Protein AF-R7YTW3-F1 (afdb_monomer_lite)

Sequence (894 aa):
MSLKQAYELDAKQLLIQEIETWVAALGHYDNNEFDEALRNFEPICDTSKILFNCGVIHATLGEHEKAIDSFQRAVRLDQYLAVAYFQQGVSNFLLGDFEEALANFNDTLLYLRGNRYIDYEQLGLKFKLHSCEVLFNRGLCYVYLQQKDAGLQDLSYAAKEKAKPEHDVIDEALKEQAEGYTVFSIPIGIVYRPNEAKVKNLKTKDYLGKARLVAATDPNNAFTGFAGSERKMLNAASFSTAKDDRPEEKLSYAAANLVKPGLSSRTRQQSEPPIRRNVFPPTPPPEVDSPGKRASGGSGGSGSWGGMPRPQSLRLAAPKPPALELGRAAFEQGEKPRLGTVRSASERPRPAREYSSGPTRSRDAGRGVRETPLRRVISDGEEEERSPPQVYEDHLRPSYGRSNTQRSRRPVSIEEEDEDEYAHSSIDEGEFEMMPKRSHARLPYERASSQRRASARRPHHLKTIRVKVYAEDTRYVFIEPSKPFREFVDQIREKFGIRQNFKIKYRDEEDMITMADQDDLNMAIEACRLQAQKEKADMGKMELASLVALIKRAAFEPILTGPLLLALTRGPPEIRLRLLRAFPSLTNARRLPVLLRTLKWLFALGLAGKVNDRLNAWAQNHWQWRKQGAKWDFANQKEIAVVTGGCSGFGHLMVKGLAGKMKVVVLDVQDMPADLDGRAGVSFYKCDITSKDAVSETAAAIRRDVGIPTILINNAGIAHAHTILDTSEEYLEKIFRVNLMSHFTLIKEFLPGMMDLQKGHIVSIASMASYFSGASIVDYCCTKAGVLALHEGLNQELKHRYGPNGCCIQTTIVHPMWAQTPLIKSWEDSLMASKTITLLPSAIADPVVKQVLSGRAGQIYVPESAGKFAGIRGWPHWLQEHARDGIAVATAPR

InterPro domains:
  IPR000270 PB1 domain [PF00564] (465-530)
  IPR000270 PB1 domain [SM00666] (464-547)
  IPR002347 Short-chain dehydrogenase/reductase SDR [PF00106] (640-827)
  IPR002347 Short-chain dehydrogenase/reductase SDR [PR00080] (707-718)
  IPR002347 Short-chain dehydrogenase/reductase SDR [PR00080] (760-768)
  IPR002347 Short-chain dehydrogenase/reductase SDR [PR00080] (780-799)
  IPR002347 Short-chain dehydrogenase/reductase SDR [PR00081] (640-657)
  IPR002347 Short-chain dehydrogenase/reductase SDR [PR00081] (707-718)
  IPR002347 Short-chain dehydrogenase/reductase SDR [PR00081] (754-770)
  IPR002347 Short-chain dehydrogenase/reductase SDR [PR00081] (780-799)
  IPR011990 Tetratricopeptide-like helical domain superfamily [G3DSA:1.25.40.10] (15-202)
  IPR011990 Tetratricopeptide-like helical domain superfamily [SSF48452] (25-160)
  IPR019734 Tetratricopeptide repeat [PF13181] (49-79)
  IPR019734 Tetratricopeptide repeat [PS50005] (48-81)
  IPR019734 Tetratricopeptide repeat [SM00028] (48-81)
  IPR019734 Tetratricopeptide repeat [SM00028] (82-115)
  IPR019734 Tetratricopeptide repeat [SM00028] (132-165)
  IPR036291 NAD(P)-binding domain superfamily [SSF51735] (638-856)
  IPR051864 NADPH Oxidase Activator [PTHR15175] (15-543)
  IPR053793 PB1-like domain [PS51745] (464-535)

Structure (mmCIF, N/CA/C/O backbone):
data_AF-R7YTW3-F1
#
_entry.id   AF-R7YTW3-F1
#
loop_
_atom_site.group_PDB
_atom_site.id
_atom_site.type_symbol
_atom_site.label_atom_id
_atom_site.label_alt_id
_atom_site.label_comp_id
_atom_site.label_asym_id
_atom_site.label_entity_id
_atom_site.label_seq_id
_atom_site.pdbx_PDB_ins_code
_atom_site.Cartn_x
_atom_site.Cartn_y
_atom_site.Cartn_z
_atom_site.occupancy
_atom_site.B_iso_or_equiv
_atom_site.auth_seq_id
_atom_site.auth_comp_id
_atom_site.auth_asym_id
_atom_site.auth_atom_id
_atom_site.pdbx_PDB_model_num
ATOM 1 N N . MET A 1 1 ? -15.733 29.463 8.344 1.00 48.84 1 MET A N 1
ATOM 2 C CA . MET A 1 1 ? -15.319 28.050 8.495 1.00 48.84 1 MET A CA 1
ATOM 3 C C . MET A 1 1 ? -16.269 27.181 7.696 1.00 48.84 1 MET A C 1
ATOM 5 O O . MET A 1 1 ? -17.410 27.587 7.508 1.00 48.84 1 MET A O 1
ATOM 9 N N . SER A 1 2 ? -15.823 26.020 7.218 1.00 59.47 2 SER A N 1
ATOM 10 C CA . SER A 1 2 ? -16.746 24.961 6.790 1.00 59.47 2 SER A CA 1
ATOM 11 C C . SER A 1 2 ? -17.310 24.225 8.013 1.00 59.47 2 SER A C 1
ATOM 13 O O . SER A 1 2 ? -16.695 24.244 9.078 1.00 59.47 2 SER A O 1
ATOM 15 N N . LEU A 1 3 ? -18.443 23.530 7.863 1.00 53.31 3 LEU A N 1
ATOM 16 C CA . LEU A 1 3 ? -19.001 22.685 8.933 1.00 53.31 3 LEU A CA 1
ATOM 17 C C . LEU A 1 3 ? -17.998 21.625 9.423 1.00 53.31 3 LEU A C 1
ATOM 19 O O . LEU A 1 3 ? -17.949 21.335 10.611 1.00 53.31 3 LEU A O 1
ATOM 23 N N . LYS A 1 4 ? -17.140 21.109 8.529 1.00 51.09 4 LYS A N 1
ATOM 24 C CA . LYS A 1 4 ? -16.069 20.170 8.893 1.00 51.09 4 LYS A CA 1
ATOM 25 C C . LYS A 1 4 ? -14.983 20.822 9.755 1.00 51.09 4 LYS A C 1
ATOM 27 O O . LYS A 1 4 ? -14.543 20.205 10.710 1.00 51.09 4 LYS A O 1
ATOM 32 N N . GLN A 1 5 ? -14.600 22.070 9.464 1.00 46.72 5 GLN A N 1
ATOM 33 C CA . GLN A 1 5 ? -13.646 22.819 10.295 1.00 46.72 5 GLN A CA 1
ATOM 34 C C . GLN A 1 5 ? -14.208 23.155 11.678 1.00 46.72 5 GLN A C 1
ATOM 36 O O . GLN A 1 5 ? -13.445 23.154 12.635 1.00 46.72 5 GLN A O 1
ATOM 41 N N . ALA A 1 6 ? -15.511 23.443 11.781 1.00 50.75 6 ALA A N 1
ATOM 42 C CA . ALA A 1 6 ? -16.172 23.602 13.075 1.00 50.75 6 ALA A CA 1
ATOM 43 C C . ALA A 1 6 ? -16.100 22.285 13.863 1.00 50.75 6 ALA A C 1
ATOM 45 O O . ALA A 1 6 ? -15.483 22.250 14.915 1.00 50.75 6 ALA A O 1
ATOM 46 N N . TYR A 1 7 ? -16.555 21.175 13.273 1.00 64.25 7 TYR A N 1
ATOM 47 C CA . TYR A 1 7 ? -16.532 19.858 13.921 1.00 64.25 7 TYR A CA 1
ATOM 48 C C . TYR A 1 7 ? -15.115 19.376 14.303 1.00 64.25 7 TYR A C 1
ATOM 50 O O . TYR A 1 7 ? -14.929 18.754 15.344 1.00 64.25 7 TYR A O 1
ATOM 58 N N . GLU A 1 8 ? -14.094 19.670 13.489 1.00 59.28 8 GLU A N 1
ATOM 59 C CA . GLU A 1 8 ? -12.683 19.374 13.797 1.00 59.28 8 GLU A CA 1
ATOM 60 C C . GLU A 1 8 ? -12.115 20.262 14.922 1.00 59.28 8 GLU A C 1
ATOM 62 O O . GLU A 1 8 ? -11.231 19.820 15.657 1.00 59.28 8 GLU A O 1
ATOM 67 N N . LEU A 1 9 ? -12.619 21.491 15.086 1.00 64.06 9 LEU A N 1
ATOM 68 C CA . LEU A 1 9 ? -12.305 22.357 16.227 1.00 64.06 9 LEU A CA 1
ATOM 69 C C . LEU A 1 9 ? -13.035 21.896 17.490 1.00 64.06 9 LEU A C 1
ATOM 71 O O . LEU A 1 9 ? -12.379 21.710 18.509 1.00 64.06 9 LEU A O 1
ATOM 75 N N . ASP A 1 10 ? -14.340 21.639 17.401 1.00 69.31 10 ASP A N 1
ATOM 76 C CA . ASP A 1 10 ? -15.182 21.173 18.505 1.00 69.31 10 ASP A CA 1
ATOM 77 C C . ASP A 1 10 ? -14.639 19.852 19.077 1.00 69.31 10 ASP A C 1
ATOM 79 O O . ASP A 1 10 ? -14.379 19.751 20.274 1.00 69.31 10 ASP A O 1
ATOM 83 N N . ALA A 1 11 ? -14.346 18.863 18.222 1.00 67.75 11 ALA A N 1
ATOM 84 C CA . ALA A 1 11 ? -13.764 17.584 18.638 1.00 67.75 11 ALA A CA 1
ATOM 85 C C . ALA A 1 11 ? -12.360 17.730 19.256 1.00 67.75 11 ALA A C 1
ATOM 87 O O . ALA A 1 11 ? -12.014 17.015 20.196 1.00 67.75 11 ALA A O 1
ATOM 88 N N . LYS A 1 12 ? -11.542 18.673 18.766 1.00 73.25 12 LYS A N 1
ATOM 89 C CA . LYS A 1 12 ? -10.243 18.980 19.383 1.00 73.25 12 LYS A CA 1
ATOM 90 C C . LYS A 1 12 ? -10.415 19.666 20.741 1.00 73.25 12 LYS A C 1
ATOM 92 O O . LYS A 1 12 ? -9.622 19.414 21.643 1.00 73.25 12 LYS A O 1
ATOM 97 N N . GLN A 1 13 ? -11.413 20.532 20.883 1.00 74.19 13 GLN A N 1
ATOM 98 C CA . GLN A 1 13 ? -11.690 21.280 22.106 1.00 74.19 13 GLN A CA 1
ATOM 99 C C . GLN A 1 13 ? -12.266 20.373 23.204 1.00 74.19 13 GLN A C 1
ATOM 101 O O . GLN A 1 13 ? -11.836 20.484 24.350 1.00 74.19 13 GLN A O 1
ATOM 106 N N . LEU A 1 14 ? -13.117 19.408 22.839 1.00 76.69 14 LEU A N 1
ATOM 107 C CA . LEU A 1 14 ? -13.558 18.313 23.712 1.00 76.69 14 LEU A CA 1
ATOM 108 C C . LEU A 1 14 ? -12.368 17.476 24.211 1.00 76.69 14 LEU A C 1
ATOM 110 O O . LEU A 1 14 ? -12.175 17.365 25.417 1.00 76.69 14 LEU A O 1
ATOM 114 N N . LEU A 1 15 ? -11.485 17.013 23.318 1.00 78.06 15 LEU A N 1
ATOM 115 C CA . LEU A 1 15 ? -10.295 16.236 23.704 1.00 78.06 15 LEU A CA 1
ATOM 116 C C . LEU A 1 15 ? -9.315 17.015 24.609 1.00 78.06 15 LEU A C 1
ATOM 118 O O . LEU A 1 15 ? -8.621 16.425 25.438 1.00 78.06 15 LEU A O 1
ATOM 122 N N . ILE A 1 16 ? -9.226 18.341 24.455 1.00 80.69 16 ILE A N 1
ATOM 123 C CA . ILE A 1 16 ? -8.468 19.203 25.377 1.00 80.69 16 ILE A CA 1
ATOM 124 C C . ILE A 1 16 ? -9.138 19.186 26.758 1.00 80.69 16 ILE A C 1
ATOM 126 O O . ILE A 1 16 ? -8.471 18.886 27.749 1.00 80.69 16 ILE A O 1
ATOM 130 N N . GLN A 1 17 ? -10.449 19.436 26.806 1.00 83.56 17 GLN A N 1
ATOM 131 C CA . GLN A 1 17 ? -11.244 19.472 28.033 1.00 83.56 17 GLN A CA 1
ATOM 132 C C . GLN A 1 17 ? -11.213 18.132 28.789 1.00 83.56 17 GLN A C 1
ATOM 134 O O . GLN A 1 17 ? -10.983 18.126 29.993 1.00 83.56 17 GLN A O 1
ATOM 139 N N . GLU A 1 18 ? -11.349 16.997 28.098 1.00 86.00 18 GLU A N 1
ATOM 140 C CA . GLU A 1 18 ? -11.248 15.643 28.669 1.00 86.00 18 GLU A CA 1
ATOM 141 C C . GLU A 1 18 ? -9.925 15.422 29.418 1.00 86.00 18 GLU A C 1
ATOM 143 O O . GLU A 1 18 ? -9.908 14.922 30.545 1.00 86.00 18 GLU A O 1
ATOM 148 N N . ILE A 1 19 ? -8.795 15.812 28.813 1.00 86.19 19 ILE A N 1
ATOM 149 C CA . ILE A 1 19 ? -7.474 15.629 29.428 1.00 86.19 19 ILE A CA 1
ATOM 150 C C . ILE A 1 19 ? -7.263 16.631 30.573 1.00 86.19 19 ILE A C 1
ATOM 152 O O . ILE A 1 19 ? -6.631 16.280 31.570 1.00 86.19 19 ILE A O 1
ATOM 156 N N . GLU A 1 20 ? -7.796 17.851 30.479 1.00 88.19 20 GLU A N 1
ATOM 157 C CA . GLU A 1 20 ? -7.764 18.818 31.583 1.00 88.19 20 GLU A CA 1
ATOM 158 C C . GLU A 1 20 ? -8.593 18.337 32.785 1.00 88.19 20 GLU A C 1
ATOM 160 O O . GLU A 1 20 ? -8.085 18.353 33.909 1.00 88.19 20 GLU A O 1
ATOM 165 N N . THR A 1 21 ? -9.797 17.799 32.562 1.00 90.06 21 THR A N 1
ATOM 166 C CA . THR A 1 21 ? -10.625 17.172 33.605 1.00 90.06 21 THR A CA 1
ATOM 167 C C . THR A 1 21 ? -9.957 15.922 34.192 1.00 90.06 21 THR A C 1
ATOM 169 O O . THR A 1 21 ? -9.940 15.771 35.412 1.00 90.06 21 THR A O 1
ATOM 172 N N . TRP A 1 22 ? -9.310 15.068 33.385 1.00 92.12 22 TRP A N 1
ATOM 173 C CA . TRP A 1 22 ? -8.521 13.931 33.894 1.00 92.12 22 TRP A CA 1
ATOM 174 C C . TRP A 1 22 ? -7.361 14.409 34.786 1.00 92.12 22 TRP A C 1
ATOM 176 O O . TRP A 1 22 ? -7.136 13.865 35.868 1.00 92.12 22 TRP A O 1
ATOM 186 N N . VAL A 1 23 ? -6.632 15.454 34.384 1.00 91.12 23 VAL A N 1
ATOM 187 C CA . VAL A 1 23 ? -5.545 16.026 35.198 1.00 91.12 23 VAL A CA 1
ATOM 188 C C . VAL A 1 23 ? -6.075 16.651 36.496 1.00 91.12 23 VAL A C 1
ATOM 190 O O . VAL A 1 23 ? -5.426 16.501 37.530 1.00 91.12 23 VAL A O 1
ATOM 193 N N . ALA A 1 24 ? -7.253 17.283 36.483 1.00 91.25 24 ALA A N 1
ATOM 194 C CA . ALA A 1 24 ? -7.906 17.794 37.691 1.00 91.25 24 ALA A CA 1
ATOM 195 C C . ALA A 1 24 ? -8.349 16.661 38.640 1.00 91.25 24 ALA A C 1
ATOM 197 O O . ALA A 1 24 ? -8.022 16.691 39.826 1.00 91.25 24 ALA A O 1
ATOM 198 N N . ALA A 1 25 ? -9.000 15.617 38.115 1.00 92.88 25 ALA A N 1
ATOM 199 C CA . ALA A 1 25 ? -9.410 14.435 38.877 1.00 92.88 25 ALA A CA 1
ATOM 200 C C . ALA A 1 25 ? -8.216 13.715 39.534 1.00 92.88 25 ALA A C 1
ATOM 202 O O . ALA A 1 25 ? -8.297 13.279 40.681 1.00 92.88 25 ALA A O 1
ATOM 203 N N . LEU A 1 26 ? -7.076 13.640 38.835 1.00 92.06 26 LEU A N 1
ATOM 204 C CA . LEU A 1 26 ? -5.825 13.122 39.397 1.00 92.06 26 LEU A CA 1
ATOM 205 C C . LEU A 1 26 ? -5.225 14.034 40.474 1.00 92.06 26 LEU A C 1
ATOM 207 O O . LEU A 1 26 ? -4.622 13.520 41.409 1.00 92.06 26 LEU A O 1
ATOM 211 N N . GLY A 1 27 ? -5.405 15.355 40.378 1.00 91.06 27 GLY A N 1
ATOM 212 C CA . GLY A 1 27 ? -5.016 16.291 41.436 1.00 91.06 27 GLY A CA 1
ATOM 213 C C . GLY A 1 27 ? -5.786 16.039 42.735 1.00 91.06 27 GLY A C 1
ATOM 214 O O . GLY A 1 27 ? -5.175 15.916 43.792 1.00 91.06 27 GLY A O 1
ATOM 215 N N . HIS A 1 28 ? -7.106 15.857 42.643 1.00 92.25 28 HIS A N 1
ATOM 216 C CA . HIS A 1 28 ? -7.932 15.450 43.783 1.00 92.25 28 HIS A CA 1
ATOM 217 C C . HIS A 1 28 ? -7.523 14.071 44.327 1.00 92.25 28 HIS A C 1
ATOM 219 O O . HIS A 1 28 ? -7.376 13.903 45.536 1.00 92.25 28 HIS A O 1
ATOM 225 N N . TYR A 1 29 ? -7.242 13.093 43.456 1.00 91.75 29 TYR A N 1
ATOM 226 C CA . TYR A 1 29 ? -6.737 11.781 43.879 1.00 91.75 29 TYR A CA 1
ATOM 227 C C . TYR A 1 29 ? -5.410 11.877 44.651 1.00 91.75 29 TYR A C 1
ATOM 229 O O . TYR A 1 29 ? -5.273 11.264 45.708 1.00 91.75 29 TYR A O 1
ATOM 237 N N . ASP A 1 30 ? -4.457 12.680 44.168 1.00 90.88 30 ASP A N 1
ATOM 238 C CA . ASP A 1 30 ? -3.156 12.891 44.817 1.00 90.88 30 ASP A CA 1
ATOM 239 C C . ASP A 1 30 ? -3.274 13.645 46.159 1.00 90.88 30 ASP A C 1
ATOM 241 O O . ASP A 1 30 ? -2.440 13.457 47.046 1.00 90.88 30 ASP A O 1
ATOM 245 N N . ASN A 1 31 ? -4.333 14.443 46.342 1.00 91.56 31 ASN A N 1
ATOM 246 C CA . ASN A 1 31 ? -4.695 15.061 47.622 1.00 91.56 31 ASN A CA 1
ATOM 247 C C . ASN A 1 31 ? -5.407 14.093 48.595 1.00 91.56 31 ASN A C 1
ATOM 249 O O . ASN A 1 31 ? -5.576 14.435 49.765 1.00 91.56 31 ASN A O 1
ATOM 253 N N . ASN A 1 32 ? -5.783 12.881 48.158 1.00 90.06 32 ASN A N 1
ATOM 254 C CA . ASN A 1 32 ? -6.692 11.934 48.836 1.00 90.06 32 ASN A CA 1
ATOM 255 C C . ASN A 1 32 ? -8.170 12.390 48.891 1.00 90.06 32 ASN A C 1
ATOM 257 O O . ASN A 1 32 ? -8.965 11.873 49.675 1.00 90.06 32 ASN A O 1
ATOM 261 N N . GLU A 1 33 ? -8.569 13.330 48.033 1.00 92.62 33 GLU A N 1
ATOM 262 C CA . GLU A 1 33 ? -9.941 13.841 47.884 1.00 92.62 33 GLU A CA 1
ATOM 263 C C . GLU A 1 33 ? -10.761 12.898 46.976 1.00 92.62 33 GLU A C 1
ATOM 265 O O . GLU A 1 33 ? -11.223 13.270 45.896 1.00 92.62 33 GLU A O 1
ATOM 270 N N . PHE A 1 34 ? -10.885 11.631 47.386 1.00 91.38 34 PHE A N 1
ATOM 271 C CA . PHE A 1 34 ? -11.364 10.531 46.536 1.00 91.38 34 PHE A CA 1
ATOM 272 C C . PHE A 1 34 ? -12.775 10.733 45.958 1.00 91.38 34 PHE A C 1
ATOM 274 O O . PHE A 1 34 ? -12.997 10.409 44.791 1.00 91.38 34 PHE A O 1
ATOM 281 N N . ASP A 1 35 ? -13.707 11.308 46.723 1.00 91.06 35 ASP A N 1
ATOM 282 C CA . ASP A 1 35 ? -15.066 11.600 46.246 1.00 91.06 35 ASP A CA 1
ATOM 283 C C . ASP A 1 35 ? -15.083 12.678 45.150 1.00 91.06 35 ASP A C 1
ATOM 285 O O . ASP A 1 35 ? -15.781 12.536 44.146 1.00 91.06 35 ASP A O 1
ATOM 289 N N . GLU A 1 36 ? -14.283 13.739 45.296 1.00 91.19 36 GLU A N 1
ATOM 290 C CA . GLU A 1 36 ? -14.176 14.793 44.278 1.00 91.19 36 GLU A CA 1
ATOM 291 C C . GLU A 1 36 ? -13.408 14.294 43.044 1.00 91.19 36 GLU A C 1
ATOM 293 O O . GLU A 1 36 ? -13.751 14.649 41.914 1.00 91.19 36 GLU A O 1
ATOM 298 N N . ALA A 1 37 ? -12.425 13.404 43.222 1.00 92.38 37 ALA A N 1
ATOM 299 C CA . ALA A 1 37 ? -11.778 12.709 42.111 1.00 92.38 37 ALA A CA 1
ATOM 300 C C . ALA A 1 37 ? -12.793 11.878 41.303 1.00 92.38 37 ALA A C 1
ATOM 302 O O . ALA A 1 37 ? -12.833 11.991 40.077 1.00 92.38 37 ALA A O 1
ATOM 303 N N . LEU A 1 38 ? -13.656 11.101 41.971 1.00 92.88 38 LEU A N 1
ATOM 304 C CA . LEU A 1 38 ? -14.715 10.317 41.322 1.00 92.88 38 LEU A CA 1
ATOM 305 C C . LEU A 1 38 ? -15.727 11.200 40.580 1.00 92.88 38 LEU A C 1
ATOM 307 O O . LEU A 1 38 ? -16.017 10.922 39.417 1.00 92.88 38 LEU A O 1
ATOM 311 N N . ARG A 1 39 ? -16.203 12.298 41.186 1.00 92.81 39 ARG A N 1
ATOM 312 C CA . ARG A 1 39 ? -17.117 13.252 40.520 1.00 92.81 39 ARG A CA 1
ATOM 313 C C . ARG A 1 39 ? -16.511 13.891 39.271 1.00 92.81 39 ARG A C 1
ATOM 315 O O . ARG A 1 39 ? -17.225 14.119 38.301 1.00 92.81 39 ARG A O 1
ATOM 322 N N . ASN A 1 40 ? -15.206 14.173 39.274 1.00 91.25 40 ASN A N 1
ATOM 323 C CA . ASN A 1 40 ? -14.516 14.682 38.086 1.00 91.25 40 ASN A CA 1
ATOM 324 C C . ASN A 1 40 ? -14.268 13.584 37.033 1.00 91.25 40 ASN A C 1
ATOM 326 O O . ASN A 1 40 ? -14.211 13.895 35.846 1.00 91.25 40 ASN A O 1
ATOM 330 N N . PHE A 1 41 ? -14.151 12.310 37.424 1.00 92.44 41 PHE A N 1
ATOM 331 C CA . PHE A 1 41 ? -14.026 11.192 36.482 1.00 92.44 41 PHE A CA 1
ATOM 332 C C . PHE A 1 41 ? -15.356 10.746 35.855 1.00 92.44 41 PHE A C 1
ATOM 334 O O . PHE A 1 41 ? -15.353 10.297 34.710 1.00 92.44 41 PHE A O 1
ATOM 341 N N . GLU A 1 42 ? -16.484 10.874 36.556 1.00 88.62 42 GLU A N 1
ATOM 342 C CA . GLU A 1 42 ? -17.813 10.478 36.068 1.00 88.62 42 GLU A CA 1
ATOM 343 C C . GLU A 1 42 ? -18.199 11.059 34.685 1.00 88.62 42 GLU A C 1
ATOM 345 O O . GLU A 1 42 ? -18.581 10.269 33.817 1.00 88.62 42 GLU A O 1
ATOM 350 N N . PRO A 1 43 ? -18.050 12.370 34.386 1.00 87.69 43 PRO A N 1
ATOM 351 C CA . PRO A 1 43 ? -18.384 12.917 33.064 1.00 87.69 43 PRO A CA 1
ATOM 352 C C . PRO A 1 43 ? -17.446 12.462 31.931 1.00 87.69 43 PRO A C 1
ATOM 354 O O . PRO A 1 43 ? -17.784 12.655 30.767 1.00 87.69 43 PRO A O 1
ATOM 357 N N . ILE A 1 44 ? -16.294 11.862 32.253 1.00 88.12 44 ILE A N 1
ATOM 358 C CA . ILE A 1 44 ? -15.278 11.376 31.298 1.00 88.12 44 ILE A CA 1
ATOM 359 C C . ILE A 1 44 ? -15.041 9.857 31.428 1.00 88.12 44 ILE A C 1
ATOM 361 O O . ILE A 1 44 ? -13.973 9.340 31.105 1.00 88.12 44 ILE A O 1
ATOM 365 N N . CYS A 1 45 ? -16.031 9.109 31.931 1.00 81.19 45 CYS A N 1
ATOM 366 C CA . CYS A 1 45 ? -15.922 7.664 32.168 1.00 81.19 45 CYS A CA 1
ATOM 367 C C . CYS A 1 45 ? -16.169 6.788 30.918 1.00 81.19 45 CYS A C 1
ATOM 369 O O . CYS A 1 45 ? -16.596 5.638 31.028 1.00 81.19 45 CYS A O 1
ATOM 371 N N . ASP A 1 46 ? -15.890 7.316 29.724 1.00 82.19 46 ASP A N 1
ATOM 372 C CA . ASP A 1 46 ? -16.077 6.658 28.425 1.00 82.19 46 ASP A CA 1
ATOM 373 C C . ASP A 1 46 ? -14.877 5.793 27.988 1.00 82.19 46 ASP A C 1
ATOM 375 O O . ASP A 1 46 ? -14.994 5.011 27.044 1.00 82.19 46 ASP A O 1
ATOM 379 N N . THR A 1 47 ? -13.734 5.883 28.682 1.00 88.81 47 THR A N 1
ATOM 380 C CA . THR A 1 47 ? -12.541 5.062 28.412 1.00 88.81 47 THR A CA 1
ATOM 381 C C . THR A 1 47 ? -12.285 3.995 29.479 1.00 88.81 47 THR A C 1
ATOM 383 O O . THR A 1 47 ? -12.453 4.213 30.683 1.00 88.81 47 THR A O 1
ATOM 386 N N . SER A 1 48 ? -11.767 2.836 29.051 1.00 92.31 48 SER A N 1
ATOM 387 C CA . SER A 1 48 ? -11.418 1.718 29.944 1.00 92.31 48 SER A CA 1
ATOM 388 C C . SER A 1 48 ? -10.410 2.101 31.037 1.00 92.31 48 SER A C 1
ATOM 390 O O . SER A 1 48 ? -10.490 1.598 32.155 1.00 92.31 48 SER A O 1
ATOM 392 N N . LYS A 1 49 ? -9.492 3.034 30.752 1.00 93.75 49 LYS A N 1
ATOM 393 C CA . LYS A 1 49 ? -8.480 3.522 31.705 1.00 93.75 49 LYS A CA 1
ATOM 394 C C . LYS A 1 49 ? -9.068 4.400 32.807 1.00 93.75 49 LYS A C 1
ATOM 396 O O . LYS A 1 49 ? -8.637 4.291 33.952 1.00 93.75 49 LYS A O 1
ATOM 401 N N . ILE A 1 50 ? -10.044 5.248 32.482 1.00 93.12 50 ILE A N 1
ATOM 402 C CA . ILE A 1 50 ? -10.711 6.098 33.475 1.00 93.12 50 ILE A CA 1
ATOM 403 C C . ILE A 1 50 ? -11.645 5.255 34.350 1.00 93.12 50 ILE A C 1
ATOM 405 O O . ILE A 1 50 ? -11.609 5.377 35.573 1.00 93.12 50 ILE A O 1
ATOM 409 N N . LEU A 1 51 ? -12.388 4.314 33.762 1.00 94.19 51 LEU A N 1
ATOM 410 C CA . LEU A 1 51 ? -13.190 3.348 34.522 1.00 94.19 51 LEU A CA 1
ATOM 411 C C . LEU A 1 51 ? -12.329 2.457 35.430 1.00 94.19 51 LEU A C 1
ATOM 413 O O . LEU A 1 51 ? -12.696 2.211 36.577 1.00 94.19 51 LEU A O 1
ATOM 417 N N . PHE A 1 52 ? -11.146 2.038 34.970 1.00 95.38 52 PHE A N 1
ATOM 418 C CA . PHE A 1 52 ? -10.173 1.345 35.815 1.00 95.38 52 PHE A CA 1
ATOM 419 C C . PHE A 1 52 ? -9.706 2.215 36.994 1.00 95.38 52 PHE A C 1
ATOM 421 O O . PHE A 1 52 ? -9.642 1.720 38.118 1.00 95.38 52 PHE A O 1
ATOM 428 N N . ASN A 1 53 ? -9.432 3.508 36.777 1.00 95.38 53 ASN A N 1
ATOM 429 C CA . ASN A 1 53 ? -9.096 4.432 37.866 1.00 95.38 53 ASN A CA 1
ATOM 430 C C . ASN A 1 53 ? -10.241 4.549 38.884 1.00 95.38 53 ASN A C 1
ATOM 432 O O . ASN A 1 53 ? -9.984 4.445 40.079 1.00 95.38 53 ASN A O 1
ATOM 436 N N . CYS A 1 54 ? -11.492 4.690 38.431 1.00 93.88 54 CYS A N 1
ATOM 437 C CA . CYS A 1 54 ? -12.665 4.707 39.314 1.00 93.88 54 CYS A CA 1
ATOM 438 C C . CYS A 1 54 ? -12.758 3.415 40.140 1.00 93.88 54 CYS A C 1
ATOM 440 O O . CYS A 1 54 ? -12.961 3.468 41.351 1.00 93.88 54 CYS A O 1
ATOM 442 N N . GLY A 1 55 ? -12.515 2.258 39.513 1.00 93.88 55 GLY A N 1
ATOM 443 C CA . GLY A 1 55 ? -12.470 0.966 40.198 1.00 93.88 55 GLY A CA 1
ATOM 444 C C . GLY A 1 55 ? -11.380 0.884 41.270 1.00 93.88 55 GLY A C 1
ATOM 445 O O . GLY A 1 55 ? -11.644 0.420 42.377 1.00 93.88 55 GLY A O 1
ATOM 446 N N . VAL A 1 56 ? -10.177 1.396 40.989 1.00 93.75 56 VAL A N 1
ATOM 447 C CA . VAL A 1 56 ? -9.084 1.487 41.976 1.00 93.75 56 VAL A CA 1
ATOM 448 C C . VAL A 1 56 ? -9.427 2.453 43.117 1.00 93.75 56 VAL A C 1
ATOM 450 O O . VAL A 1 56 ? -9.099 2.156 44.266 1.00 93.75 56 VAL A O 1
ATOM 453 N N . ILE A 1 57 ? -10.118 3.566 42.851 1.00 93.25 57 ILE A N 1
ATOM 454 C CA . ILE A 1 57 ? -10.555 4.503 43.898 1.00 93.25 57 ILE A CA 1
ATOM 455 C C . ILE A 1 57 ? -11.614 3.854 44.799 1.00 93.25 57 ILE A C 1
ATOM 457 O O . ILE A 1 57 ? -11.423 3.817 46.012 1.00 93.25 57 ILE A O 1
ATOM 461 N N . HIS A 1 58 ? -12.667 3.251 44.236 1.00 93.81 58 HIS A N 1
ATOM 462 C CA . HIS A 1 58 ? -13.669 2.522 45.022 1.00 93.81 58 HIS A CA 1
ATOM 463 C C . HIS A 1 58 ? -13.044 1.373 45.828 1.00 93.81 58 HIS A C 1
ATOM 465 O O . HIS A 1 58 ? -13.373 1.205 46.998 1.00 93.81 58 HIS A O 1
ATOM 471 N N . ALA A 1 59 ? -12.085 0.630 45.264 1.00 91.69 59 ALA A N 1
ATOM 472 C CA . ALA A 1 59 ? -11.349 -0.398 46.004 1.00 91.69 59 ALA A CA 1
ATOM 473 C C . ALA A 1 59 ? -10.471 0.182 47.134 1.00 91.69 59 ALA A C 1
ATOM 475 O O . ALA A 1 59 ? -10.326 -0.458 48.171 1.00 91.69 59 ALA A O 1
ATOM 476 N N . THR A 1 60 ? -9.928 1.395 46.972 1.00 89.56 60 THR A N 1
ATOM 477 C CA . THR A 1 60 ? -9.184 2.116 48.027 1.00 89.56 60 THR A CA 1
ATOM 478 C C . THR A 1 60 ? -10.114 2.585 49.154 1.00 89.56 60 THR A C 1
ATOM 480 O O . THR A 1 60 ? -9.714 2.594 50.314 1.00 89.56 60 THR A O 1
ATOM 483 N N . LEU A 1 61 ? -11.373 2.909 48.834 1.00 90.06 61 LEU A N 1
ATOM 484 C CA . LEU A 1 61 ? -12.437 3.222 49.798 1.00 90.06 61 LEU A CA 1
ATOM 485 C C . LEU A 1 61 ? -13.073 1.971 50.450 1.00 90.06 61 LEU A C 1
ATOM 487 O O . LEU A 1 61 ? -13.948 2.106 51.302 1.00 90.06 61 LEU A O 1
ATOM 491 N N . GLY A 1 62 ? -12.667 0.757 50.055 1.00 88.25 62 GLY A N 1
ATOM 492 C CA . GLY A 1 62 ? -13.274 -0.511 50.492 1.00 88.25 62 GLY A CA 1
ATOM 493 C C . GLY A 1 62 ? -14.618 -0.846 49.824 1.00 88.25 62 GLY A C 1
ATOM 494 O O . GLY A 1 62 ? -15.234 -1.864 50.134 1.00 88.25 62 GLY A O 1
ATOM 495 N N . GLU A 1 63 ? -15.075 -0.033 48.869 1.00 93.25 63 GLU A N 1
ATOM 496 C CA . GLU A 1 63 ? -16.338 -0.193 48.139 1.00 93.25 63 GLU A CA 1
ATOM 497 C C . GLU A 1 63 ? -16.222 -1.227 47.002 1.00 93.25 63 GLU A C 1
ATOM 499 O O . GLU A 1 63 ? -16.497 -0.942 45.832 1.00 93.25 63 GLU A O 1
ATOM 504 N N . HIS A 1 64 ? -15.790 -2.447 47.333 1.00 92.75 64 HIS A N 1
ATOM 505 C CA . HIS A 1 64 ? -15.435 -3.477 46.350 1.00 92.75 64 HIS A CA 1
ATOM 506 C C . HIS A 1 64 ? -16.571 -3.839 45.374 1.00 92.75 64 HIS A C 1
ATOM 508 O O . HIS A 1 64 ? -16.291 -4.169 44.224 1.00 92.75 64 HIS A O 1
ATOM 514 N N . GLU A 1 65 ? -17.842 -3.707 45.766 1.00 92.62 65 GLU A N 1
ATOM 515 C CA . GLU A 1 65 ? -18.986 -3.906 44.860 1.00 92.62 65 GLU A CA 1
ATOM 516 C C . GLU A 1 65 ? -19.022 -2.866 43.720 1.00 92.62 65 GLU A C 1
ATOM 518 O O . GLU A 1 65 ? -19.159 -3.232 42.550 1.00 92.62 65 GLU A O 1
ATOM 523 N N . LYS A 1 66 ? -18.811 -1.575 44.027 1.00 93.25 66 LYS A N 1
ATOM 524 C CA . LYS A 1 66 ? -18.718 -0.500 43.015 1.00 93.25 66 LYS A CA 1
ATOM 525 C C . LYS A 1 66 ? -17.424 -0.589 42.205 1.00 93.25 66 LYS A C 1
ATOM 527 O O . LYS A 1 66 ? -17.407 -0.272 41.011 1.00 93.25 66 LYS A O 1
ATOM 532 N N . ALA A 1 67 ? -16.343 -1.049 42.839 1.00 94.06 67 ALA A N 1
ATOM 533 C CA . ALA A 1 67 ? -15.087 -1.325 42.153 1.00 94.06 67 ALA A CA 1
ATOM 534 C C . ALA A 1 67 ? -15.277 -2.391 41.063 1.00 94.06 67 ALA A C 1
ATOM 536 O O . ALA A 1 67 ? -14.808 -2.212 39.940 1.00 94.06 67 ALA A O 1
ATOM 537 N N . ILE A 1 68 ? -16.030 -3.457 41.360 1.00 94.19 68 ILE A N 1
ATOM 538 C CA . ILE A 1 68 ? -16.347 -4.513 40.395 1.00 94.19 68 ILE A CA 1
ATOM 539 C C . ILE A 1 68 ? -17.176 -3.974 39.223 1.00 94.19 68 ILE A C 1
ATOM 541 O O . ILE A 1 68 ? -16.789 -4.251 38.094 1.00 94.19 68 ILE A O 1
ATOM 545 N N . ASP A 1 69 ? -18.234 -3.172 39.420 1.00 93.12 69 ASP A N 1
ATOM 546 C CA . ASP A 1 69 ? -18.955 -2.555 38.280 1.00 93.12 69 ASP A CA 1
ATOM 547 C C . ASP A 1 69 ? -18.014 -1.718 37.396 1.00 93.12 69 ASP A C 1
ATOM 549 O O . ASP A 1 69 ? -17.993 -1.867 36.172 1.00 93.12 69 ASP A O 1
ATOM 553 N N . SER A 1 70 ? -17.159 -0.906 38.022 1.00 94.00 70 SER A N 1
ATOM 554 C CA . SER A 1 70 ? -16.180 -0.068 37.323 1.00 94.00 70 SER A CA 1
ATOM 555 C C . SER A 1 70 ? -15.197 -0.902 36.486 1.00 94.00 70 SER A C 1
ATOM 557 O O . SER A 1 70 ? -14.979 -0.605 35.308 1.00 94.00 70 SER A O 1
ATOM 559 N N . PHE A 1 71 ? -14.653 -1.993 37.040 1.00 95.25 71 PHE A N 1
ATOM 560 C CA . PHE A 1 71 ? -13.785 -2.915 36.297 1.00 95.25 71 PHE A CA 1
ATOM 561 C C . PHE A 1 71 ? -14.544 -3.686 35.208 1.00 95.25 71 PHE A C 1
ATOM 563 O O . PHE A 1 71 ? -14.027 -3.826 34.100 1.00 95.25 71 PHE A O 1
ATOM 570 N N . GLN A 1 72 ? -15.787 -4.108 35.453 1.00 92.94 72 GLN A N 1
ATOM 571 C CA . GLN A 1 72 ? -16.617 -4.760 34.437 1.00 92.94 72 GLN A CA 1
ATOM 572 C C . GLN A 1 72 ? -16.922 -3.834 33.259 1.00 92.94 72 GLN A C 1
ATOM 574 O O . GLN A 1 72 ? -16.907 -4.277 32.111 1.00 92.94 72 GLN A O 1
ATOM 579 N N . ARG A 1 73 ? -17.189 -2.551 33.516 1.00 92.25 73 ARG A N 1
ATOM 580 C CA . ARG A 1 73 ? -17.370 -1.533 32.473 1.00 92.25 73 ARG A CA 1
ATOM 581 C C . ARG A 1 73 ? -16.067 -1.288 31.714 1.00 92.25 73 ARG A C 1
ATOM 583 O O . ARG A 1 73 ? -16.095 -1.258 30.487 1.00 92.25 73 ARG A O 1
ATOM 590 N N . ALA A 1 74 ? -14.927 -1.214 32.407 1.00 93.12 74 ALA A N 1
ATOM 591 C CA . ALA A 1 74 ? -13.614 -1.106 31.766 1.00 93.12 74 ALA A CA 1
ATOM 592 C C . ALA A 1 74 ? -13.322 -2.292 30.825 1.00 93.12 74 ALA A C 1
ATOM 594 O O . ALA A 1 74 ? -12.902 -2.082 29.688 1.00 93.12 74 ALA A O 1
ATOM 595 N N . VAL A 1 75 ? -13.610 -3.521 31.266 1.00 91.56 75 VAL A N 1
ATOM 596 C CA . VAL A 1 75 ? -13.437 -4.765 30.492 1.00 91.56 75 VAL A CA 1
ATOM 597 C C . VAL A 1 75 ? -14.389 -4.856 29.292 1.00 91.56 75 VAL A C 1
ATOM 599 O O . VAL A 1 75 ? -14.005 -5.383 28.250 1.00 91.56 75 VAL A O 1
ATOM 602 N N . ARG A 1 76 ? -15.614 -4.318 29.385 1.00 89.25 76 ARG A N 1
ATOM 603 C CA . ARG A 1 76 ? -16.544 -4.242 28.238 1.00 89.25 76 ARG A CA 1
ATOM 604 C C . ARG A 1 76 ? -16.054 -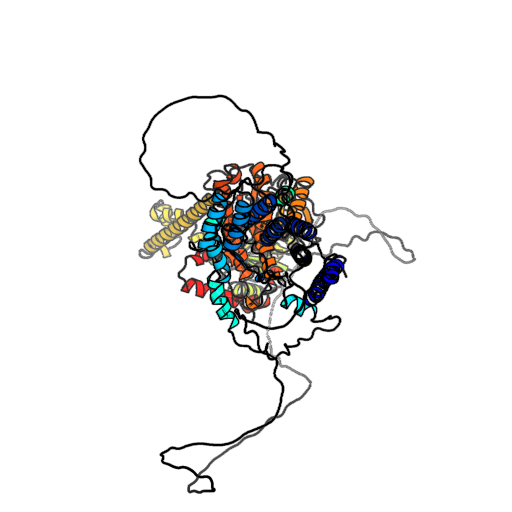3.300 27.130 1.00 89.25 76 ARG A C 1
ATOM 606 O O . ARG A 1 76 ? -16.453 -3.483 25.984 1.00 89.25 76 ARG A O 1
ATOM 613 N N . LEU A 1 77 ? -15.209 -2.318 27.456 1.00 88.69 77 LEU A N 1
ATOM 614 C CA . LEU A 1 77 ? -14.577 -1.423 26.479 1.00 88.69 77 LEU A CA 1
ATOM 615 C C . LEU A 1 77 ? -13.226 -1.950 25.972 1.00 88.69 77 LEU A C 1
ATOM 617 O O . LEU A 1 77 ? -12.906 -1.778 24.799 1.00 88.69 77 LEU A O 1
ATOM 621 N N . ASP A 1 78 ? -12.439 -2.595 26.837 1.00 89.94 78 ASP A N 1
ATOM 622 C CA . ASP A 1 78 ? -11.169 -3.236 26.483 1.00 89.94 78 ASP A CA 1
ATOM 623 C C . ASP A 1 78 ? -11.099 -4.661 27.050 1.00 89.94 78 ASP A C 1
ATOM 625 O O . ASP A 1 78 ? -10.644 -4.904 28.171 1.00 89.94 78 ASP A O 1
ATOM 629 N N . GLN A 1 79 ? -11.522 -5.625 26.226 1.00 87.38 79 GLN A N 1
ATOM 630 C CA . GLN A 1 79 ? -11.510 -7.051 26.557 1.00 87.38 79 GLN A CA 1
ATOM 631 C C . GLN A 1 79 ? -10.098 -7.582 26.873 1.00 87.38 79 GLN A C 1
ATOM 633 O O . GLN A 1 79 ? -9.973 -8.616 27.526 1.00 87.38 79 GLN A O 1
ATOM 638 N N . TYR A 1 80 ? -9.032 -6.909 26.427 1.00 88.25 80 TYR A N 1
ATOM 639 C CA . TYR A 1 80 ? -7.651 -7.367 26.598 1.00 88.25 80 TYR A CA 1
ATOM 640 C C . TYR A 1 80 ? -6.928 -6.717 27.786 1.00 88.25 80 TYR A C 1
ATOM 642 O O . TYR A 1 80 ? -5.752 -7.010 28.018 1.00 88.25 80 TYR A O 1
ATOM 650 N N . LEU A 1 81 ? -7.621 -5.886 28.571 1.00 91.62 81 LEU A N 1
ATOM 651 C CA . LEU A 1 81 ? -7.086 -5.208 29.750 1.00 91.62 81 LEU A CA 1
ATOM 652 C C . LEU A 1 81 ? -6.905 -6.181 30.933 1.00 91.62 81 LEU A C 1
ATOM 654 O O . LEU A 1 81 ? -7.646 -6.145 31.915 1.00 91.62 81 LEU A O 1
ATOM 658 N N . ALA A 1 82 ? -5.901 -7.062 30.859 1.00 92.69 82 ALA A N 1
ATOM 659 C CA . ALA A 1 82 ? -5.660 -8.121 31.850 1.00 92.69 82 ALA A CA 1
ATOM 660 C C . ALA A 1 82 ? -5.535 -7.596 33.297 1.00 92.69 82 ALA A C 1
ATOM 662 O O . ALA A 1 82 ? -5.951 -8.263 34.240 1.00 92.69 82 ALA A O 1
ATOM 663 N N . VAL A 1 83 ? -5.021 -6.375 33.484 1.00 94.56 83 VAL A N 1
ATOM 664 C CA . VAL A 1 83 ? -4.930 -5.718 34.799 1.00 94.56 83 VAL A CA 1
ATOM 665 C C . VAL A 1 83 ? -6.298 -5.380 35.418 1.00 94.56 83 VAL A C 1
ATOM 667 O O . VAL A 1 83 ? -6.423 -5.384 36.642 1.00 94.56 83 VAL A O 1
ATOM 670 N N . ALA A 1 84 ? -7.341 -5.157 34.607 1.00 94.75 84 ALA A N 1
ATOM 671 C CA . ALA A 1 84 ? -8.706 -4.961 35.099 1.00 94.75 84 ALA A CA 1
ATOM 672 C C . ALA A 1 84 ? -9.313 -6.277 35.605 1.00 94.75 84 ALA A C 1
ATOM 674 O O . ALA A 1 84 ? -9.842 -6.300 36.712 1.00 94.75 84 ALA A O 1
ATOM 675 N N . TYR A 1 85 ? -9.147 -7.386 34.871 1.00 95.12 85 TYR A N 1
ATOM 676 C CA . TYR A 1 85 ? -9.515 -8.721 35.368 1.00 95.12 85 TYR A CA 1
ATOM 677 C C . TYR A 1 85 ? -8.756 -9.076 36.655 1.00 95.12 85 TYR A C 1
ATOM 679 O O . TYR A 1 85 ? -9.355 -9.605 37.588 1.00 95.12 85 TYR A O 1
ATOM 687 N N . PHE A 1 86 ? -7.469 -8.725 36.756 1.00 96.44 86 PHE A N 1
ATOM 688 C CA . PHE A 1 86 ? -6.676 -8.953 37.966 1.00 96.44 86 PHE A CA 1
ATOM 689 C C . PHE A 1 86 ? -7.269 -8.235 39.190 1.00 96.44 86 PHE A C 1
ATOM 691 O O . PHE A 1 86 ? -7.544 -8.882 40.200 1.00 96.44 86 PHE A O 1
ATOM 698 N N . GLN A 1 87 ? -7.538 -6.925 39.099 1.00 95.31 87 GLN A N 1
ATOM 699 C CA . GLN A 1 87 ? -8.126 -6.169 40.217 1.00 95.31 87 GLN A CA 1
ATOM 700 C C . GLN A 1 87 ? -9.607 -6.490 40.471 1.00 95.31 87 GLN A C 1
ATOM 702 O O . GLN A 1 87 ? -10.063 -6.430 41.618 1.00 95.31 87 GLN A O 1
ATOM 707 N N . GLN A 1 88 ? -10.357 -6.907 39.447 1.00 94.94 88 GLN A N 1
ATOM 708 C CA . GLN A 1 88 ? -11.691 -7.469 39.638 1.00 94.94 88 GLN A CA 1
ATOM 709 C C . GLN A 1 88 ? -11.615 -8.792 40.420 1.00 94.94 88 GLN A C 1
ATOM 711 O O . GLN A 1 88 ? -12.412 -9.003 41.334 1.00 94.94 88 GLN A O 1
ATOM 716 N N . GLY A 1 89 ? -10.636 -9.653 40.125 1.00 95.38 89 GLY A N 1
ATOM 717 C CA . GLY A 1 89 ? -10.368 -10.884 40.873 1.00 95.38 89 GLY A CA 1
ATOM 718 C C . GLY A 1 89 ? -10.016 -10.618 42.337 1.00 95.38 89 GLY A C 1
ATOM 719 O O . GLY A 1 89 ? -10.619 -11.216 43.224 1.00 95.38 89 GLY A O 1
ATOM 720 N N . VAL A 1 90 ? -9.123 -9.655 42.600 1.00 95.75 90 VAL A N 1
ATOM 721 C CA . VAL A 1 90 ? -8.784 -9.195 43.963 1.00 95.75 90 VAL A CA 1
ATOM 722 C C . VAL A 1 90 ? -10.026 -8.692 44.704 1.00 95.75 90 VAL A C 1
ATOM 724 O O . VAL A 1 90 ? -10.264 -9.088 45.842 1.00 95.75 90 VAL A O 1
ATOM 727 N N . SER A 1 91 ? -10.862 -7.877 44.056 1.00 95.19 91 SER A N 1
ATOM 728 C CA . SER A 1 91 ? -12.078 -7.332 44.679 1.00 95.19 91 SER A CA 1
ATOM 729 C C . SER A 1 91 ? -13.117 -8.419 44.994 1.00 95.19 91 SER A C 1
ATOM 731 O O . SER A 1 91 ? -13.737 -8.378 46.052 1.00 95.19 91 SER A O 1
ATOM 733 N N . ASN A 1 92 ? -13.275 -9.433 44.131 1.00 94.94 92 ASN A N 1
ATOM 734 C CA . ASN A 1 92 ? -14.148 -10.584 44.415 1.00 94.94 92 ASN A CA 1
ATOM 735 C C . ASN A 1 92 ? -13.588 -11.473 45.539 1.00 94.94 92 ASN A C 1
ATOM 737 O O . ASN A 1 92 ? -14.357 -11.947 46.372 1.00 94.94 92 ASN A O 1
ATOM 741 N N . PHE A 1 93 ? -12.263 -11.651 45.608 1.00 94.94 93 PHE A N 1
ATOM 742 C CA . PHE A 1 93 ? -11.604 -12.395 46.687 1.00 94.94 93 PHE A CA 1
ATOM 743 C C . PHE A 1 93 ? -11.842 -11.735 48.053 1.00 94.94 93 PHE A C 1
ATOM 745 O O . PHE A 1 93 ? -12.182 -12.420 49.013 1.00 94.94 93 PHE A O 1
ATOM 752 N N . LEU A 1 94 ? -11.732 -10.403 48.132 1.00 92.44 94 LEU A N 1
ATOM 753 C CA . LEU A 1 94 ? -11.988 -9.638 49.361 1.00 92.44 94 LEU A CA 1
ATOM 754 C C . LEU A 1 94 ? -13.472 -9.655 49.783 1.00 92.44 94 LEU A C 1
ATOM 756 O O . LEU A 1 94 ? -13.762 -9.606 50.975 1.00 92.44 94 LEU A O 1
ATOM 760 N N . LEU A 1 95 ? -14.406 -9.806 48.836 1.00 91.81 95 LEU A N 1
ATOM 761 C CA . LEU A 1 95 ? -15.831 -10.060 49.110 1.00 91.81 95 LEU A CA 1
ATOM 762 C C . LEU A 1 95 ? -16.161 -11.542 49.404 1.00 91.81 95 LEU A C 1
ATOM 764 O O . LEU A 1 95 ? -17.308 -11.867 49.719 1.00 91.81 95 LEU A O 1
ATOM 768 N N . GLY A 1 96 ? -15.187 -12.450 49.286 1.00 90.19 96 GLY A N 1
ATOM 769 C CA . GLY A 1 96 ? -15.363 -13.889 49.492 1.00 90.19 96 GLY A CA 1
ATOM 770 C C . GLY A 1 96 ? -16.066 -14.650 48.355 1.00 90.19 96 GLY A C 1
ATOM 771 O O . GLY A 1 96 ? -16.392 -15.822 48.544 1.00 90.19 96 GLY A O 1
ATOM 772 N N . ASP A 1 97 ? -16.294 -14.051 47.174 1.00 92.81 97 ASP A N 1
ATOM 773 C CA . ASP A 1 97 ? -16.706 -14.801 45.966 1.00 92.81 97 ASP A CA 1
ATOM 774 C C . ASP A 1 97 ? -15.452 -15.412 45.314 1.00 92.81 97 ASP A C 1
ATOM 776 O O . ASP A 1 97 ? -14.937 -14.949 44.293 1.00 92.81 97 ASP A O 1
ATOM 780 N N . PHE A 1 98 ? -14.914 -16.447 45.968 1.00 93.44 98 PHE A N 1
ATOM 781 C CA . PHE A 1 98 ? -13.702 -17.142 45.530 1.00 93.44 98 PHE A CA 1
ATOM 782 C C . PHE A 1 98 ? -13.872 -17.839 44.170 1.00 93.44 98 PHE A C 1
ATOM 784 O O . PHE A 1 98 ? -12.883 -18.017 43.462 1.00 93.44 98 PHE A O 1
ATOM 791 N N . GLU A 1 99 ? -15.098 -18.208 43.777 1.00 91.25 99 GLU A N 1
ATOM 792 C CA . GLU A 1 99 ? -15.378 -18.790 42.457 1.00 91.25 99 GLU A CA 1
ATOM 793 C C . GLU A 1 99 ? -15.197 -17.748 41.345 1.00 91.25 99 GLU A C 1
ATOM 795 O O . GLU A 1 99 ? -14.458 -17.983 40.384 1.00 91.25 99 GL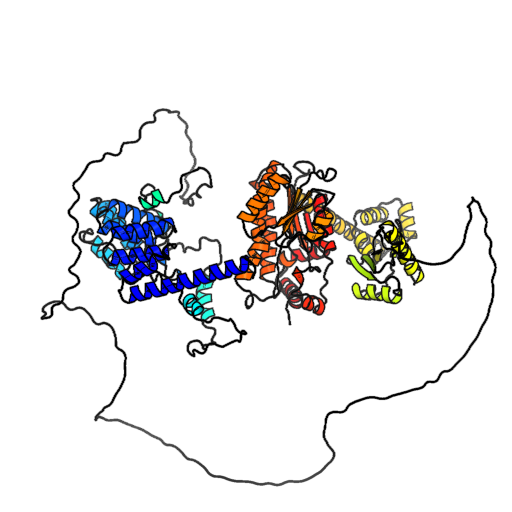U A O 1
ATOM 800 N N . GLU A 1 100 ? -15.818 -16.573 41.491 1.00 90.38 100 GLU A N 1
ATOM 801 C CA . GLU A 1 100 ? -15.682 -15.482 40.525 1.00 90.38 100 GLU A CA 1
ATOM 802 C C . GLU A 1 100 ? -14.257 -14.902 40.543 1.00 90.38 100 GLU A C 1
ATOM 804 O O . GLU A 1 100 ? -13.708 -14.588 39.485 1.00 90.38 100 GLU A O 1
ATOM 809 N N . ALA A 1 101 ? -13.600 -14.830 41.707 1.00 93.69 101 ALA A N 1
ATOM 810 C CA . ALA A 1 101 ? -12.192 -14.444 41.808 1.00 93.69 101 ALA A CA 1
ATOM 811 C C . ALA A 1 101 ? -11.278 -15.382 40.997 1.00 93.69 101 ALA A C 1
ATOM 813 O O . ALA A 1 101 ? -10.493 -14.922 40.164 1.00 93.69 101 ALA A O 1
ATOM 814 N N . LEU A 1 102 ? -11.429 -16.701 41.168 1.00 93.19 102 LEU A N 1
ATOM 815 C CA . LEU A 1 102 ? -10.665 -17.719 40.439 1.00 93.19 102 LEU A CA 1
ATOM 816 C C . LEU A 1 102 ? -10.897 -17.622 38.925 1.00 93.19 102 LEU A C 1
ATOM 818 O O . LEU A 1 102 ? -9.944 -17.712 38.146 1.00 93.19 102 LEU A O 1
ATOM 822 N N . ALA A 1 103 ? -12.141 -17.376 38.505 1.00 92.44 103 ALA A N 1
ATOM 823 C CA . ALA A 1 103 ? -12.492 -17.154 37.106 1.00 92.44 103 ALA A CA 1
ATOM 824 C C . ALA A 1 103 ? -11.807 -15.907 36.516 1.00 92.44 103 ALA A C 1
ATOM 826 O O . ALA A 1 103 ? -11.220 -15.981 35.435 1.00 92.44 103 ALA A O 1
ATOM 827 N N . ASN A 1 104 ? -11.783 -14.796 37.257 1.00 94.06 104 ASN A N 1
ATOM 828 C CA . ASN A 1 104 ? -11.094 -13.571 36.849 1.00 94.06 104 ASN A CA 1
ATOM 829 C C . ASN A 1 104 ? -9.563 -13.740 36.793 1.00 94.06 104 ASN A C 1
ATOM 831 O O . ASN A 1 104 ? -8.931 -13.256 35.852 1.00 94.06 104 ASN A O 1
ATOM 835 N N . PHE A 1 105 ? -8.944 -14.493 37.710 1.00 95.38 105 PHE A N 1
ATOM 836 C CA . PHE A 1 105 ? -7.512 -14.817 37.618 1.00 95.38 105 PHE A CA 1
ATOM 837 C C . PHE A 1 105 ? -7.189 -15.794 36.468 1.00 95.38 105 PHE A C 1
ATOM 839 O O . PHE A 1 105 ? -6.125 -15.692 35.856 1.00 95.38 105 PHE A O 1
ATOM 846 N N . ASN A 1 106 ? -8.105 -16.699 36.101 1.00 92.31 106 ASN A N 1
ATOM 847 C CA . ASN A 1 106 ? -7.948 -17.556 34.920 1.00 92.31 106 ASN A CA 1
ATOM 848 C C . ASN A 1 106 ? -8.042 -16.759 33.604 1.00 92.31 106 ASN A C 1
ATOM 850 O O . ASN A 1 106 ? -7.194 -16.937 32.729 1.00 92.31 106 ASN A O 1
ATOM 854 N N . ASP A 1 107 ? -9.003 -15.835 33.487 1.00 90.50 107 ASP A N 1
ATOM 855 C CA . ASP A 1 107 ? -9.080 -14.899 32.355 1.00 90.50 107 ASP A CA 1
ATOM 856 C C . ASP A 1 107 ? -7.861 -13.946 32.330 1.00 90.50 107 ASP A C 1
ATOM 858 O O . ASP A 1 107 ? -7.316 -13.660 31.266 1.00 90.50 107 ASP A O 1
ATOM 862 N N . THR A 1 108 ? -7.329 -13.534 33.488 1.00 93.06 108 THR A N 1
ATOM 863 C CA . THR A 1 108 ? -6.074 -12.757 33.565 1.00 93.06 108 THR A CA 1
ATOM 864 C C . THR A 1 108 ? -4.890 -13.522 32.951 1.00 93.06 108 THR A C 1
ATOM 866 O O . THR A 1 108 ? -4.126 -12.948 32.174 1.00 93.06 108 THR A O 1
ATOM 869 N N . LEU A 1 109 ? -4.744 -14.824 33.239 1.00 90.50 109 LEU A N 1
ATOM 870 C CA . LEU A 1 109 ? -3.704 -15.673 32.634 1.00 90.50 109 LEU A CA 1
ATOM 871 C C . LEU A 1 109 ? -3.914 -15.874 31.123 1.00 90.50 109 LEU A C 1
ATOM 873 O O . LEU A 1 109 ? -2.942 -15.854 30.367 1.00 90.50 109 LEU A O 1
ATOM 877 N N . LEU A 1 110 ? -5.167 -15.986 30.666 1.00 88.25 110 LEU A N 1
ATOM 878 C CA . LEU A 1 110 ? -5.507 -16.018 29.239 1.00 88.25 110 LEU A CA 1
ATOM 879 C C . LEU A 1 110 ? -5.036 -14.742 28.519 1.00 88.25 110 LEU A C 1
ATOM 881 O O . LEU A 1 110 ? -4.395 -14.821 27.469 1.00 88.25 110 LEU A O 1
ATOM 885 N N . TYR A 1 111 ? -5.301 -13.564 29.091 1.00 88.75 111 TYR A N 1
ATOM 886 C CA . TYR A 1 111 ? -4.918 -12.283 28.487 1.00 88.75 111 TYR A CA 1
ATOM 887 C C . TYR A 1 111 ? -3.444 -11.894 28.710 1.00 88.75 111 TYR A C 1
ATOM 889 O O . TYR A 1 111 ? -2.918 -11.091 27.940 1.00 88.75 111 TYR A O 1
ATOM 897 N N . LEU A 1 112 ? -2.730 -12.542 29.642 1.00 85.62 112 LEU A N 1
ATOM 898 C CA . LEU A 1 112 ? -1.258 -12.566 29.672 1.00 85.62 112 LEU A CA 1
ATOM 899 C C . LEU A 1 112 ? -0.651 -13.292 28.452 1.00 85.62 112 LEU A C 1
ATOM 901 O O . LEU A 1 112 ? 0.509 -13.044 28.117 1.00 85.62 112 LEU A O 1
ATOM 905 N N . ARG A 1 113 ? -1.419 -14.145 27.749 1.00 83.50 113 ARG A N 1
ATOM 906 C CA . ARG A 1 113 ? -1.046 -14.812 26.479 1.00 83.50 113 ARG A CA 1
ATOM 907 C C . ARG A 1 113 ? 0.284 -15.589 26.545 1.00 83.50 113 ARG A C 1
ATOM 909 O O . ARG A 1 113 ? 1.057 -15.601 25.586 1.00 83.50 113 ARG A O 1
ATOM 916 N N . GLY A 1 114 ? 0.566 -16.217 27.688 1.00 79.88 114 GLY A N 1
ATOM 917 C CA . GLY A 1 114 ? 1.808 -16.964 27.932 1.00 79.88 114 GLY A CA 1
ATOM 918 C C . GLY A 1 114 ? 3.038 -16.111 28.280 1.00 79.88 114 GLY A C 1
ATOM 919 O O . GLY A 1 114 ? 4.120 -16.667 28.457 1.00 79.88 114 GLY A O 1
ATOM 920 N N . ASN A 1 115 ? 2.918 -14.785 28.401 1.00 84.50 115 ASN A N 1
ATOM 921 C CA . ASN A 1 115 ? 4.029 -13.926 28.820 1.00 84.50 115 ASN A CA 1
ATOM 922 C C . ASN A 1 115 ? 4.234 -13.982 30.344 1.00 84.50 115 ASN A C 1
ATOM 924 O O . ASN A 1 115 ? 3.268 -13.973 31.106 1.00 84.50 115 ASN A O 1
ATOM 928 N N . ARG A 1 116 ? 5.496 -13.962 30.800 1.00 86.38 116 ARG A N 1
ATOM 929 C CA . ARG A 1 116 ? 5.844 -13.885 32.236 1.00 86.38 116 ARG A CA 1
ATOM 930 C C . ARG A 1 116 ? 5.440 -12.568 32.918 1.00 86.38 116 ARG A C 1
ATOM 932 O O . ARG A 1 116 ? 5.338 -12.538 34.141 1.00 86.38 116 ARG A O 1
ATOM 939 N N . TYR A 1 117 ? 5.236 -11.482 32.170 1.00 91.25 117 TYR A N 1
ATOM 940 C CA . TYR A 1 117 ? 4.648 -10.237 32.679 1.00 91.25 117 TYR A CA 1
ATOM 941 C C . TYR A 1 117 ? 4.091 -9.355 31.550 1.00 91.25 117 TYR A C 1
ATOM 943 O O . TYR A 1 117 ? 4.450 -9.537 30.385 1.00 91.25 117 TYR A O 1
ATOM 951 N N . ILE A 1 118 ? 3.258 -8.371 31.906 1.00 90.06 118 ILE A N 1
ATOM 952 C CA . ILE A 1 118 ? 2.925 -7.205 31.068 1.00 90.06 118 ILE A CA 1
ATOM 953 C C . ILE A 1 118 ? 3.385 -5.933 31.785 1.00 90.06 118 ILE A C 1
ATOM 955 O O . ILE A 1 118 ? 3.136 -5.754 32.977 1.00 90.06 118 ILE A O 1
ATOM 959 N N . ASP A 1 119 ? 4.042 -5.047 31.039 1.00 92.44 119 ASP A N 1
ATOM 960 C CA . ASP A 1 119 ? 4.512 -3.741 31.496 1.00 92.44 119 ASP A CA 1
ATOM 961 C C . ASP A 1 119 ? 3.540 -2.641 31.041 1.00 92.44 119 ASP A C 1
ATOM 963 O O . ASP A 1 119 ? 3.398 -2.385 29.843 1.00 92.44 119 ASP A O 1
ATOM 967 N N . TYR A 1 120 ? 2.845 -2.002 31.985 1.00 92.00 120 TYR A N 1
ATOM 968 C CA . TYR A 1 120 ? 1.838 -0.979 31.683 1.00 92.00 120 TYR A CA 1
ATOM 969 C C . TYR A 1 120 ? 2.393 0.453 31.706 1.00 92.00 120 TYR A C 1
ATOM 971 O O . TYR A 1 120 ? 1.648 1.398 31.426 1.00 92.00 120 TYR A O 1
ATOM 979 N N . GLU A 1 121 ? 3.691 0.637 31.982 1.00 89.12 121 GLU A N 1
ATOM 980 C CA . GLU A 1 121 ? 4.306 1.957 32.165 1.00 89.12 121 GLU A CA 1
ATOM 981 C C . GLU A 1 121 ? 4.146 2.842 30.917 1.00 89.12 121 GLU A C 1
ATOM 983 O O . GLU A 1 121 ? 3.745 4.004 31.013 1.00 89.12 121 GLU A O 1
ATOM 988 N N . GLN A 1 122 ? 4.319 2.258 29.725 1.00 81.38 122 GLN A N 1
ATOM 989 C CA . GLN A 1 122 ? 4.109 2.930 28.433 1.00 81.38 122 GLN A CA 1
ATOM 990 C C . GLN A 1 122 ? 2.646 3.343 28.184 1.00 81.38 122 GLN A C 1
ATOM 992 O O . GLN A 1 122 ? 2.378 4.264 27.412 1.00 81.38 122 GLN A O 1
ATOM 997 N N . LEU A 1 123 ? 1.688 2.676 28.836 1.00 84.75 123 LEU A N 1
ATOM 998 C CA . LEU A 1 123 ? 0.254 2.949 28.724 1.00 84.75 123 LEU A CA 1
ATOM 999 C C . LEU A 1 123 ? -0.242 3.975 29.758 1.00 84.75 123 LEU A C 1
ATOM 1001 O O . LEU A 1 123 ? -1.416 4.351 29.692 1.00 84.75 123 LEU A O 1
ATOM 1005 N N . GLY A 1 124 ? 0.627 4.442 30.662 1.00 88.19 124 GLY A N 1
ATOM 1006 C CA . GLY A 1 124 ? 0.344 5.475 31.664 1.00 88.19 124 GLY A CA 1
ATOM 1007 C C . GLY A 1 124 ? 0.114 4.963 33.091 1.00 88.19 124 GLY A C 1
ATOM 1008 O O . GLY A 1 124 ? -0.137 5.778 33.974 1.00 88.19 124 GLY A O 1
ATOM 1009 N N . LEU A 1 125 ? 0.201 3.652 33.339 1.00 92.56 125 LEU A N 1
ATOM 1010 C CA . LEU A 1 125 ? 0.072 3.040 34.670 1.00 92.56 125 LEU A CA 1
ATOM 1011 C C . LEU A 1 125 ? 1.441 2.497 35.087 1.00 92.56 125 LEU A C 1
ATOM 1013 O O . LEU A 1 125 ? 1.960 1.592 34.441 1.00 92.56 125 LEU A O 1
ATOM 1017 N N . LYS A 1 126 ? 2.039 3.025 36.160 1.00 91.12 126 LYS A N 1
ATOM 1018 C CA . LYS A 1 126 ? 3.382 2.623 36.627 1.00 91.12 126 LYS A CA 1
ATOM 1019 C C . LYS A 1 126 ? 3.354 1.274 37.366 1.00 91.12 126 LYS A C 1
ATOM 1021 O O . LYS A 1 126 ? 3.665 1.199 38.549 1.00 91.12 126 LYS A O 1
ATOM 1026 N N . PHE A 1 127 ? 2.945 0.219 36.664 1.00 93.19 127 PHE A N 1
ATOM 1027 C CA . PHE A 1 127 ? 2.784 -1.137 37.185 1.00 93.19 127 PHE A CA 1
ATOM 1028 C C . PHE A 1 127 ? 3.251 -2.192 36.175 1.00 93.19 127 PHE A C 1
ATOM 1030 O O . PHE A 1 127 ? 3.104 -2.014 34.964 1.00 93.19 127 PHE A O 1
ATOM 1037 N N . LYS A 1 128 ? 3.771 -3.314 36.683 1.00 93.25 128 LYS A N 1
ATOM 1038 C CA . LYS A 1 128 ? 4.156 -4.490 35.890 1.00 93.25 128 LYS A CA 1
ATOM 1039 C C . LYS A 1 128 ? 3.490 -5.700 36.538 1.00 93.25 128 LYS A C 1
ATOM 1041 O O . LYS A 1 128 ? 3.770 -5.984 37.698 1.00 93.25 128 LYS A O 1
ATOM 1046 N N . LEU A 1 129 ? 2.571 -6.330 35.808 1.00 94.00 129 LEU A N 1
ATOM 1047 C CA . LEU A 1 129 ? 1.767 -7.468 36.263 1.00 94.00 129 LEU A CA 1
ATOM 1048 C C . LEU A 1 129 ? 2.501 -8.758 35.906 1.00 94.00 129 LEU A C 1
ATOM 1050 O O . LEU A 1 129 ? 2.684 -9.020 34.717 1.00 94.00 129 LEU A O 1
ATOM 1054 N N . HIS A 1 130 ? 2.903 -9.556 36.892 1.00 93.75 130 HIS A N 1
ATOM 1055 C CA . HIS A 1 130 ? 3.670 -10.787 36.681 1.00 93.75 130 HIS A CA 1
ATOM 1056 C C . HIS A 1 130 ? 2.793 -12.046 36.727 1.00 93.75 130 HIS A C 1
ATOM 1058 O O . HIS A 1 130 ? 1.854 -12.137 37.514 1.00 93.75 130 HIS A O 1
ATOM 1064 N N . SER A 1 131 ? 3.133 -13.065 35.929 1.00 93.00 131 SER A N 1
ATOM 1065 C CA . SER A 1 131 ? 2.409 -14.346 35.904 1.00 93.00 131 SER A CA 1
ATOM 1066 C C . SER A 1 131 ? 2.374 -15.026 37.276 1.00 93.00 131 SER A C 1
ATOM 1068 O O . SER A 1 131 ? 1.340 -15.565 37.661 1.00 93.00 131 SER A O 1
ATOM 1070 N N . CYS A 1 132 ? 3.460 -14.948 38.048 1.00 93.12 132 CYS A N 1
ATOM 1071 C CA . CYS A 1 132 ? 3.549 -15.485 39.407 1.00 93.12 132 CYS A CA 1
ATOM 1072 C C . CYS A 1 132 ? 2.607 -14.799 40.412 1.00 93.12 132 CYS A C 1
ATOM 1074 O O . CYS A 1 132 ? 2.030 -15.497 41.241 1.00 93.12 132 CYS A O 1
ATOM 1076 N N . GLU A 1 133 ? 2.372 -13.486 40.304 1.00 94.69 133 GLU A N 1
ATOM 1077 C CA . GLU A 1 133 ? 1.402 -12.757 41.143 1.00 94.69 133 GLU A CA 1
ATOM 1078 C C . GLU A 1 133 ? -0.027 -13.287 40.887 1.00 94.69 133 GLU A C 1
ATOM 1080 O O . GLU A 1 133 ? -0.788 -13.552 41.818 1.00 94.69 133 GLU A O 1
ATOM 1085 N N . VAL A 1 134 ? -0.371 -13.541 39.618 1.00 95.06 134 VAL A N 1
ATOM 1086 C CA . VAL A 1 134 ? -1.684 -14.080 39.215 1.00 95.06 134 VAL A CA 1
ATOM 1087 C C . VAL A 1 134 ? -1.845 -15.562 39.580 1.00 95.06 134 VAL A C 1
ATOM 1089 O O . VAL A 1 134 ? -2.910 -15.967 40.046 1.00 95.06 134 VAL A O 1
ATOM 1092 N N . LEU A 1 135 ? -0.800 -16.376 39.399 1.00 93.94 135 LEU A N 1
ATOM 1093 C CA . LEU A 1 135 ? -0.797 -17.799 39.766 1.00 93.94 135 LEU A CA 1
ATOM 1094 C C . LEU A 1 135 ? -0.901 -17.996 41.278 1.00 93.94 135 LEU A C 1
ATOM 1096 O O . LEU A 1 135 ? -1.639 -18.870 41.718 1.00 93.94 135 LEU A O 1
ATOM 1100 N N . PHE A 1 136 ? -0.222 -17.163 42.069 1.00 95.12 136 PHE A N 1
ATOM 1101 C CA . PHE A 1 136 ? -0.354 -17.160 43.523 1.00 95.12 136 PHE A CA 1
ATOM 1102 C C . PHE A 1 136 ? -1.795 -16.854 43.945 1.00 95.12 136 PHE A C 1
ATOM 1104 O O . PHE A 1 136 ? -2.395 -17.628 44.689 1.00 95.12 136 PHE A O 1
ATOM 1111 N N . ASN A 1 137 ? -2.397 -15.798 43.390 1.00 96.00 137 ASN A N 1
ATOM 1112 C CA . ASN A 1 137 ? -3.784 -15.436 43.683 1.00 96.00 137 ASN A CA 1
ATOM 1113 C C . ASN A 1 137 ? -4.784 -16.535 43.290 1.00 96.00 137 ASN A C 1
ATOM 1115 O O . ASN A 1 137 ? -5.703 -16.846 44.051 1.00 96.00 137 ASN A O 1
ATOM 1119 N N . ARG A 1 138 ? -4.601 -17.162 42.119 1.00 94.62 138 ARG A N 1
ATOM 1120 C CA . ARG A 1 138 ? -5.434 -18.290 41.676 1.00 94.62 138 ARG A CA 1
ATOM 1121 C C . ARG A 1 138 ? -5.233 -19.522 42.567 1.00 94.62 138 ARG A C 1
ATOM 1123 O O . ARG A 1 138 ? -6.210 -20.187 42.907 1.00 94.62 138 ARG A O 1
ATOM 1130 N N . GLY A 1 139 ? -3.996 -19.769 43.001 1.00 92.94 139 GLY A N 1
ATOM 1131 C CA . GLY A 1 139 ? -3.629 -20.806 43.963 1.00 92.94 139 GLY A CA 1
ATOM 1132 C C . GLY A 1 139 ? -4.334 -20.633 45.309 1.00 92.94 139 GLY A C 1
ATOM 1133 O O . GLY A 1 139 ? -4.968 -21.575 45.784 1.00 92.94 139 GLY A O 1
ATOM 1134 N N . LEU A 1 140 ? -4.327 -19.417 45.870 1.00 93.38 140 LEU A N 1
ATOM 1135 C CA . LEU A 1 140 ? -5.100 -19.083 47.072 1.00 93.38 140 LEU A CA 1
ATOM 1136 C C . LEU A 1 140 ? -6.594 -19.360 46.875 1.00 93.38 140 LEU A C 1
ATOM 1138 O O . LEU A 1 140 ? -7.202 -20.004 47.726 1.00 93.38 140 LEU A O 1
ATOM 1142 N N . CYS A 1 141 ? -7.189 -18.959 45.746 1.00 94.06 141 CYS A N 1
ATOM 1143 C CA . CYS A 1 141 ? -8.606 -19.239 45.485 1.00 94.06 141 CYS A CA 1
ATOM 1144 C C . CYS A 1 141 ? -8.924 -20.746 45.542 1.00 94.06 141 CYS A C 1
ATOM 1146 O O . CYS A 1 141 ? -9.938 -21.124 46.123 1.00 94.06 141 CYS A O 1
ATOM 1148 N N . TYR A 1 142 ? -8.057 -21.620 45.012 1.00 93.00 142 TYR A N 1
ATOM 1149 C CA . TYR A 1 142 ? -8.226 -23.073 45.162 1.00 93.00 142 TYR A CA 1
ATOM 1150 C C . TYR A 1 142 ? -8.109 -23.539 46.622 1.00 93.00 142 TYR A C 1
ATOM 1152 O O . TYR A 1 142 ? -8.905 -24.380 47.035 1.00 93.00 142 TYR A O 1
ATOM 1160 N N . VAL A 1 143 ? -7.170 -23.002 47.413 1.00 90.88 143 VAL A N 1
ATOM 1161 C CA . VAL A 1 143 ? -7.029 -23.341 48.846 1.00 90.88 143 VAL A CA 1
ATOM 1162 C C . VAL A 1 143 ? -8.290 -22.955 49.630 1.00 90.88 143 VAL A C 1
ATOM 1164 O O . VAL A 1 143 ? -8.838 -23.794 50.345 1.00 90.88 143 VAL A O 1
ATOM 1167 N N . TYR A 1 144 ? -8.814 -21.739 49.437 1.00 90.62 144 TYR A N 1
ATOM 1168 C CA . TYR A 1 144 ? -10.060 -21.287 50.075 1.00 90.62 144 TYR A CA 1
ATOM 1169 C C . TYR A 1 144 ? -11.298 -22.076 49.600 1.00 90.62 144 TYR A C 1
ATOM 1171 O O . TYR A 1 144 ? -12.196 -22.344 50.398 1.00 90.62 144 TYR A O 1
ATOM 1179 N N . LEU A 1 145 ? -11.312 -22.552 48.348 1.00 91.56 145 LEU A N 1
ATOM 1180 C CA . LEU A 1 145 ? -12.313 -23.489 47.808 1.00 91.56 145 LEU A CA 1
ATOM 1181 C C . LEU A 1 145 ? -12.058 -24.969 48.186 1.00 91.56 145 LEU A C 1
ATOM 1183 O O . LEU A 1 145 ? -12.626 -25.868 47.564 1.00 91.56 145 LEU A O 1
ATOM 1187 N N . GLN A 1 146 ? -11.212 -25.240 49.190 1.00 90.62 146 GLN A N 1
ATOM 1188 C CA . GLN A 1 146 ? -10.859 -26.578 49.705 1.00 90.62 146 GLN A CA 1
ATOM 1189 C C . GLN A 1 146 ? -10.191 -27.526 48.684 1.00 90.62 146 GLN A C 1
ATOM 1191 O O . GLN A 1 146 ? -10.017 -28.715 48.943 1.00 90.62 146 GLN A O 1
ATOM 1196 N N . GLN A 1 147 ? -9.739 -27.011 47.540 1.00 90.81 147 GLN A N 1
ATOM 1197 C CA . GLN A 1 147 ? -9.011 -27.739 46.494 1.00 90.81 147 GLN A CA 1
ATOM 1198 C C . GLN A 1 147 ? -7.494 -27.585 46.691 1.00 90.81 147 GLN A C 1
ATOM 1200 O O . GLN A 1 147 ? -6.773 -27.152 45.787 1.00 90.81 147 GLN A O 1
ATOM 1205 N N . LYS A 1 148 ? -7.007 -27.916 47.896 1.00 88.69 148 LYS A N 1
ATOM 1206 C CA . LYS A 1 148 ? -5.623 -27.649 48.332 1.00 88.69 148 LYS A CA 1
ATOM 1207 C C . LYS A 1 148 ? -4.562 -28.141 47.344 1.00 88.69 148 LYS A C 1
ATOM 1209 O O . LYS A 1 148 ? -3.659 -27.375 47.027 1.00 88.69 148 LYS A O 1
ATOM 1214 N N . ASP A 1 149 ? -4.701 -29.346 46.792 1.00 88.06 149 ASP A N 1
ATOM 1215 C CA . ASP A 1 149 ? -3.731 -29.909 45.839 1.00 88.06 149 ASP A CA 1
ATOM 1216 C C . ASP A 1 149 ? -3.564 -29.042 44.578 1.00 88.06 149 ASP A C 1
ATOM 1218 O O . ASP A 1 149 ? -2.445 -28.789 44.131 1.00 88.06 149 ASP A O 1
ATOM 1222 N N . ALA A 1 150 ? -4.671 -28.525 44.032 1.00 88.62 150 ALA A N 1
ATOM 1223 C CA . ALA A 1 150 ? -4.652 -27.630 42.874 1.00 88.62 150 ALA A CA 1
ATOM 1224 C C . ALA A 1 150 ? -4.072 -26.250 43.227 1.00 88.62 150 ALA A C 1
ATOM 1226 O O . ALA A 1 150 ? -3.353 -25.655 42.422 1.00 88.62 150 ALA A O 1
ATOM 1227 N N . GLY A 1 151 ? -4.341 -25.762 44.442 1.00 89.50 151 GLY A N 1
ATOM 1228 C CA . GLY A 1 151 ? -3.779 -24.511 44.949 1.00 89.50 151 GLY A CA 1
ATOM 1229 C C . GLY A 1 151 ? -2.266 -24.577 45.138 1.00 89.50 151 GLY A C 1
ATOM 1230 O O . GLY A 1 151 ? -1.538 -23.739 44.610 1.00 89.50 151 GLY A O 1
ATOM 1231 N N . LEU A 1 152 ? -1.781 -25.622 45.813 1.00 90.94 152 LEU A N 1
ATOM 1232 C CA . LEU A 1 152 ? -0.354 -25.891 46.004 1.00 90.94 152 LEU A CA 1
ATOM 1233 C C . LEU A 1 152 ? 0.360 -26.158 44.672 1.00 90.94 152 LEU A C 1
ATOM 1235 O O . LEU A 1 152 ? 1.504 -25.733 44.498 1.00 90.94 152 LEU A O 1
ATOM 1239 N N . GLN A 1 153 ? -0.309 -26.787 43.699 1.00 90.88 153 GLN A N 1
ATOM 1240 C CA . GLN A 1 153 ? 0.224 -26.931 42.347 1.00 90.88 153 GLN A CA 1
ATOM 1241 C C . GLN A 1 153 ? 0.453 -25.563 41.679 1.00 90.88 153 GLN A C 1
ATOM 1243 O O . GLN A 1 153 ? 1.571 -25.312 41.221 1.00 90.88 153 GLN A O 1
ATOM 1248 N N . ASP A 1 154 ? -0.548 -24.675 41.661 1.00 89.88 154 ASP A N 1
ATOM 1249 C CA . ASP A 1 154 ? -0.429 -23.314 41.107 1.00 89.88 154 ASP A CA 1
ATOM 1250 C C . ASP A 1 154 ? 0.649 -22.486 41.832 1.00 89.88 154 ASP A C 1
ATOM 1252 O O . ASP A 1 154 ? 1.494 -21.866 41.180 1.00 89.88 154 ASP A O 1
ATOM 1256 N N . LEU A 1 155 ? 0.704 -22.555 43.167 1.00 91.31 155 LEU A N 1
ATOM 1257 C CA . LEU A 1 155 ? 1.753 -21.929 43.984 1.00 91.31 155 LEU A CA 1
ATOM 1258 C C . LEU A 1 155 ? 3.152 -22.459 43.622 1.00 91.31 155 LEU A C 1
ATOM 1260 O O . LEU A 1 155 ? 4.100 -21.683 43.494 1.00 91.31 155 LEU A O 1
ATOM 1264 N N . SER A 1 156 ? 3.287 -23.764 43.357 1.00 92.12 156 SER A N 1
ATOM 1265 C CA . SER A 1 156 ? 4.556 -24.365 42.921 1.00 92.12 156 SER A CA 1
ATOM 1266 C C . SER A 1 156 ? 5.000 -23.914 41.525 1.00 92.12 156 SER A C 1
ATOM 1268 O O . SER A 1 156 ? 6.179 -24.054 41.188 1.00 92.12 156 SER A O 1
ATOM 1270 N N . TYR A 1 157 ? 4.086 -23.420 40.686 1.00 90.50 157 TYR A N 1
ATOM 1271 C CA . TYR A 1 157 ? 4.427 -22.767 39.423 1.00 90.50 157 TYR A CA 1
ATOM 1272 C C . TYR A 1 157 ? 4.756 -21.289 39.645 1.00 90.50 157 TYR A C 1
ATOM 1274 O O . TYR A 1 157 ? 5.757 -20.818 39.110 1.00 90.50 157 TYR A O 1
ATOM 1282 N N . ALA A 1 158 ? 4.005 -20.588 40.500 1.00 91.38 158 ALA A N 1
ATOM 1283 C CA . ALA A 1 158 ? 4.292 -19.208 40.886 1.00 91.38 158 ALA A CA 1
ATOM 1284 C C . ALA A 1 158 ? 5.720 -19.050 41.453 1.00 91.38 158 ALA A C 1
ATOM 1286 O O . ALA A 1 158 ? 6.462 -18.175 41.006 1.00 91.38 158 ALA A O 1
ATOM 1287 N N . ALA A 1 159 ? 6.153 -19.964 42.331 1.00 91.19 159 ALA A N 1
ATOM 1288 C CA . ALA A 1 159 ? 7.504 -19.993 42.906 1.00 91.19 159 ALA A CA 1
ATOM 1289 C C . ALA A 1 159 ? 8.627 -20.120 41.848 1.00 91.19 159 ALA A C 1
ATOM 1291 O O . ALA A 1 159 ? 9.713 -19.567 42.013 1.00 91.19 159 ALA A O 1
ATOM 1292 N N . LYS A 1 160 ? 8.362 -20.804 40.723 1.00 89.69 160 LYS A N 1
ATOM 1293 C CA . LYS A 1 160 ? 9.303 -20.971 39.590 1.00 89.69 160 LYS A CA 1
ATOM 1294 C C . LYS A 1 160 ? 9.319 -19.767 38.636 1.00 89.69 160 LYS A C 1
ATOM 1296 O O . LYS A 1 160 ? 10.186 -19.666 37.762 1.00 89.69 160 LYS A O 1
ATOM 1301 N N . GLU A 1 161 ? 8.351 -18.862 38.770 1.00 87.81 161 GLU A N 1
ATOM 1302 C CA . GLU A 1 161 ? 8.177 -17.685 37.913 1.00 87.81 161 GLU A CA 1
ATOM 1303 C C . GLU A 1 161 ? 8.362 -16.352 38.663 1.00 87.81 161 GLU A C 1
ATOM 1305 O O . GLU A 1 161 ? 8.122 -15.291 38.084 1.00 87.81 161 GLU A O 1
ATOM 1310 N N . LYS A 1 162 ? 8.853 -16.386 39.913 1.00 90.12 162 LYS A N 1
ATOM 1311 C CA . LYS A 1 162 ? 9.274 -15.199 40.680 1.00 90.12 162 LYS A CA 1
ATOM 1312 C C . LYS A 1 162 ? 10.232 -14.306 39.884 1.00 90.12 162 LYS A C 1
ATOM 1314 O O . LYS A 1 162 ? 11.080 -14.793 39.132 1.00 90.12 162 LYS A O 1
ATOM 1319 N N . ALA A 1 163 ? 10.093 -12.994 40.071 1.00 84.19 163 ALA A N 1
ATOM 1320 C CA . ALA A 1 163 ? 10.841 -11.973 39.333 1.00 84.19 163 ALA A CA 1
ATOM 1321 C C . ALA A 1 163 ? 11.394 -10.827 40.205 1.00 84.19 163 ALA A C 1
ATOM 1323 O O . ALA A 1 163 ? 12.320 -10.141 39.775 1.00 84.19 163 ALA A O 1
ATOM 1324 N N . LYS A 1 164 ? 10.849 -10.616 41.410 1.00 86.25 164 LYS A N 1
ATOM 1325 C CA . LYS A 1 164 ? 11.288 -9.605 42.390 1.00 86.25 164 LYS A CA 1
ATOM 1326 C C . LYS A 1 164 ? 11.528 -10.282 43.752 1.00 86.25 164 LYS A C 1
ATOM 1328 O O . LYS A 1 164 ? 10.837 -11.259 44.027 1.00 86.25 164 LYS A O 1
ATOM 1333 N N . PRO A 1 165 ? 12.375 -9.734 44.646 1.00 84.38 165 PRO A N 1
ATOM 1334 C CA . PRO A 1 165 ? 12.472 -10.203 46.039 1.00 84.38 165 PRO A CA 1
ATOM 1335 C C . PRO A 1 165 ? 11.138 -10.110 46.803 1.00 84.38 165 PRO A C 1
ATOM 1337 O O . PRO A 1 165 ? 10.837 -10.922 47.666 1.00 84.38 165 PRO A O 1
ATOM 1340 N N . GLU A 1 166 ? 10.278 -9.159 46.424 1.00 83.88 166 GLU A N 1
ATOM 1341 C CA . GLU A 1 166 ? 8.895 -9.024 46.915 1.00 83.88 166 GLU A CA 1
ATOM 1342 C C . GLU A 1 166 ? 8.046 -10.294 46.702 1.00 83.88 166 GLU A C 1
ATOM 1344 O O . GLU A 1 166 ? 7.028 -10.480 47.363 1.00 83.88 166 GLU A O 1
ATOM 1349 N N . HIS A 1 167 ? 8.450 -11.171 45.776 1.00 91.62 167 HIS A N 1
ATOM 1350 C CA . HIS A 1 167 ? 7.760 -12.423 45.468 1.00 91.62 167 HIS A CA 1
ATOM 1351 C C . HIS A 1 167 ? 8.220 -13.595 46.350 1.00 91.62 167 HIS A C 1
ATOM 1353 O O . HIS A 1 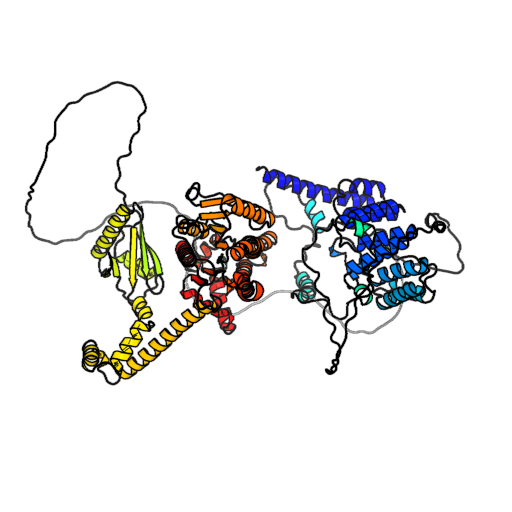167 ? 7.653 -14.677 46.242 1.00 91.62 167 HIS A O 1
ATOM 1359 N N . ASP A 1 168 ? 9.224 -13.430 47.219 1.00 89.06 168 ASP A N 1
ATOM 1360 C CA . ASP A 1 168 ? 9.754 -14.534 48.038 1.00 89.06 168 ASP A CA 1
ATOM 1361 C C . ASP A 1 168 ? 8.761 -15.037 49.105 1.00 89.06 168 ASP A C 1
ATOM 1363 O O . ASP A 1 168 ? 8.833 -16.198 49.505 1.00 89.06 168 ASP A O 1
ATOM 1367 N N . VAL A 1 169 ? 7.740 -14.233 49.431 1.00 89.88 169 VAL A N 1
ATOM 1368 C CA . VAL A 1 169 ? 6.544 -14.616 50.214 1.00 89.88 169 VAL A CA 1
ATOM 1369 C C . VAL A 1 169 ? 5.847 -15.863 49.638 1.00 89.88 169 VAL A C 1
ATOM 1371 O O . VAL A 1 169 ? 5.243 -16.641 50.375 1.00 89.88 169 VAL A O 1
ATOM 1374 N N . ILE A 1 170 ? 5.968 -16.115 48.328 1.00 91.25 170 ILE A N 1
ATOM 1375 C CA . ILE A 1 170 ? 5.422 -17.314 47.669 1.00 91.25 170 ILE A CA 1
ATOM 1376 C C . ILE A 1 170 ? 6.093 -18.599 48.197 1.00 91.25 170 ILE A C 1
ATOM 1378 O O . ILE A 1 170 ? 5.428 -19.627 48.325 1.00 91.25 170 ILE A O 1
ATOM 1382 N N . ASP A 1 171 ? 7.380 -18.553 48.558 1.00 90.56 171 ASP A N 1
ATOM 1383 C CA . ASP A 1 171 ? 8.100 -19.703 49.127 1.00 90.56 171 ASP A CA 1
ATOM 1384 C C . ASP A 1 171 ? 7.747 -19.923 50.602 1.00 90.56 171 ASP A C 1
ATOM 1386 O O . ASP A 1 171 ? 7.926 -21.024 51.118 1.00 90.56 171 ASP A O 1
ATOM 1390 N N . GLU A 1 172 ? 7.315 -18.880 51.309 1.00 89.56 172 GLU A N 1
ATOM 1391 C CA . GLU A 1 172 ? 6.847 -18.953 52.698 1.00 89.56 172 GLU A CA 1
ATOM 1392 C C . GLU A 1 172 ? 5.444 -19.565 52.729 1.00 89.56 172 GLU A C 1
ATOM 1394 O O . GLU A 1 172 ? 5.256 -20.628 53.325 1.00 89.56 172 GLU A O 1
ATOM 1399 N N . ALA A 1 173 ? 4.527 -19.033 51.915 1.00 89.38 173 ALA A N 1
ATOM 1400 C CA . ALA A 1 173 ? 3.207 -19.612 51.686 1.00 89.38 173 ALA A CA 1
ATOM 1401 C C . ALA A 1 173 ? 3.275 -21.091 51.267 1.00 89.38 173 ALA A C 1
ATOM 1403 O O . ALA A 1 173 ? 2.509 -21.909 51.767 1.00 89.38 173 ALA A O 1
ATOM 1404 N N . LEU A 1 174 ? 4.208 -21.476 50.388 1.00 90.25 174 LEU A N 1
ATOM 1405 C CA . LEU A 1 174 ? 4.332 -22.869 49.945 1.00 90.25 174 LEU A CA 1
ATOM 1406 C C . LEU A 1 174 ? 4.825 -23.821 51.057 1.00 90.25 174 LEU A C 1
ATOM 1408 O O . LEU A 1 174 ? 4.455 -24.995 51.043 1.00 90.25 174 LEU A O 1
ATOM 1412 N N . LYS A 1 175 ? 5.598 -23.338 52.042 1.00 89.12 175 LYS A N 1
ATOM 1413 C CA . LYS A 1 175 ? 5.968 -24.117 53.246 1.00 89.12 175 LYS A CA 1
ATOM 1414 C C . LYS A 1 175 ? 4.792 -24.231 54.219 1.00 89.12 175 LYS A C 1
ATOM 1416 O O . LYS A 1 175 ? 4.575 -25.292 54.796 1.00 89.12 175 LYS A O 1
ATOM 1421 N N . GLU A 1 176 ? 4.031 -23.151 54.375 1.00 89.56 176 GLU A N 1
ATOM 1422 C CA . GLU A 1 176 ? 2.919 -23.013 55.331 1.00 89.56 176 GLU A CA 1
ATOM 1423 C C . GLU A 1 176 ? 1.555 -23.427 54.741 1.00 89.56 176 GLU A C 1
ATOM 1425 O O . GLU A 1 176 ? 0.500 -23.136 55.298 1.00 89.56 176 GLU A O 1
ATOM 1430 N N . GLN A 1 177 ? 1.564 -24.121 53.596 1.00 86.69 177 GLN A N 1
ATOM 1431 C CA . GLN A 1 177 ? 0.380 -24.586 52.854 1.00 86.69 177 GLN A CA 1
ATOM 1432 C C . GLN A 1 177 ? -0.623 -23.473 52.471 1.00 86.69 177 GLN A C 1
ATOM 1434 O O . GLN A 1 177 ? -1.780 -23.748 52.151 1.00 86.69 177 GLN A O 1
ATOM 1439 N N . ALA A 1 178 ? -0.143 -22.227 52.452 1.00 83.12 178 ALA A N 1
ATOM 1440 C CA . ALA A 1 178 ? -0.838 -20.986 52.125 1.00 83.12 178 ALA A CA 1
ATOM 1441 C C . ALA A 1 178 ? -2.074 -20.668 52.990 1.00 83.12 178 ALA A C 1
ATOM 1443 O O . ALA A 1 178 ? -2.949 -19.904 52.577 1.00 83.12 178 ALA A O 1
ATOM 1444 N N . GLU A 1 179 ? -2.141 -21.204 54.211 1.00 79.19 179 GLU A N 1
ATOM 1445 C CA . GLU A 1 179 ? -3.193 -20.853 55.166 1.00 79.19 179 GLU A CA 1
ATOM 1446 C C . GLU A 1 179 ? -2.932 -19.466 55.779 1.00 79.19 179 GLU A C 1
ATOM 1448 O O . GLU A 1 179 ? -1.848 -19.189 56.281 1.00 79.19 179 GLU A O 1
ATOM 1453 N N . GLY A 1 180 ? -3.925 -18.570 55.727 1.00 78.88 180 GLY A N 1
ATOM 1454 C CA . GLY A 1 180 ? -3.825 -17.209 56.281 1.00 78.88 180 GLY A CA 1
ATOM 1455 C C . GLY A 1 180 ? -3.184 -16.153 55.366 1.00 78.88 180 GLY A C 1
ATOM 1456 O O . GLY A 1 180 ? -3.093 -14.992 55.762 1.00 78.88 180 GLY A O 1
ATOM 1457 N N . TYR A 1 181 ? -2.781 -16.515 54.144 1.00 88.38 181 TYR A N 1
ATOM 1458 C CA . TYR A 1 181 ? -2.176 -15.592 53.177 1.00 88.38 181 TYR A CA 1
ATOM 1459 C C . TYR A 1 181 ? -3.228 -14.811 52.369 1.00 88.38 181 TYR A C 1
ATOM 1461 O O . TYR A 1 181 ? -4.249 -15.355 51.946 1.00 88.38 181 TYR A O 1
ATOM 1469 N N . THR A 1 182 ? -2.957 -13.529 52.113 1.00 88.25 182 THR A N 1
ATOM 1470 C CA . THR A 1 182 ? -3.796 -12.640 51.290 1.00 88.25 182 THR A CA 1
ATOM 1471 C C . THR A 1 182 ? -3.276 -12.524 49.855 1.00 88.25 182 THR A C 1
ATOM 1473 O O . THR A 1 182 ? -2.102 -12.760 49.583 1.00 88.25 182 THR A O 1
ATOM 1476 N N . VAL A 1 183 ? -4.156 -12.154 48.918 1.00 92.25 183 VAL A N 1
ATOM 1477 C CA . VAL A 1 183 ? -3.819 -11.969 47.495 1.00 92.25 183 VAL A CA 1
ATOM 1478 C C . VAL A 1 183 ? -2.891 -10.774 47.242 1.00 92.25 183 VAL A C 1
ATOM 1480 O O . VAL A 1 183 ? -3.038 -9.717 47.857 1.00 92.25 183 VAL A O 1
ATOM 1483 N N . PHE A 1 184 ? -1.999 -10.902 46.256 1.00 94.44 184 PHE A N 1
ATOM 1484 C CA . PHE A 1 184 ? -1.304 -9.761 45.660 1.00 94.44 184 PHE A CA 1
ATOM 1485 C C . PHE A 1 184 ? -2.314 -8.822 44.991 1.00 94.44 184 PHE A C 1
ATOM 1487 O O . PHE A 1 184 ? -3.187 -9.262 44.241 1.00 94.44 184 PHE A O 1
ATOM 1494 N N . SER A 1 185 ? -2.147 -7.521 45.200 1.00 92.00 185 SER A N 1
ATOM 1495 C CA . SER A 1 185 ? -2.921 -6.457 44.559 1.00 92.00 185 SER A CA 1
ATOM 1496 C C . SER A 1 185 ? -1.983 -5.380 44.009 1.00 92.00 185 SER A C 1
ATOM 1498 O O . SER A 1 185 ? -0.778 -5.392 44.269 1.00 92.00 185 SER A O 1
ATOM 1500 N N . ILE A 1 186 ? -2.515 -4.443 43.221 1.00 89.38 186 ILE A N 1
ATOM 1501 C CA . ILE A 1 186 ? -1.740 -3.263 42.817 1.00 89.38 186 ILE A CA 1
ATOM 1502 C C . ILE A 1 186 ? -1.648 -2.316 44.025 1.00 89.38 186 ILE A C 1
ATOM 1504 O O . ILE A 1 186 ? -2.693 -2.005 44.603 1.00 89.38 186 ILE A O 1
ATOM 1508 N N . PRO A 1 187 ? -0.451 -1.819 44.389 1.00 87.19 187 PRO A N 1
ATOM 1509 C CA . PRO A 1 187 ? -0.298 -0.830 45.451 1.00 87.19 187 PRO A CA 1
ATOM 1510 C C . PRO A 1 187 ? -1.152 0.432 45.255 1.00 87.19 187 PRO A C 1
ATOM 1512 O O . PRO A 1 187 ? -1.320 0.934 44.139 1.00 87.19 187 PRO A O 1
ATOM 1515 N N . ILE A 1 188 ? -1.641 0.975 46.372 1.00 82.00 188 ILE A N 1
ATOM 1516 C CA . ILE A 1 188 ? -2.394 2.237 46.429 1.00 82.00 188 ILE A CA 1
ATOM 1517 C C . ILE A 1 188 ? -1.531 3.381 45.859 1.00 82.00 188 ILE A C 1
ATOM 1519 O O . ILE A 1 188 ? -0.312 3.401 46.031 1.00 82.00 188 ILE A O 1
ATOM 1523 N N . GLY A 1 189 ? -2.156 4.326 45.149 1.00 79.38 189 GLY A N 1
ATOM 1524 C CA . GLY A 1 189 ? -1.490 5.438 44.458 1.00 79.38 189 GLY A CA 1
ATOM 1525 C C . GLY A 1 189 ? -1.168 5.171 42.978 1.00 79.38 189 GLY A C 1
ATOM 1526 O O . GLY A 1 189 ? -0.890 6.111 42.223 1.00 79.38 189 GLY A O 1
ATOM 1527 N N . ILE A 1 190 ? -1.228 3.910 42.531 1.00 89.88 190 ILE A N 1
ATOM 1528 C CA . ILE A 1 190 ? -0.892 3.513 41.157 1.00 89.88 190 ILE A CA 1
ATOM 1529 C C . ILE A 1 190 ? -2.157 3.471 40.281 1.00 89.88 190 ILE A C 1
ATOM 1531 O O . ILE A 1 190 ? -2.872 2.475 40.211 1.00 89.88 190 ILE A O 1
ATOM 1535 N N . VAL A 1 191 ? -2.393 4.579 39.576 1.00 93.12 191 VAL A N 1
ATOM 1536 C CA . VAL A 1 191 ? -3.513 4.814 38.642 1.00 93.12 191 VAL A CA 1
ATOM 1537 C C . VAL A 1 191 ? -3.001 5.193 37.244 1.00 93.12 191 VAL A C 1
ATOM 1539 O O . VAL A 1 191 ? -1.854 5.627 37.102 1.00 93.12 191 VAL A O 1
ATOM 1542 N N . TYR A 1 192 ? -3.827 5.048 36.199 1.00 94.56 192 TYR A N 1
ATOM 1543 C CA . TYR A 1 192 ? -3.497 5.537 34.855 1.00 94.56 192 TYR A CA 1
ATOM 1544 C C . TYR A 1 192 ? -3.439 7.065 34.840 1.00 94.56 192 TYR A C 1
ATOM 1546 O O . TYR A 1 192 ? -4.411 7.742 35.190 1.00 94.56 192 TYR A O 1
ATOM 1554 N N . ARG A 1 193 ? -2.322 7.607 34.351 1.00 92.12 193 ARG A N 1
ATOM 1555 C CA . ARG A 1 193 ? -2.106 9.045 34.162 1.00 92.12 193 ARG A CA 1
ATOM 1556 C C . ARG A 1 193 ? -1.897 9.374 32.678 1.00 92.12 193 ARG A C 1
ATOM 1558 O O . ARG A 1 193 ? -1.282 8.575 31.962 1.00 92.12 193 ARG A O 1
ATOM 1565 N N . PRO A 1 194 ? -2.382 10.529 32.187 1.00 89.25 194 PRO A N 1
ATOM 1566 C CA . PRO A 1 194 ? -2.120 10.963 30.822 1.00 89.25 194 PRO A CA 1
ATOM 1567 C C . PRO A 1 194 ? -0.625 11.263 30.638 1.00 89.25 194 PRO A C 1
ATOM 1569 O O . PRO A 1 194 ? 0.066 11.682 31.566 1.00 89.25 194 PRO A O 1
ATOM 1572 N N . ASN A 1 195 ? -0.111 11.048 29.424 1.00 85.56 195 ASN A N 1
ATOM 1573 C CA . ASN A 1 195 ? 1.306 11.255 29.115 1.00 85.56 195 ASN A CA 1
ATOM 1574 C C . ASN A 1 195 ? 1.705 12.725 29.359 1.00 85.56 195 ASN A C 1
ATOM 1576 O O . ASN A 1 195 ? 1.139 13.628 28.740 1.00 85.56 195 ASN A O 1
ATOM 1580 N N . GLU A 1 196 ? 2.712 12.954 30.208 1.00 79.06 196 GLU A N 1
ATOM 1581 C CA . GLU A 1 196 ? 3.192 14.291 30.574 1.00 79.06 196 GLU A CA 1
ATOM 1582 C C . GLU A 1 196 ? 3.500 15.190 29.372 1.00 79.06 196 GLU A C 1
ATOM 1584 O O . GLU A 1 196 ? 3.246 16.389 29.438 1.00 79.06 196 GLU A O 1
ATOM 1589 N N . ALA A 1 197 ? 4.035 14.643 28.276 1.00 75.75 197 ALA A N 1
ATOM 1590 C CA . ALA A 1 197 ? 4.327 15.418 27.073 1.00 75.75 197 ALA A CA 1
ATOM 1591 C C . ALA A 1 197 ? 3.041 15.951 26.422 1.00 75.75 197 ALA A C 1
ATOM 1593 O O . ALA A 1 197 ? 3.007 17.099 25.988 1.00 75.75 197 ALA A O 1
ATOM 1594 N N . LYS A 1 198 ? 1.952 15.166 26.425 1.00 74.31 198 LYS A N 1
ATOM 1595 C CA . LYS A 1 198 ? 0.636 15.648 25.977 1.00 74.31 198 LYS A CA 1
ATOM 1596 C C . LYS A 1 198 ? 0.120 16.745 26.910 1.00 74.31 198 LYS A C 1
ATOM 1598 O O . LYS A 1 198 ? -0.239 17.809 26.425 1.00 74.31 198 LYS A O 1
ATOM 1603 N N . VAL A 1 199 ? 0.171 16.538 28.229 1.00 79.81 199 VAL A N 1
ATOM 1604 C CA . VAL A 1 199 ? -0.291 17.528 29.228 1.00 79.81 199 VAL A CA 1
ATOM 1605 C C . VAL A 1 199 ? 0.500 18.844 29.153 1.00 79.81 199 VAL A C 1
ATOM 1607 O O . VAL A 1 199 ? -0.080 19.924 29.249 1.00 79.81 199 VAL A O 1
ATOM 1610 N N . LYS A 1 200 ? 1.818 18.777 28.933 1.00 77.00 200 LYS A N 1
ATOM 1611 C CA . LYS A 1 200 ? 2.681 19.952 28.722 1.00 77.00 200 LYS A CA 1
ATOM 1612 C C . LYS A 1 200 ? 2.311 20.689 27.425 1.00 77.00 200 LYS A C 1
ATOM 1614 O O . LYS A 1 200 ? 2.218 21.914 27.445 1.00 77.00 200 LYS A O 1
ATOM 1619 N N . ASN A 1 201 ? 2.002 19.957 26.351 1.00 69.25 201 ASN A N 1
ATOM 1620 C CA . ASN A 1 201 ? 1.593 20.529 25.064 1.00 69.25 201 ASN A CA 1
ATOM 1621 C C . ASN A 1 201 ? 0.191 21.177 25.077 1.00 69.25 201 ASN A C 1
ATOM 1623 O O . ASN A 1 201 ? -0.056 22.079 24.279 1.00 69.25 201 ASN A O 1
ATOM 1627 N N . LEU A 1 202 ? -0.719 20.774 25.976 1.00 65.69 202 LEU A N 1
ATOM 1628 C CA . LEU A 1 202 ? -2.017 21.453 26.152 1.00 65.69 202 LEU A CA 1
ATOM 1629 C C . LEU A 1 202 ? -1.835 22.893 26.649 1.00 65.69 202 LEU A C 1
ATOM 1631 O O . LEU A 1 202 ? -2.455 23.819 26.137 1.00 65.69 202 LEU A O 1
ATOM 1635 N N . LYS A 1 203 ? -0.914 23.102 27.598 1.00 57.62 203 LYS A N 1
ATOM 1636 C CA . LYS A 1 203 ? -0.652 24.424 28.193 1.00 57.62 203 LYS A CA 1
ATOM 1637 C C . LYS A 1 203 ? 0.114 25.374 27.261 1.00 57.62 203 LYS A C 1
ATOM 1639 O O . LYS A 1 203 ? 0.216 26.567 27.550 1.00 57.62 203 LYS A O 1
ATOM 1644 N N . THR A 1 204 ? 0.643 24.895 26.131 1.00 51.81 204 THR A N 1
ATOM 1645 C CA . THR A 1 204 ? 1.374 25.724 25.158 1.00 51.81 204 THR A CA 1
ATOM 1646 C C . THR A 1 204 ? 0.468 26.410 24.131 1.00 51.81 204 THR A C 1
ATOM 1648 O O . THR A 1 204 ? 0.526 26.118 22.940 1.00 51.81 204 THR A O 1
ATOM 1651 N N . LYS A 1 205 ? -0.233 27.440 24.628 1.00 48.59 205 LYS A N 1
ATOM 1652 C CA . LYS A 1 205 ? -0.773 28.613 23.910 1.00 48.59 205 LYS A CA 1
ATOM 1653 C C . LYS A 1 205 ? -1.960 28.444 22.948 1.00 48.59 205 LYS A C 1
ATOM 1655 O O . LYS A 1 205 ? -1.916 27.739 21.946 1.00 48.59 205 LYS A O 1
ATOM 1660 N N . ASP A 1 206 ? -2.940 29.316 23.182 1.00 40.50 206 ASP A N 1
ATOM 1661 C CA . ASP A 1 206 ? -3.781 29.921 22.147 1.00 40.50 206 ASP A CA 1
ATOM 1662 C C . ASP A 1 206 ? -2.917 30.729 21.149 1.00 40.50 206 ASP A C 1
ATOM 1664 O O . ASP A 1 206 ? -1.946 31.392 21.529 1.00 40.50 206 ASP A O 1
ATOM 1668 N N . TYR A 1 207 ? -3.266 30.658 19.864 1.00 39.56 207 TYR A N 1
ATOM 1669 C CA . TYR A 1 207 ? -2.522 31.229 18.737 1.00 39.56 207 TYR A CA 1
ATOM 1670 C C . TYR A 1 207 ? -3.391 32.085 17.800 1.00 39.56 207 TYR A C 1
ATOM 1672 O O . TYR A 1 207 ? -3.101 32.208 16.605 1.00 39.56 207 TYR A O 1
ATOM 1680 N N . LEU A 1 208 ? -4.404 32.770 18.339 1.00 38.56 208 LEU A N 1
ATOM 1681 C CA . LEU A 1 208 ? -5.134 33.851 17.658 1.00 38.56 208 LEU A CA 1
ATOM 1682 C C . LEU A 1 208 ? -4.273 35.132 17.463 1.00 38.56 208 LEU A C 1
ATOM 1684 O O . LEU A 1 208 ? -4.658 36.248 17.800 1.00 38.56 208 LEU A O 1
ATOM 1688 N N . GLY A 1 209 ? -3.073 34.975 16.888 1.00 35.66 209 GLY A N 1
ATOM 1689 C CA . GLY A 1 209 ? -2.134 36.059 16.592 1.00 35.66 209 GLY A CA 1
ATOM 1690 C C . GLY A 1 209 ? -0.744 35.578 16.154 1.00 35.66 209 GLY A C 1
ATOM 1691 O O . GLY A 1 209 ? 0.053 35.164 16.987 1.00 35.66 209 GLY A O 1
ATOM 1692 N N . LYS A 1 210 ? -0.450 35.690 14.846 1.00 35.66 210 LYS A N 1
ATOM 1693 C CA . LYS A 1 210 ? 0.876 35.588 14.180 1.00 35.66 210 LYS A CA 1
ATOM 1694 C C . LYS A 1 210 ? 1.909 34.657 14.848 1.00 35.66 210 LYS A C 1
ATOM 1696 O O . LYS A 1 210 ? 2.675 35.080 15.714 1.00 35.66 210 LYS A O 1
ATOM 1701 N N . ALA A 1 211 ? 2.018 33.430 14.335 1.00 32.09 211 ALA A N 1
ATOM 1702 C CA . ALA A 1 211 ? 3.053 32.477 14.731 1.00 32.09 211 ALA A CA 1
ATOM 1703 C C . ALA A 1 211 ? 4.467 33.095 14.699 1.00 32.09 211 ALA A C 1
ATOM 1705 O O . ALA A 1 211 ? 4.904 33.648 13.689 1.00 32.09 211 ALA A O 1
ATOM 1706 N N . ARG A 1 212 ? 5.193 32.964 15.814 1.00 32.62 212 ARG A N 1
ATOM 1707 C CA . ARG A 1 212 ? 6.607 33.327 15.949 1.00 32.62 212 ARG A CA 1
ATOM 1708 C C . ARG A 1 212 ? 7.311 32.220 16.723 1.00 32.62 212 ARG A C 1
ATOM 1710 O O . ARG A 1 212 ? 6.848 31.839 17.797 1.00 32.62 212 ARG A O 1
ATOM 1717 N N . LEU A 1 213 ? 8.406 31.707 16.166 1.00 32.12 213 LEU A N 1
ATOM 1718 C CA . LEU A 1 213 ? 9.214 30.660 16.787 1.00 32.12 213 LEU A CA 1
ATOM 1719 C C . LEU A 1 213 ? 9.794 31.165 18.119 1.00 32.12 213 LEU A C 1
ATOM 1721 O O . LEU A 1 213 ? 10.345 32.265 18.176 1.00 32.12 213 LEU A O 1
ATOM 1725 N N . VAL A 1 214 ? 9.680 30.356 19.171 1.00 36.09 214 VAL A N 1
ATOM 1726 C CA . VAL A 1 214 ? 10.301 30.596 20.480 1.00 36.09 214 VAL A CA 1
ATOM 1727 C C . VAL A 1 214 ? 11.057 29.327 20.856 1.00 36.09 214 VAL A C 1
ATOM 1729 O O . VAL A 1 214 ? 10.453 28.262 20.959 1.00 36.09 214 VAL A O 1
ATOM 1732 N N . ALA A 1 215 ? 12.376 29.432 21.015 1.00 38.69 215 ALA A N 1
ATOM 1733 C CA . ALA A 1 215 ? 13.203 28.327 21.492 1.00 38.69 215 ALA A CA 1
ATOM 1734 C C . ALA A 1 215 ? 12.891 28.017 22.967 1.00 38.69 215 ALA A C 1
ATOM 1736 O O . ALA A 1 215 ? 12.508 28.912 23.722 1.00 38.69 215 ALA A O 1
ATOM 1737 N N . ALA A 1 216 ? 13.056 26.758 23.380 1.00 34.81 216 ALA A N 1
ATOM 1738 C CA . ALA A 1 216 ? 12.798 26.347 24.757 1.00 34.81 216 ALA A CA 1
ATOM 1739 C C . ALA A 1 216 ? 13.730 27.083 25.737 1.00 34.81 216 ALA A C 1
ATOM 1741 O O . ALA A 1 216 ? 14.947 27.078 25.574 1.00 34.81 216 ALA A O 1
ATOM 1742 N N . THR A 1 217 ? 13.151 27.704 26.765 1.00 43.03 217 THR A N 1
ATOM 1743 C CA . THR A 1 217 ? 13.864 28.543 27.746 1.00 43.03 217 THR A CA 1
ATOM 1744 C C . THR A 1 217 ? 14.343 27.780 28.987 1.00 43.03 217 THR A C 1
ATOM 1746 O O . THR A 1 217 ? 14.750 28.406 29.961 1.00 43.03 217 THR A O 1
ATOM 1749 N N . ASP A 1 218 ? 14.270 26.446 28.986 1.00 40.06 218 ASP A N 1
ATOM 1750 C CA . ASP A 1 218 ? 14.718 25.602 30.099 1.00 40.06 218 ASP A CA 1
ATOM 1751 C C . ASP A 1 218 ? 16.148 25.086 29.838 1.00 40.06 218 ASP A C 1
ATOM 1753 O O . ASP A 1 218 ? 16.340 24.305 28.899 1.00 40.06 218 ASP A O 1
ATOM 1757 N N . PRO A 1 219 ? 17.157 25.473 30.645 1.00 45.94 219 PRO A N 1
ATOM 1758 C CA . PRO A 1 219 ? 18.529 25.005 30.471 1.00 45.94 219 PRO A CA 1
ATOM 1759 C C . PRO A 1 219 ? 18.700 23.495 30.711 1.00 45.94 219 PRO A C 1
ATOM 1761 O O . PRO A 1 219 ? 19.630 22.910 30.162 1.00 45.94 219 PRO A O 1
ATOM 1764 N N . ASN A 1 220 ? 17.796 22.825 31.439 1.00 45.84 220 ASN A N 1
ATOM 1765 C CA . ASN A 1 220 ? 17.815 21.359 31.550 1.00 45.84 220 ASN A CA 1
ATOM 1766 C C . ASN A 1 220 ? 17.386 20.668 30.246 1.00 45.84 220 ASN A C 1
ATOM 1768 O O . ASN A 1 220 ? 17.696 19.498 30.036 1.00 45.84 220 ASN A O 1
ATOM 1772 N N . ASN A 1 221 ? 16.710 21.396 29.352 1.00 48.72 221 ASN A N 1
ATOM 1773 C CA . ASN A 1 221 ? 16.343 20.943 28.012 1.00 48.72 221 ASN A CA 1
ATOM 1774 C C . ASN A 1 221 ? 17.317 21.471 26.932 1.00 48.72 221 ASN A C 1
ATOM 1776 O O . ASN A 1 221 ? 17.076 21.300 25.739 1.00 48.72 221 ASN A O 1
ATOM 1780 N N . ALA A 1 222 ? 18.424 22.112 27.338 1.00 38.16 222 ALA A N 1
ATOM 1781 C CA . ALA A 1 222 ? 19.439 22.694 26.455 1.00 38.16 222 ALA A CA 1
ATOM 1782 C C . ALA A 1 222 ? 20.662 21.778 26.223 1.00 38.16 222 ALA A C 1
ATOM 1784 O O . ALA A 1 222 ? 21.709 22.241 25.768 1.00 38.16 222 ALA A O 1
ATOM 1785 N N . PHE A 1 223 ? 20.552 20.474 26.505 1.00 31.83 223 PHE A N 1
ATOM 1786 C CA . PHE A 1 223 ? 21.597 19.503 26.171 1.00 31.83 223 PHE A CA 1
ATOM 1787 C C . PHE A 1 223 ? 21.449 19.013 24.723 1.00 31.83 223 PHE A C 1
ATOM 1789 O O . PHE A 1 223 ? 20.749 18.045 24.436 1.00 31.83 223 PHE A O 1
ATOM 1796 N N . THR A 1 224 ? 22.149 19.664 23.796 1.00 45.94 224 THR A N 1
ATOM 1797 C CA . THR A 1 224 ? 22.148 19.348 22.354 1.00 45.94 224 THR A CA 1
ATOM 1798 C C . THR A 1 224 ? 23.058 18.164 21.970 1.00 45.94 224 THR A C 1
ATOM 1800 O O . THR A 1 224 ? 23.485 18.048 20.822 1.00 45.94 224 THR A O 1
ATOM 1803 N N . GLY A 1 225 ? 23.364 17.268 22.917 1.00 34.88 225 GLY A N 1
ATOM 1804 C CA . GLY A 1 225 ? 24.219 16.094 22.716 1.00 34.88 225 GLY A CA 1
ATOM 1805 C C . GLY A 1 225 ? 23.439 14.825 22.349 1.00 34.88 225 GLY A C 1
ATOM 1806 O O . GLY A 1 225 ? 22.440 14.476 22.979 1.00 34.88 225 GLY A O 1
ATOM 1807 N N . PHE A 1 226 ? 23.923 14.094 21.344 1.00 40.44 226 PHE A N 1
ATOM 1808 C CA . PHE A 1 226 ? 23.233 12.962 20.709 1.00 40.44 226 PHE A CA 1
ATOM 1809 C C . PHE A 1 226 ? 23.324 11.643 21.520 1.00 40.44 226 PHE A C 1
ATOM 1811 O O . PHE A 1 226 ? 23.850 10.643 21.050 1.00 40.44 226 PHE A O 1
ATOM 1818 N N . ALA A 1 227 ? 22.807 11.637 22.757 1.00 34.00 227 ALA A N 1
ATOM 1819 C CA . ALA A 1 227 ? 22.772 10.457 23.642 1.00 34.00 227 ALA A CA 1
ATOM 1820 C C . ALA A 1 227 ? 21.413 9.716 23.647 1.00 34.00 227 ALA A C 1
ATOM 1822 O O . ALA A 1 227 ? 21.309 8.565 24.078 1.00 34.00 227 ALA A O 1
ATOM 1823 N N . GLY A 1 228 ? 20.347 10.361 23.156 1.00 37.66 228 GLY A N 1
ATOM 1824 C CA . GLY A 1 228 ? 19.032 9.727 22.994 1.00 37.66 228 GLY A CA 1
ATOM 1825 C C . GLY A 1 228 ? 19.018 8.656 21.897 1.00 37.66 228 GLY A C 1
ATOM 1826 O O . GLY A 1 228 ? 18.312 7.657 22.019 1.00 37.66 228 GLY A O 1
ATOM 1827 N N . SER A 1 229 ? 19.835 8.834 20.856 1.00 41.31 229 SER A N 1
ATOM 1828 C CA . SER A 1 229 ? 20.023 7.882 19.756 1.00 41.31 229 SER A CA 1
ATOM 1829 C C . SER A 1 229 ? 20.650 6.573 20.221 1.00 41.31 229 SER A C 1
ATOM 1831 O O . SER A 1 229 ? 20.125 5.528 19.869 1.00 41.31 229 SER A O 1
ATOM 1833 N N . GLU A 1 230 ? 21.704 6.589 21.042 1.00 34.47 230 GLU A N 1
ATOM 1834 C CA . GLU A 1 230 ? 22.369 5.357 21.498 1.00 34.47 230 GLU A CA 1
ATOM 1835 C C . GLU A 1 230 ? 21.449 4.504 22.376 1.00 34.47 230 GLU A C 1
ATOM 1837 O O . GLU A 1 230 ? 21.267 3.314 22.118 1.00 34.47 230 GLU A O 1
ATOM 1842 N N . ARG A 1 231 ? 20.766 5.123 23.352 1.00 35.34 231 ARG A N 1
ATOM 1843 C CA . ARG A 1 231 ? 19.747 4.431 24.163 1.00 35.34 231 ARG A CA 1
ATOM 1844 C C . ARG A 1 231 ? 18.564 3.938 23.326 1.00 35.34 231 ARG A C 1
ATOM 1846 O O . ARG A 1 231 ? 17.988 2.904 23.654 1.00 35.34 231 ARG A O 1
ATOM 1853 N N . LYS A 1 232 ? 18.205 4.635 22.241 1.00 39.03 232 LYS A N 1
ATOM 1854 C CA . LYS A 1 232 ? 17.157 4.172 21.322 1.00 39.03 232 LYS A CA 1
ATOM 1855 C C . LYS A 1 232 ? 17.661 3.081 20.371 1.00 39.03 232 LYS A C 1
ATOM 1857 O O . LYS A 1 232 ? 16.892 2.174 20.106 1.00 39.03 232 LYS A O 1
ATOM 1862 N N . MET A 1 233 ? 18.919 3.085 19.927 1.00 35.88 233 MET A N 1
ATOM 1863 C CA . MET A 1 233 ? 19.512 2.029 19.086 1.00 35.88 233 MET A CA 1
ATOM 1864 C C . MET A 1 233 ? 19.727 0.727 19.864 1.00 35.88 233 MET A C 1
ATOM 1866 O O . MET A 1 233 ? 19.382 -0.333 19.348 1.00 35.88 233 MET A O 1
ATOM 1870 N N . LEU A 1 234 ? 20.175 0.803 21.124 1.00 32.94 234 LEU A N 1
ATOM 1871 C CA . LEU A 1 234 ? 20.250 -0.352 22.033 1.00 32.94 234 LEU A CA 1
ATOM 1872 C C . LEU A 1 234 ? 18.884 -1.032 22.250 1.00 32.94 234 LEU A C 1
ATOM 1874 O O . LEU A 1 234 ? 18.837 -2.239 22.460 1.00 32.94 234 LEU A O 1
ATOM 1878 N N . ASN A 1 235 ? 17.780 -0.282 22.144 1.00 33.88 235 ASN A N 1
ATOM 1879 C CA . ASN A 1 235 ? 16.415 -0.815 22.233 1.00 33.88 235 ASN A CA 1
ATOM 1880 C C . ASN A 1 235 ? 15.770 -1.123 20.861 1.00 33.88 235 ASN A C 1
ATOM 1882 O O . ASN A 1 235 ? 14.858 -1.943 20.791 1.00 33.88 235 ASN A O 1
ATOM 1886 N N . ALA A 1 236 ? 16.206 -0.476 19.774 1.00 32.91 236 ALA A N 1
ATOM 1887 C CA . ALA A 1 236 ? 15.619 -0.598 18.432 1.00 32.91 236 ALA A CA 1
ATOM 1888 C C . ALA A 1 236 ? 16.285 -1.667 17.553 1.00 32.91 236 ALA A C 1
ATOM 1890 O O . ALA A 1 236 ? 15.698 -2.075 16.553 1.00 32.91 236 ALA A O 1
ATOM 1891 N N . ALA A 1 237 ? 17.454 -2.185 17.942 1.00 33.25 237 ALA A N 1
ATOM 1892 C CA . ALA A 1 237 ? 18.035 -3.389 17.340 1.00 33.25 237 ALA A CA 1
ATOM 1893 C C . ALA A 1 237 ? 17.145 -4.648 17.501 1.00 33.25 237 ALA A C 1
ATOM 1895 O O . ALA A 1 237 ? 17.402 -5.664 16.862 1.00 33.25 237 ALA A O 1
ATOM 1896 N N . SER A 1 238 ? 16.098 -4.570 18.332 1.00 30.36 238 SER A N 1
ATOM 1897 C CA . SER A 1 238 ? 15.282 -5.701 18.793 1.00 30.36 238 SER A CA 1
ATOM 1898 C C . SER A 1 238 ? 13.877 -5.800 18.175 1.00 30.36 238 SER A C 1
ATOM 1900 O O . SER A 1 238 ? 13.095 -6.624 18.631 1.00 30.36 238 SER A O 1
ATOM 1902 N N . PHE A 1 239 ? 13.517 -4.963 17.190 1.00 35.75 239 PHE A N 1
ATOM 1903 C CA . PHE A 1 239 ? 12.171 -4.960 16.585 1.00 35.75 239 PHE A CA 1
ATOM 1904 C C . PHE A 1 239 ? 12.198 -4.654 15.076 1.00 35.75 239 PHE A C 1
ATOM 1906 O O . PHE A 1 239 ? 11.992 -3.513 14.663 1.00 35.75 239 PHE A O 1
ATOM 1913 N N . SER A 1 240 ? 12.427 -5.669 14.230 1.00 29.69 240 SER A N 1
ATOM 1914 C CA . SER A 1 240 ? 12.185 -5.549 12.774 1.00 29.69 240 SER A CA 1
ATOM 1915 C C . SER A 1 240 ? 11.974 -6.874 12.016 1.00 29.69 240 SER A C 1
ATOM 1917 O O . SER A 1 240 ? 12.253 -6.955 10.819 1.00 29.69 240 SER A O 1
ATOM 1919 N N . THR A 1 241 ? 11.391 -7.898 12.649 1.00 30.12 241 THR A N 1
ATOM 1920 C CA . THR A 1 241 ? 10.857 -9.065 11.927 1.00 30.12 241 THR A CA 1
ATOM 1921 C C . THR A 1 241 ? 9.443 -9.414 12.370 1.00 30.12 241 THR A C 1
ATOM 1923 O O . THR A 1 241 ? 9.120 -9.370 13.546 1.00 30.12 241 THR A O 1
ATOM 1926 N N . ALA A 1 242 ? 8.605 -9.873 11.435 1.00 35.66 242 ALA A N 1
ATOM 1927 C CA . ALA A 1 242 ? 7.409 -10.656 11.770 1.00 35.66 242 ALA A CA 1
ATOM 1928 C C . ALA A 1 242 ? 7.790 -12.128 12.041 1.00 35.66 242 ALA A C 1
ATOM 1930 O O . ALA A 1 242 ? 7.184 -13.061 11.513 1.00 35.66 242 ALA A O 1
ATOM 1931 N N . LYS A 1 243 ? 8.853 -12.315 12.829 1.00 33.84 243 LYS A N 1
ATOM 1932 C CA . LYS A 1 243 ? 9.128 -13.553 13.549 1.00 33.84 243 LYS A CA 1
ATOM 1933 C C . LYS A 1 243 ? 8.288 -13.531 14.824 1.00 33.84 243 LYS A C 1
ATOM 1935 O O . LYS A 1 243 ? 7.772 -12.491 15.235 1.00 33.84 243 LYS A O 1
ATOM 1940 N N . ASP A 1 244 ? 8.205 -14.677 15.479 1.00 37.00 244 ASP A N 1
ATOM 1941 C CA . ASP A 1 244 ? 7.874 -14.695 16.895 1.00 37.00 244 ASP A CA 1
ATOM 1942 C C . ASP A 1 244 ? 9.101 -14.205 17.685 1.00 37.00 244 ASP A C 1
ATOM 1944 O O . ASP A 1 244 ? 9.920 -15.000 18.132 1.00 37.00 244 ASP A O 1
ATOM 1948 N N . ASP A 1 245 ? 9.270 -12.881 17.792 1.00 38.00 245 ASP A N 1
ATOM 1949 C CA . ASP A 1 245 ? 10.414 -12.244 18.472 1.00 38.00 245 ASP A CA 1
ATOM 1950 C C . ASP A 1 245 ? 10.334 -12.376 20.020 1.00 38.00 245 ASP A C 1
ATOM 1952 O O . ASP A 1 245 ? 11.070 -11.720 20.762 1.00 38.00 245 ASP A O 1
ATOM 1956 N N . ARG A 1 246 ? 9.464 -13.260 20.542 1.00 43.00 246 ARG A N 1
ATOM 1957 C CA . ARG A 1 246 ? 9.529 -13.741 21.929 1.00 43.00 246 ARG A CA 1
ATOM 1958 C C . ARG A 1 246 ? 10.812 -14.572 22.089 1.00 43.00 246 ARG A C 1
ATOM 1960 O O . ARG A 1 246 ? 10.952 -15.582 21.405 1.00 43.00 246 ARG A O 1
ATOM 1967 N N . PRO A 1 247 ? 11.741 -14.224 23.000 1.00 39.81 247 PRO A N 1
ATOM 1968 C CA . PRO A 1 247 ? 12.886 -15.087 23.264 1.00 39.81 247 PRO A CA 1
ATOM 1969 C C . PRO A 1 247 ? 12.392 -16.421 23.835 1.00 39.81 247 PRO A C 1
ATOM 1971 O O . PRO A 1 247 ? 11.593 -16.432 24.778 1.00 39.81 247 PRO A O 1
ATOM 1974 N N . GLU A 1 248 ? 12.894 -17.528 23.284 1.00 44.59 248 GLU A N 1
ATOM 1975 C CA . GLU A 1 248 ? 12.441 -18.903 23.572 1.00 44.59 248 GLU A CA 1
ATOM 1976 C C . GLU A 1 248 ? 12.508 -19.258 25.076 1.00 44.59 248 GLU A C 1
ATOM 1978 O O . GLU A 1 248 ? 11.770 -20.112 25.559 1.00 44.59 248 GLU A O 1
ATOM 1983 N N . GLU A 1 249 ? 13.316 -18.526 25.848 1.00 49.22 249 GLU A N 1
ATOM 1984 C CA . GLU A 1 249 ? 13.519 -18.678 27.293 1.00 49.22 249 GLU A CA 1
ATOM 1985 C C . GLU A 1 249 ? 12.476 -17.975 28.199 1.00 49.22 249 GLU A C 1
ATOM 1987 O O . GLU A 1 249 ? 12.582 -18.074 29.423 1.00 49.22 249 GLU A O 1
ATOM 1992 N N . LYS A 1 250 ? 11.500 -17.212 27.669 1.00 50.38 250 LYS A N 1
ATOM 1993 C CA . LYS A 1 250 ? 10.619 -16.341 28.501 1.00 50.38 250 LYS A CA 1
ATOM 1994 C C . LYS A 1 250 ? 9.115 -16.622 28.446 1.00 50.38 250 LYS A C 1
ATOM 1996 O O . LYS A 1 250 ? 8.337 -15.852 29.018 1.00 50.38 250 LYS A O 1
ATOM 2001 N N . LEU A 1 251 ? 8.697 -17.727 27.834 1.00 59.47 251 LEU A N 1
ATOM 2002 C CA . LEU A 1 251 ? 7.313 -18.192 27.938 1.00 59.47 251 LEU A CA 1
ATOM 2003 C C . LEU A 1 251 ? 7.028 -18.731 29.348 1.00 59.47 251 LEU A C 1
ATOM 2005 O O . LEU A 1 251 ? 7.766 -19.554 29.887 1.00 59.47 251 LEU A O 1
ATOM 2009 N N . SER A 1 252 ? 5.936 -18.264 29.948 1.00 64.44 252 SER A N 1
ATOM 2010 C CA . SER A 1 252 ? 5.372 -18.844 31.165 1.00 64.44 252 SER A CA 1
ATOM 2011 C C . SER A 1 252 ? 4.695 -20.161 30.793 1.00 64.44 252 SER A C 1
ATOM 2013 O O . SER A 1 252 ? 3.643 -20.166 30.147 1.00 64.44 252 SER A O 1
ATOM 2015 N N . TYR A 1 253 ? 5.286 -21.291 31.197 1.00 67.25 253 TYR A N 1
ATOM 2016 C CA . TYR A 1 253 ? 4.673 -22.614 31.014 1.00 67.25 253 TYR A CA 1
ATOM 2017 C C . TYR A 1 253 ? 3.281 -22.649 31.656 1.00 67.25 253 TYR A C 1
ATOM 2019 O O . TYR A 1 253 ? 2.352 -23.259 31.126 1.00 67.25 253 TYR A O 1
ATOM 2027 N N . ALA A 1 254 ? 3.136 -21.957 32.786 1.00 60.38 254 ALA A N 1
ATOM 2028 C CA . ALA A 1 254 ? 1.904 -21.878 33.540 1.00 60.38 254 ALA A CA 1
ATOM 2029 C C . ALA A 1 254 ? 0.815 -21.063 32.816 1.00 60.38 254 ALA A C 1
ATOM 2031 O O . ALA A 1 254 ? -0.288 -21.570 32.615 1.00 60.38 254 ALA A O 1
ATOM 2032 N N . ALA A 1 255 ? 1.118 -19.847 32.347 1.00 59.41 255 ALA A N 1
ATOM 2033 C CA . ALA A 1 255 ? 0.158 -19.020 31.609 1.00 59.41 255 ALA A CA 1
ATOM 2034 C C . ALA A 1 255 ? -0.125 -19.534 30.182 1.00 59.41 255 ALA A C 1
ATOM 2036 O O . ALA A 1 255 ? -1.139 -19.164 29.597 1.00 59.41 255 ALA A O 1
ATOM 2037 N N . ALA A 1 256 ? 0.734 -20.393 29.620 1.00 62.53 256 ALA A N 1
ATOM 2038 C CA . ALA A 1 256 ? 0.472 -21.081 28.356 1.00 62.53 256 ALA A CA 1
ATOM 2039 C C . ALA A 1 256 ? -0.432 -22.320 28.521 1.00 62.53 256 ALA A C 1
ATOM 2041 O O . ALA A 1 256 ? -1.351 -22.506 27.728 1.00 62.53 256 ALA A O 1
ATOM 2042 N N . ASN A 1 257 ? -0.189 -23.160 29.539 1.00 69.81 257 ASN A N 1
ATOM 2043 C CA . ASN A 1 257 ? -0.774 -24.509 29.616 1.00 69.81 257 ASN A CA 1
ATOM 2044 C C . ASN A 1 257 ? -1.798 -24.725 30.746 1.00 69.81 257 ASN A C 1
ATOM 2046 O O . ASN A 1 257 ? -2.540 -25.703 30.701 1.00 69.81 257 ASN A O 1
ATOM 2050 N N . LEU A 1 258 ? -1.862 -23.856 31.764 1.00 71.50 258 LEU A N 1
ATOM 2051 C CA . LEU A 1 258 ? -2.756 -24.031 32.924 1.00 71.50 258 LEU A CA 1
ATOM 2052 C C . LEU A 1 258 ? -4.036 -23.183 32.851 1.00 71.50 258 LEU A C 1
ATOM 2054 O O . LEU A 1 258 ? -4.800 -23.150 33.819 1.00 71.50 258 LEU A O 1
ATOM 2058 N N . VAL A 1 259 ? -4.283 -22.477 31.746 1.00 71.81 259 VAL A N 1
ATOM 2059 C CA . VAL A 1 259 ? -5.531 -21.730 31.521 1.00 71.81 259 VAL A CA 1
ATOM 2060 C C . VAL A 1 259 ? -6.656 -22.727 31.241 1.00 71.81 259 VAL A C 1
ATOM 2062 O O . VAL A 1 259 ? -6.657 -23.399 30.211 1.00 71.81 259 VAL A O 1
ATOM 2065 N N . LYS A 1 260 ? -7.631 -22.841 32.151 1.00 70.81 260 LYS A N 1
ATOM 2066 C CA . LYS A 1 260 ? -8.749 -23.792 32.012 1.00 70.81 260 LYS A CA 1
ATOM 2067 C C . LYS A 1 260 ? -9.762 -23.257 30.981 1.00 70.81 260 LYS A C 1
ATOM 2069 O O . LYS A 1 260 ? -10.387 -22.237 31.270 1.00 70.81 260 LYS A O 1
ATOM 2074 N N . PRO A 1 261 ? -9.989 -23.908 29.816 1.00 51.31 261 PRO A N 1
ATOM 2075 C CA . PRO A 1 261 ? -10.791 -23.310 28.735 1.00 51.31 261 PRO A CA 1
ATOM 2076 C C . PRO A 1 261 ? -12.279 -23.126 29.061 1.00 51.31 261 PRO A C 1
ATOM 2078 O O . PRO A 1 261 ? -12.919 -22.232 28.518 1.00 51.31 261 PRO A O 1
ATOM 2081 N N . GLY A 1 262 ? -12.829 -23.970 29.941 1.00 58.44 262 GLY A N 1
ATOM 2082 C CA . GLY A 1 262 ? -14.233 -23.929 30.367 1.00 58.44 262 GLY A CA 1
ATOM 2083 C C . GLY A 1 262 ? -14.512 -23.069 31.604 1.00 58.44 262 GLY A C 1
ATOM 2084 O O . GLY A 1 262 ? -15.597 -23.183 32.163 1.00 58.44 262 GLY A O 1
ATOM 2085 N N . LEU A 1 263 ? -13.546 -22.266 32.068 1.00 65.75 263 LEU A N 1
ATOM 2086 C CA . LEU A 1 263 ? -13.659 -21.473 33.295 1.00 65.75 263 LEU A CA 1
ATOM 2087 C C . LEU A 1 263 ? -13.447 -19.982 32.984 1.00 65.75 263 LEU A C 1
ATOM 2089 O O . LEU A 1 263 ? -12.323 -19.491 32.936 1.00 65.75 263 LEU A O 1
ATOM 2093 N N . SER A 1 264 ? -14.552 -19.287 32.728 1.00 64.56 264 SER A N 1
ATOM 2094 C CA . SER A 1 264 ? -14.620 -17.871 32.343 1.00 64.56 264 SER A CA 1
ATOM 2095 C C . SER A 1 264 ? -15.385 -17.067 33.392 1.00 64.56 264 SER A C 1
ATOM 2097 O O . SER A 1 264 ? -16.413 -17.548 33.874 1.00 64.56 264 SER A O 1
ATOM 2099 N N . SER A 1 265 ? -14.964 -15.836 33.669 1.00 69.69 265 SER A N 1
ATOM 2100 C CA . SER A 1 265 ? -15.717 -14.886 34.502 1.00 69.69 265 SER A CA 1
ATOM 2101 C C . SER A 1 265 ? -17.135 -14.626 33.967 1.00 69.69 265 SER A C 1
ATOM 2103 O O . SER A 1 265 ? -17.378 -14.667 32.752 1.00 69.69 265 SER A O 1
ATOM 2105 N N . ARG A 1 266 ? -18.079 -14.282 34.858 1.00 69.69 266 ARG A N 1
ATOM 2106 C CA . ARG A 1 266 ? -19.426 -13.802 34.470 1.00 69.69 266 ARG A CA 1
ATOM 2107 C C . ARG A 1 266 ? -19.317 -12.571 33.562 1.00 69.69 266 ARG A C 1
ATOM 2109 O O . ARG A 1 266 ? -20.094 -12.415 32.624 1.00 69.69 266 ARG A O 1
ATOM 2116 N N . THR A 1 267 ? -18.312 -11.730 33.805 1.00 60.78 267 THR A N 1
ATOM 2117 C CA . THR A 1 267 ? -17.977 -10.546 33.000 1.00 60.78 267 THR A CA 1
ATOM 2118 C C . THR A 1 267 ? -17.628 -10.911 31.566 1.00 60.78 267 THR A C 1
ATOM 2120 O O . THR A 1 267 ? -18.222 -10.361 30.638 1.00 60.78 267 THR A O 1
ATOM 2123 N N . ARG A 1 268 ? -16.731 -11.884 31.365 1.00 59.88 268 ARG A N 1
ATOM 2124 C CA . ARG A 1 268 ? -16.358 -12.334 30.025 1.00 59.88 268 ARG A CA 1
ATOM 2125 C C . ARG A 1 268 ? -17.561 -12.901 29.267 1.00 59.88 268 ARG A C 1
ATOM 2127 O O . ARG A 1 268 ? -17.776 -12.511 28.121 1.00 59.88 268 ARG A O 1
ATOM 2134 N N . GLN A 1 269 ? -18.392 -13.719 29.921 1.00 60.03 269 GLN A N 1
ATOM 2135 C CA . GLN A 1 269 ? -19.624 -14.269 29.329 1.00 60.03 269 GLN A CA 1
ATOM 2136 C C . GLN A 1 269 ? -20.639 -13.194 28.898 1.00 60.03 269 GLN A C 1
ATOM 2138 O O . GLN A 1 269 ? -21.428 -13.436 27.989 1.00 60.03 269 GLN A O 1
ATOM 2143 N N . GLN A 1 270 ? -20.621 -12.011 29.521 1.00 54.59 270 GLN A N 1
ATOM 2144 C CA . GLN A 1 270 ? -21.464 -10.866 29.142 1.00 54.59 270 GLN A CA 1
ATOM 2145 C C . GLN A 1 270 ? -20.814 -9.943 28.096 1.00 54.59 270 GLN A C 1
ATOM 2147 O O . GLN A 1 270 ? -21.514 -9.151 27.471 1.00 54.59 270 GLN A O 1
ATOM 2152 N N . SER A 1 271 ? -19.494 -10.034 27.902 1.00 51.84 271 SER A N 1
ATOM 2153 C CA . SER A 1 271 ? -18.753 -9.286 26.874 1.00 51.84 271 SER A CA 1
ATOM 2154 C C . SER A 1 271 ? -18.665 -10.008 25.520 1.00 51.84 271 SER A C 1
ATOM 2156 O O . SER A 1 271 ? -18.380 -9.374 24.507 1.00 51.84 271 SER A O 1
ATOM 2158 N N . GLU A 1 272 ? -18.926 -11.321 25.473 1.00 43.84 272 GLU A N 1
ATOM 2159 C CA . GLU A 1 272 ? -18.966 -12.080 24.217 1.00 43.84 272 GLU A CA 1
ATOM 2160 C C . GLU A 1 272 ? -20.237 -11.718 23.403 1.00 43.84 272 GLU A C 1
ATOM 2162 O O . GLU A 1 272 ? -21.357 -11.880 23.896 1.00 43.84 272 GLU A O 1
ATOM 2167 N N . PRO A 1 273 ? -20.112 -11.219 22.153 1.00 31.91 273 PRO A N 1
ATOM 2168 C CA . PRO A 1 273 ? -21.262 -10.787 21.359 1.00 31.91 273 PRO A CA 1
ATOM 2169 C C . PRO A 1 273 ? -22.132 -11.976 20.906 1.00 31.91 273 PRO A C 1
ATOM 2171 O O . PRO A 1 273 ? -21.612 -13.072 20.671 1.00 31.91 273 PRO A O 1
ATOM 2174 N N . PRO A 1 274 ? -23.455 -11.785 20.711 1.00 33.88 274 PRO A N 1
ATOM 2175 C CA . PRO A 1 274 ? -24.380 -12.869 20.382 1.00 33.88 274 PRO A CA 1
ATOM 2176 C C . PRO A 1 274 ? -23.992 -13.571 19.073 1.00 33.88 274 PRO A C 1
ATOM 2178 O O . PRO A 1 274 ? -24.057 -12.998 17.983 1.00 33.88 274 PRO A O 1
ATOM 2181 N N . ILE A 1 275 ? -23.591 -14.838 19.196 1.00 33.09 275 ILE A N 1
ATOM 2182 C CA . ILE A 1 275 ? -22.875 -15.588 18.159 1.00 33.09 275 ILE A CA 1
ATOM 2183 C C . ILE A 1 275 ? -23.745 -15.806 16.910 1.00 33.09 275 ILE A C 1
ATOM 2185 O O . ILE A 1 275 ? -24.522 -16.761 16.823 1.00 33.09 275 ILE A O 1
ATOM 2189 N N . ARG A 1 276 ? -23.530 -14.986 15.873 1.00 28.38 276 ARG A N 1
ATOM 2190 C CA . ARG A 1 276 ? -23.774 -15.391 14.482 1.00 28.38 276 ARG A CA 1
ATOM 2191 C C . ARG A 1 276 ? -22.485 -15.973 13.903 1.00 28.38 276 ARG A C 1
ATOM 2193 O O . ARG A 1 276 ? -21.431 -15.350 13.897 1.00 28.38 276 ARG A O 1
ATOM 2200 N N . ARG A 1 277 ? -22.590 -17.239 13.508 1.00 37.50 277 ARG A N 1
ATOM 2201 C CA . ARG A 1 277 ? -21.489 -18.180 13.265 1.00 37.50 277 ARG A CA 1
ATOM 2202 C C . ARG A 1 277 ? -20.771 -17.897 11.931 1.00 37.50 277 ARG A C 1
ATOM 2204 O O . ARG A 1 277 ? -21.423 -17.498 10.973 1.00 37.50 277 ARG A O 1
ATOM 2211 N N . ASN A 1 278 ? -19.475 -18.231 11.865 1.00 36.66 278 ASN A N 1
ATOM 2212 C CA . ASN A 1 278 ? -18.576 -18.199 10.690 1.00 36.66 278 ASN A CA 1
ATOM 2213 C C . ASN A 1 278 ? -17.936 -16.842 10.305 1.00 36.66 278 ASN A C 1
ATOM 2215 O O . ASN A 1 278 ? -18.149 -16.346 9.202 1.00 36.66 278 ASN A O 1
ATOM 2219 N N . VAL A 1 279 ? -17.021 -16.329 11.140 1.00 30.84 279 VAL A N 1
ATOM 2220 C CA . VAL A 1 279 ? -15.917 -15.454 10.688 1.00 30.84 279 VAL A CA 1
ATOM 2221 C C . VAL A 1 279 ? -14.602 -15.970 11.286 1.00 30.84 279 VAL A C 1
ATOM 2223 O O . VAL A 1 279 ? -14.329 -15.730 12.453 1.00 30.84 279 VAL A O 1
ATOM 2226 N N . PHE A 1 280 ? -13.818 -16.673 10.456 1.00 25.45 280 PHE A N 1
ATOM 2227 C CA . PHE A 1 280 ? -12.522 -17.325 10.737 1.00 25.45 280 PHE A CA 1
ATOM 2228 C C . PHE A 1 280 ? -12.474 -18.404 11.852 1.00 25.45 280 PHE A C 1
ATOM 2230 O O . PHE A 1 280 ? -13.066 -18.250 12.916 1.00 25.45 280 PHE A O 1
ATOM 2237 N N . PRO A 1 281 ? -11.739 -19.517 11.639 1.00 29.20 281 PRO A N 1
ATOM 2238 C CA . PRO A 1 281 ? -11.305 -20.389 12.727 1.00 29.20 281 PRO A CA 1
ATOM 2239 C C . PRO A 1 281 ? -10.084 -19.780 13.447 1.00 29.20 281 PRO A C 1
ATOM 2241 O O . PRO A 1 281 ? -9.301 -19.068 12.809 1.00 29.20 281 PRO A O 1
ATOM 2244 N N . PRO A 1 282 ? -9.851 -20.093 14.735 1.00 34.69 282 PRO A N 1
ATOM 2245 C CA . PRO A 1 282 ? -8.549 -19.857 15.346 1.00 34.69 282 PRO A CA 1
ATOM 2246 C C . PRO A 1 282 ? -7.484 -20.710 14.640 1.00 34.69 282 PRO A C 1
ATOM 2248 O O . PRO A 1 282 ? -7.742 -21.850 14.247 1.00 34.69 282 PRO A O 1
ATOM 2251 N N . THR A 1 283 ? -6.276 -20.169 14.488 1.00 31.25 283 THR A N 1
ATOM 2252 C CA . THR A 1 283 ? -5.111 -20.944 14.041 1.00 31.25 283 THR A CA 1
ATOM 2253 C C . THR A 1 283 ? -4.814 -22.066 15.040 1.00 31.25 283 THR A C 1
ATOM 2255 O O . THR A 1 283 ? -4.844 -21.799 16.245 1.00 31.25 283 THR A O 1
ATOM 2258 N N . PRO A 1 284 ? -4.505 -23.297 14.588 1.00 30.80 284 PRO A N 1
ATOM 2259 C CA . PRO A 1 284 ? -4.078 -24.355 15.496 1.00 30.80 284 PRO A CA 1
ATOM 2260 C C . PRO A 1 284 ? -2.760 -23.969 16.196 1.00 30.80 284 PRO A C 1
ATOM 2262 O O . PRO A 1 284 ? -1.970 -23.208 15.625 1.00 30.80 284 PRO A O 1
ATOM 2265 N N . PRO A 1 285 ? -2.506 -24.473 17.418 1.00 32.72 285 PRO A N 1
ATOM 2266 C CA . PRO A 1 285 ? -1.201 -24.333 18.059 1.00 32.72 285 PRO A CA 1
ATOM 2267 C C . PRO A 1 285 ? -0.115 -25.051 17.234 1.00 32.72 285 PRO A C 1
ATOM 2269 O O . PRO A 1 285 ? -0.442 -25.967 16.474 1.00 32.72 285 PRO A O 1
ATOM 2272 N N . PRO A 1 286 ? 1.168 -24.661 17.367 1.00 31.64 286 PRO A N 1
ATOM 2273 C CA . PRO A 1 286 ? 2.260 -25.332 16.671 1.00 31.64 286 PRO A CA 1
ATOM 2274 C C . PRO A 1 286 ? 2.337 -26.810 17.072 1.00 31.64 286 PRO A C 1
ATOM 2276 O O . PRO A 1 286 ? 2.217 -27.154 18.250 1.00 31.64 286 PRO A O 1
ATOM 2279 N N . GLU A 1 287 ? 2.539 -27.679 16.084 1.00 29.12 287 GLU A N 1
ATOM 2280 C CA . GLU A 1 287 ? 2.712 -29.114 16.307 1.00 29.12 287 GLU A CA 1
ATOM 2281 C C . GLU A 1 287 ? 4.027 -29.361 17.058 1.00 29.12 287 GLU A C 1
ATOM 2283 O O . GLU A 1 287 ? 5.085 -28.866 16.669 1.00 29.12 287 GLU A O 1
ATOM 2288 N N . VAL A 1 288 ? 3.958 -30.103 18.165 1.00 34.47 288 VAL A N 1
ATOM 2289 C CA . VAL A 1 288 ? 5.137 -30.445 18.968 1.00 34.47 288 VAL A CA 1
ATOM 2290 C C . VAL A 1 288 ? 5.782 -31.689 18.370 1.00 34.47 288 VAL A C 1
ATOM 2292 O O . VAL A 1 288 ? 5.219 -32.782 18.465 1.00 34.47 288 VAL A O 1
ATOM 2295 N N . ASP A 1 289 ? 6.968 -31.530 17.783 1.00 30.17 289 ASP A N 1
ATOM 2296 C CA . ASP A 1 289 ? 7.775 -32.653 17.306 1.00 30.17 289 ASP A CA 1
ATOM 2297 C C . ASP A 1 289 ? 7.971 -33.697 18.417 1.00 30.17 289 ASP A C 1
ATOM 2299 O O . ASP A 1 289 ? 8.325 -33.388 19.558 1.00 30.17 289 ASP A O 1
ATOM 2303 N N . SER A 1 290 ? 7.745 -34.967 18.088 1.00 29.89 290 SER A N 1
ATOM 2304 C CA . SER A 1 290 ? 8.005 -36.099 18.979 1.00 29.89 290 SER A CA 1
ATOM 2305 C C . SER A 1 290 ? 8.547 -37.282 18.173 1.00 29.89 290 SER A C 1
ATOM 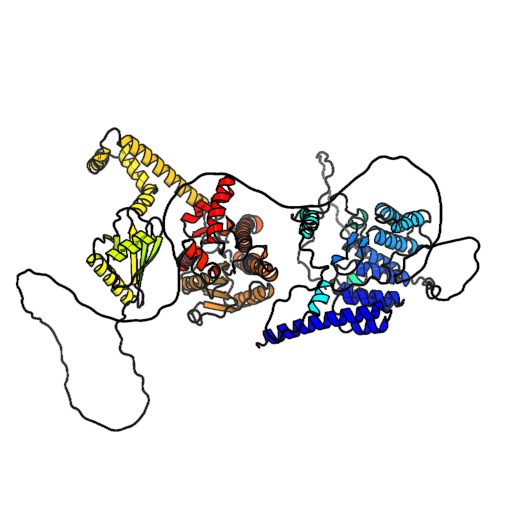2307 O O . SER A 1 290 ? 8.064 -37.552 17.072 1.00 29.89 290 SER A O 1
ATOM 2309 N N . PRO A 1 291 ? 9.587 -37.978 18.671 1.00 32.25 291 PRO A N 1
ATOM 2310 C CA . PRO A 1 291 ? 10.452 -38.800 17.831 1.00 32.25 291 PRO A CA 1
ATOM 2311 C C . PRO A 1 291 ? 9.739 -40.038 17.273 1.00 32.25 291 PRO A C 1
ATOM 2313 O O . PRO A 1 291 ? 9.146 -40.833 18.005 1.00 32.25 291 PRO A O 1
ATOM 2316 N N . GLY A 1 292 ? 9.828 -40.207 15.952 1.00 32.34 292 GLY A N 1
ATOM 2317 C CA . GLY A 1 292 ? 9.022 -41.170 15.205 1.00 32.34 292 GLY A CA 1
ATOM 2318 C C . GLY A 1 292 ? 9.317 -42.650 15.481 1.00 32.34 292 GLY A C 1
ATOM 2319 O O . GLY A 1 292 ? 10.435 -43.054 15.810 1.00 32.34 292 GLY A O 1
ATOM 2320 N N . LYS A 1 293 ? 8.300 -43.489 15.246 1.00 29.92 293 LYS A N 1
ATOM 2321 C CA . LYS A 1 293 ? 8.402 -44.956 15.145 1.00 29.92 293 LYS A CA 1
ATOM 2322 C C . LYS A 1 293 ? 7.657 -45.474 13.907 1.00 29.92 293 LYS A C 1
ATOM 2324 O O . LYS A 1 293 ? 6.923 -44.743 13.251 1.00 29.92 293 LYS A O 1
ATOM 2329 N N . ARG A 1 294 ? 7.965 -46.719 13.530 1.00 27.81 294 ARG A N 1
ATOM 2330 C CA . ARG A 1 294 ? 7.694 -47.305 12.202 1.00 27.81 294 ARG A CA 1
ATOM 2331 C C . ARG A 1 294 ? 6.237 -47.740 12.002 1.00 27.81 294 ARG A C 1
ATOM 2333 O O . ARG A 1 294 ? 5.522 -48.001 12.962 1.00 27.81 294 ARG A O 1
ATOM 2340 N N . ALA A 1 295 ? 5.846 -47.882 10.735 1.00 29.98 295 ALA A N 1
ATOM 2341 C CA . ALA A 1 295 ? 4.511 -48.308 10.328 1.00 29.98 295 ALA A CA 1
ATOM 2342 C C . ALA A 1 295 ? 4.310 -49.839 10.344 1.00 29.98 295 ALA A C 1
ATOM 2344 O O . ALA A 1 295 ? 5.060 -50.584 9.717 1.00 29.98 295 ALA A O 1
ATOM 2345 N N . SER A 1 296 ? 3.229 -50.259 11.001 1.00 29.72 296 SER A N 1
ATOM 2346 C CA . SER A 1 296 ? 2.476 -51.517 10.850 1.00 29.72 296 SER A CA 1
ATOM 2347 C C . SER A 1 296 ? 1.197 -51.338 11.684 1.00 29.72 296 SER A C 1
ATOM 2349 O O . SER A 1 296 ? 1.302 -50.855 12.806 1.00 29.72 296 SER A O 1
ATOM 2351 N N . GLY A 1 297 ? -0.028 -51.646 11.262 1.00 26.89 297 GLY A N 1
ATOM 2352 C CA . GLY A 1 297 ? -0.483 -52.484 10.153 1.00 26.89 297 GLY A CA 1
ATOM 2353 C C . GLY A 1 297 ? -1.512 -53.473 10.715 1.00 26.89 297 GLY A C 1
ATOM 2354 O O . GLY A 1 297 ? -1.118 -54.465 11.316 1.00 26.89 297 GLY A O 1
ATOM 2355 N N . GLY A 1 298 ? -2.812 -53.183 10.590 1.00 27.28 298 GLY A N 1
ATOM 2356 C CA . GLY A 1 298 ? -3.890 -53.968 11.213 1.00 27.28 298 GLY A CA 1
ATOM 2357 C C . GLY A 1 298 ? -5.282 -53.372 10.957 1.00 27.28 298 GLY A C 1
ATOM 2358 O O . GLY A 1 298 ? -5.391 -52.203 10.594 1.00 27.28 298 GLY A O 1
ATOM 2359 N N . SER A 1 299 ? -6.337 -54.181 11.096 1.00 25.72 299 SER A N 1
ATOM 2360 C CA . SER A 1 299 ? -7.683 -53.911 10.556 1.00 25.72 299 SER A CA 1
ATOM 2361 C C . SER A 1 299 ? -8.828 -54.109 11.560 1.00 25.72 299 SER A C 1
ATOM 2363 O O . SER A 1 299 ? -8.752 -55.003 12.398 1.00 25.72 299 SER A O 1
ATOM 2365 N N . GLY A 1 300 ? -9.946 -53.400 11.352 1.00 26.53 300 GLY A N 1
ATOM 2366 C CA . GLY A 1 300 ? -11.227 -53.602 12.055 1.00 26.53 300 GLY A CA 1
ATOM 2367 C C . GLY A 1 300 ? -11.459 -52.619 13.216 1.00 26.53 300 GLY A C 1
ATOM 2368 O O . GLY A 1 300 ? -10.506 -52.113 13.791 1.00 26.53 300 GLY A O 1
ATOM 2369 N N . GLY A 1 301 ? -12.697 -52.275 13.590 1.00 26.31 301 GLY A N 1
ATOM 2370 C CA . GLY A 1 301 ? -14.003 -52.690 13.054 1.00 26.31 301 GLY A CA 1
ATOM 2371 C C . GLY A 1 301 ? -15.124 -51.722 13.481 1.00 26.31 301 GLY A C 1
ATOM 2372 O O . GLY A 1 301 ? -14.876 -50.748 14.185 1.00 26.31 301 GLY A O 1
ATOM 2373 N N . SER A 1 302 ? -16.356 -51.953 13.022 1.00 27.50 302 SER A N 1
ATOM 2374 C CA . SER A 1 302 ? -17.495 -51.035 13.208 1.00 27.50 302 SER A CA 1
ATOM 2375 C C . SER A 1 302 ? -18.127 -51.074 14.607 1.00 27.50 302 SER A C 1
ATOM 2377 O O . SER A 1 302 ? -18.390 -52.157 15.123 1.00 27.50 302 SER A O 1
ATOM 2379 N N . GLY A 1 303 ? -18.528 -49.912 15.136 1.00 25.66 303 GLY A N 1
ATOM 2380 C CA . GLY A 1 303 ? -19.394 -49.796 16.315 1.00 25.66 303 GLY A CA 1
ATOM 2381 C C . GLY A 1 303 ? -20.129 -48.451 16.354 1.00 25.66 303 GLY A C 1
ATOM 2382 O O . GLY A 1 303 ? -19.494 -47.403 16.339 1.00 25.66 303 GLY A O 1
ATOM 2383 N N . SER A 1 304 ? -21.463 -48.486 16.370 1.00 25.83 304 SER A N 1
ATOM 2384 C CA . SER A 1 304 ? -22.337 -47.312 16.553 1.00 25.83 304 SER A CA 1
ATOM 2385 C C . SER A 1 304 ? -22.887 -47.267 17.989 1.00 25.83 304 SER A C 1
ATOM 2387 O O . SER A 1 304 ? -22.649 -48.204 18.748 1.00 25.83 304 SER A O 1
ATOM 2389 N N . TRP A 1 305 ? -23.694 -46.234 18.271 1.00 24.72 305 TRP A N 1
ATOM 2390 C CA . TRP A 1 305 ? -24.754 -46.097 19.293 1.00 24.72 305 TRP A CA 1
ATOM 2391 C C . TRP A 1 305 ? -24.556 -45.043 20.391 1.00 24.72 305 TRP A C 1
ATOM 2393 O O . TRP A 1 305 ? -23.506 -44.936 21.009 1.00 24.72 305 TRP A O 1
ATOM 2403 N N . GLY A 1 306 ? -25.671 -44.367 20.700 1.00 24.69 306 GLY A N 1
ATOM 2404 C CA . GLY A 1 306 ? -25.942 -43.755 22.004 1.00 24.69 306 GLY A CA 1
ATOM 2405 C C . GLY A 1 306 ? -25.481 -42.307 22.179 1.00 24.69 306 GLY A C 1
ATOM 2406 O O . GLY A 1 306 ? -24.294 -42.025 22.274 1.00 24.69 306 GLY A O 1
ATOM 2407 N N . GLY A 1 307 ? -26.435 -41.384 22.328 1.00 24.38 307 GLY A N 1
ATOM 2408 C CA . GLY A 1 307 ? -26.159 -40.027 22.800 1.00 24.38 307 GLY A CA 1
ATOM 2409 C C . GLY A 1 307 ? -27.245 -39.534 23.751 1.00 24.38 307 GLY A C 1
ATOM 2410 O O . GLY A 1 307 ? -28.392 -39.425 23.336 1.00 24.38 307 GLY A O 1
ATOM 2411 N N . MET A 1 308 ? -26.874 -39.252 25.006 1.00 27.52 308 MET A N 1
ATOM 2412 C CA . MET A 1 308 ? -27.574 -38.442 26.026 1.00 27.52 308 MET A CA 1
ATOM 2413 C C . MET A 1 308 ? -26.808 -38.552 27.366 1.00 27.52 308 MET A C 1
ATOM 2415 O O . MET A 1 308 ? -26.081 -39.528 27.542 1.00 27.52 308 MET A O 1
ATOM 2419 N N . PRO A 1 309 ? -27.023 -37.662 28.358 1.00 34.66 309 PRO A N 1
ATOM 2420 C CA . PRO A 1 309 ? -27.519 -36.284 28.293 1.00 34.66 309 PRO A CA 1
ATOM 2421 C C . PRO A 1 309 ? -26.532 -35.280 28.952 1.00 34.66 309 PRO A C 1
ATOM 2423 O O . PRO A 1 309 ? -25.471 -35.650 29.449 1.00 34.66 309 PRO A O 1
ATOM 2426 N N . ARG A 1 310 ? -26.889 -33.987 29.003 1.00 29.45 310 ARG A N 1
ATOM 2427 C CA . ARG A 1 310 ? -26.213 -33.013 29.889 1.00 29.45 310 ARG A CA 1
ATOM 2428 C C . ARG A 1 310 ? -26.647 -33.232 31.351 1.00 29.45 310 ARG A C 1
ATOM 2430 O O . ARG A 1 310 ? -27.850 -33.388 31.566 1.00 29.45 310 ARG A O 1
ATOM 2437 N N . PRO A 1 311 ? -25.750 -33.148 32.352 1.00 28.84 311 PRO A N 1
ATOM 2438 C CA . PRO A 1 311 ? -26.158 -33.032 33.751 1.00 28.84 311 PRO A CA 1
ATOM 2439 C C . PRO A 1 311 ? -26.773 -31.649 34.033 1.00 28.84 311 PRO A C 1
ATOM 2441 O O . PRO A 1 311 ? -26.356 -30.640 33.459 1.00 28.84 311 PRO A O 1
ATOM 2444 N N . GLN A 1 312 ? -27.770 -31.600 34.919 1.00 27.56 312 GLN A N 1
ATOM 2445 C CA . GLN A 1 312 ? -28.387 -30.355 35.390 1.00 27.56 312 GLN A CA 1
ATOM 2446 C C . GLN A 1 312 ? -27.561 -29.708 36.511 1.00 27.56 312 GLN A C 1
ATOM 2448 O O . GLN A 1 312 ? -26.879 -30.387 37.275 1.00 27.56 312 GLN A O 1
ATOM 2453 N N . SER A 1 313 ? -27.678 -28.387 36.653 1.00 27.61 313 SER A N 1
ATOM 2454 C CA . SER A 1 313 ? -27.098 -27.633 37.766 1.00 27.61 313 SER A CA 1
ATOM 2455 C C . SER A 1 313 ? -27.835 -27.923 39.080 1.00 27.61 313 SER A C 1
ATOM 2457 O O . SER A 1 313 ? -28.940 -27.417 39.298 1.00 27.61 313 SER A O 1
ATOM 2459 N N . LEU A 1 314 ? -27.219 -28.692 39.978 1.00 28.59 314 LEU A N 1
ATOM 2460 C CA . LEU A 1 314 ? -27.698 -28.848 41.352 1.00 28.59 314 LEU A CA 1
ATOM 2461 C C . LEU A 1 314 ? -27.367 -27.593 42.171 1.00 28.59 314 LEU A C 1
ATOM 2463 O O . LEU A 1 314 ? -26.228 -27.389 42.580 1.00 28.59 314 LEU A O 1
ATOM 2467 N N . ARG A 1 315 ? -28.380 -26.764 42.448 1.00 32.16 315 ARG A N 1
ATOM 2468 C CA . ARG A 1 315 ? -28.296 -25.751 43.510 1.00 32.16 315 ARG A CA 1
ATOM 2469 C C . ARG A 1 315 ? -28.407 -26.446 44.868 1.00 32.16 315 ARG A C 1
ATOM 2471 O O . ARG A 1 315 ? -29.513 -26.757 45.301 1.00 32.16 315 ARG A O 1
ATOM 2478 N N . LEU A 1 316 ? -27.281 -26.641 45.547 1.00 29.64 316 LEU A N 1
ATOM 2479 C CA . LEU A 1 316 ? -27.248 -26.918 46.983 1.00 29.64 316 LEU A CA 1
ATOM 2480 C C . LEU A 1 316 ? -26.861 -25.633 47.716 1.00 29.64 316 LEU A C 1
ATOM 2482 O O . LEU A 1 316 ? -25.783 -25.086 47.501 1.00 29.64 316 LEU A O 1
ATOM 2486 N N . ALA A 1 317 ? -27.761 -25.135 48.562 1.00 32.22 317 ALA A N 1
ATOM 2487 C CA . ALA A 1 317 ? -27.522 -23.947 49.370 1.00 32.22 317 ALA A CA 1
ATOM 2488 C C . ALA A 1 317 ? -26.681 -24.312 50.604 1.00 32.22 317 ALA A C 1
ATOM 2490 O O . ALA A 1 317 ? -27.221 -24.611 51.668 1.00 32.22 317 ALA A O 1
ATOM 2491 N N . ALA A 1 318 ? -25.357 -24.299 50.454 1.00 29.44 318 ALA A N 1
ATOM 2492 C CA . ALA A 1 318 ? -24.457 -24.252 51.601 1.00 29.44 318 ALA A CA 1
ATOM 2493 C C . ALA A 1 318 ? -24.557 -22.868 52.282 1.00 29.44 318 ALA A C 1
ATOM 2495 O O . ALA A 1 318 ? -24.713 -21.861 51.581 1.00 29.44 318 ALA A O 1
ATOM 2496 N N . PRO A 1 319 ? -24.476 -22.777 53.622 1.00 26.97 319 PRO A N 1
ATOM 2497 C CA . PRO A 1 319 ? -24.404 -21.486 54.297 1.00 26.97 319 PRO A CA 1
ATOM 2498 C C . PRO A 1 319 ? -23.102 -20.772 53.909 1.00 26.97 319 PRO A C 1
ATOM 2500 O O . PRO A 1 319 ? -22.037 -21.391 53.886 1.00 26.97 319 PRO A O 1
ATOM 2503 N N . LYS A 1 320 ? -23.173 -19.463 53.627 1.00 28.75 320 LYS A N 1
ATOM 2504 C CA . LYS A 1 320 ? -21.961 -18.646 53.470 1.00 28.75 320 LYS A CA 1
ATOM 2505 C C . LYS A 1 320 ? -21.126 -18.722 54.763 1.00 28.75 320 LYS A C 1
ATOM 2507 O O . LYS A 1 320 ? -21.716 -18.622 55.842 1.00 28.75 320 LYS A O 1
ATOM 2512 N N . PRO A 1 321 ? -19.785 -18.824 54.686 1.00 28.92 321 PRO A N 1
ATOM 2513 C CA . PRO A 1 321 ? -18.945 -18.472 55.826 1.00 28.92 321 PRO A CA 1
ATOM 2514 C C . PRO A 1 321 ? -19.180 -16.994 56.202 1.00 28.92 321 PRO A C 1
ATOM 2516 O O . PRO A 1 321 ? -19.602 -16.208 55.345 1.00 28.92 321 PRO A O 1
ATOM 2519 N N . PRO A 1 322 ? -18.937 -16.592 57.463 1.00 30.53 322 PRO A N 1
ATOM 2520 C CA . PRO A 1 322 ? -19.052 -15.193 57.861 1.00 30.53 322 PRO A CA 1
ATOM 2521 C C . PRO A 1 322 ? -18.096 -14.317 57.041 1.00 30.53 322 PRO A C 1
ATOM 2523 O O . PRO A 1 322 ? -17.012 -14.758 56.654 1.00 30.53 322 PRO A O 1
ATOM 2526 N N . ALA A 1 323 ? -18.498 -13.071 56.785 1.00 33.16 323 ALA A N 1
ATOM 2527 C CA . ALA A 1 323 ? -17.631 -12.101 56.130 1.00 33.16 323 ALA A CA 1
ATOM 2528 C C . ALA A 1 323 ? -16.377 -11.850 56.985 1.00 33.16 323 ALA A C 1
ATOM 2530 O O . ALA A 1 323 ? -16.466 -11.707 58.205 1.00 33.16 323 ALA A O 1
ATOM 2531 N N . LEU A 1 324 ? -15.211 -11.789 56.341 1.00 35.84 324 LEU A N 1
ATOM 2532 C CA . LEU A 1 324 ? -13.963 -11.415 57.000 1.00 35.84 324 LEU A CA 1
ATOM 2533 C C . LEU A 1 324 ? -13.972 -9.903 57.257 1.00 35.84 324 LEU A C 1
ATOM 2535 O O . LEU A 1 324 ? -13.743 -9.120 56.336 1.00 35.84 324 LEU A O 1
ATOM 2539 N N . GLU A 1 325 ? -14.219 -9.486 58.502 1.00 31.59 325 GLU A N 1
ATOM 2540 C CA . GLU A 1 325 ? -14.118 -8.080 58.922 1.00 31.59 325 GLU A CA 1
ATOM 2541 C C . GLU A 1 325 ? -12.653 -7.602 58.954 1.00 31.59 325 GLU A C 1
ATOM 2543 O O . GLU A 1 325 ? -12.039 -7.417 60.002 1.00 31.59 325 GLU A O 1
ATOM 2548 N N . LEU A 1 326 ? -12.082 -7.370 57.772 1.00 40.12 326 LEU A N 1
ATOM 2549 C CA . LEU A 1 326 ? -10.759 -6.774 57.575 1.00 40.12 326 LEU A CA 1
ATOM 2550 C C . LEU A 1 326 ? -10.869 -5.267 57.288 1.00 40.12 326 LEU A C 1
ATOM 2552 O O . LEU A 1 326 ? -10.277 -4.748 56.345 1.00 40.12 326 LEU A O 1
ATOM 2556 N N . GLY A 1 327 ? -11.637 -4.551 58.117 1.00 32.38 327 GLY A N 1
ATOM 2557 C CA . GLY A 1 327 ? -11.916 -3.125 57.936 1.00 32.38 327 GLY A CA 1
ATOM 2558 C C . GLY A 1 327 ? -11.973 -2.335 59.242 1.00 32.38 327 GLY A C 1
ATOM 2559 O O . GLY A 1 327 ? -13.038 -2.255 59.844 1.00 32.38 327 GLY A O 1
ATOM 2560 N N . ARG A 1 328 ? -10.831 -1.732 59.632 1.00 29.88 328 ARG A N 1
ATOM 2561 C CA . ARG A 1 328 ? -10.640 -0.473 60.420 1.00 29.88 328 ARG A CA 1
ATOM 2562 C C . ARG A 1 328 ? -9.322 -0.416 61.203 1.00 29.88 328 ARG A C 1
ATOM 2564 O O . ARG A 1 328 ? -8.845 0.680 61.476 1.00 29.88 328 ARG A O 1
ATOM 2571 N N . ALA A 1 329 ? -8.693 -1.553 61.508 1.00 25.97 329 ALA A N 1
ATOM 2572 C CA . ALA A 1 329 ? -7.517 -1.657 62.391 1.00 25.97 329 ALA A CA 1
ATOM 2573 C C . ALA A 1 329 ? -6.179 -1.092 61.832 1.00 25.97 329 ALA A C 1
ATOM 2575 O O . ALA A 1 329 ? -5.105 -1.554 62.211 1.00 25.97 329 ALA A O 1
ATOM 2576 N N . ALA A 1 330 ? -6.228 -0.107 60.930 1.00 30.44 330 ALA A N 1
ATOM 2577 C CA . ALA A 1 330 ? -5.065 0.543 60.317 1.00 30.44 330 ALA A CA 1
ATOM 2578 C C . ALA A 1 330 ? -4.893 2.028 60.712 1.00 30.44 330 ALA A C 1
ATOM 2580 O O . ALA A 1 330 ? -3.857 2.613 60.402 1.00 30.44 330 ALA A O 1
ATOM 2581 N N . PHE A 1 331 ? -5.881 2.641 61.381 1.00 36.31 331 PHE A N 1
ATOM 2582 C CA . PHE A 1 331 ? -5.937 4.093 61.602 1.00 36.31 331 PHE A CA 1
ATOM 2583 C C . PHE A 1 331 ? -6.374 4.490 63.024 1.00 36.31 331 PHE A C 1
ATOM 2585 O O . PHE A 1 331 ? -7.433 5.079 63.203 1.00 36.31 331 PHE A O 1
ATOM 2592 N N . GLU A 1 332 ? -5.540 4.236 64.037 1.00 26.52 332 GLU A N 1
ATOM 2593 C CA . GLU A 1 332 ? -5.619 4.945 65.328 1.00 26.52 332 GLU A CA 1
ATOM 2594 C C . GLU A 1 332 ? -4.236 4.994 66.014 1.00 26.52 332 GLU A C 1
ATOM 2596 O O . GLU A 1 332 ? -3.358 4.183 65.718 1.00 26.52 332 GLU A O 1
ATOM 2601 N N . GLN A 1 333 ? -3.990 6.012 66.848 1.00 30.86 333 GLN A N 1
ATOM 2602 C CA . GLN A 1 333 ? -2.641 6.418 67.287 1.00 30.86 333 GLN A CA 1
ATOM 2603 C C . GLN A 1 333 ? -2.326 6.035 68.746 1.00 30.86 333 GLN A C 1
ATOM 2605 O O . GLN A 1 333 ? -3.198 6.091 69.608 1.00 30.86 333 GLN A O 1
ATOM 2610 N N . GLY A 1 334 ? -1.051 5.761 69.058 1.00 26.47 334 GLY A N 1
ATOM 2611 C CA . GLY A 1 334 ? -0.565 5.624 70.440 1.00 26.47 334 GLY A CA 1
ATOM 2612 C C . GLY A 1 334 ? 0.942 5.345 70.540 1.00 26.47 334 GLY A C 1
ATOM 2613 O O . GLY A 1 334 ? 1.467 4.493 69.827 1.00 26.47 334 GLY A O 1
ATOM 2614 N N . GLU A 1 335 ? 1.658 6.059 71.415 1.00 27.73 335 GLU A N 1
ATOM 2615 C CA . GLU A 1 335 ? 3.114 5.923 71.598 1.00 27.73 335 GLU A CA 1
ATOM 2616 C C . GLU A 1 335 ? 3.527 5.185 72.889 1.00 27.73 335 GLU A C 1
ATOM 2618 O O . GLU A 1 335 ? 2.897 5.351 73.929 1.00 27.73 335 GLU A O 1
ATOM 2623 N N . LYS A 1 336 ? 4.731 4.578 72.833 1.00 25.53 336 LYS A N 1
ATOM 2624 C CA . LYS A 1 336 ? 5.625 4.146 73.941 1.00 25.53 336 LYS A CA 1
ATOM 2625 C C . LYS A 1 336 ? 5.220 2.893 74.754 1.00 25.53 336 LYS A C 1
ATOM 2627 O O . LYS A 1 336 ? 4.039 2.625 74.927 1.00 25.53 336 LYS A O 1
ATOM 2632 N N . PRO A 1 337 ? 6.196 2.203 75.391 1.00 28.97 337 PRO A N 1
ATOM 2633 C CA . PRO A 1 337 ? 7.621 2.047 75.054 1.00 28.97 337 PRO A CA 1
ATOM 2634 C C . PRO A 1 337 ? 7.994 0.575 74.745 1.00 28.97 337 PRO A C 1
ATOM 2636 O O . PRO A 1 337 ? 7.263 -0.355 75.066 1.00 28.97 337 PRO A O 1
ATOM 2639 N N . ARG A 1 338 ? 9.138 0.346 74.082 1.00 27.31 338 ARG A N 1
ATOM 2640 C CA . ARG A 1 338 ? 9.484 -0.961 73.483 1.00 27.31 338 ARG A CA 1
ATOM 2641 C C . ARG A 1 338 ? 10.245 -1.912 74.410 1.00 27.31 338 ARG A C 1
ATOM 2643 O O . ARG A 1 338 ? 11.220 -1.509 75.036 1.00 27.31 338 ARG A O 1
ATOM 2650 N N . LEU A 1 339 ? 9.958 -3.205 74.253 1.00 25.03 339 LEU A N 1
ATOM 2651 C CA . LEU A 1 339 ? 10.960 -4.276 74.257 1.00 25.03 339 LEU A CA 1
ATOM 2652 C C . LEU A 1 339 ? 10.670 -5.210 73.060 1.00 25.03 339 LEU A C 1
ATOM 2654 O O . LEU A 1 339 ? 9.522 -5.590 72.862 1.00 25.03 339 LEU A O 1
ATOM 2658 N N . GLY A 1 340 ? 11.678 -5.596 72.266 1.00 26.19 340 GLY A N 1
ATOM 2659 C CA . GLY A 1 340 ? 11.614 -6.851 71.489 1.00 26.19 340 GLY A CA 1
ATOM 2660 C C . GLY A 1 340 ? 11.526 -6.842 69.949 1.00 26.19 340 GLY A C 1
ATOM 2661 O O . GLY A 1 340 ? 11.898 -7.857 69.375 1.00 26.19 340 GLY A O 1
ATOM 2662 N N . THR A 1 341 ? 11.131 -5.773 69.241 1.00 28.72 341 THR A N 1
ATOM 2663 C CA . THR A 1 341 ? 11.282 -5.690 67.759 1.00 28.72 341 THR A CA 1
ATOM 2664 C C . THR A 1 341 ? 11.553 -4.260 67.274 1.00 28.72 341 THR A C 1
ATOM 2666 O O . THR A 1 341 ? 11.093 -3.289 67.880 1.00 28.72 341 THR A O 1
ATOM 2669 N N . VAL A 1 342 ? 12.322 -4.103 66.183 1.00 27.75 342 VAL A N 1
ATOM 2670 C CA . VAL A 1 342 ? 12.653 -2.790 65.588 1.00 27.75 342 VAL A CA 1
ATOM 2671 C C . VAL A 1 342 ? 12.673 -2.856 64.055 1.00 27.75 342 VAL A C 1
ATOM 2673 O O . VAL A 1 342 ? 13.403 -3.647 63.466 1.00 27.75 342 VAL A O 1
ATOM 2676 N N . ARG A 1 343 ? 11.891 -1.975 63.417 1.00 31.25 343 ARG A N 1
ATOM 2677 C CA . ARG A 1 343 ? 11.917 -1.659 61.975 1.00 31.25 343 ARG A CA 1
ATOM 2678 C C . ARG A 1 343 ? 12.637 -0.321 61.716 1.00 31.25 343 ARG A C 1
ATOM 2680 O O . ARG A 1 343 ? 12.797 0.482 62.633 1.00 31.25 343 ARG A O 1
ATOM 2687 N N . SER A 1 344 ? 12.852 -0.044 60.425 1.00 31.47 344 SER A N 1
ATOM 2688 C CA . SER A 1 344 ? 12.944 1.278 59.765 1.00 31.47 344 SER A CA 1
ATOM 2689 C C . SER A 1 344 ? 14.262 2.067 59.799 1.00 31.47 344 SER A C 1
ATOM 2691 O O . SER A 1 344 ? 14.863 2.284 60.846 1.00 31.47 344 SER A O 1
ATOM 2693 N N . ALA A 1 345 ? 14.616 2.582 58.616 1.00 27.97 345 ALA A N 1
ATOM 2694 C CA . ALA A 1 345 ? 15.278 3.866 58.382 1.00 27.97 345 ALA A CA 1
ATOM 2695 C C . ALA A 1 345 ? 14.925 4.311 56.946 1.00 27.97 345 ALA A C 1
ATOM 2697 O O . ALA A 1 345 ? 15.241 3.600 55.993 1.00 27.97 345 ALA A O 1
ATOM 2698 N N . SER A 1 346 ? 14.233 5.440 56.784 1.00 35.81 346 SER A N 1
ATOM 2699 C CA . SER A 1 346 ? 13.708 5.921 55.496 1.00 35.81 346 SER A CA 1
ATOM 2700 C C . SER A 1 346 ? 13.981 7.414 55.289 1.00 35.81 346 SER A C 1
ATOM 2702 O O . SER A 1 346 ? 14.028 8.169 56.254 1.00 35.81 346 SER A O 1
ATOM 2704 N N . GLU A 1 347 ? 14.090 7.814 54.017 1.00 26.28 347 GLU A N 1
ATOM 2705 C CA . GLU A 1 347 ? 14.149 9.203 53.520 1.00 26.28 347 GLU A CA 1
ATOM 2706 C C . GLU A 1 347 ? 15.352 10.088 53.932 1.00 26.28 347 GLU A C 1
ATOM 2708 O O . GLU A 1 347 ? 16.155 9.780 54.812 1.00 26.28 347 GLU A O 1
ATOM 2713 N N . ARG A 1 348 ? 15.487 11.229 53.235 1.00 27.20 348 ARG A N 1
ATOM 2714 C CA . ARG A 1 348 ? 16.323 12.379 53.620 1.00 27.20 348 ARG A CA 1
ATOM 2715 C C . ARG A 1 348 ? 15.632 13.703 53.233 1.00 27.20 348 ARG A C 1
ATOM 2717 O O . ARG A 1 348 ? 14.967 13.728 52.200 1.00 27.20 348 ARG A O 1
ATOM 2724 N N . PRO A 1 349 ? 15.800 14.804 53.998 1.00 29.53 349 PRO A N 1
ATOM 2725 C CA . PRO A 1 349 ? 14.991 16.018 53.834 1.00 29.53 349 PRO A CA 1
ATOM 2726 C C . PRO A 1 349 ? 15.623 17.091 52.925 1.00 29.53 349 PRO A C 1
ATOM 2728 O O . PRO A 1 349 ? 16.775 16.990 52.499 1.00 29.53 349 PRO A O 1
ATOM 2731 N N . ARG A 1 350 ? 14.863 18.171 52.681 1.00 30.09 350 ARG A N 1
ATOM 2732 C CA . ARG A 1 350 ? 15.311 19.398 51.990 1.00 30.09 350 ARG A CA 1
ATOM 2733 C C . ARG A 1 350 ? 16.378 20.165 52.807 1.00 30.09 350 ARG A C 1
ATOM 2735 O O . ARG A 1 350 ? 16.234 20.236 54.025 1.00 30.09 350 ARG A O 1
ATOM 2742 N N . PRO A 1 351 ? 17.372 20.820 52.172 1.00 36.62 351 PRO A N 1
ATOM 2743 C CA . PRO A 1 351 ? 18.349 21.666 52.864 1.00 36.62 351 PRO A CA 1
ATOM 2744 C C . PRO A 1 351 ? 18.116 23.180 52.677 1.00 36.62 351 PRO A C 1
ATOM 2746 O O . PRO A 1 351 ? 17.903 23.643 51.558 1.00 36.62 351 PRO A O 1
ATOM 2749 N N . ALA A 1 352 ? 18.290 23.964 53.747 1.00 25.14 352 ALA A N 1
ATOM 2750 C CA . ALA A 1 352 ? 18.623 25.393 53.683 1.00 25.14 352 ALA A CA 1
ATOM 2751 C C . ALA A 1 352 ? 19.221 25.885 55.020 1.00 25.14 352 ALA A C 1
ATOM 2753 O O . ALA A 1 352 ? 18.495 25.850 56.001 1.00 25.14 352 ALA A O 1
ATOM 2754 N N . ARG A 1 353 ? 20.487 26.367 54.994 1.00 26.81 353 ARG A N 1
ATOM 2755 C CA . ARG A 1 353 ? 21.166 27.374 55.874 1.00 26.81 353 ARG A CA 1
ATOM 2756 C C . ARG A 1 353 ? 21.070 27.213 57.427 1.00 26.81 353 ARG A C 1
ATOM 2758 O O . ARG A 1 353 ? 20.091 26.725 57.954 1.00 26.81 353 ARG A O 1
ATOM 2765 N N . GLU A 1 354 ? 22.049 27.590 58.261 1.00 26.41 354 GLU A N 1
ATOM 2766 C CA . GLU A 1 354 ? 23.258 28.428 58.100 1.00 26.41 354 GLU A CA 1
ATOM 2767 C C . GLU A 1 354 ? 24.359 28.097 59.169 1.00 26.41 354 GLU A C 1
ATOM 2769 O O . GLU A 1 354 ? 24.339 27.007 59.728 1.00 26.41 354 GLU A O 1
ATOM 2774 N N . TYR A 1 355 ? 25.338 29.002 59.381 1.00 26.34 355 TYR A N 1
ATOM 2775 C CA . TYR A 1 355 ? 26.381 29.150 60.448 1.00 26.34 355 TYR A CA 1
ATOM 2776 C C . TYR A 1 355 ? 26.257 28.349 61.790 1.00 26.34 355 TYR A C 1
ATOM 2778 O O . TYR A 1 355 ? 25.148 28.087 62.232 1.00 26.34 355 TYR A O 1
ATOM 2786 N N . SER A 1 356 ? 27.288 28.034 62.616 1.00 29.00 356 SER A N 1
ATOM 2787 C CA . SER A 1 356 ? 28.783 28.172 62.648 1.00 29.00 356 SER A CA 1
ATOM 2788 C C . SER A 1 356 ? 29.343 27.647 64.012 1.00 29.00 356 SER A C 1
ATOM 2790 O O . SER A 1 356 ? 28.566 27.625 64.959 1.00 29.00 356 SER A O 1
ATOM 2792 N N . SER A 1 357 ? 30.630 27.346 64.302 1.00 29.52 357 SER A N 1
ATOM 2793 C CA . SER A 1 357 ? 31.800 26.848 63.529 1.00 29.52 357 SER A CA 1
ATOM 2794 C C . SER A 1 357 ? 33.049 26.592 64.436 1.00 29.52 357 SER A C 1
ATOM 2796 O O . SER A 1 357 ? 33.478 27.510 65.130 1.00 29.52 357 SER A O 1
ATOM 2798 N N . GLY A 1 358 ? 33.721 25.429 64.337 1.00 22.33 358 GLY A N 1
ATOM 2799 C CA . GLY A 1 358 ? 35.072 25.138 64.904 1.00 22.33 358 GLY A CA 1
ATOM 2800 C C . GLY A 1 358 ? 35.146 24.651 66.377 1.00 22.33 358 GLY A C 1
ATOM 2801 O O . GLY A 1 358 ? 34.096 24.567 67.010 1.00 22.33 358 GLY A O 1
ATOM 2802 N N . PRO A 1 359 ? 36.351 24.365 66.952 1.00 42.53 359 PRO A N 1
ATOM 2803 C CA . PRO A 1 359 ? 37.696 24.385 66.333 1.00 42.53 359 PRO A CA 1
ATOM 2804 C C . PRO A 1 359 ? 38.724 23.268 66.761 1.00 42.53 359 PRO A C 1
ATOM 2806 O O . PRO A 1 359 ? 38.509 22.497 67.687 1.00 42.53 359 PRO A O 1
ATOM 2809 N N . THR A 1 360 ? 39.924 23.305 66.141 1.00 27.56 360 THR A N 1
ATOM 2810 C CA . THR A 1 360 ? 41.282 22.841 66.597 1.00 27.56 360 THR A CA 1
ATOM 2811 C C . THR A 1 360 ? 41.756 21.360 66.679 1.00 27.56 360 THR A C 1
ATOM 2813 O O . THR A 1 360 ? 41.322 20.618 67.544 1.00 27.56 360 THR A O 1
ATOM 2816 N N . ARG A 1 361 ? 42.885 21.101 65.961 1.00 27.83 361 ARG A N 1
ATOM 2817 C CA . ARG A 1 361 ? 44.138 20.343 66.325 1.00 27.83 361 ARG A CA 1
ATOM 2818 C C . ARG A 1 361 ? 44.067 18.814 66.583 1.00 27.83 361 ARG A C 1
ATOM 2820 O O . ARG A 1 361 ? 43.090 18.330 67.119 1.00 27.83 361 ARG A O 1
ATOM 2827 N N . SER A 1 362 ? 45.088 17.979 66.305 1.00 29.05 362 SER A N 1
ATOM 2828 C CA . SER A 1 362 ? 46.432 18.069 65.647 1.00 29.05 362 SER A CA 1
ATOM 2829 C C . SER A 1 362 ? 46.801 16.659 65.074 1.00 29.05 362 SER A C 1
ATOM 2831 O O . SER A 1 362 ? 46.023 15.742 65.311 1.00 29.05 362 SER A O 1
ATOM 2833 N N . ARG A 1 363 ? 47.874 16.365 64.305 1.00 29.73 363 ARG A N 1
ATOM 2834 C CA . ARG A 1 363 ? 49.331 16.550 64.554 1.00 29.73 363 ARG A CA 1
ATOM 2835 C C . ARG A 1 363 ? 50.198 16.123 63.322 1.00 29.73 363 ARG A C 1
ATOM 2837 O O . ARG A 1 363 ? 49.641 15.577 62.381 1.00 29.73 363 ARG A O 1
ATOM 2844 N N . ASP A 1 364 ? 51.513 16.401 63.377 1.00 30.80 364 ASP A N 1
ATOM 2845 C CA . ASP A 1 364 ? 52.715 15.935 62.605 1.00 30.80 364 ASP A CA 1
ATOM 2846 C C . ASP A 1 364 ? 52.609 14.758 61.587 1.00 30.80 364 ASP A C 1
ATOM 2848 O O . ASP A 1 364 ? 51.823 13.845 61.802 1.00 30.80 364 ASP A O 1
ATOM 2852 N N . ALA A 1 365 ? 53.451 14.572 60.544 1.00 31.70 365 ALA A N 1
ATOM 2853 C CA . ALA A 1 365 ? 54.518 15.321 59.813 1.00 31.70 365 ALA A CA 1
ATOM 2854 C C . ALA A 1 365 ? 54.950 14.442 58.576 1.00 31.70 365 ALA A C 1
ATOM 2856 O O . ALA A 1 365 ? 54.390 13.363 58.414 1.00 31.70 365 ALA A O 1
ATOM 2857 N N . GLY A 1 366 ? 55.897 14.724 57.653 1.00 29.44 366 GLY A N 1
ATOM 2858 C CA . GLY A 1 366 ? 56.848 15.825 57.375 1.00 29.44 366 GLY A CA 1
ATOM 2859 C C . GLY A 1 366 ? 57.850 15.454 56.232 1.00 29.44 366 GLY A C 1
ATOM 2860 O O . GLY A 1 366 ? 57.887 14.298 55.825 1.00 29.44 366 GLY A O 1
ATOM 2861 N N . ARG A 1 367 ? 58.697 16.406 55.767 1.00 29.00 367 ARG A N 1
ATOM 2862 C CA . ARG A 1 367 ? 59.592 16.391 54.554 1.00 29.00 367 ARG A CA 1
ATOM 2863 C C . ARG A 1 367 ? 58.867 16.344 53.179 1.00 29.00 367 ARG A C 1
ATOM 2865 O O . ARG A 1 367 ? 57.953 15.558 53.006 1.00 29.00 367 ARG A O 1
ATOM 2872 N N . GLY A 1 368 ? 59.267 17.096 52.138 1.00 28.86 368 GLY A N 1
ATOM 2873 C CA . GLY A 1 368 ? 60.151 18.282 52.074 1.00 28.86 368 GLY A CA 1
ATOM 2874 C C . GLY A 1 368 ? 60.858 18.514 50.714 1.00 28.86 368 GLY A C 1
ATOM 2875 O O . GLY A 1 368 ? 61.247 17.538 50.087 1.00 28.86 368 GLY A O 1
ATOM 2876 N N . VAL A 1 369 ? 61.131 19.798 50.376 1.00 30.95 369 VAL A N 1
ATOM 2877 C CA . VAL A 1 369 ? 62.080 20.323 49.336 1.00 30.95 369 VAL A CA 1
ATOM 2878 C C . VAL A 1 369 ? 61.604 20.242 47.861 1.00 30.95 369 VAL A C 1
ATOM 2880 O O . VAL A 1 369 ? 61.213 19.170 47.425 1.00 30.95 369 VAL A O 1
ATOM 2883 N N . ARG A 1 370 ? 61.645 21.287 46.997 1.00 26.38 370 ARG A N 1
ATOM 2884 C CA . ARG A 1 370 ? 61.895 22.764 47.084 1.00 26.38 370 ARG A CA 1
ATOM 2885 C C . ARG A 1 370 ? 61.225 23.466 45.863 1.00 26.38 370 ARG A C 1
ATOM 2887 O O . ARG A 1 370 ? 61.111 22.836 44.822 1.00 26.38 370 ARG A O 1
ATOM 2894 N N . GLU A 1 371 ? 60.547 24.616 45.994 1.00 29.02 371 GLU A N 1
ATOM 2895 C CA . GLU A 1 371 ? 60.992 26.039 45.841 1.00 29.02 371 GLU A CA 1
ATOM 2896 C C . GLU A 1 371 ? 61.509 26.508 44.445 1.00 29.02 371 GLU A C 1
ATOM 2898 O O . GLU A 1 371 ? 62.371 25.842 43.890 1.00 29.02 371 GLU A O 1
ATOM 2903 N N . THR A 1 372 ? 61.206 27.721 43.909 1.00 28.72 372 THR A N 1
ATOM 2904 C CA . THR A 1 372 ? 59.867 28.260 43.501 1.00 28.72 372 THR A CA 1
ATOM 2905 C C . THR A 1 372 ? 59.864 29.327 42.335 1.00 28.72 372 THR A C 1
ATOM 2907 O O . THR A 1 372 ? 59.688 28.866 41.212 1.00 28.72 372 THR A O 1
ATOM 2910 N N . PRO A 1 373 ? 59.949 30.690 42.479 1.00 55.47 373 PRO A N 1
ATOM 2911 C CA . PRO A 1 373 ? 59.313 31.634 41.506 1.00 55.47 373 PRO A CA 1
ATOM 2912 C C . PRO A 1 373 ? 60.119 32.891 41.018 1.00 55.47 373 PRO A C 1
ATOM 2914 O O . PRO A 1 373 ? 61.152 33.202 41.597 1.00 55.47 373 PRO A O 1
ATOM 2917 N N . LEU A 1 374 ? 59.574 33.674 40.042 1.00 29.58 374 LEU A N 1
ATOM 2918 C CA . LEU A 1 374 ? 59.403 35.176 40.021 1.00 29.58 374 LEU A CA 1
ATOM 2919 C C . LEU A 1 374 ? 59.562 35.948 38.663 1.00 29.58 374 LEU A C 1
ATOM 2921 O O . LEU A 1 374 ? 60.657 36.251 38.218 1.00 29.58 374 LEU A O 1
ATOM 2925 N N . ARG A 1 375 ? 58.428 36.411 38.103 1.00 24.84 375 ARG A N 1
ATOM 2926 C CA . ARG A 1 375 ? 57.995 37.827 37.867 1.00 24.84 375 ARG A CA 1
ATOM 2927 C C . ARG A 1 375 ? 58.943 38.950 37.296 1.00 24.84 375 ARG A C 1
ATOM 2929 O O . ARG A 1 375 ? 59.667 39.564 38.069 1.00 24.84 375 ARG A O 1
ATOM 2936 N N . ARG A 1 376 ? 58.573 39.459 36.089 1.00 27.45 376 ARG A N 1
ATOM 2937 C CA . ARG A 1 376 ? 58.596 40.876 35.548 1.00 27.45 376 ARG A CA 1
ATOM 2938 C C . ARG A 1 376 ? 59.877 41.530 34.946 1.00 27.45 376 ARG A C 1
ATOM 2940 O O . ARG A 1 376 ? 60.983 41.164 35.300 1.00 27.45 376 ARG A O 1
ATOM 2947 N N . VAL A 1 377 ? 59.616 42.629 34.186 1.00 26.70 377 VAL A N 1
ATOM 2948 C CA . VAL A 1 377 ? 60.522 43.686 33.618 1.00 26.70 377 VAL A CA 1
ATOM 2949 C C . VAL A 1 377 ? 61.220 43.280 32.293 1.00 26.70 377 VAL A C 1
ATOM 2951 O O . VAL A 1 377 ? 61.550 42.110 32.172 1.00 26.70 377 VAL A O 1
ATOM 2954 N N . ILE A 1 378 ? 61.562 44.142 31.309 1.00 25.70 378 ILE A N 1
ATOM 2955 C CA . ILE A 1 378 ? 60.899 45.214 30.488 1.00 25.70 378 ILE A CA 1
ATOM 2956 C C . ILE A 1 378 ? 61.922 45.624 29.371 1.00 25.70 378 ILE A C 1
ATOM 2958 O O . ILE A 1 378 ? 63.110 45.435 29.602 1.00 25.70 378 ILE A O 1
ATOM 2962 N N . SER A 1 379 ? 61.463 46.182 28.230 1.00 25.98 379 SER A N 1
ATOM 2963 C CA . SER A 1 379 ? 62.198 46.949 27.170 1.00 25.98 379 SER A CA 1
ATOM 2964 C C . SER A 1 379 ? 63.381 46.330 26.380 1.00 25.98 379 SER A C 1
ATOM 2966 O O . SER A 1 379 ? 64.364 45.918 26.980 1.00 25.98 379 SER A O 1
ATOM 2968 N N . ASP A 1 380 ? 63.261 46.380 25.039 1.00 27.25 380 ASP A N 1
ATOM 2969 C CA . ASP A 1 380 ? 64.133 47.030 24.013 1.00 27.25 380 ASP A CA 1
ATOM 2970 C C . ASP A 1 380 ? 65.672 46.778 23.991 1.00 27.25 380 ASP A C 1
ATOM 2972 O O . ASP A 1 380 ? 66.303 46.660 25.034 1.00 27.25 380 ASP A O 1
ATOM 2976 N N . GLY A 1 381 ? 66.380 46.732 22.843 1.00 27.42 381 GLY A N 1
ATOM 2977 C CA . GLY A 1 381 ? 66.004 46.870 21.417 1.00 27.42 381 GLY A CA 1
ATOM 2978 C C . GLY A 1 381 ? 67.242 46.913 20.472 1.00 27.42 381 GLY A C 1
ATOM 2979 O O . GLY A 1 381 ? 68.359 46.793 20.965 1.00 27.42 381 GLY A O 1
ATOM 2980 N N . GLU A 1 382 ? 67.018 47.128 19.159 1.00 32.44 382 GLU A N 1
ATOM 2981 C CA . GLU A 1 382 ? 67.973 47.636 18.118 1.00 32.44 382 GLU A CA 1
ATOM 2982 C C . GLU A 1 382 ? 69.232 46.795 17.715 1.00 32.44 382 GLU A C 1
ATOM 2984 O O . GLU A 1 382 ? 69.641 45.894 18.441 1.00 32.44 382 GLU A O 1
ATOM 2989 N N . GLU A 1 383 ? 69.945 47.047 16.590 1.00 35.50 383 GLU A N 1
ATOM 2990 C CA . GLU A 1 383 ? 69.536 47.180 15.158 1.00 35.50 383 GLU A CA 1
ATOM 2991 C C . GLU A 1 383 ? 70.765 47.007 14.188 1.00 35.50 383 GLU A C 1
ATOM 2993 O O . GLU A 1 383 ? 71.727 46.364 14.598 1.00 35.50 383 GLU A O 1
ATOM 2998 N N . GLU A 1 384 ? 70.737 47.561 12.948 1.00 29.39 384 GLU A N 1
ATOM 2999 C CA . GLU A 1 384 ? 71.705 47.473 11.798 1.00 29.39 384 GLU A CA 1
ATOM 3000 C C . GLU A 1 384 ? 71.568 46.237 10.849 1.00 29.39 384 GLU A C 1
ATOM 3002 O O . GLU A 1 384 ? 71.466 45.108 11.317 1.00 29.39 384 GLU A O 1
ATOM 3007 N N . GLU A 1 385 ? 71.613 46.288 9.494 1.00 34.16 385 GLU A N 1
ATOM 3008 C CA . GLU A 1 385 ? 71.468 47.325 8.421 1.00 34.16 385 GLU A CA 1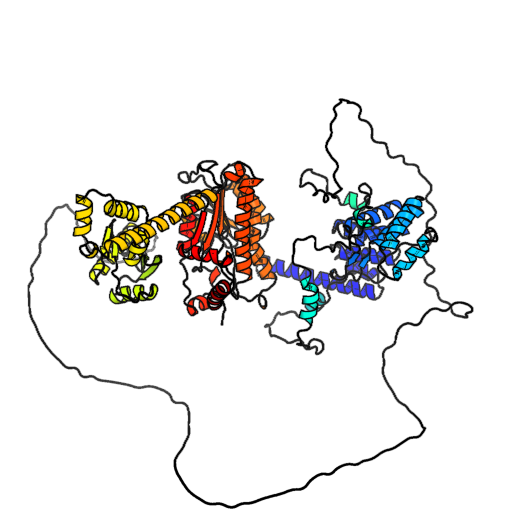
ATOM 3009 C C . GLU A 1 385 ? 71.453 46.595 7.011 1.00 34.16 385 GLU A C 1
ATOM 3011 O O . GLU A 1 385 ? 71.375 45.368 7.013 1.00 34.16 385 GLU A O 1
ATOM 3016 N N . ARG A 1 386 ? 71.513 47.103 5.745 1.00 30.22 386 ARG A N 1
ATOM 3017 C CA . ARG A 1 386 ? 71.589 48.424 5.045 1.00 30.22 386 ARG A CA 1
ATOM 3018 C C . ARG A 1 386 ? 71.067 48.357 3.567 1.00 30.22 386 ARG A C 1
ATOM 3020 O O . ARG A 1 386 ? 71.778 47.883 2.686 1.00 30.22 386 ARG A O 1
ATOM 3027 N N . SER A 1 387 ? 69.913 48.980 3.279 1.00 27.36 387 SER A N 1
ATOM 3028 C CA . SER A 1 387 ? 69.580 49.741 2.028 1.00 27.36 387 SER A CA 1
ATOM 3029 C C . SER A 1 387 ? 69.464 49.002 0.633 1.00 27.36 387 SER A C 1
ATOM 3031 O O . SER A 1 387 ? 69.432 47.777 0.618 1.00 27.36 387 SER A O 1
ATOM 3033 N N . PRO A 1 388 ? 69.211 49.680 -0.533 1.00 56.34 388 PRO A N 1
ATOM 3034 C CA . PRO A 1 388 ? 67.837 49.918 -1.074 1.00 56.34 388 PRO A CA 1
ATOM 3035 C C . PRO A 1 388 ? 67.700 49.799 -2.640 1.00 56.34 388 PRO A C 1
ATOM 3037 O O . PRO A 1 388 ? 68.653 49.335 -3.272 1.00 56.34 388 PRO A O 1
ATOM 3040 N N . PRO A 1 389 ? 66.646 50.330 -3.339 1.00 57.91 389 PRO A N 1
ATOM 3041 C CA . PRO A 1 389 ? 65.257 50.728 -2.976 1.00 57.91 389 PRO A CA 1
ATOM 3042 C C . PRO A 1 389 ? 64.212 49.709 -3.544 1.00 57.91 389 PRO A C 1
ATOM 3044 O O . PRO A 1 389 ? 64.413 48.544 -3.230 1.00 57.91 389 PRO A O 1
ATOM 3047 N N . GLN A 1 390 ? 63.096 49.891 -4.298 1.00 37.25 390 GLN A N 1
ATOM 3048 C CA . GLN A 1 390 ? 62.264 50.908 -5.035 1.00 37.25 390 GLN A CA 1
ATOM 3049 C C . GLN A 1 390 ? 60.837 50.247 -5.256 1.00 37.25 390 GLN A C 1
ATOM 3051 O O . GLN A 1 390 ? 60.685 49.116 -4.804 1.00 37.25 390 GLN A O 1
ATOM 3056 N N . VAL A 1 391 ? 59.767 50.660 -5.986 1.00 33.38 391 VAL A N 1
ATOM 3057 C CA . VAL A 1 391 ? 58.984 51.859 -6.473 1.00 33.38 391 VAL A CA 1
ATOM 3058 C C . VAL A 1 391 ? 57.966 51.274 -7.514 1.00 33.38 391 VAL A C 1
ATOM 3060 O O . VAL A 1 391 ? 58.394 50.381 -8.238 1.00 33.38 391 VAL A O 1
ATOM 3063 N N . TYR A 1 392 ? 56.679 51.609 -7.768 1.00 32.06 392 TYR A N 1
ATOM 3064 C CA . TYR A 1 392 ? 55.520 52.419 -7.267 1.00 32.06 392 TYR A CA 1
ATOM 3065 C C . TYR A 1 392 ? 54.245 51.901 -8.039 1.00 32.06 392 TYR A C 1
ATOM 3067 O O . TYR A 1 392 ? 54.423 51.094 -8.951 1.00 32.06 392 TYR A O 1
ATOM 3075 N N . GLU A 1 393 ? 52.950 52.228 -7.832 1.00 34.00 393 GLU A N 1
ATOM 3076 C CA . GLU A 1 393 ? 52.158 53.128 -6.947 1.00 34.00 393 GLU A CA 1
ATOM 3077 C C . GLU A 1 393 ? 50.726 52.518 -6.701 1.00 34.00 393 GLU A C 1
ATOM 3079 O O . GLU A 1 393 ? 50.509 51.366 -7.074 1.00 34.00 393 GLU A O 1
ATOM 3084 N N . ASP A 1 394 ? 49.755 53.217 -6.073 1.00 32.22 394 ASP A N 1
ATOM 3085 C CA . ASP A 1 394 ? 48.474 52.642 -5.544 1.00 32.22 394 ASP A CA 1
ATOM 3086 C C . ASP A 1 394 ? 47.156 53.455 -5.848 1.00 32.22 394 ASP A C 1
ATOM 3088 O O . ASP A 1 394 ? 47.204 54.440 -6.579 1.00 32.22 394 ASP A O 1
ATOM 3092 N N . HIS A 1 395 ? 45.996 53.048 -5.270 1.00 33.56 395 HIS A N 1
ATOM 3093 C CA . HIS A 1 395 ? 44.791 53.828 -4.842 1.00 33.56 395 HIS A CA 1
ATOM 3094 C C . HIS A 1 395 ? 43.351 53.518 -5.382 1.00 33.56 395 HIS A C 1
ATOM 3096 O O . HIS A 1 395 ? 42.942 53.938 -6.459 1.00 33.56 395 HIS A O 1
ATOM 3102 N N . LEU A 1 396 ? 42.516 52.996 -4.452 1.00 29.36 396 LEU A N 1
ATOM 3103 C CA . LEU A 1 396 ? 41.128 53.407 -4.076 1.00 29.36 396 LEU A CA 1
ATOM 3104 C C . LEU A 1 396 ? 39.853 53.088 -4.925 1.00 29.36 396 LEU A C 1
ATOM 3106 O O . LEU A 1 396 ? 39.874 52.769 -6.108 1.00 29.36 396 LEU A O 1
ATOM 3110 N N . ARG A 1 397 ? 38.687 53.161 -4.237 1.00 33.91 397 ARG A N 1
ATOM 3111 C CA . ARG A 1 397 ? 37.279 53.010 -4.715 1.00 33.91 397 ARG A CA 1
ATOM 3112 C C . ARG A 1 397 ? 36.482 54.322 -4.532 1.00 33.91 397 ARG A C 1
ATOM 3114 O O . ARG A 1 397 ? 36.840 55.099 -3.649 1.00 33.91 397 ARG A O 1
ATOM 3121 N N . PRO A 1 398 ? 35.335 54.521 -5.226 1.00 38.06 398 PRO A N 1
ATOM 3122 C CA . PRO A 1 398 ? 34.046 54.605 -4.496 1.00 38.06 398 PRO A CA 1
ATOM 3123 C C . PRO A 1 398 ? 32.832 53.974 -5.250 1.00 38.06 398 PRO A C 1
ATOM 3125 O O . PRO A 1 398 ? 32.993 52.958 -5.919 1.00 38.06 398 PRO A O 1
ATOM 3128 N N . SER A 1 399 ? 31.600 54.491 -5.065 1.00 29.45 399 SER A N 1
ATOM 3129 C CA . SER A 1 399 ? 30.308 53.862 -5.437 1.00 29.45 399 SER A CA 1
ATOM 3130 C C . SER A 1 399 ? 29.256 54.862 -5.978 1.00 29.45 399 SER A C 1
ATOM 3132 O O . SER A 1 399 ? 29.393 56.062 -5.766 1.00 29.45 399 SER A O 1
ATOM 3134 N N . TYR A 1 400 ? 28.166 54.328 -6.558 1.00 26.55 400 TYR A N 1
ATOM 3135 C CA . TYR A 1 400 ? 26.919 54.974 -7.029 1.00 26.55 400 TYR A CA 1
ATOM 3136 C C . TYR A 1 400 ? 26.985 55.912 -8.259 1.00 26.55 400 TYR A C 1
ATOM 3138 O O . TYR A 1 400 ? 27.849 56.768 -8.390 1.00 26.55 400 TYR A O 1
ATOM 3146 N N . GLY A 1 401 ? 25.982 55.791 -9.144 1.00 24.78 401 GLY A N 1
ATOM 3147 C CA . GLY A 1 401 ? 25.757 56.652 -10.318 1.00 24.78 401 GLY A CA 1
ATOM 3148 C C . GLY A 1 401 ? 24.486 56.250 -11.087 1.00 24.78 401 GLY A C 1
ATOM 3149 O O . GLY A 1 401 ? 24.059 55.098 -11.001 1.00 24.78 401 GLY A O 1
ATOM 3150 N N . ARG A 1 402 ? 23.834 57.183 -11.802 1.00 24.14 402 ARG A N 1
ATOM 3151 C CA . ARG A 1 402 ? 22.495 56.987 -12.407 1.00 24.14 402 ARG A CA 1
ATOM 3152 C C . ARG A 1 402 ? 22.414 57.544 -13.841 1.00 24.14 402 ARG A C 1
ATOM 3154 O O . ARG A 1 402 ? 23.022 58.561 -14.141 1.00 24.14 402 ARG A O 1
ATOM 3161 N N . SER A 1 403 ? 21.533 56.936 -14.643 1.00 26.16 403 SER A N 1
ATOM 3162 C CA . SER A 1 403 ? 20.743 57.528 -15.751 1.00 26.16 403 SER A CA 1
ATOM 3163 C C . SER A 1 403 ? 21.396 58.071 -17.048 1.00 26.16 403 SER A C 1
ATOM 3165 O O . SER A 1 403 ? 21.881 59.192 -17.074 1.00 26.16 403 SER A O 1
ATOM 3167 N N . ASN A 1 404 ? 21.031 57.395 -18.156 1.00 24.84 404 ASN A N 1
ATOM 3168 C CA . ASN A 1 404 ? 20.322 57.952 -19.337 1.00 24.84 404 ASN A CA 1
ATOM 3169 C C . ASN A 1 404 ? 21.115 58.641 -20.485 1.00 24.84 404 ASN A C 1
ATOM 3171 O O . ASN A 1 404 ? 22.191 59.186 -20.294 1.00 24.84 404 ASN A O 1
ATOM 3175 N N . THR A 1 405 ? 20.469 58.683 -21.668 1.00 26.72 405 THR A N 1
ATOM 3176 C CA . THR A 1 405 ? 20.803 59.399 -22.930 1.00 26.72 405 THR A CA 1
ATOM 3177 C C . THR A 1 405 ? 22.008 58.903 -23.753 1.00 26.72 405 THR A C 1
ATOM 3179 O O . THR A 1 405 ? 22.946 58.360 -23.191 1.00 26.72 405 THR A O 1
ATOM 3182 N N . GLN A 1 406 ? 22.088 59.091 -25.085 1.00 28.53 406 GLN A N 1
ATOM 3183 C CA . GLN A 1 406 ? 21.090 58.988 -26.182 1.00 28.53 406 GLN A CA 1
ATOM 3184 C C . GLN A 1 406 ? 21.833 59.031 -27.550 1.00 28.53 406 GLN A C 1
ATOM 3186 O O . GLN A 1 406 ? 22.803 59.771 -27.649 1.00 28.53 406 GLN A O 1
ATOM 3191 N N . ARG A 1 407 ? 21.295 58.403 -28.623 1.00 25.81 407 ARG A N 1
ATOM 3192 C CA . ARG A 1 407 ? 21.668 58.613 -30.063 1.00 25.81 407 ARG A CA 1
ATOM 3193 C C . ARG A 1 407 ? 23.119 58.211 -30.473 1.00 25.81 407 ARG A C 1
ATOM 3195 O O . ARG A 1 407 ? 23.956 58.011 -29.613 1.00 25.81 407 ARG A O 1
ATOM 3202 N N . SER A 1 408 ? 23.508 58.094 -31.759 1.00 25.91 408 SER A N 1
ATOM 3203 C CA . SER A 1 408 ? 22.817 57.691 -33.018 1.00 25.91 408 SER A CA 1
ATOM 3204 C C . SER A 1 408 ? 23.832 57.559 -34.191 1.00 25.91 408 SER A C 1
ATOM 3206 O O . SER A 1 408 ? 24.912 58.132 -34.112 1.00 25.91 408 SER A O 1
ATOM 3208 N N . ARG A 1 409 ? 23.389 56.950 -35.313 1.00 25.58 409 ARG A N 1
ATOM 3209 C CA . ARG A 1 409 ? 23.915 56.960 -36.711 1.00 25.58 409 ARG A CA 1
ATOM 3210 C C . ARG A 1 409 ? 24.785 55.786 -37.218 1.00 25.58 409 ARG A C 1
ATOM 3212 O O . ARG A 1 409 ? 25.405 55.056 -36.459 1.00 25.58 409 ARG A O 1
ATOM 3219 N N . ARG A 1 410 ? 24.687 55.611 -38.551 1.00 27.95 410 ARG A N 1
ATOM 3220 C CA . ARG A 1 410 ? 25.296 54.611 -39.469 1.00 27.95 410 ARG A CA 1
ATOM 3221 C C . ARG A 1 410 ? 26.526 55.228 -40.200 1.00 27.95 410 ARG A C 1
ATOM 3223 O O . ARG A 1 410 ? 26.792 56.400 -39.923 1.00 27.95 410 ARG A O 1
ATOM 3230 N N . PRO A 1 411 ? 27.263 54.529 -41.101 1.00 35.06 411 PRO A N 1
ATOM 3231 C CA . PRO A 1 411 ? 26.824 54.120 -42.471 1.00 35.06 411 PRO A CA 1
ATOM 3232 C C . PRO A 1 411 ? 26.739 52.579 -42.648 1.00 35.06 411 PRO A C 1
ATOM 3234 O O . PRO A 1 411 ? 27.079 51.874 -41.706 1.00 35.06 411 PRO A O 1
ATOM 3237 N N . VAL A 1 412 ? 26.212 51.935 -43.708 1.00 28.66 412 VAL A N 1
ATOM 3238 C CA . VAL A 1 412 ? 25.760 52.273 -45.094 1.00 28.66 412 VAL A CA 1
ATOM 3239 C C . VAL A 1 412 ? 26.830 52.302 -46.202 1.00 28.66 412 VAL A C 1
ATOM 3241 O O . VAL A 1 412 ? 27.449 53.341 -46.408 1.00 28.66 412 VAL A O 1
ATOM 3244 N N . SER A 1 413 ? 26.913 51.195 -46.959 1.00 25.83 413 SER A N 1
ATOM 3245 C CA . SER A 1 413 ? 27.360 51.061 -48.368 1.00 25.83 413 SER A CA 1
ATOM 3246 C C . SER A 1 413 ? 27.263 49.575 -48.824 1.00 25.83 413 SER A C 1
ATOM 3248 O O . SER A 1 413 ? 27.407 48.710 -47.961 1.00 25.83 413 SER A O 1
ATOM 3250 N N . ILE A 1 414 ? 27.057 49.185 -50.099 1.00 28.58 414 ILE A N 1
ATOM 3251 C CA . ILE A 1 414 ? 26.359 49.810 -51.257 1.00 28.58 414 ILE A CA 1
ATOM 3252 C C . ILE A 1 414 ? 26.187 48.763 -52.412 1.00 28.58 414 ILE A C 1
ATOM 3254 O O . ILE A 1 414 ? 26.956 47.806 -52.393 1.00 28.58 414 ILE A O 1
ATOM 3258 N N . GLU A 1 415 ? 25.235 48.964 -53.353 1.00 27.25 415 GLU A N 1
ATOM 3259 C CA . GLU A 1 415 ? 25.019 48.264 -54.669 1.00 27.25 415 GLU A CA 1
ATOM 3260 C C . GLU A 1 415 ? 24.984 46.688 -54.723 1.00 27.25 415 GLU A C 1
ATOM 3262 O O . GLU A 1 415 ? 25.259 46.026 -53.724 1.00 27.25 415 GLU A O 1
ATOM 3267 N N . GLU A 1 416 ? 24.552 45.963 -55.782 1.00 28.98 416 GLU A N 1
ATOM 3268 C CA . GLU A 1 416 ? 24.135 46.262 -57.184 1.00 28.98 416 GLU A CA 1
ATOM 3269 C C . GLU A 1 416 ? 23.124 45.179 -57.712 1.00 28.98 416 GLU A C 1
ATOM 3271 O O . GLU A 1 416 ? 23.255 44.015 -57.334 1.00 28.98 416 GLU A O 1
ATOM 3276 N N . GLU A 1 417 ? 22.095 45.593 -58.482 1.00 28.55 417 GLU A N 1
ATOM 3277 C CA . GLU A 1 417 ? 21.636 45.152 -59.846 1.00 28.55 417 GLU A CA 1
ATOM 3278 C C . GLU A 1 417 ? 21.620 43.635 -60.272 1.00 28.55 417 GLU A C 1
ATOM 3280 O O . GLU A 1 417 ? 22.458 42.850 -59.839 1.00 28.55 417 GLU A O 1
ATOM 3285 N N . ASP A 1 418 ? 20.739 43.104 -61.157 1.00 27.73 418 ASP A N 1
ATOM 3286 C CA . ASP A 1 418 ? 19.502 43.597 -61.829 1.00 27.73 418 ASP A CA 1
ATOM 3287 C C . ASP A 1 418 ? 18.672 42.456 -62.515 1.00 27.73 418 ASP A C 1
ATOM 3289 O O . ASP A 1 418 ? 19.145 41.321 -62.560 1.00 27.73 418 ASP A O 1
ATOM 3293 N N . GLU A 1 419 ? 17.482 42.790 -63.074 1.00 28.94 419 GLU A N 1
ATOM 3294 C CA . GLU A 1 419 ? 16.768 42.161 -64.240 1.00 28.94 419 GLU A CA 1
ATOM 3295 C C . GLU A 1 419 ? 16.328 40.643 -64.198 1.00 28.94 419 GLU A C 1
ATOM 3297 O O . GLU A 1 419 ? 16.963 39.796 -63.579 1.00 28.94 419 GLU A O 1
ATOM 3302 N N . ASP A 1 420 ? 15.231 40.154 -64.826 1.00 28.56 420 ASP A N 1
ATOM 3303 C CA . ASP A 1 420 ? 14.081 40.831 -65.463 1.00 28.56 420 ASP A CA 1
ATOM 3304 C C . ASP A 1 420 ? 12.756 40.000 -65.558 1.00 28.56 420 ASP A C 1
ATOM 3306 O O . ASP A 1 420 ? 12.729 38.777 -65.411 1.00 28.56 420 ASP A O 1
ATOM 3310 N N . GLU A 1 421 ? 11.673 40.743 -65.824 1.00 30.50 421 GLU A N 1
ATOM 3311 C CA . GLU A 1 421 ? 10.324 40.489 -66.393 1.00 30.50 421 GLU A CA 1
ATOM 3312 C C . GLU A 1 421 ? 9.807 39.079 -66.834 1.00 30.50 421 GLU A C 1
ATOM 3314 O O . GLU A 1 421 ? 10.462 38.344 -67.562 1.00 30.50 421 GLU A O 1
ATOM 3319 N N . TYR A 1 422 ? 8.527 38.771 -66.511 1.00 29.50 422 TYR A N 1
ATOM 3320 C CA . TYR A 1 422 ? 7.452 38.320 -67.448 1.00 29.50 422 TYR A CA 1
ATOM 3321 C C . TYR A 1 422 ? 6.076 38.203 -66.742 1.00 29.50 422 TYR A C 1
ATOM 3323 O O . TYR A 1 422 ? 5.997 37.777 -65.589 1.00 29.50 422 TYR A O 1
ATOM 3331 N N . ALA A 1 423 ? 4.966 38.530 -67.425 1.00 33.09 423 ALA A N 1
ATOM 3332 C CA . ALA A 1 423 ? 3.603 38.474 -66.862 1.00 33.09 423 ALA A CA 1
ATOM 3333 C C . ALA A 1 423 ? 2.530 38.041 -67.883 1.00 33.09 423 ALA A C 1
ATOM 3335 O O . ALA A 1 423 ? 2.634 38.390 -69.055 1.00 33.09 423 ALA A O 1
ATOM 3336 N N . HIS A 1 424 ? 1.460 37.353 -67.441 1.00 28.14 424 HIS A N 1
ATOM 3337 C CA . HIS A 1 424 ? 0.214 37.224 -68.221 1.00 28.14 424 HIS A CA 1
ATOM 3338 C C . HIS A 1 424 ? -1.058 36.889 -67.399 1.00 28.14 424 HIS A C 1
ATOM 3340 O O . HIS A 1 424 ? -1.057 36.079 -66.477 1.00 28.14 424 HIS A O 1
ATOM 3346 N N . SER A 1 425 ? -2.152 37.531 -67.820 1.00 26.53 425 SER A N 1
ATOM 3347 C CA . SER A 1 425 ? -3.594 37.191 -67.733 1.00 26.53 425 SER A CA 1
ATOM 3348 C C . SER A 1 425 ? -3.961 35.699 -67.919 1.00 26.53 425 SER A C 1
ATOM 3350 O O . SER A 1 425 ? -3.200 35.010 -68.587 1.00 26.53 425 SER A O 1
ATOM 3352 N N . SER A 1 426 ? -5.146 35.131 -67.618 1.00 27.36 426 SER A N 1
ATOM 3353 C CA . SER A 1 426 ? -6.415 35.400 -66.872 1.00 27.36 426 SER A CA 1
ATOM 3354 C C . SER A 1 426 ? -7.565 34.644 -67.607 1.00 27.36 426 SER A C 1
ATOM 3356 O O . SER A 1 426 ? -7.340 34.281 -68.756 1.00 27.36 426 SER A O 1
ATOM 3358 N N . ILE A 1 427 ? -8.792 34.546 -67.044 1.00 27.06 427 ILE A N 1
ATOM 3359 C CA . ILE A 1 427 ? -10.023 33.880 -67.602 1.00 27.06 427 ILE A CA 1
ATOM 3360 C C . ILE A 1 427 ? -10.022 32.342 -67.369 1.00 27.06 427 ILE A C 1
ATOM 3362 O O . ILE A 1 427 ? -8.982 31.732 -67.594 1.00 27.06 427 ILE A O 1
ATOM 3366 N N . ASP A 1 428 ? -11.031 31.612 -66.845 1.00 30.23 428 ASP A N 1
ATOM 3367 C CA . ASP A 1 428 ? -12.488 31.757 -66.515 1.00 30.23 428 ASP A CA 1
ATOM 3368 C C . ASP A 1 428 ? -13.457 30.971 -67.457 1.00 30.23 428 ASP A C 1
ATOM 3370 O O . ASP A 1 428 ? -13.039 30.553 -68.531 1.00 30.23 428 ASP A O 1
ATOM 3374 N N . GLU A 1 429 ? -14.715 30.758 -67.015 1.00 31.80 429 GLU A N 1
ATOM 3375 C CA . GLU A 1 429 ? -15.791 29.815 -67.452 1.00 31.80 429 GLU A CA 1
ATOM 3376 C C . GLU A 1 429 ? -15.859 28.467 -66.674 1.00 31.80 429 GLU A C 1
ATOM 3378 O O . GLU A 1 429 ? -14.835 27.844 -66.404 1.00 31.80 429 GLU A O 1
ATOM 3383 N N . GLY A 1 430 ? -17.037 27.940 -66.275 1.00 31.08 430 GLY A N 1
ATOM 3384 C CA . GLY A 1 430 ? -18.417 28.457 -66.410 1.00 31.08 430 GLY A CA 1
ATOM 3385 C C . GLY A 1 430 ? -19.521 27.576 -65.755 1.00 31.08 430 GLY A C 1
ATOM 3386 O O . GLY A 1 430 ? -19.214 26.565 -65.133 1.00 31.08 430 GLY A O 1
ATOM 3387 N N . GLU A 1 431 ? -20.796 27.974 -65.944 1.00 29.59 431 GLU A N 1
ATOM 3388 C CA . GLU A 1 431 ? -22.088 27.394 -65.453 1.00 29.59 431 GLU A CA 1
ATOM 3389 C C . GLU A 1 431 ? -22.502 27.700 -63.983 1.00 29.59 431 GLU A C 1
ATOM 3391 O O . GLU A 1 431 ? -21.888 27.232 -63.031 1.00 29.59 431 GLU A O 1
ATOM 3396 N N . PHE A 1 432 ? -23.413 28.661 -63.720 1.00 28.12 432 PHE A N 1
ATOM 3397 C CA . PHE A 1 432 ? -24.909 28.650 -63.773 1.00 28.12 432 PHE A CA 1
ATOM 3398 C C . PHE A 1 432 ? -25.585 28.070 -62.489 1.00 28.12 432 PHE A C 1
ATOM 3400 O O . PHE A 1 432 ? -25.085 27.124 -61.901 1.00 28.12 432 PHE A O 1
ATOM 3407 N N . GLU A 1 433 ? -26.696 28.601 -61.935 1.00 29.39 433 GLU A N 1
ATOM 3408 C CA . GLU A 1 433 ? -27.704 29.542 -62.469 1.00 29.39 433 GLU A CA 1
ATOM 3409 C C . GLU A 1 433 ? -28.334 30.528 -61.429 1.00 29.39 433 GLU A C 1
ATOM 3411 O O . GLU A 1 433 ? -28.384 30.254 -60.235 1.00 29.39 433 GLU A O 1
ATOM 3416 N N . MET A 1 434 ? -28.855 31.657 -61.946 1.00 30.06 434 MET A N 1
ATOM 3417 C CA . MET A 1 434 ? -29.889 32.615 -61.459 1.00 30.06 434 MET A CA 1
ATOM 3418 C C . MET A 1 434 ? -29.986 33.191 -60.009 1.00 30.06 434 MET A C 1
ATOM 3420 O O . MET A 1 434 ? -29.910 32.527 -58.984 1.00 30.06 434 MET A O 1
ATOM 3424 N N . MET A 1 435 ? -30.321 34.497 -59.963 1.00 33.12 435 MET A N 1
ATOM 3425 C CA . MET A 1 435 ? -30.757 35.294 -58.789 1.00 33.12 435 MET A CA 1
ATOM 3426 C C . MET A 1 435 ? -32.279 35.575 -58.815 1.00 33.12 435 MET A C 1
ATOM 3428 O O . MET A 1 435 ? -32.927 35.348 -59.836 1.00 33.12 435 MET A O 1
ATOM 3432 N N . PRO A 1 436 ? -32.830 36.271 -57.795 1.00 36.66 436 PRO A N 1
ATOM 3433 C CA . PRO A 1 436 ? -33.312 37.628 -58.117 1.00 36.66 436 PRO A CA 1
ATOM 3434 C C . PRO A 1 436 ? -32.816 38.791 -57.219 1.00 36.66 436 PRO A C 1
ATOM 3436 O O . PRO A 1 436 ? -32.378 38.634 -56.084 1.00 36.66 436 PRO A O 1
ATOM 3439 N N . LYS A 1 437 ? -32.910 39.993 -57.806 1.00 27.97 437 LYS A N 1
ATOM 3440 C CA . LYS A 1 437 ? -32.652 41.366 -57.289 1.00 27.97 437 LYS A CA 1
ATOM 3441 C C . LYS A 1 437 ? -33.802 41.806 -56.332 1.00 27.97 437 LYS A C 1
ATOM 3443 O O . LYS A 1 437 ? -34.810 41.115 -56.316 1.00 27.97 437 LYS A O 1
ATOM 3448 N N . ARG A 1 438 ? -33.856 42.911 -55.553 1.00 28.08 438 ARG A N 1
ATOM 3449 C CA . ARG A 1 438 ? -33.134 44.203 -55.271 1.00 28.08 438 ARG A CA 1
ATOM 3450 C C . ARG A 1 438 ? -33.721 44.721 -53.893 1.00 28.08 438 ARG A C 1
ATOM 3452 O O . ARG A 1 438 ? -34.502 43.978 -53.317 1.00 28.08 438 ARG A O 1
ATOM 3459 N N . SER A 1 439 ? -33.532 45.897 -53.252 1.00 26.95 439 SER A N 1
ATOM 3460 C CA . SER A 1 439 ? -32.707 47.133 -53.351 1.00 26.95 439 SER A CA 1
ATOM 3461 C C . SER A 1 439 ? -32.903 48.061 -52.108 1.00 26.95 439 SER A C 1
ATOM 3463 O O . SER A 1 439 ? -33.917 47.949 -51.437 1.00 26.95 439 SER A O 1
ATOM 3465 N N . HIS A 1 440 ? -32.026 49.069 -51.925 1.00 30.72 440 HIS A N 1
ATOM 3466 C CA . HIS A 1 440 ? -32.247 50.396 -51.275 1.00 30.72 440 HIS A CA 1
ATOM 3467 C C . HIS A 1 440 ? -32.620 50.559 -49.766 1.00 30.72 440 HIS A C 1
ATOM 3469 O O . HIS A 1 440 ? -33.781 50.600 -49.394 1.00 30.72 440 HIS A O 1
ATOM 3475 N N . ALA A 1 441 ? -31.595 50.889 -48.960 1.00 29.28 441 ALA A N 1
ATOM 3476 C CA . ALA A 1 441 ? -31.334 52.207 -48.322 1.00 29.28 441 ALA A CA 1
ATOM 3477 C C . ALA A 1 441 ? -32.258 52.892 -47.256 1.00 29.28 441 ALA A C 1
ATOM 3479 O O . ALA A 1 441 ? -33.442 53.116 -47.470 1.00 29.28 441 ALA A O 1
ATOM 3480 N N . ARG A 1 442 ? -31.567 53.487 -46.251 1.00 28.66 442 ARG A N 1
ATOM 3481 C CA . ARG A 1 442 ? -31.925 54.581 -45.291 1.00 28.66 442 ARG A CA 1
ATOM 3482 C C . ARG A 1 442 ? -32.558 54.217 -43.918 1.00 28.66 442 ARG A C 1
ATOM 3484 O O . ARG A 1 442 ? -32.827 53.063 -43.619 1.00 28.66 442 ARG A O 1
ATOM 3491 N N . LEU A 1 443 ? -32.560 55.228 -43.035 1.00 27.52 443 LEU A N 1
ATOM 3492 C CA . LEU A 1 443 ? -32.572 55.247 -41.548 1.00 27.52 443 LEU A CA 1
ATOM 3493 C C . LEU A 1 443 ? -33.893 55.880 -41.002 1.00 27.52 443 LEU A C 1
ATOM 3495 O O . LEU A 1 443 ? -34.664 56.364 -41.828 1.00 27.52 443 LEU A O 1
ATOM 3499 N N . PRO A 1 444 ? -34.081 56.143 -39.681 1.00 54.16 444 PRO A N 1
ATOM 3500 C CA . PRO A 1 444 ? -33.943 55.284 -38.479 1.00 54.16 444 PRO A CA 1
ATOM 3501 C C . PRO A 1 444 ? -35.136 55.403 -37.473 1.00 54.16 444 PRO A C 1
ATOM 3503 O O . PRO A 1 444 ? -35.752 56.461 -37.395 1.00 54.16 444 PRO A O 1
ATOM 3506 N N . TYR A 1 445 ? -35.371 54.415 -36.586 1.00 26.27 445 TYR A N 1
ATOM 3507 C CA . TYR A 1 445 ? -35.909 54.659 -35.219 1.00 26.27 445 TYR A CA 1
ATOM 3508 C C . TYR A 1 445 ? -35.720 53.457 -34.258 1.00 26.27 445 TYR A C 1
ATOM 3510 O O . TYR A 1 445 ? -35.190 52.415 -34.643 1.00 26.27 445 TYR A O 1
ATOM 3518 N N . GLU A 1 446 ? -36.129 53.620 -32.996 1.00 29.06 446 GLU A N 1
ATOM 3519 C CA . GLU A 1 446 ? -36.023 52.662 -31.886 1.00 29.06 446 GLU A CA 1
ATOM 3520 C C . GLU A 1 446 ? -37.025 51.489 -31.939 1.00 29.06 446 GLU A C 1
ATOM 3522 O O . GLU A 1 446 ? -38.211 51.695 -32.198 1.00 29.06 446 GLU A O 1
ATOM 3527 N N . ARG A 1 447 ? -36.604 50.293 -31.494 1.00 26.86 447 ARG A N 1
ATOM 3528 C CA . ARG A 1 447 ? -36.985 49.715 -30.177 1.00 26.86 447 ARG A CA 1
ATOM 3529 C C . ARG A 1 447 ? -36.367 48.328 -29.950 1.00 26.86 447 ARG A C 1
ATOM 3531 O O . ARG A 1 447 ? -35.931 47.661 -30.883 1.00 26.86 447 ARG A O 1
ATOM 3538 N N . ALA A 1 448 ? -36.313 47.901 -28.689 1.00 33.50 448 ALA A N 1
ATOM 3539 C CA . ALA A 1 448 ? -35.731 46.621 -28.292 1.00 33.50 448 ALA A CA 1
ATOM 3540 C C . ALA A 1 448 ? -36.732 45.455 -28.371 1.00 33.50 448 ALA A C 1
ATOM 3542 O O . ALA A 1 448 ? -37.841 45.542 -27.850 1.00 33.50 448 ALA A O 1
ATOM 3543 N N . SER A 1 449 ? -36.293 44.323 -28.923 1.00 27.20 449 SER A N 1
ATOM 3544 C CA . SER A 1 449 ? -36.750 42.982 -28.530 1.00 27.20 449 SER A CA 1
ATOM 3545 C C . SER A 1 449 ? -35.676 41.941 -28.879 1.00 27.20 449 SER A C 1
ATOM 3547 O O . SER A 1 449 ? -34.699 42.241 -29.569 1.00 27.20 449 SER A O 1
ATOM 3549 N N . SER A 1 450 ? -35.786 40.739 -28.317 1.00 35.12 450 SER A N 1
ATOM 3550 C CA . SER A 1 450 ? -34.734 39.722 -28.332 1.00 35.12 450 SER A CA 1
ATOM 3551 C C . SER A 1 450 ? -34.814 38.789 -29.543 1.00 35.12 450 SER A C 1
ATOM 3553 O O . SER A 1 450 ? -35.848 38.172 -29.785 1.00 35.12 450 SER A O 1
ATOM 3555 N N . GLN A 1 451 ? -33.687 38.561 -30.231 1.00 30.80 451 GLN A N 1
ATOM 3556 C CA . GLN A 1 451 ? -33.479 37.314 -30.977 1.00 30.80 451 GLN A CA 1
ATOM 3557 C C . GLN A 1 451 ? -32.001 36.966 -31.216 1.00 30.80 451 GLN A C 1
ATOM 3559 O O . GLN A 1 451 ? -31.094 37.788 -31.099 1.00 30.80 451 GLN A O 1
ATOM 3564 N N . ARG A 1 452 ? -31.772 35.673 -31.467 1.00 38.97 452 ARG A N 1
ATOM 3565 C CA . ARG A 1 452 ? -30.472 34.987 -31.422 1.00 38.97 452 ARG A CA 1
ATOM 3566 C C . ARG A 1 452 ? -29.514 35.485 -32.513 1.00 38.97 452 ARG A C 1
ATOM 3568 O O . ARG A 1 452 ? -29.749 35.233 -33.691 1.00 38.97 452 ARG A O 1
ATOM 3575 N N . ARG A 1 453 ? -28.363 36.057 -32.137 1.00 29.72 453 ARG A N 1
ATOM 3576 C CA . ARG A 1 453 ? -27.205 36.138 -33.046 1.00 29.72 453 ARG A CA 1
ATOM 3577 C C . ARG A 1 453 ? -26.488 34.790 -33.089 1.00 29.72 453 ARG A C 1
ATOM 3579 O O . ARG A 1 453 ? -25.794 34.432 -32.141 1.00 29.72 453 ARG A O 1
ATOM 3586 N N . ALA A 1 454 ? -26.608 34.079 -34.206 1.00 36.34 454 ALA A N 1
ATOM 3587 C CA . ALA A 1 454 ? -25.612 33.079 -34.574 1.00 36.34 454 ALA A CA 1
ATOM 3588 C C . ALA A 1 454 ? -24.280 33.798 -34.850 1.00 36.34 454 ALA A C 1
ATOM 3590 O O . ALA A 1 454 ? -24.243 34.779 -35.596 1.00 36.34 454 ALA A O 1
ATOM 3591 N N . SER A 1 455 ? -23.188 33.346 -34.237 1.00 32.38 455 SER A N 1
ATOM 3592 C CA . SER A 1 455 ? -21.855 33.879 -34.512 1.00 32.38 455 SER A CA 1
ATOM 3593 C C . SER A 1 455 ? -21.344 33.349 -35.853 1.00 32.38 455 SER A C 1
ATOM 3595 O O . SER A 1 455 ? -21.261 32.140 -36.072 1.00 32.38 455 SER A O 1
ATOM 3597 N N . ALA A 1 456 ? -20.981 34.258 -36.761 1.00 33.12 456 ALA A N 1
ATOM 3598 C CA . ALA A 1 456 ? -20.313 33.889 -38.005 1.00 33.12 456 ALA A CA 1
ATOM 3599 C C . ALA A 1 456 ? -18.988 33.168 -37.700 1.00 33.12 456 ALA A C 1
ATOM 3601 O O . ALA A 1 456 ? -18.241 33.574 -36.802 1.00 33.12 456 ALA A O 1
ATOM 3602 N N . ARG A 1 457 ? -18.691 32.097 -38.448 1.00 40.50 457 ARG A N 1
ATOM 3603 C CA . ARG A 1 457 ? -17.453 31.323 -38.284 1.00 40.50 457 ARG A CA 1
ATOM 3604 C C . ARG A 1 457 ? -16.241 32.218 -38.556 1.00 40.50 457 ARG A C 1
ATOM 3606 O O . ARG A 1 457 ? -16.042 32.655 -39.685 1.00 40.50 457 ARG A O 1
ATOM 3613 N N . ARG A 1 458 ? -15.398 32.429 -37.544 1.00 37.66 458 ARG A N 1
ATOM 3614 C CA . ARG A 1 458 ? -13.998 32.816 -37.770 1.00 37.66 458 ARG A CA 1
ATOM 3615 C C . ARG A 1 458 ? -13.234 31.584 -38.284 1.00 37.66 458 ARG A C 1
ATOM 3617 O O . ARG A 1 458 ? -13.545 30.481 -37.828 1.00 37.66 458 ARG A O 1
ATOM 3624 N N . PRO A 1 459 ? -12.250 31.729 -39.186 1.00 44.25 459 PRO A N 1
ATOM 3625 C CA . PRO A 1 459 ? -11.373 30.617 -39.545 1.00 44.25 459 PRO A CA 1
ATOM 3626 C C . PRO A 1 459 ? -10.587 30.145 -38.310 1.00 44.25 459 PRO A C 1
ATOM 3628 O O . PRO A 1 459 ? -10.106 30.967 -37.525 1.00 44.25 459 PRO A O 1
ATOM 3631 N N . HIS A 1 460 ? -10.453 28.826 -38.124 1.00 51.19 460 HIS A N 1
ATOM 3632 C CA . HIS A 1 460 ? -9.641 28.262 -37.040 1.00 51.19 460 HIS A CA 1
ATOM 3633 C C . HIS A 1 460 ? -8.156 28.488 -37.346 1.00 51.19 460 HIS A C 1
ATOM 3635 O O . HIS A 1 460 ? -7.535 27.721 -38.083 1.00 51.19 460 HIS A O 1
ATOM 3641 N N . HIS A 1 461 ? -7.577 29.540 -36.767 1.00 60.50 461 HIS A N 1
ATOM 3642 C CA . HIS A 1 461 ? -6.134 29.740 -36.801 1.00 60.50 461 HIS A CA 1
ATOM 3643 C C . HIS A 1 461 ? -5.467 28.753 -35.837 1.00 60.50 461 HIS A C 1
ATOM 3645 O O . HIS A 1 461 ? -5.445 28.963 -34.622 1.00 60.50 461 HIS A O 1
ATOM 3651 N N . LEU A 1 462 ? -4.946 27.660 -36.394 1.00 66.56 462 LEU A N 1
ATOM 3652 C CA . LEU A 1 462 ? -4.257 26.600 -35.664 1.00 66.56 462 LEU A CA 1
ATOM 3653 C C . LEU A 1 462 ? -3.098 27.207 -34.855 1.00 66.56 462 LEU A C 1
ATOM 3655 O O . LEU A 1 462 ? -2.256 27.903 -35.416 1.00 66.56 462 LEU A O 1
ATOM 3659 N N . LYS A 1 463 ? -3.084 27.005 -33.531 1.00 70.25 463 LYS A N 1
ATOM 3660 C CA . LYS A 1 463 ? -2.131 27.697 -32.637 1.00 70.25 463 LYS A CA 1
ATOM 3661 C C . LYS A 1 463 ? -0.840 26.924 -32.400 1.00 70.25 463 LYS A C 1
ATOM 3663 O O . LYS A 1 463 ? 0.215 27.528 -32.280 1.00 70.25 463 LYS A O 1
ATOM 3668 N N . THR A 1 464 ? -0.920 25.597 -32.307 1.00 76.88 464 THR A N 1
ATOM 3669 C CA . THR A 1 464 ? 0.234 24.729 -32.028 1.00 76.88 464 THR A CA 1
ATOM 3670 C C . THR A 1 464 ? 0.119 23.409 -32.780 1.00 76.88 464 THR A C 1
ATOM 3672 O O . THR A 1 464 ? -0.979 22.886 -32.983 1.00 76.88 464 THR A O 1
ATOM 3675 N N . ILE A 1 465 ? 1.261 22.850 -33.176 1.00 83.06 465 ILE A N 1
ATOM 3676 C CA . ILE A 1 465 ? 1.361 21.536 -33.815 1.00 83.06 465 ILE A CA 1
ATOM 3677 C C . ILE A 1 465 ? 2.137 20.609 -32.881 1.00 83.06 465 ILE A C 1
ATOM 3679 O O . ILE A 1 465 ? 3.243 20.927 -32.438 1.00 83.06 465 ILE A O 1
ATOM 3683 N N . ARG A 1 466 ? 1.548 19.451 -32.575 1.00 77.81 466 ARG A N 1
ATOM 3684 C CA . ARG A 1 466 ? 2.153 18.380 -31.781 1.00 77.81 466 ARG A CA 1
ATOM 3685 C C . ARG A 1 466 ? 2.893 17.424 -32.711 1.00 77.81 466 ARG A C 1
ATOM 3687 O O . ARG A 1 466 ? 2.282 16.587 -33.371 1.00 77.81 466 ARG A O 1
ATOM 3694 N N . VAL A 1 467 ? 4.215 17.524 -32.720 1.00 83.38 467 VAL A N 1
ATOM 3695 C CA . VAL A 1 467 ? 5.108 16.690 -33.527 1.00 83.38 467 VAL A CA 1
ATOM 3696 C C . VAL A 1 467 ? 5.611 15.512 -32.691 1.00 83.38 467 VAL A C 1
ATOM 3698 O O . VAL A 1 467 ? 6.312 15.689 -31.698 1.00 83.38 467 VAL A O 1
ATOM 3701 N N . LYS A 1 468 ? 5.260 14.288 -33.069 1.00 72.06 468 LYS A N 1
ATOM 3702 C CA . LYS A 1 468 ? 5.696 13.040 -32.434 1.00 72.06 468 LYS A CA 1
ATOM 3703 C C . LYS A 1 468 ? 6.945 12.526 -33.141 1.00 72.06 468 LYS A C 1
ATOM 3705 O O . LYS A 1 468 ? 6.859 12.008 -34.247 1.00 72.06 468 LYS A O 1
ATOM 3710 N N . VAL A 1 469 ? 8.105 12.670 -32.513 1.00 78.88 469 VAL A N 1
ATOM 3711 C CA . VAL A 1 469 ? 9.394 12.323 -33.117 1.00 78.88 469 VAL A CA 1
ATOM 3712 C C . VAL A 1 469 ? 9.875 10.969 -32.589 1.00 78.88 469 VAL A C 1
ATOM 3714 O O . VAL A 1 469 ? 10.118 10.807 -31.392 1.00 78.88 469 VAL A O 1
ATOM 3717 N N . TYR A 1 470 ? 10.016 10.001 -33.492 1.00 67.62 470 TYR A N 1
ATOM 3718 C CA . TYR A 1 470 ? 10.610 8.685 -33.278 1.00 67.62 470 TYR A CA 1
ATOM 3719 C C . TYR A 1 470 ? 12.126 8.742 -33.548 1.00 67.62 470 TYR A C 1
ATOM 3721 O O . TYR A 1 470 ? 12.580 8.541 -34.678 1.00 67.62 470 TYR A O 1
ATOM 3729 N N . ALA A 1 471 ? 12.923 9.012 -32.516 1.00 68.19 471 ALA A N 1
ATOM 3730 C CA . ALA A 1 471 ? 14.368 8.792 -32.546 1.00 68.19 471 ALA A CA 1
ATOM 3731 C C . ALA A 1 471 ? 14.703 7.547 -31.706 1.00 68.19 471 ALA A C 1
ATOM 3733 O O . ALA A 1 471 ? 13.973 6.559 -31.768 1.00 68.19 471 ALA A O 1
ATOM 3734 N N . GLU A 1 472 ? 15.798 7.559 -30.938 1.00 53.38 472 GLU A N 1
ATOM 3735 C CA . GLU A 1 472 ? 16.147 6.428 -30.058 1.00 53.38 472 GLU A CA 1
ATOM 3736 C C . GLU A 1 472 ? 15.065 6.172 -28.991 1.00 53.38 472 GLU A C 1
ATOM 3738 O O . GLU A 1 472 ? 14.776 5.018 -28.680 1.00 53.38 472 GLU A O 1
ATOM 3743 N N . ASP A 1 473 ? 14.397 7.241 -28.540 1.00 50.78 473 ASP A N 1
ATOM 3744 C CA . ASP A 1 473 ? 13.091 7.210 -27.872 1.00 50.78 473 ASP A CA 1
ATOM 3745 C C . ASP A 1 473 ? 12.019 7.880 -28.754 1.00 50.78 473 ASP A C 1
ATOM 3747 O O . ASP A 1 473 ? 12.325 8.629 -29.685 1.00 50.78 473 ASP A O 1
ATOM 3751 N N . THR A 1 474 ? 10.743 7.706 -28.397 1.00 66.81 474 THR A N 1
ATOM 3752 C CA . THR A 1 474 ? 9.640 8.519 -28.943 1.00 66.81 474 THR A CA 1
ATOM 3753 C C . THR A 1 474 ? 9.367 9.711 -28.025 1.00 66.81 474 THR A C 1
ATOM 3755 O O . THR A 1 474 ? 9.037 9.510 -26.857 1.00 66.81 474 THR A O 1
ATOM 3758 N N . ARG A 1 475 ? 9.477 10.951 -28.521 1.00 70.25 475 ARG A N 1
ATOM 3759 C CA . ARG A 1 475 ? 9.212 12.177 -27.733 1.00 70.25 475 ARG A CA 1
ATOM 3760 C C . ARG A 1 475 ? 8.334 13.147 -28.523 1.00 70.25 475 ARG A C 1
ATOM 3762 O O . ARG A 1 475 ? 8.386 13.177 -29.748 1.00 70.25 475 ARG A O 1
ATOM 3769 N N . TYR A 1 476 ? 7.542 13.961 -27.827 1.00 76.81 476 TYR A N 1
ATOM 3770 C CA . TYR A 1 476 ? 6.716 14.996 -28.457 1.00 76.81 476 TYR A CA 1
ATOM 3771 C C . TYR A 1 476 ? 7.426 16.361 -28.424 1.00 76.81 476 TYR A C 1
ATOM 3773 O O . TYR A 1 476 ? 7.939 16.786 -27.384 1.00 76.81 476 TYR A O 1
ATOM 3781 N N . VAL A 1 477 ? 7.452 17.052 -29.560 1.00 81.94 477 VAL A N 1
ATOM 3782 C CA . VAL A 1 477 ? 7.852 18.454 -29.738 1.00 81.94 477 VAL A CA 1
ATOM 3783 C C . VAL A 1 477 ? 6.579 19.257 -30.012 1.00 81.94 477 VAL A C 1
ATOM 3785 O O . VAL A 1 477 ? 5.680 18.767 -30.692 1.00 81.94 477 VAL A O 1
ATOM 3788 N N . PHE A 1 478 ? 6.490 20.474 -29.485 1.00 82.12 478 PHE A N 1
ATOM 3789 C CA . PHE A 1 478 ? 5.458 21.431 -29.880 1.00 82.12 478 PHE A CA 1
ATOM 3790 C C . PHE A 1 478 ? 6.124 22.537 -30.694 1.00 82.12 478 PHE A C 1
ATOM 3792 O O . PHE A 1 478 ? 7.194 23.018 -30.304 1.00 82.12 478 PHE A O 1
ATOM 3799 N N . ILE A 1 479 ? 5.508 22.894 -31.819 1.00 86.81 479 ILE A N 1
ATOM 3800 C CA . ILE A 1 479 ? 5.947 23.983 -32.697 1.00 86.81 479 ILE A CA 1
ATOM 3801 C C . ILE A 1 479 ? 4.783 24.922 -33.002 1.00 86.81 479 ILE A C 1
ATOM 3803 O O . ILE A 1 479 ? 3.617 24.512 -33.003 1.00 86.81 479 ILE A O 1
ATOM 3807 N N . GLU A 1 480 ? 5.115 26.174 -33.289 1.00 83.56 480 GLU A N 1
ATOM 3808 C CA . GLU A 1 480 ? 4.189 27.147 -33.861 1.00 83.56 480 GLU A CA 1
ATOM 3809 C C . GLU A 1 480 ? 4.189 27.013 -35.396 1.00 83.56 480 GLU A C 1
ATOM 3811 O O . GLU A 1 480 ? 5.238 26.698 -35.967 1.00 83.56 480 GLU A O 1
ATOM 3816 N N . PRO A 1 481 ? 3.064 27.251 -36.101 1.00 81.00 481 PRO A N 1
ATOM 3817 C CA . PRO A 1 481 ? 2.985 27.059 -37.558 1.00 81.00 481 PRO A CA 1
ATOM 3818 C C . PRO A 1 481 ? 3.822 28.029 -38.406 1.00 81.00 481 PRO A C 1
ATOM 3820 O O . PRO A 1 481 ? 3.791 27.930 -39.627 1.00 81.00 481 PRO A O 1
ATOM 3823 N N . SER A 1 482 ? 4.499 28.991 -37.779 1.00 80.56 482 SER A N 1
ATOM 3824 C CA . SER A 1 482 ? 5.379 29.992 -38.393 1.00 80.56 482 SER A CA 1
ATOM 3825 C C . SER A 1 482 ? 6.860 29.769 -38.059 1.00 80.56 482 SER A C 1
ATOM 3827 O O . SER A 1 482 ? 7.685 30.639 -38.327 1.00 80.56 482 SER A O 1
ATOM 3829 N N . LYS A 1 483 ? 7.214 28.640 -37.427 1.00 85.25 483 LYS A N 1
ATOM 3830 C CA . LYS A 1 483 ? 8.589 28.375 -36.992 1.00 85.25 483 LYS A CA 1
ATOM 3831 C C . LYS A 1 483 ? 9.492 27.973 -38.176 1.00 85.25 483 LYS A C 1
ATOM 3833 O O . LYS A 1 483 ? 9.148 27.019 -38.875 1.00 85.25 483 LYS A O 1
ATOM 3838 N N . PRO A 1 484 ? 10.659 28.618 -38.381 1.00 89.06 484 PRO A N 1
ATOM 3839 C CA . PRO A 1 484 ? 11.543 28.288 -39.495 1.00 89.06 484 PRO A CA 1
ATOM 3840 C C . PRO A 1 484 ? 12.229 26.923 -39.329 1.00 89.06 484 PRO A C 1
ATOM 3842 O O . PRO A 1 484 ? 12.593 26.501 -38.225 1.00 89.06 484 PRO A O 1
ATOM 3845 N N . PHE A 1 485 ? 12.474 26.252 -40.455 1.00 86.25 485 PHE A N 1
ATOM 3846 C CA . PHE A 1 485 ? 12.995 24.887 -40.533 1.00 86.25 485 PHE A CA 1
ATOM 3847 C C . PHE A 1 485 ? 14.332 24.703 -39.810 1.00 86.25 485 PHE A C 1
ATOM 3849 O O . PHE A 1 485 ? 14.524 23.706 -39.116 1.00 86.25 485 PHE A O 1
ATOM 3856 N N . ARG A 1 486 ? 15.235 25.689 -39.879 1.00 84.88 486 ARG A N 1
ATOM 3857 C CA . ARG A 1 486 ? 16.522 25.641 -39.167 1.00 84.88 486 ARG A CA 1
ATOM 3858 C C . ARG A 1 486 ? 16.335 25.506 -37.653 1.00 84.88 486 ARG A C 1
ATOM 3860 O O . ARG A 1 486 ? 16.885 24.590 -37.050 1.00 84.88 486 ARG A O 1
ATOM 3867 N N . GLU A 1 487 ? 15.495 26.346 -37.051 1.00 86.12 487 GLU A N 1
ATOM 3868 C CA . GLU A 1 487 ? 15.190 26.262 -35.619 1.00 86.12 487 GLU A CA 1
ATOM 3869 C C . GLU A 1 487 ? 14.373 25.017 -35.251 1.00 86.12 487 GLU A C 1
ATOM 3871 O O . GLU A 1 487 ? 14.409 24.570 -34.104 1.00 86.12 487 GLU A O 1
ATOM 3876 N N . PHE A 1 488 ? 13.592 24.470 -36.185 1.00 86.56 488 PHE A N 1
ATOM 3877 C CA . PHE A 1 488 ? 12.870 23.215 -35.987 1.00 86.56 488 PHE A CA 1
ATOM 3878 C C . PHE A 1 488 ? 13.833 22.020 -35.931 1.00 86.56 488 PHE A C 1
ATOM 3880 O O . PHE A 1 488 ? 13.771 21.217 -34.995 1.00 86.56 488 PHE A O 1
ATOM 3887 N N . VAL A 1 489 ? 14.778 21.949 -36.874 1.00 84.38 489 VAL A N 1
ATOM 3888 C CA . VAL A 1 489 ? 15.875 20.971 -36.876 1.00 84.38 489 VAL A CA 1
ATOM 3889 C C . VAL A 1 489 ? 16.722 21.117 -35.614 1.00 84.38 489 VAL A C 1
ATOM 3891 O O . VAL A 1 489 ? 17.005 20.108 -34.971 1.00 84.38 489 VAL A O 1
ATOM 3894 N N . ASP A 1 490 ? 17.078 22.340 -35.210 1.00 83.19 490 ASP A N 1
ATOM 3895 C CA . ASP A 1 490 ? 17.872 22.576 -34.000 1.00 83.19 490 ASP A CA 1
ATOM 3896 C C . ASP A 1 490 ? 17.103 22.239 -32.706 1.00 83.19 490 ASP A C 1
ATOM 3898 O O . ASP A 1 490 ? 17.665 21.602 -31.815 1.00 83.19 490 ASP A O 1
ATOM 3902 N N . GLN A 1 491 ? 15.795 22.510 -32.626 1.00 83.69 491 GLN A N 1
ATOM 3903 C CA . GLN A 1 491 ? 14.951 22.073 -31.502 1.00 83.69 491 GLN A CA 1
ATOM 3904 C C . GLN A 1 491 ? 14.858 20.537 -31.405 1.00 83.69 491 GLN A C 1
ATOM 3906 O O . GLN A 1 491 ? 14.813 19.986 -30.304 1.00 83.69 491 GLN A O 1
ATOM 3911 N N . ILE A 1 492 ? 14.851 19.819 -32.535 1.00 82.81 492 ILE A N 1
ATOM 3912 C CA . ILE A 1 492 ? 14.934 18.348 -32.554 1.00 82.81 492 ILE A CA 1
ATOM 3913 C C . ILE A 1 492 ? 16.345 17.886 -32.157 1.00 82.81 492 ILE A C 1
ATOM 3915 O O . ILE A 1 492 ? 16.484 16.988 -31.325 1.00 82.81 492 ILE A O 1
ATOM 3919 N N . ARG A 1 493 ? 17.390 18.515 -32.706 1.00 81.38 493 ARG A N 1
ATOM 3920 C CA . ARG A 1 493 ? 18.805 18.226 -32.425 1.00 81.38 493 ARG A CA 1
ATOM 3921 C C . ARG A 1 493 ? 19.103 18.322 -30.931 1.00 81.38 493 ARG A C 1
ATOM 3923 O O . ARG A 1 493 ? 19.669 17.384 -30.373 1.00 81.38 493 ARG A O 1
ATOM 3930 N N . GLU A 1 494 ? 18.674 19.406 -30.287 1.00 78.81 494 GLU A N 1
ATOM 3931 C CA . GLU A 1 494 ? 18.805 19.626 -28.847 1.00 78.81 494 GLU A CA 1
ATOM 3932 C C . GLU A 1 494 ? 17.977 18.607 -28.050 1.00 78.81 494 GLU A C 1
ATOM 3934 O O . GLU A 1 494 ? 18.531 17.864 -27.236 1.00 78.81 494 GLU A O 1
ATOM 3939 N N . LYS A 1 495 ? 16.668 18.484 -28.330 1.00 73.75 495 LYS A N 1
ATOM 3940 C CA . LYS A 1 495 ? 15.752 17.624 -27.552 1.00 73.75 495 LYS A CA 1
ATOM 3941 C C . LYS A 1 495 ? 16.087 16.127 -27.613 1.00 73.75 495 LYS A C 1
ATOM 3943 O O . LYS A 1 495 ? 15.619 15.359 -26.766 1.00 73.75 495 LYS A O 1
ATOM 3948 N N . PHE A 1 496 ? 16.891 15.705 -28.587 1.00 74.56 496 PHE A N 1
ATOM 3949 C CA . PHE A 1 496 ? 17.380 14.333 -28.736 1.00 74.56 496 PHE A CA 1
ATOM 3950 C C . PHE A 1 496 ? 18.908 14.183 -28.609 1.00 74.56 496 PHE A C 1
ATOM 3952 O O . PHE A 1 496 ? 19.407 13.067 -28.735 1.00 74.56 496 PHE A O 1
ATOM 3959 N N . GLY A 1 497 ? 19.655 15.259 -28.338 1.00 72.25 497 GLY A N 1
ATOM 3960 C CA . GLY A 1 497 ? 21.114 15.226 -28.155 1.00 72.25 497 GLY A CA 1
ATOM 3961 C C . GLY A 1 497 ? 21.919 14.787 -29.389 1.00 72.25 497 GLY A C 1
ATOM 3962 O O . GLY A 1 497 ? 23.021 14.253 -29.248 1.00 72.25 497 GLY A O 1
ATOM 3963 N N . ILE A 1 498 ? 21.381 14.962 -30.601 1.00 73.38 498 ILE A N 1
ATOM 3964 C CA . ILE A 1 498 ? 21.928 14.359 -31.826 1.00 73.38 498 ILE A CA 1
ATOM 3965 C C . ILE A 1 498 ? 23.139 15.161 -32.330 1.00 73.38 498 ILE A C 1
ATOM 3967 O O . ILE A 1 498 ? 23.000 16.159 -33.030 1.00 73.38 498 ILE A O 1
ATOM 3971 N N . ARG A 1 499 ? 24.355 14.696 -32.021 1.00 61.25 499 ARG A N 1
ATOM 3972 C CA . ARG A 1 499 ? 25.622 15.359 -32.409 1.00 61.25 499 ARG A CA 1
ATOM 3973 C C . ARG A 1 499 ? 26.054 15.166 -33.875 1.00 61.25 499 ARG A C 1
ATOM 3975 O O . ARG A 1 499 ? 27.124 15.630 -34.250 1.00 61.25 499 ARG A O 1
ATOM 3982 N N . GLN A 1 500 ? 25.275 14.458 -34.690 1.00 63.12 500 GLN A N 1
ATOM 3983 C CA . GLN A 1 500 ? 25.583 14.164 -36.098 1.00 63.12 500 GLN A CA 1
ATOM 3984 C C . GLN A 1 500 ? 24.478 14.692 -37.020 1.00 63.12 500 GLN A C 1
ATOM 3986 O O . GLN A 1 500 ? 23.363 14.958 -36.572 1.00 63.12 500 GLN A O 1
ATOM 3991 N N . ASN A 1 501 ? 24.763 14.819 -38.317 1.00 64.88 501 ASN A N 1
ATOM 3992 C CA . ASN A 1 501 ? 23.740 15.166 -39.303 1.00 64.88 501 ASN A CA 1
ATOM 3993 C C . ASN A 1 501 ? 22.722 14.023 -39.434 1.00 64.88 501 ASN A C 1
ATOM 3995 O O . ASN A 1 501 ? 23.091 12.877 -39.691 1.00 64.88 501 ASN A O 1
ATOM 3999 N N . PHE A 1 502 ? 21.440 14.345 -39.273 1.00 69.62 502 PHE A N 1
ATOM 4000 C CA . PHE A 1 502 ? 20.322 13.412 -39.394 1.00 69.62 502 PHE A CA 1
ATOM 4001 C C . PHE A 1 502 ? 19.346 13.907 -40.463 1.00 69.62 502 PHE A C 1
ATOM 4003 O O . PHE A 1 502 ? 19.181 15.109 -40.646 1.00 69.62 502 PHE A O 1
ATOM 4010 N N . LYS A 1 503 ? 18.695 12.977 -41.171 1.00 74.38 503 LYS A N 1
ATOM 4011 C CA . LYS A 1 503 ? 17.586 13.300 -42.077 1.00 74.38 503 LYS A CA 1
ATOM 4012 C C . LYS A 1 503 ? 16.266 13.167 -41.328 1.00 74.38 503 LYS A C 1
ATOM 4014 O O . LYS A 1 503 ? 16.079 12.188 -40.603 1.00 74.38 503 LYS A O 1
ATOM 4019 N N . ILE A 1 504 ? 15.370 14.126 -41.527 1.00 80.31 504 ILE A N 1
ATOM 4020 C CA . ILE A 1 504 ? 13.996 14.075 -41.032 1.00 80.31 504 ILE A CA 1
ATOM 4021 C C . ILE A 1 504 ? 13.124 13.407 -42.100 1.00 80.31 504 ILE A C 1
ATOM 4023 O O . ILE A 1 504 ? 13.264 13.678 -43.292 1.00 80.31 504 ILE A O 1
ATOM 4027 N N . LYS A 1 505 ? 12.215 12.529 -41.677 1.00 76.81 505 LYS A N 1
ATOM 4028 C CA . LYS A 1 505 ? 11.092 12.060 -42.496 1.00 76.81 505 LYS A CA 1
ATOM 4029 C C . LYS A 1 505 ? 9.792 12.291 -41.749 1.00 76.81 505 LYS A C 1
ATOM 4031 O O . LYS A 1 505 ? 9.758 11.940 -40.571 1.00 76.81 505 LYS A O 1
ATOM 4036 N N . TYR A 1 506 ? 8.768 12.822 -42.413 1.00 81.56 506 TYR A N 1
ATOM 4037 C CA . TYR A 1 506 ? 7.405 12.922 -41.884 1.00 81.56 506 TYR A CA 1
ATOM 4038 C C . TYR A 1 506 ? 6.495 11.855 -42.497 1.00 81.56 506 TYR A C 1
ATOM 4040 O O . TYR A 1 506 ? 6.858 11.245 -43.502 1.00 81.56 506 TYR A O 1
ATOM 4048 N N . ARG A 1 507 ? 5.354 11.583 -41.857 1.00 73.62 507 ARG A N 1
ATOM 4049 C CA . ARG A 1 507 ? 4.342 10.655 -42.375 1.00 73.62 507 ARG A CA 1
ATOM 4050 C C . ARG A 1 507 ? 3.191 11.416 -43.026 1.00 73.62 507 ARG A C 1
ATOM 4052 O O . ARG A 1 507 ? 2.661 12.316 -42.379 1.00 73.62 507 ARG A O 1
ATOM 4059 N N . ASP A 1 508 ? 2.787 11.005 -44.226 1.00 76.50 508 ASP A N 1
ATOM 4060 C CA . ASP A 1 508 ? 1.631 11.560 -44.939 1.00 76.50 508 ASP A CA 1
ATOM 4061 C C . ASP A 1 508 ? 0.823 10.475 -45.666 1.00 76.50 508 ASP A C 1
ATOM 4063 O O . ASP A 1 508 ? 1.410 9.560 -46.238 1.00 76.50 508 ASP A O 1
ATOM 4067 N N . GLU A 1 509 ? -0.507 10.582 -45.568 1.00 57.19 509 GLU A N 1
ATOM 4068 C CA . GLU A 1 509 ? -1.605 9.628 -45.859 1.00 57.19 509 GLU A CA 1
ATOM 4069 C C . GLU A 1 509 ? -1.364 8.134 -45.535 1.00 57.19 509 GLU A C 1
ATOM 4071 O O . GLU A 1 509 ? -2.125 7.559 -44.756 1.00 57.19 509 GLU A O 1
ATOM 4076 N N . GLU A 1 510 ? -0.278 7.515 -45.998 1.00 51.34 510 GLU A N 1
ATOM 4077 C CA . GLU A 1 510 ? 0.257 6.283 -45.398 1.00 51.34 510 GLU A CA 1
ATOM 4078 C C . GLU A 1 510 ? 1.800 6.159 -45.413 1.00 51.34 510 GLU A C 1
ATOM 4080 O O . GLU A 1 510 ? 2.351 5.421 -44.581 1.00 51.34 510 GLU A O 1
ATOM 4085 N N . ASP A 1 511 ? 2.480 6.943 -46.259 1.00 55.69 511 ASP A N 1
ATOM 4086 C CA . ASP A 1 511 ? 3.898 6.893 -46.641 1.00 55.69 511 ASP A CA 1
ATOM 4087 C C . ASP A 1 511 ? 4.829 7.799 -45.799 1.00 55.69 511 ASP A C 1
ATOM 4089 O O . ASP A 1 511 ? 4.386 8.562 -44.942 1.00 55.69 511 ASP A O 1
ATOM 4093 N N . MET A 1 512 ? 6.151 7.706 -46.020 1.00 70.44 512 MET A N 1
ATOM 4094 C CA . MET A 1 512 ? 7.181 8.435 -45.246 1.00 70.44 512 MET A CA 1
ATOM 4095 C C . MET A 1 512 ? 8.040 9.386 -46.106 1.00 70.44 512 MET A C 1
ATOM 4097 O O . MET A 1 512 ? 9.167 9.046 -46.502 1.00 70.44 512 MET A O 1
ATOM 4101 N N . ILE A 1 513 ? 7.536 10.599 -46.341 1.00 76.50 513 ILE A N 1
ATOM 4102 C CA . ILE A 1 513 ? 8.187 11.689 -47.094 1.00 76.50 513 ILE A CA 1
ATOM 4103 C C . ILE A 1 513 ? 9.438 12.195 -46.347 1.00 76.50 513 ILE A C 1
ATOM 4105 O O . ILE A 1 513 ? 9.527 12.112 -45.122 1.00 76.50 513 ILE A O 1
ATOM 4109 N N . THR A 1 514 ? 10.463 12.661 -47.068 1.00 78.88 514 THR A N 1
ATOM 4110 C CA . THR A 1 514 ? 11.701 13.213 -46.472 1.00 78.88 514 THR A CA 1
ATOM 4111 C C . THR A 1 514 ? 11.618 14.729 -46.435 1.00 78.88 514 THR A C 1
ATOM 4113 O O . THR A 1 514 ? 11.273 15.304 -47.450 1.00 78.88 514 THR A O 1
ATOM 4116 N N . MET A 1 515 ? 11.964 15.345 -45.304 1.00 82.81 515 MET A N 1
ATOM 4117 C CA . MET A 1 515 ? 11.966 16.799 -45.127 1.00 82.81 515 MET A CA 1
ATOM 4118 C C . MET A 1 515 ? 13.411 17.312 -45.161 1.00 82.81 515 MET A C 1
ATOM 4120 O O . MET A 1 515 ? 14.239 16.886 -44.344 1.00 82.81 515 MET A O 1
ATOM 4124 N N . ALA A 1 516 ? 13.712 18.174 -46.127 1.00 78.12 516 ALA A N 1
ATOM 4125 C CA . ALA A 1 516 ? 15.033 18.709 -46.434 1.00 78.12 516 ALA A CA 1
ATOM 4126 C C . ALA A 1 516 ? 15.132 20.234 -46.253 1.00 78.12 516 ALA A C 1
ATOM 4128 O O . ALA A 1 516 ? 16.220 20.709 -45.920 1.00 78.12 516 ALA A O 1
ATOM 4129 N N . ASP A 1 517 ? 14.033 20.972 -46.433 1.00 84.69 517 ASP A N 1
ATOM 4130 C CA . ASP A 1 517 ? 14.009 22.439 -46.428 1.00 84.69 517 ASP A CA 1
ATOM 4131 C C . ASP A 1 517 ? 12.750 23.049 -45.759 1.00 84.69 517 ASP A C 1
ATOM 4133 O O . ASP A 1 517 ? 12.046 22.406 -44.974 1.00 84.69 517 ASP A O 1
ATOM 4137 N N . GLN A 1 518 ? 12.525 24.346 -46.002 1.00 87.44 518 GLN A N 1
ATOM 4138 C CA . GLN A 1 518 ? 11.407 25.114 -45.456 1.00 87.44 518 GLN A CA 1
ATOM 4139 C C . GLN A 1 518 ? 10.067 24.780 -46.122 1.00 87.44 518 GLN A C 1
ATOM 4141 O O . GLN A 1 518 ? 9.041 24.851 -45.446 1.00 87.44 518 GLN A O 1
ATOM 4146 N N . ASP A 1 519 ? 10.055 24.402 -47.396 1.00 82.56 519 ASP A N 1
ATOM 4147 C CA . ASP A 1 519 ? 8.822 24.190 -48.150 1.00 82.56 519 ASP A CA 1
ATOM 4148 C C . ASP A 1 519 ? 8.262 22.786 -47.918 1.00 82.56 519 ASP A C 1
ATOM 4150 O O . ASP A 1 519 ? 7.053 22.644 -47.725 1.00 82.56 519 ASP A O 1
ATOM 4154 N N . ASP A 1 520 ? 9.128 21.784 -47.723 1.00 85.25 520 ASP A N 1
ATOM 4155 C CA . ASP A 1 520 ? 8.733 20.498 -47.129 1.00 85.25 520 ASP A CA 1
ATOM 4156 C C . ASP A 1 520 ? 8.059 20.680 -45.751 1.00 85.25 520 ASP A C 1
ATOM 4158 O O . ASP A 1 520 ? 7.096 19.984 -45.410 1.00 85.25 520 ASP A O 1
ATOM 4162 N N . LEU A 1 521 ? 8.565 21.611 -44.927 1.00 84.00 521 LEU A N 1
ATOM 4163 C CA . LEU A 1 521 ? 7.983 21.922 -43.617 1.00 84.00 521 LEU A CA 1
ATOM 4164 C C . LEU A 1 521 ? 6.650 22.672 -43.753 1.00 84.00 521 LEU A C 1
ATOM 4166 O O . LEU A 1 521 ? 5.701 22.342 -43.040 1.00 84.00 521 LEU A O 1
ATOM 4170 N N . ASN A 1 522 ? 6.556 23.637 -44.671 1.00 86.00 522 ASN A N 1
ATOM 4171 C CA . ASN A 1 522 ? 5.322 24.367 -44.967 1.00 86.00 522 ASN A CA 1
ATOM 4172 C C . ASN A 1 522 ? 4.209 23.399 -45.416 1.00 86.00 522 ASN A C 1
ATOM 4174 O O . ASN A 1 522 ? 3.105 23.435 -44.869 1.00 86.00 522 ASN A O 1
ATOM 4178 N N . MET A 1 523 ? 4.531 22.473 -46.324 1.00 82.94 523 MET A N 1
ATOM 4179 C CA . MET A 1 523 ? 3.633 21.431 -46.836 1.00 82.94 523 MET A CA 1
ATOM 4180 C C . MET A 1 523 ? 3.125 20.507 -45.717 1.00 82.94 523 MET A C 1
ATOM 4182 O O . MET A 1 523 ? 1.916 20.319 -45.558 1.00 82.94 523 MET A O 1
ATOM 4186 N N . ALA A 1 524 ? 4.022 20.004 -44.860 1.00 80.81 524 ALA A N 1
ATOM 4187 C CA . ALA A 1 524 ? 3.641 19.174 -43.716 1.00 80.81 524 ALA A CA 1
ATOM 4188 C C . ALA A 1 524 ? 2.773 19.936 -42.686 1.00 80.81 524 ALA A C 1
ATOM 4190 O O . ALA A 1 524 ? 1.866 19.363 -42.071 1.00 80.81 524 ALA A O 1
ATOM 4191 N N . ILE A 1 525 ? 3.014 21.240 -42.504 1.00 84.56 525 ILE A N 1
ATOM 4192 C CA . ILE A 1 525 ? 2.197 22.132 -41.664 1.00 84.56 525 ILE A CA 1
ATOM 4193 C C . ILE A 1 525 ? 0.799 22.348 -42.271 1.00 84.56 525 ILE A C 1
ATOM 4195 O O . ILE A 1 525 ? -0.184 22.414 -41.527 1.00 84.56 525 ILE A O 1
ATOM 4199 N N . GLU A 1 526 ? 0.679 22.429 -43.595 1.00 81.19 526 GLU A N 1
ATOM 4200 C CA . GLU A 1 526 ? -0.599 22.578 -44.295 1.00 81.19 526 GLU A CA 1
ATOM 4201 C C . GLU A 1 526 ? -1.451 21.303 -44.233 1.00 81.19 526 GLU A C 1
ATOM 4203 O O . GLU A 1 526 ? -2.616 21.374 -43.831 1.00 81.19 526 GLU A O 1
ATOM 4208 N N . ALA A 1 527 ? -0.860 20.126 -44.464 1.00 79.62 527 ALA A N 1
ATOM 4209 C CA . ALA A 1 527 ? -1.521 18.839 -44.227 1.00 79.62 527 ALA A CA 1
ATOM 4210 C C . ALA A 1 527 ? -2.049 18.731 -42.777 1.00 79.62 527 ALA A C 1
ATOM 4212 O O . ALA A 1 527 ? -3.215 18.393 -42.541 1.00 79.62 527 ALA A O 1
ATOM 4213 N N . CYS A 1 528 ? -1.241 19.150 -41.790 1.00 79.38 528 CYS A N 1
ATOM 4214 C CA . CYS A 1 528 ? -1.661 19.232 -40.386 1.00 79.38 528 CYS A CA 1
ATOM 4215 C C . CYS A 1 528 ? -2.850 20.185 -40.153 1.00 79.38 528 CYS A C 1
ATOM 4217 O O . CYS A 1 528 ? -3.683 19.907 -39.285 1.00 79.38 528 CYS A O 1
ATOM 4219 N N . ARG A 1 529 ? -2.944 21.305 -40.888 1.00 78.75 529 ARG A N 1
ATOM 4220 C CA . ARG A 1 529 ? -4.083 22.243 -40.815 1.00 78.75 529 ARG A CA 1
ATOM 4221 C C . ARG A 1 529 ? -5.348 21.625 -41.404 1.00 78.75 529 ARG A C 1
ATOM 4223 O O . ARG A 1 529 ? -6.397 21.707 -40.765 1.00 78.75 529 ARG A O 1
ATOM 4230 N N . LEU A 1 530 ? -5.255 20.981 -42.567 1.00 75.88 530 LEU A N 1
ATOM 4231 C CA . LEU A 1 530 ? -6.389 20.325 -43.226 1.00 75.88 530 LEU A CA 1
ATOM 4232 C C . LEU A 1 530 ? -6.958 19.189 -42.362 1.00 75.88 530 LEU A C 1
ATOM 4234 O O . LEU A 1 530 ? -8.169 19.140 -42.129 1.00 75.88 530 LEU A O 1
ATOM 4238 N N . GLN A 1 531 ? -6.100 18.336 -41.787 1.00 75.38 531 GLN A N 1
ATOM 4239 C CA . GLN A 1 531 ? -6.543 17.297 -40.852 1.00 75.38 531 GLN A CA 1
ATOM 4240 C C . GLN A 1 531 ? -7.183 17.894 -39.588 1.00 75.38 531 GLN A C 1
ATOM 4242 O O . GLN A 1 531 ? -8.248 17.441 -39.168 1.00 75.38 531 GLN A O 1
ATOM 4247 N N . ALA A 1 532 ? -6.583 18.927 -38.991 1.00 75.44 532 ALA A N 1
ATOM 4248 C CA . ALA A 1 532 ? -7.127 19.575 -37.797 1.00 75.44 532 ALA A CA 1
ATOM 4249 C C . ALA A 1 532 ? -8.508 20.214 -38.045 1.00 75.44 532 ALA A C 1
ATOM 4251 O O . ALA A 1 532 ? -9.402 20.083 -37.208 1.00 75.44 532 ALA A O 1
ATOM 4252 N N . GLN A 1 533 ? -8.729 20.829 -39.214 1.00 74.81 533 GLN A N 1
ATOM 4253 C CA . GLN A 1 533 ? -10.045 21.342 -39.614 1.00 74.81 533 GLN A CA 1
ATOM 4254 C C . GLN A 1 533 ? -11.069 20.212 -39.817 1.00 74.81 533 GLN A C 1
ATOM 4256 O O . GLN A 1 533 ? -12.196 20.316 -39.326 1.00 74.81 533 GLN A O 1
ATOM 4261 N N . LYS A 1 534 ? -10.673 19.108 -40.469 1.00 72.75 534 LYS A N 1
ATOM 4262 C CA . LYS A 1 534 ? -11.504 17.905 -40.676 1.00 72.75 534 LYS A CA 1
ATOM 4263 C C . LYS A 1 534 ? -11.918 17.250 -39.349 1.00 72.75 534 LYS A C 1
ATOM 4265 O O . LYS A 1 534 ? -13.058 16.816 -39.206 1.00 72.75 534 LYS A O 1
ATOM 4270 N N . GLU A 1 535 ? -11.023 17.239 -38.361 1.00 71.94 535 GLU A N 1
ATOM 4271 C CA . GLU A 1 535 ? -11.272 16.725 -37.006 1.00 71.94 535 GLU A CA 1
ATOM 4272 C C . GLU A 1 535 ? -11.919 17.741 -36.038 1.00 71.94 535 GLU A C 1
ATOM 4274 O O . GLU A 1 535 ? -12.306 17.359 -34.934 1.00 71.94 535 GLU A O 1
ATOM 4279 N N . LYS A 1 536 ? -12.054 19.022 -36.422 1.00 70.31 536 LYS A N 1
ATOM 4280 C CA . LYS A 1 536 ? -12.453 20.149 -35.546 1.00 70.31 536 LYS A CA 1
ATOM 4281 C C . LYS A 1 536 ? -11.572 20.299 -34.291 1.00 70.31 536 LYS A C 1
ATOM 4283 O O . LYS A 1 536 ? -12.073 20.580 -33.202 1.00 70.31 536 LYS A O 1
ATOM 4288 N N . ALA A 1 537 ? -10.262 20.112 -34.439 1.00 68.50 537 ALA A N 1
ATOM 4289 C CA . ALA A 1 537 ? -9.281 20.221 -33.361 1.00 68.50 537 ALA A CA 1
ATOM 4290 C C . ALA A 1 537 ? -8.433 21.500 -33.491 1.00 68.50 537 ALA A C 1
ATOM 4292 O O . ALA A 1 537 ? -7.937 21.814 -34.567 1.00 68.50 537 ALA A O 1
ATOM 4293 N N . ASP A 1 538 ? -8.175 22.201 -32.382 1.00 64.56 538 ASP A N 1
ATOM 4294 C CA . ASP A 1 538 ? -7.344 23.425 -32.374 1.00 64.56 538 ASP A CA 1
ATOM 4295 C C . ASP A 1 538 ? -5.816 23.156 -32.402 1.00 64.56 538 ASP A C 1
ATOM 4297 O O . ASP A 1 538 ? -5.006 24.084 -32.302 1.00 64.56 538 ASP A O 1
ATOM 4301 N N . MET A 1 539 ? -5.410 21.885 -32.529 1.00 64.25 539 MET A N 1
ATOM 4302 C CA . MET A 1 539 ? -4.018 21.421 -32.498 1.00 64.25 539 MET A CA 1
ATOM 4303 C C . MET A 1 539 ? -3.753 20.410 -33.622 1.00 64.25 539 MET A C 1
ATOM 4305 O O . MET A 1 539 ? -4.408 19.370 -33.697 1.00 64.25 539 MET A O 1
ATOM 4309 N N . GLY A 1 540 ? -2.750 20.693 -34.457 1.00 69.88 540 GLY A N 1
ATOM 4310 C CA . GLY A 1 540 ? -2.287 19.783 -35.513 1.00 69.88 540 GLY A CA 1
ATOM 4311 C C . GLY A 1 540 ? -1.445 18.628 -34.963 1.00 69.88 540 GLY A C 1
ATOM 4312 O O . GLY A 1 540 ? -0.867 18.737 -33.879 1.00 69.88 540 GLY A O 1
ATOM 4313 N N . LYS A 1 541 ? -1.340 17.526 -35.715 1.00 71.88 541 LYS A N 1
ATOM 4314 C CA . LYS A 1 541 ? -0.557 16.334 -35.348 1.00 71.88 541 LYS A CA 1
ATOM 4315 C C . LYS A 1 541 ? 0.383 15.972 -36.497 1.00 71.88 541 LYS A C 1
ATOM 4317 O O . LYS A 1 541 ? -0.093 15.720 -37.592 1.00 71.88 541 LYS A O 1
ATOM 4322 N N . MET A 1 542 ? 1.681 15.875 -36.227 1.00 75.00 542 MET A N 1
ATOM 4323 C CA . MET A 1 542 ? 2.686 15.394 -37.186 1.00 75.00 542 MET A CA 1
ATOM 4324 C C . MET A 1 542 ? 3.459 14.227 -36.565 1.00 75.00 542 MET A C 1
ATOM 4326 O O . MET A 1 542 ? 3.709 14.239 -35.360 1.00 75.00 542 MET A O 1
ATOM 4330 N N . GLU A 1 543 ? 3.879 13.235 -37.351 1.00 70.19 543 GLU A N 1
ATOM 4331 C CA . GLU A 1 543 ? 4.812 12.191 -36.901 1.00 70.19 543 GLU A CA 1
ATOM 4332 C C . GLU A 1 543 ? 6.116 12.257 -37.711 1.00 70.19 543 GLU A C 1
ATOM 4334 O O . GLU A 1 543 ? 6.062 12.348 -38.934 1.00 70.19 543 GLU A O 1
ATOM 4339 N N . LEU A 1 544 ? 7.276 12.207 -37.040 1.00 70.00 544 LEU A N 1
ATOM 4340 C CA . LEU A 1 544 ? 8.611 12.213 -37.656 1.00 70.00 544 LEU A CA 1
ATOM 4341 C C . LEU A 1 544 ? 9.434 10.984 -37.255 1.00 70.00 544 LEU A C 1
ATOM 4343 O O . LEU A 1 544 ? 9.333 10.552 -36.110 1.00 70.00 544 LEU A O 1
ATOM 4347 N N . ALA A 1 545 ? 10.330 10.480 -38.110 1.00 55.22 545 ALA A N 1
ATOM 4348 C CA . ALA A 1 545 ? 11.213 9.350 -37.779 1.00 55.22 545 ALA A CA 1
ATOM 4349 C C . ALA A 1 545 ? 12.695 9.552 -38.152 1.00 55.22 545 ALA A C 1
ATOM 4351 O O . ALA A 1 545 ? 13.019 10.115 -39.197 1.00 55.22 545 ALA A O 1
ATOM 4352 N N . SER A 1 546 ? 13.598 9.023 -37.313 1.00 57.31 546 SER A N 1
ATOM 4353 C CA . SER A 1 546 ? 15.050 8.972 -37.546 1.00 57.31 546 SER A CA 1
ATOM 4354 C C . SER A 1 546 ? 15.506 7.612 -38.084 1.00 57.31 546 SER A C 1
ATOM 4356 O O . SER A 1 546 ? 15.187 6.555 -37.532 1.00 57.31 546 SER A O 1
ATOM 4358 N N . LEU A 1 547 ? 16.339 7.645 -39.129 1.00 49.38 547 LEU A N 1
ATOM 4359 C CA . LEU A 1 547 ? 16.857 6.458 -39.817 1.00 49.38 547 LEU A CA 1
ATOM 4360 C C . LEU A 1 547 ? 17.624 5.500 -38.882 1.00 49.38 547 LEU A C 1
ATOM 4362 O O . LEU A 1 547 ? 17.507 4.284 -39.013 1.00 49.38 547 LEU A O 1
ATOM 4366 N N . VAL A 1 548 ? 18.378 6.029 -37.911 1.00 52.00 548 VAL A N 1
ATOM 4367 C CA . VAL A 1 548 ? 19.210 5.221 -36.994 1.00 52.00 548 VAL A CA 1
ATOM 4368 C C . VAL A 1 548 ? 18.350 4.348 -36.077 1.00 52.00 548 VAL A C 1
ATOM 4370 O O . VAL A 1 548 ? 18.676 3.184 -35.847 1.00 52.00 548 VAL A O 1
ATOM 4373 N N . ALA A 1 549 ? 17.223 4.875 -35.594 1.00 54.38 549 ALA A N 1
ATOM 4374 C CA . ALA A 1 549 ? 16.287 4.129 -34.757 1.00 54.38 549 ALA A CA 1
ATOM 4375 C C . ALA A 1 549 ? 15.557 3.034 -35.551 1.00 54.38 549 ALA A C 1
ATOM 4377 O O . ALA A 1 549 ? 15.381 1.918 -35.055 1.00 54.38 549 ALA A O 1
ATOM 4378 N N . LEU A 1 550 ? 15.202 3.331 -36.807 1.00 56.53 550 LEU A N 1
ATOM 4379 C CA . LEU A 1 550 ? 14.615 2.364 -37.733 1.00 56.53 550 LEU A CA 1
ATOM 4380 C C . LEU A 1 550 ? 15.584 1.200 -38.005 1.00 56.53 550 LEU A C 1
ATOM 4382 O O . LEU A 1 550 ? 15.198 0.040 -37.875 1.00 56.53 550 LEU A O 1
ATOM 4386 N N . ILE A 1 551 ? 16.859 1.503 -38.283 1.00 59.69 551 ILE A N 1
ATOM 4387 C CA . ILE A 1 551 ? 17.921 0.504 -38.477 1.00 59.69 551 ILE A CA 1
ATOM 4388 C C . ILE A 1 551 ? 18.143 -0.318 -37.199 1.00 59.69 551 ILE A C 1
ATOM 4390 O O . ILE A 1 551 ? 18.193 -1.544 -37.278 1.00 59.69 551 ILE A O 1
ATOM 4394 N N . LYS A 1 552 ? 18.223 0.313 -36.017 1.00 61.03 552 LYS A N 1
ATOM 4395 C CA . LYS A 1 552 ? 18.382 -0.397 -34.732 1.00 61.03 552 LYS A CA 1
ATOM 4396 C C . LYS A 1 552 ? 17.227 -1.366 -34.452 1.00 61.03 552 LYS A C 1
ATOM 4398 O O . LYS A 1 552 ? 17.487 -2.472 -33.991 1.00 61.03 552 LYS A O 1
ATOM 4403 N N . ARG A 1 553 ? 15.974 -0.993 -34.750 1.00 65.88 553 ARG A N 1
ATOM 4404 C CA . ARG A 1 553 ? 14.817 -1.902 -34.629 1.00 65.88 553 ARG A CA 1
ATOM 4405 C C . ARG A 1 553 ? 14.870 -3.030 -35.665 1.00 65.88 553 ARG A C 1
ATOM 4407 O O . ARG A 1 553 ? 14.798 -4.195 -35.288 1.00 65.88 553 ARG A O 1
ATOM 4414 N N . ALA A 1 554 ? 15.075 -2.704 -36.942 1.00 70.19 554 ALA A N 1
ATOM 4415 C CA . ALA A 1 554 ? 15.142 -3.688 -38.024 1.00 70.19 554 ALA A CA 1
ATOM 4416 C C . ALA A 1 554 ? 16.270 -4.723 -37.836 1.00 70.19 554 ALA A C 1
ATOM 4418 O O . ALA A 1 554 ? 16.087 -5.901 -38.139 1.00 70.19 554 ALA A O 1
ATOM 4419 N N . ALA A 1 555 ? 17.416 -4.303 -37.289 1.00 75.06 555 ALA A N 1
ATOM 4420 C CA . ALA A 1 555 ? 18.574 -5.160 -37.051 1.00 75.06 555 ALA A CA 1
ATOM 4421 C C . ALA A 1 555 ? 18.328 -6.285 -36.032 1.00 75.06 555 ALA A C 1
ATOM 4423 O O . ALA A 1 555 ? 19.040 -7.280 -36.084 1.00 75.06 555 ALA A O 1
ATOM 4424 N N . PHE A 1 556 ? 17.339 -6.168 -35.140 1.00 79.88 556 PHE A N 1
ATOM 4425 C CA . PHE A 1 556 ? 16.986 -7.219 -34.174 1.00 79.88 556 PHE A CA 1
ATOM 4426 C C . PHE A 1 556 ? 15.651 -7.915 -34.482 1.00 79.88 556 PHE A C 1
ATOM 4428 O O . PHE A 1 556 ? 15.207 -8.745 -33.693 1.00 79.88 556 PHE A O 1
ATOM 4435 N N . GLU A 1 557 ? 15.011 -7.640 -35.625 1.00 86.69 557 GLU A N 1
ATOM 4436 C CA . GLU A 1 557 ? 13.821 -8.389 -36.043 1.00 86.69 557 GLU A CA 1
ATOM 4437 C C . GLU A 1 557 ? 14.209 -9.715 -36.727 1.00 86.69 557 GLU A C 1
ATOM 4439 O O . GLU A 1 557 ? 14.849 -9.697 -37.789 1.00 86.69 557 GLU A O 1
ATOM 4444 N N . PRO A 1 558 ? 13.788 -10.887 -36.199 1.00 87.00 558 PRO A N 1
ATOM 4445 C CA . PRO A 1 558 ? 14.062 -12.186 -36.827 1.00 87.00 558 PRO A CA 1
ATOM 4446 C C . PRO A 1 558 ? 13.438 -12.319 -38.220 1.00 87.00 558 PRO A C 1
ATOM 4448 O O . PRO A 1 558 ? 13.962 -13.034 -39.071 1.00 87.00 558 PRO A O 1
ATOM 4451 N N . ILE A 1 559 ? 12.338 -11.596 -38.459 1.00 87.81 559 ILE A N 1
ATOM 4452 C CA . ILE A 1 559 ? 11.585 -11.572 -39.721 1.00 87.81 559 ILE A CA 1
ATOM 4453 C C . ILE A 1 559 ? 12.388 -10.897 -40.848 1.00 87.81 559 ILE A C 1
ATOM 4455 O O . ILE A 1 559 ? 12.182 -11.217 -42.013 1.00 87.81 559 ILE A O 1
ATOM 4459 N N . LEU A 1 560 ? 13.337 -10.011 -40.523 1.00 85.94 560 LEU A N 1
ATOM 4460 C CA . LEU A 1 560 ? 14.215 -9.365 -41.507 1.00 85.94 560 LEU A CA 1
ATOM 4461 C C . LEU A 1 560 ? 15.583 -10.055 -41.574 1.00 85.94 560 LEU A C 1
ATOM 4463 O O . LEU A 1 560 ? 16.070 -10.398 -42.652 1.00 85.94 560 LEU A O 1
ATOM 4467 N N . THR A 1 561 ? 16.191 -10.312 -40.415 1.00 88.31 561 THR A N 1
ATOM 4468 C CA . THR A 1 561 ? 17.526 -10.927 -40.328 1.00 88.31 561 THR A CA 1
ATOM 4469 C C . THR A 1 561 ? 17.545 -12.391 -40.772 1.00 88.31 561 THR A C 1
ATOM 4471 O O . THR A 1 561 ? 18.506 -12.809 -41.416 1.00 88.31 561 THR A O 1
ATOM 4474 N N . GLY A 1 562 ? 16.488 -13.160 -40.491 1.00 87.69 562 GLY A N 1
ATOM 4475 C CA . GLY A 1 562 ? 16.379 -14.581 -40.834 1.00 87.69 562 GLY A CA 1
ATOM 4476 C C . GLY A 1 562 ? 16.325 -14.837 -42.344 1.00 87.69 562 GLY A C 1
ATOM 4477 O O . GLY A 1 562 ? 17.201 -15.537 -42.856 1.00 87.69 562 GLY A O 1
ATOM 4478 N N . PRO A 1 563 ? 15.366 -14.254 -43.090 1.00 89.56 563 PRO A N 1
ATOM 4479 C CA . PRO A 1 563 ? 15.298 -14.395 -44.544 1.00 89.56 563 PRO A CA 1
ATOM 4480 C C . PRO A 1 563 ? 16.527 -13.835 -45.268 1.00 89.56 563 PRO A C 1
ATOM 4482 O O . PRO A 1 563 ? 16.993 -14.455 -46.222 1.00 89.56 563 PRO A O 1
ATOM 4485 N N . LEU A 1 564 ? 17.114 -12.728 -44.792 1.00 85.38 564 LEU A N 1
ATOM 4486 C CA . LEU A 1 564 ? 18.359 -12.187 -45.352 1.00 85.38 564 LEU A CA 1
ATOM 4487 C C . LEU A 1 564 ? 19.544 -13.146 -45.143 1.00 85.38 564 LEU A C 1
ATOM 4489 O O . LEU A 1 564 ? 20.300 -13.419 -46.078 1.00 85.38 564 LEU A O 1
ATOM 4493 N N . LEU A 1 565 ? 19.686 -13.711 -43.939 1.00 88.06 565 LEU A N 1
ATOM 4494 C CA . LEU A 1 565 ? 20.691 -14.731 -43.636 1.00 88.06 565 LEU A CA 1
ATOM 4495 C C . LEU A 1 565 ? 20.480 -15.999 -44.479 1.00 88.06 565 LEU A C 1
ATOM 4497 O O . LEU A 1 565 ? 21.453 -16.564 -44.985 1.00 88.06 565 LEU A O 1
ATOM 4501 N N . LEU A 1 566 ? 19.231 -16.433 -44.670 1.00 88.62 566 LEU A N 1
ATOM 4502 C CA . LEU A 1 566 ? 18.892 -17.579 -45.512 1.00 88.62 566 LEU A CA 1
ATOM 4503 C C . LEU A 1 566 ? 19.252 -17.307 -46.980 1.00 88.62 566 LEU A C 1
ATOM 4505 O O . LEU A 1 566 ? 19.977 -18.098 -47.577 1.00 88.62 566 LEU A O 1
ATOM 4509 N N . ALA A 1 567 ? 18.841 -16.167 -47.539 1.00 86.56 567 ALA A N 1
ATOM 4510 C CA . ALA A 1 567 ? 19.122 -15.789 -48.924 1.00 86.56 567 ALA A CA 1
ATOM 4511 C C . ALA A 1 567 ? 20.631 -15.694 -49.223 1.00 86.56 567 ALA A C 1
ATOM 4513 O O . ALA A 1 567 ? 21.085 -16.143 -50.274 1.00 86.56 567 ALA A O 1
ATOM 4514 N N . LEU A 1 568 ? 21.429 -15.180 -48.279 1.00 84.25 568 LEU A N 1
ATOM 4515 C CA . LEU A 1 568 ? 22.884 -15.062 -48.430 1.00 84.25 568 LEU A CA 1
ATOM 4516 C C . LEU A 1 568 ? 23.657 -16.381 -48.214 1.00 84.25 568 LEU A C 1
ATOM 4518 O O . LEU A 1 568 ? 24.821 -16.457 -48.620 1.00 84.25 568 LEU A O 1
ATOM 4522 N N . THR A 1 569 ? 23.053 -17.407 -47.595 1.00 86.12 569 THR A N 1
ATOM 4523 C CA . THR A 1 569 ? 23.727 -18.687 -47.266 1.00 86.12 569 THR A CA 1
ATOM 4524 C C . THR A 1 569 ? 23.213 -19.906 -48.031 1.00 86.12 569 THR A C 1
ATOM 4526 O O . THR A 1 569 ? 24.019 -20.763 -48.388 1.00 86.12 569 THR A O 1
ATOM 4529 N N . ARG A 1 570 ? 21.902 -19.999 -48.277 1.00 85.38 570 ARG A N 1
ATOM 4530 C CA . ARG A 1 570 ? 21.218 -21.121 -48.950 1.00 85.38 570 ARG A CA 1
ATOM 4531 C C . ARG A 1 570 ? 20.179 -20.680 -49.992 1.00 85.38 570 ARG A C 1
ATOM 4533 O O . ARG A 1 570 ? 19.482 -21.526 -50.540 1.00 85.38 570 ARG A O 1
ATOM 4540 N N . GLY A 1 571 ? 20.055 -19.380 -50.263 1.00 83.25 571 GLY A N 1
ATOM 4541 C CA . GLY A 1 571 ? 19.186 -18.878 -51.327 1.00 83.25 571 GLY A CA 1
ATOM 4542 C C . GLY A 1 571 ? 19.661 -19.310 -52.724 1.00 83.25 571 GLY A C 1
ATOM 4543 O O . GLY A 1 571 ? 20.862 -19.536 -52.907 1.00 83.25 571 GLY A O 1
ATOM 4544 N N . PRO A 1 572 ? 18.751 -19.380 -53.717 1.00 88.12 572 PRO A N 1
ATOM 4545 C CA . PRO A 1 572 ? 19.101 -19.626 -55.114 1.00 88.12 572 PRO A CA 1
ATOM 4546 C C . PRO A 1 572 ? 20.225 -18.699 -55.605 1.00 88.12 572 PRO A C 1
ATOM 4548 O O . PRO A 1 572 ? 20.260 -17.524 -55.211 1.00 88.12 572 PRO A O 1
ATOM 4551 N N . PRO A 1 573 ? 21.131 -19.179 -56.481 1.00 80.25 573 PRO A N 1
ATOM 4552 C CA . PRO A 1 573 ? 22.308 -18.420 -56.901 1.00 80.25 573 PRO A CA 1
ATOM 4553 C C . PRO A 1 573 ? 21.937 -17.077 -57.539 1.00 80.25 573 PRO A C 1
ATOM 4555 O O . PRO A 1 573 ? 22.601 -16.083 -57.272 1.00 80.25 573 PRO A O 1
ATOM 4558 N N . GLU A 1 574 ? 20.836 -17.009 -58.287 1.00 83.88 574 GLU A N 1
ATOM 4559 C CA . GLU A 1 574 ? 20.301 -15.771 -58.865 1.00 83.88 574 GLU A CA 1
ATOM 4560 C C . GLU A 1 574 ? 19.977 -14.707 -57.808 1.00 83.88 574 GLU A C 1
ATOM 4562 O O . GLU A 1 574 ? 20.407 -13.561 -57.929 1.00 83.88 574 GLU A O 1
ATOM 4567 N N . ILE A 1 575 ? 19.253 -15.081 -56.748 1.00 82.19 575 ILE A N 1
ATOM 4568 C CA . ILE A 1 575 ? 18.855 -14.169 -55.666 1.00 82.19 575 ILE A CA 1
ATOM 4569 C C . ILE A 1 575 ? 20.094 -13.734 -54.879 1.00 82.19 575 ILE A C 1
ATOM 4571 O O . ILE A 1 575 ? 20.278 -12.546 -54.609 1.00 82.19 575 ILE A O 1
ATOM 4575 N N . ARG A 1 576 ? 20.991 -14.678 -54.574 1.00 81.25 576 ARG A N 1
ATOM 4576 C CA . ARG A 1 576 ? 22.254 -14.404 -53.879 1.00 81.25 576 ARG A CA 1
ATOM 4577 C C . ARG A 1 576 ? 23.159 -13.465 -54.686 1.00 81.25 576 ARG A C 1
ATOM 4579 O O . ARG A 1 576 ? 23.727 -12.537 -54.116 1.00 81.25 576 ARG A O 1
ATOM 4586 N N . LEU A 1 577 ? 23.256 -13.651 -56.004 1.00 79.69 577 LEU A N 1
ATOM 4587 C CA . LEU A 1 577 ? 24.012 -12.775 -56.903 1.00 79.69 577 LEU A CA 1
ATOM 4588 C C . LEU A 1 577 ? 23.346 -11.404 -57.075 1.00 79.69 577 LEU A C 1
ATOM 4590 O O . LEU A 1 577 ? 24.059 -10.405 -57.082 1.00 79.69 577 LEU A O 1
ATOM 4594 N N . ARG A 1 578 ? 22.009 -11.317 -57.151 1.00 81.38 578 ARG A N 1
ATOM 4595 C CA . ARG A 1 578 ? 21.285 -10.030 -57.159 1.00 81.38 578 ARG A CA 1
ATOM 4596 C C . ARG A 1 578 ? 21.553 -9.233 -55.877 1.00 81.38 578 ARG A C 1
ATOM 4598 O O . ARG A 1 578 ? 21.916 -8.066 -55.971 1.00 81.38 578 ARG A O 1
ATOM 4605 N N . LEU A 1 579 ? 21.481 -9.867 -54.702 1.00 77.44 579 LEU A N 1
ATOM 4606 C CA . LEU A 1 579 ? 21.797 -9.228 -53.415 1.00 77.44 579 LEU A CA 1
ATOM 4607 C C . LEU A 1 579 ? 23.264 -8.771 -53.323 1.00 77.44 579 LEU A C 1
ATOM 4609 O O . LEU A 1 579 ? 23.534 -7.662 -52.867 1.00 77.44 579 LEU A O 1
ATOM 4613 N N . LEU A 1 580 ? 24.216 -9.589 -53.784 1.00 77.69 580 LEU A N 1
ATOM 4614 C CA . LEU A 1 580 ? 25.641 -9.228 -53.784 1.00 77.69 580 LEU A CA 1
ATOM 4615 C C . LEU A 1 580 ? 25.990 -8.138 -54.815 1.00 77.69 580 LEU A C 1
ATOM 4617 O O . LEU A 1 580 ? 26.890 -7.341 -54.562 1.00 77.69 580 LEU A O 1
ATOM 4621 N N . ARG A 1 581 ? 25.270 -8.058 -55.944 1.00 75.25 581 ARG A N 1
ATOM 4622 C CA . ARG A 1 581 ? 25.394 -6.961 -56.925 1.00 75.25 581 ARG A CA 1
ATOM 4623 C C . ARG A 1 581 ? 24.774 -5.656 -56.421 1.00 75.25 581 ARG A C 1
ATOM 4625 O O . ARG A 1 581 ? 25.364 -4.605 -56.634 1.00 75.25 581 ARG A O 1
ATOM 4632 N N . ALA A 1 582 ? 23.633 -5.721 -55.731 1.00 75.50 582 ALA A N 1
ATOM 4633 C CA . ALA A 1 582 ? 22.974 -4.551 -55.141 1.00 75.50 582 ALA A CA 1
ATOM 4634 C C . ALA A 1 582 ? 23.821 -3.873 -54.046 1.00 75.50 582 ALA A C 1
ATOM 4636 O O . ALA A 1 582 ? 23.694 -2.672 -53.821 1.00 75.50 582 ALA A O 1
ATOM 4637 N N . PHE A 1 583 ? 24.721 -4.621 -53.398 1.00 73.88 583 PHE A N 1
ATOM 4638 C CA . PHE A 1 583 ? 25.647 -4.098 -52.395 1.00 73.88 583 PHE A CA 1
ATOM 4639 C C . PHE A 1 583 ? 27.099 -4.517 -52.702 1.00 73.88 583 PHE A C 1
ATOM 4641 O O . PHE A 1 583 ? 27.624 -5.432 -52.060 1.00 73.88 583 PHE A O 1
ATOM 4648 N N . PRO A 1 584 ? 27.800 -3.832 -53.634 1.00 64.50 584 PRO A N 1
ATOM 4649 C CA . PRO A 1 584 ? 29.158 -4.200 -54.057 1.00 64.50 584 PRO A CA 1
ATOM 4650 C C . PRO A 1 584 ? 30.177 -4.286 -52.912 1.00 64.50 584 PRO A C 1
ATOM 4652 O O . PRO A 1 584 ? 31.116 -5.078 -52.969 1.00 64.50 584 PRO A O 1
ATOM 4655 N N . SER A 1 585 ? 29.958 -3.540 -51.824 1.00 63.19 585 SER A N 1
ATOM 4656 C CA . SER A 1 585 ? 30.749 -3.587 -50.586 1.00 63.19 585 SER A CA 1
ATOM 4657 C C . SER A 1 585 ? 30.733 -4.948 -49.866 1.00 63.19 585 SER A C 1
ATOM 4659 O O . SER A 1 585 ? 31.615 -5.196 -49.036 1.00 63.19 585 SER A O 1
ATOM 4661 N N . LEU A 1 586 ? 29.774 -5.827 -50.189 1.00 61.78 586 LEU A N 1
ATOM 4662 C CA . LEU A 1 586 ? 29.602 -7.172 -49.626 1.00 61.78 586 LEU A CA 1
ATOM 4663 C C . LEU A 1 586 ? 30.242 -8.287 -50.466 1.00 61.78 586 LEU A C 1
ATOM 4665 O O . LEU A 1 586 ? 30.381 -9.402 -49.972 1.00 61.78 586 LEU A O 1
ATOM 4669 N N . THR A 1 587 ? 30.674 -8.005 -51.699 1.00 63.72 587 THR A N 1
ATOM 4670 C CA . THR A 1 587 ? 31.406 -8.976 -52.543 1.00 63.72 587 THR A CA 1
ATOM 4671 C C . THR A 1 587 ? 32.810 -9.287 -52.010 1.00 63.72 587 THR A C 1
ATOM 4673 O O . THR A 1 587 ? 33.392 -10.320 -52.333 1.00 63.72 587 THR A O 1
ATOM 4676 N N . ASN A 1 588 ? 33.358 -8.411 -51.160 1.00 72.06 588 ASN A N 1
ATOM 4677 C CA . ASN A 1 588 ? 34.695 -8.549 -50.598 1.00 72.06 588 ASN A CA 1
ATOM 4678 C C . ASN A 1 588 ? 34.792 -9.793 -49.692 1.00 72.06 588 ASN A C 1
ATOM 4680 O O . ASN A 1 588 ? 34.120 -9.883 -48.659 1.00 72.06 588 ASN A O 1
ATOM 4684 N N . ALA A 1 589 ? 35.695 -10.713 -50.048 1.00 67.44 589 ALA A N 1
ATOM 4685 C CA . ALA A 1 589 ? 35.885 -12.007 -49.391 1.00 67.44 589 ALA A CA 1
ATOM 4686 C C . ALA A 1 589 ? 36.157 -11.929 -47.874 1.00 67.44 589 ALA A C 1
ATOM 4688 O O . ALA A 1 589 ? 35.817 -12.862 -47.150 1.00 67.44 589 ALA A O 1
ATOM 4689 N N . ARG A 1 590 ? 36.720 -10.821 -47.364 1.00 74.19 590 ARG A N 1
ATOM 4690 C CA . ARG A 1 590 ? 36.920 -10.610 -45.916 1.00 74.19 590 ARG A CA 1
ATOM 4691 C C . ARG A 1 590 ? 35.671 -10.070 -45.208 1.00 74.19 590 ARG A C 1
ATOM 4693 O O . ARG A 1 590 ? 35.527 -10.276 -44.007 1.00 74.19 590 ARG A O 1
ATOM 4700 N N . ARG A 1 591 ? 34.763 -9.388 -45.918 1.00 75.94 591 ARG A N 1
ATOM 4701 C CA . ARG A 1 591 ? 33.571 -8.740 -45.333 1.00 75.94 591 ARG A CA 1
ATOM 4702 C C . ARG A 1 591 ? 32.352 -9.659 -45.276 1.00 75.94 591 ARG A C 1
ATOM 4704 O O . ARG A 1 591 ? 31.651 -9.647 -44.267 1.00 75.94 591 ARG A O 1
ATOM 4711 N N . LEU A 1 592 ? 32.120 -10.493 -46.294 1.00 81.31 592 LEU A N 1
ATOM 4712 C CA . LEU A 1 592 ? 30.957 -11.393 -46.317 1.00 81.31 592 LEU A CA 1
ATOM 4713 C C . LEU A 1 592 ? 30.912 -12.380 -45.125 1.00 81.31 592 LEU A C 1
ATOM 4715 O O . LEU A 1 592 ? 29.849 -12.495 -44.514 1.00 81.31 592 LEU A O 1
ATOM 4719 N N . PRO A 1 593 ? 32.014 -13.039 -44.701 1.00 84.75 593 PRO A N 1
ATOM 4720 C CA . PRO A 1 593 ? 31.992 -13.922 -43.530 1.00 84.75 593 PRO A CA 1
ATOM 4721 C C . PRO A 1 593 ? 31.708 -13.178 -42.219 1.00 84.75 593 PRO A C 1
ATOM 4723 O O . PRO A 1 593 ? 31.067 -13.731 -41.325 1.00 84.75 593 PRO A O 1
ATOM 4726 N N . VAL A 1 594 ? 32.148 -11.917 -42.109 1.00 84.75 594 VAL A N 1
ATOM 4727 C CA . VAL A 1 594 ? 31.866 -11.054 -40.953 1.00 84.75 594 VAL A CA 1
ATOM 4728 C C . VAL A 1 594 ? 30.388 -10.669 -40.929 1.00 84.75 594 VAL A C 1
ATOM 4730 O O . VAL A 1 594 ? 29.753 -10.853 -39.895 1.00 84.75 594 VAL A O 1
ATOM 4733 N N . LEU A 1 595 ? 29.809 -10.248 -42.061 1.00 83.50 595 LEU A N 1
ATOM 4734 C CA . LEU A 1 595 ? 28.371 -9.968 -42.166 1.00 83.50 595 LEU A CA 1
ATOM 4735 C C . LEU A 1 595 ? 27.520 -11.206 -41.850 1.00 83.50 595 LEU A C 1
ATOM 4737 O O . LEU A 1 595 ? 26.536 -11.116 -41.125 1.00 83.50 595 LEU A O 1
ATOM 4741 N N . LEU A 1 596 ? 27.899 -12.384 -42.350 1.00 87.06 596 LEU A N 1
ATOM 4742 C CA . LEU A 1 596 ? 27.189 -13.626 -42.036 1.00 87.06 596 LEU A CA 1
ATOM 4743 C C . LEU A 1 596 ? 27.304 -14.002 -40.550 1.00 87.06 596 LEU A C 1
ATOM 4745 O O . LEU A 1 596 ? 26.380 -14.600 -40.000 1.00 87.06 596 LEU A O 1
ATOM 4749 N N . ARG A 1 597 ? 28.406 -13.643 -39.879 1.00 88.56 597 ARG A N 1
ATOM 4750 C CA . ARG A 1 597 ? 28.569 -13.821 -38.429 1.00 88.56 597 ARG A CA 1
ATOM 4751 C C . ARG A 1 597 ? 27.727 -12.814 -37.640 1.00 88.56 597 ARG A C 1
ATOM 4753 O O . ARG A 1 597 ? 27.078 -13.224 -36.681 1.00 88.56 597 ARG A O 1
ATOM 4760 N N . THR A 1 598 ? 27.683 -11.540 -38.035 1.00 87.75 598 THR A N 1
ATOM 4761 C CA . THR A 1 598 ? 26.847 -10.535 -37.356 1.00 87.75 598 THR A CA 1
ATOM 4762 C C . THR A 1 598 ? 25.360 -10.787 -37.583 1.00 87.75 598 THR A C 1
ATOM 4764 O O . THR A 1 598 ? 24.617 -10.765 -36.612 1.00 87.75 598 THR A O 1
ATOM 4767 N N . LEU A 1 599 ? 24.919 -11.143 -38.796 1.00 87.25 599 LEU A N 1
ATOM 4768 C CA . LEU A 1 599 ? 23.527 -11.535 -39.065 1.00 87.25 599 LEU A CA 1
ATOM 4769 C C . LEU A 1 599 ? 23.092 -12.760 -38.249 1.00 87.25 599 LEU A C 1
ATOM 4771 O O . LEU A 1 599 ? 21.970 -12.775 -37.752 1.00 87.25 599 LEU A O 1
ATOM 4775 N N . LYS A 1 600 ? 23.969 -13.756 -38.050 1.00 90.31 600 LYS A N 1
ATOM 4776 C CA . LYS A 1 600 ? 23.693 -14.891 -37.148 1.00 90.31 600 LYS A CA 1
ATOM 4777 C C . LYS A 1 600 ? 23.478 -14.440 -35.703 1.00 90.31 600 LYS A C 1
ATOM 4779 O O . LYS A 1 600 ? 22.503 -14.865 -35.092 1.00 90.31 600 LYS A O 1
ATOM 4784 N N . TRP A 1 601 ? 24.347 -13.578 -35.170 1.00 92.12 601 TRP A N 1
ATOM 4785 C CA . TRP A 1 601 ? 24.195 -13.045 -33.810 1.00 92.12 601 TRP A CA 1
ATOM 4786 C C . TRP A 1 601 ? 22.956 -12.158 -33.661 1.00 92.12 601 TRP A C 1
ATOM 4788 O O . TRP A 1 601 ? 22.215 -12.318 -32.699 1.00 92.12 601 TRP A O 1
ATOM 4798 N N . LEU A 1 602 ? 22.693 -11.273 -34.622 1.00 89.25 602 LEU A N 1
ATOM 4799 C CA . LEU A 1 602 ? 21.516 -10.404 -34.644 1.00 89.25 602 LEU A CA 1
ATOM 4800 C C . LEU A 1 602 ? 20.210 -11.208 -34.708 1.00 89.25 602 LEU A C 1
ATOM 4802 O O . LEU A 1 602 ? 19.307 -10.964 -33.910 1.00 89.25 602 LEU A O 1
ATOM 4806 N N . PHE A 1 603 ? 20.138 -12.218 -35.583 1.00 91.19 603 PHE A N 1
ATOM 4807 C CA . PHE A 1 603 ? 19.007 -13.144 -35.647 1.00 91.19 603 PHE A CA 1
ATOM 4808 C C . PHE A 1 603 ? 18.841 -13.934 -34.343 1.00 91.19 603 PHE A C 1
ATOM 4810 O O . PHE A 1 603 ? 17.730 -14.028 -33.834 1.00 91.19 603 PHE A O 1
ATOM 4817 N N . ALA A 1 604 ? 19.926 -14.471 -33.774 1.00 91.12 604 ALA A N 1
ATOM 4818 C CA . ALA A 1 604 ? 19.873 -15.248 -32.535 1.00 91.12 604 ALA A CA 1
ATOM 4819 C C . ALA A 1 604 ? 19.431 -14.402 -31.328 1.00 91.12 604 ALA A C 1
ATOM 4821 O O . ALA A 1 604 ? 18.567 -14.834 -30.570 1.00 91.12 604 ALA A O 1
ATOM 4822 N N . LEU A 1 605 ? 19.967 -13.186 -31.176 1.00 90.25 605 LEU A N 1
ATOM 4823 C CA . LEU A 1 605 ? 19.587 -12.246 -30.116 1.00 90.25 605 LEU A CA 1
ATOM 4824 C C . LEU A 1 605 ? 18.147 -11.747 -30.294 1.00 90.25 605 LEU A C 1
ATOM 4826 O O . LEU A 1 605 ? 17.388 -11.712 -29.329 1.00 90.25 605 LEU A O 1
ATOM 4830 N N . GLY A 1 606 ? 17.748 -11.423 -31.527 1.00 88.62 606 GLY A N 1
ATOM 4831 C CA . GLY A 1 606 ? 16.372 -11.057 -31.857 1.00 88.62 606 GLY A CA 1
ATOM 4832 C C . GLY A 1 606 ? 15.384 -12.188 -31.565 1.00 88.62 606 GLY A C 1
ATOM 4833 O O . GLY A 1 606 ? 14.343 -11.963 -30.953 1.00 88.62 606 GLY A O 1
ATOM 4834 N N . LEU A 1 607 ? 15.722 -13.422 -31.950 1.00 92.38 607 LEU A N 1
ATOM 4835 C CA . LEU A 1 607 ? 14.891 -14.603 -31.717 1.00 92.38 607 LEU A CA 1
ATOM 4836 C C . LEU A 1 607 ? 14.792 -14.924 -30.224 1.00 92.38 607 LEU A C 1
ATOM 4838 O O . LEU A 1 607 ? 13.688 -15.151 -29.738 1.00 92.38 607 LEU A O 1
ATOM 4842 N N . ALA A 1 608 ? 15.907 -14.877 -29.488 1.00 91.38 608 ALA A N 1
ATOM 4843 C CA . ALA A 1 608 ? 15.918 -15.030 -28.036 1.00 91.38 608 ALA A CA 1
ATOM 4844 C C . ALA A 1 608 ? 15.040 -13.969 -27.351 1.00 91.38 608 ALA A C 1
ATOM 4846 O O . ALA A 1 608 ? 14.249 -14.318 -26.479 1.00 91.38 608 ALA A O 1
ATOM 4847 N N . GLY A 1 609 ? 15.098 -12.711 -27.807 1.00 88.00 609 GLY A N 1
ATOM 4848 C CA . GLY A 1 609 ? 14.199 -11.638 -27.373 1.00 88.00 609 GLY A CA 1
ATOM 4849 C C . GLY A 1 609 ? 12.726 -11.978 -27.612 1.00 88.00 609 GLY A C 1
ATOM 4850 O O . GLY A 1 609 ? 11.959 -12.064 -26.659 1.00 88.00 609 GLY A O 1
ATOM 4851 N N . LYS A 1 610 ? 12.331 -12.283 -28.858 1.00 89.19 610 LYS A N 1
ATOM 4852 C CA . LYS A 1 610 ? 10.936 -12.640 -29.186 1.00 89.19 610 LYS A CA 1
ATOM 4853 C C . LYS A 1 610 ? 10.440 -13.882 -28.434 1.00 89.19 610 LYS A C 1
ATOM 4855 O O . LYS A 1 610 ? 9.265 -13.941 -28.081 1.00 89.19 610 LYS A O 1
ATOM 4860 N N . VAL A 1 611 ? 11.300 -14.876 -28.196 1.00 92.62 611 VAL A N 1
ATOM 4861 C CA . VAL A 1 611 ? 10.968 -16.067 -27.396 1.00 92.62 611 VAL A CA 1
ATOM 4862 C C . VAL A 1 611 ? 10.770 -15.685 -25.930 1.00 92.62 611 VAL A C 1
ATOM 4864 O O . VAL A 1 611 ? 9.743 -16.038 -25.359 1.00 92.62 611 VAL A O 1
ATOM 4867 N N . ASN A 1 612 ? 11.680 -14.904 -25.346 1.00 91.50 612 ASN A N 1
ATOM 4868 C CA . ASN A 1 612 ? 11.553 -14.360 -23.994 1.00 91.50 612 ASN A CA 1
ATOM 4869 C C . ASN A 1 612 ? 10.261 -13.539 -23.823 1.00 91.50 612 ASN A C 1
ATOM 4871 O O . ASN A 1 612 ? 9.520 -13.766 -22.873 1.00 91.50 612 ASN A O 1
ATOM 4875 N N . ASP A 1 613 ? 9.921 -12.662 -24.770 1.00 86.56 613 ASP A N 1
ATOM 4876 C CA . ASP A 1 613 ? 8.681 -11.874 -24.741 1.00 86.56 613 ASP A CA 1
ATOM 4877 C C . ASP A 1 613 ? 7.430 -12.773 -24.736 1.00 86.56 613 ASP A C 1
ATOM 4879 O O . ASP A 1 613 ? 6.462 -12.509 -24.018 1.00 86.56 613 ASP A O 1
ATOM 4883 N N . ARG A 1 614 ? 7.448 -13.874 -25.504 1.00 88.62 614 ARG A N 1
ATOM 4884 C CA . ARG A 1 614 ? 6.361 -14.868 -25.515 1.00 88.62 614 ARG A CA 1
ATOM 4885 C C . ARG A 1 614 ? 6.303 -15.689 -24.229 1.00 88.62 614 ARG A C 1
ATOM 4887 O O . ARG A 1 614 ? 5.199 -15.939 -23.754 1.00 88.62 614 ARG A O 1
ATOM 4894 N N . LEU A 1 615 ? 7.445 -16.074 -23.658 1.00 91.06 615 LEU A N 1
ATOM 4895 C CA . LEU A 1 615 ? 7.513 -16.771 -22.370 1.00 91.06 615 LEU A CA 1
ATOM 4896 C C . LEU A 1 615 ? 7.005 -15.877 -21.232 1.00 91.06 615 LEU A C 1
ATOM 4898 O O . LEU A 1 615 ? 6.178 -16.325 -20.446 1.00 91.06 615 LEU A O 1
ATOM 4902 N N . ASN A 1 616 ? 7.398 -14.601 -21.196 1.00 89.25 616 ASN A N 1
ATOM 4903 C CA . ASN A 1 616 ? 6.913 -13.627 -20.216 1.00 89.25 616 ASN A CA 1
ATOM 4904 C C . ASN A 1 616 ? 5.399 -13.409 -20.334 1.00 89.25 616 ASN A C 1
ATOM 4906 O O . ASN A 1 616 ? 4.688 -13.485 -19.334 1.00 89.25 616 ASN A O 1
ATOM 4910 N N . ALA A 1 617 ? 4.880 -13.225 -21.553 1.00 84.38 617 ALA A N 1
ATOM 4911 C CA . ALA A 1 617 ? 3.440 -13.111 -21.779 1.00 84.38 617 ALA A CA 1
ATOM 4912 C C . ALA A 1 617 ? 2.674 -14.387 -21.370 1.00 84.38 617 ALA A C 1
ATOM 4914 O O . ALA A 1 617 ? 1.568 -14.295 -20.838 1.00 84.38 617 ALA A O 1
ATOM 4915 N N . TRP A 1 618 ? 3.245 -15.575 -21.586 1.00 86.88 618 TRP A N 1
ATOM 4916 C CA . TRP A 1 618 ? 2.634 -16.849 -21.192 1.00 86.88 618 TRP A CA 1
ATOM 4917 C C . TRP A 1 618 ? 2.667 -17.053 -19.668 1.00 86.88 618 TRP A C 1
ATOM 4919 O O . TRP A 1 618 ? 1.644 -17.405 -19.080 1.00 86.88 618 TRP A O 1
ATOM 4929 N N . ALA A 1 619 ? 3.783 -16.727 -19.011 1.00 87.88 619 ALA A N 1
ATOM 4930 C CA . ALA A 1 619 ? 3.938 -16.763 -17.557 1.00 87.88 619 ALA A CA 1
ATOM 4931 C C . ALA A 1 619 ? 2.974 -15.803 -16.840 1.00 87.88 619 ALA A C 1
ATOM 4933 O O . ALA A 1 619 ? 2.310 -16.201 -15.882 1.00 87.88 619 ALA A O 1
ATOM 4934 N N . GLN A 1 620 ? 2.846 -14.568 -17.342 1.00 83.88 620 GLN A N 1
ATOM 4935 C CA . GLN A 1 620 ? 1.915 -13.554 -16.826 1.00 83.88 620 GLN A CA 1
ATOM 4936 C C . GLN A 1 620 ? 0.443 -13.959 -17.007 1.00 83.88 620 GLN A C 1
ATOM 4938 O O . GLN A 1 620 ? -0.397 -13.556 -16.214 1.00 83.88 620 GLN A O 1
ATOM 4943 N N . ASN A 1 621 ? 0.119 -14.800 -17.995 1.00 81.25 621 ASN A N 1
ATOM 4944 C CA . ASN A 1 621 ? -1.211 -15.399 -18.160 1.00 81.25 621 ASN A CA 1
ATOM 4945 C C . ASN A 1 621 ? -1.234 -16.841 -17.595 1.00 81.25 621 ASN A C 1
ATOM 4947 O O . ASN A 1 621 ? -1.702 -17.781 -18.237 1.00 81.25 621 ASN A O 1
ATOM 4951 N N . HIS A 1 622 ? -0.685 -17.004 -16.385 1.00 83.25 622 HIS A N 1
ATOM 4952 C CA . HIS A 1 622 ? -0.714 -18.215 -15.551 1.00 83.25 622 HIS A CA 1
ATOM 4953 C C . HIS A 1 622 ? -0.176 -19.513 -16.198 1.00 83.25 622 HIS A C 1
ATOM 4955 O O . HIS A 1 622 ? -0.511 -20.606 -15.743 1.00 83.25 622 HIS A O 1
ATOM 4961 N N . TRP A 1 623 ? 0.679 -19.415 -17.224 1.00 85.81 623 TRP A N 1
ATOM 4962 C CA . TRP A 1 623 ? 1.133 -20.533 -18.074 1.00 85.81 623 TRP A CA 1
ATOM 4963 C C . TRP A 1 623 ? 0.003 -21.238 -18.846 1.00 85.81 623 TRP A C 1
ATOM 4965 O O . TRP A 1 623 ? 0.125 -22.393 -19.260 1.00 85.81 623 TRP A O 1
ATOM 4975 N N . GLN A 1 624 ? -1.095 -20.534 -19.127 1.00 78.62 624 GLN A N 1
ATOM 4976 C CA . GLN A 1 624 ? -2.244 -21.087 -19.840 1.00 78.62 624 GLN A CA 1
ATOM 4977 C C . GLN A 1 624 ? -2.206 -20.769 -21.344 1.00 78.62 624 GLN A C 1
ATOM 4979 O O . GLN A 1 624 ? -2.034 -19.629 -21.766 1.00 78.62 624 GLN A O 1
ATOM 4984 N N . TRP A 1 625 ? -2.393 -21.802 -22.172 1.00 71.50 625 TRP A N 1
ATOM 4985 C CA . TRP A 1 625 ? -2.355 -21.717 -23.644 1.00 71.50 625 TRP A CA 1
ATOM 4986 C C . TRP A 1 625 ? -3.551 -20.981 -24.264 1.00 71.50 625 TRP A C 1
ATOM 4988 O O . TRP A 1 625 ? -3.507 -20.558 -25.420 1.00 71.50 625 TRP A O 1
ATOM 4998 N N . ARG A 1 626 ? -4.648 -20.865 -23.514 1.00 74.06 626 ARG A N 1
ATOM 4999 C CA . ARG A 1 626 ? -5.860 -20.131 -23.879 1.00 74.06 626 ARG A CA 1
ATOM 5000 C C . ARG A 1 626 ? -6.260 -19.279 -22.686 1.00 74.06 626 ARG A C 1
ATOM 5002 O O . ARG A 1 626 ? -6.166 -19.740 -21.553 1.00 74.06 626 ARG A O 1
ATOM 5009 N N . LYS A 1 627 ? -6.747 -18.070 -22.955 1.00 73.00 627 LYS A N 1
ATOM 5010 C CA . LYS A 1 627 ? -7.365 -17.211 -21.944 1.00 73.00 627 LYS A CA 1
ATOM 5011 C C . LYS A 1 627 ? -8.571 -17.934 -21.332 1.00 73.00 627 LYS A C 1
ATOM 5013 O O . LYS A 1 627 ? -9.496 -18.279 -22.067 1.00 73.00 627 LYS A O 1
ATOM 5018 N N . GLN A 1 628 ? -8.539 -18.160 -20.022 1.00 74.12 628 GLN A N 1
ATOM 5019 C CA . GLN A 1 628 ? -9.689 -18.639 -19.256 1.00 74.12 628 GLN A CA 1
ATOM 5020 C C . GLN A 1 628 ? -10.638 -17.483 -18.909 1.00 74.12 628 GLN A C 1
ATOM 5022 O O . GLN A 1 628 ? -10.282 -16.307 -19.028 1.00 74.12 628 GLN A O 1
ATOM 5027 N N . GLY A 1 629 ? -11.858 -17.837 -18.508 1.00 83.81 629 GLY A N 1
ATOM 5028 C CA . GLY A 1 629 ? -12.899 -16.886 -18.135 1.00 83.81 629 GLY A CA 1
ATOM 5029 C C . GLY A 1 629 ? -13.814 -16.446 -19.275 1.00 83.81 629 GLY A C 1
ATOM 5030 O O . GLY A 1 629 ? -13.674 -16.859 -20.430 1.00 83.81 629 GLY A O 1
ATOM 5031 N N . ALA A 1 630 ? -14.785 -15.601 -18.935 1.00 86.44 630 ALA A N 1
ATOM 5032 C CA . ALA A 1 630 ? -15.776 -15.115 -19.887 1.00 86.44 630 ALA A CA 1
ATOM 5033 C C . ALA A 1 630 ? -15.173 -14.152 -20.932 1.00 86.44 630 ALA A C 1
ATOM 5035 O O . ALA A 1 630 ? -14.178 -13.452 -20.707 1.00 86.44 630 ALA A O 1
ATOM 5036 N N . LYS A 1 631 ? -15.799 -14.098 -22.116 1.00 90.06 631 LYS A N 1
ATOM 5037 C CA . LYS A 1 631 ? -15.391 -13.184 -23.194 1.00 90.06 631 LYS A CA 1
ATOM 5038 C C . LYS A 1 631 ? -15.606 -11.720 -22.789 1.00 90.06 631 LYS A C 1
ATOM 5040 O O . LYS A 1 631 ? -16.498 -11.385 -22.008 1.00 90.06 631 LYS A O 1
ATOM 5045 N N . TRP A 1 632 ? -14.774 -10.853 -23.351 1.00 92.00 632 TRP A N 1
ATOM 5046 C CA . TRP A 1 632 ? -14.825 -9.408 -23.144 1.00 92.00 632 TRP A CA 1
ATOM 5047 C C . TRP A 1 632 ? -15.634 -8.750 -24.262 1.00 92.00 632 TRP A C 1
ATOM 5049 O O . TRP A 1 632 ? -15.496 -9.126 -25.425 1.00 92.00 632 TRP A O 1
ATOM 5059 N N . ASP A 1 633 ? -16.490 -7.802 -23.893 1.00 90.56 633 ASP A N 1
ATOM 5060 C CA . ASP A 1 633 ? -17.492 -7.163 -24.745 1.00 90.56 633 ASP A CA 1
ATOM 5061 C C . ASP A 1 633 ? -17.429 -5.632 -24.597 1.00 90.56 633 ASP A C 1
ATOM 5063 O O . ASP A 1 633 ? -18.350 -4.959 -24.125 1.00 90.56 633 ASP A O 1
ATOM 5067 N N . PHE A 1 634 ? -16.285 -5.089 -25.021 1.00 89.69 634 PHE A N 1
ATOM 5068 C CA . PHE A 1 634 ? -16.055 -3.649 -25.163 1.00 89.69 634 PHE A CA 1
ATOM 5069 C C . PHE A 1 634 ? -16.909 -3.021 -26.280 1.00 89.69 634 PHE A C 1
ATOM 5071 O O . PHE A 1 634 ? -17.139 -1.816 -26.281 1.00 89.69 634 PHE A O 1
ATOM 5078 N N . ALA A 1 635 ? -17.384 -3.823 -27.242 1.00 81.94 635 ALA A N 1
ATOM 5079 C CA . ALA A 1 635 ? -18.191 -3.338 -28.361 1.00 81.94 635 ALA A CA 1
ATOM 5080 C C . ALA A 1 635 ? -19.585 -2.892 -27.896 1.00 81.94 635 ALA A C 1
ATOM 5082 O O . ALA A 1 635 ? -20.033 -1.807 -28.252 1.00 81.94 635 ALA A O 1
ATOM 5083 N N . ASN A 1 636 ? -20.236 -3.688 -27.041 1.00 83.50 636 ASN A N 1
ATOM 5084 C CA . ASN A 1 636 ? -21.542 -3.360 -26.462 1.00 83.50 636 ASN A CA 1
ATOM 5085 C C . ASN A 1 636 ? -21.434 -2.630 -25.105 1.00 83.50 636 ASN A C 1
ATOM 5087 O O . ASN A 1 636 ? -22.402 -2.608 -24.349 1.00 83.50 636 ASN A O 1
ATOM 5091 N N . GLN A 1 637 ? -20.257 -2.080 -24.769 1.00 84.81 637 GLN A N 1
ATOM 5092 C CA . GLN A 1 637 ? -19.974 -1.328 -23.533 1.00 84.81 637 GLN A CA 1
ATOM 5093 C C . GLN A 1 637 ? -20.378 -2.041 -22.220 1.00 84.81 637 GLN A C 1
ATOM 5095 O O . GLN A 1 637 ? -20.656 -1.382 -21.218 1.00 84.81 637 GLN A O 1
ATOM 5100 N N . LYS A 1 638 ? -20.405 -3.384 -22.194 1.00 89.44 638 LYS A N 1
ATOM 5101 C CA . LYS A 1 638 ? -20.905 -4.157 -21.035 1.00 89.44 638 LYS A CA 1
ATOM 5102 C C . LYS A 1 638 ? -19.939 -4.202 -19.854 1.00 89.44 638 LYS A C 1
ATOM 5104 O O . LYS A 1 638 ? -20.350 -4.552 -18.752 1.00 89.44 638 LYS A O 1
ATOM 5109 N N . GLU A 1 639 ? -18.669 -3.885 -20.082 1.00 95.81 639 GLU A N 1
ATOM 5110 C CA . GLU A 1 639 ? -17.665 -3.832 -19.019 1.00 95.81 639 GLU A CA 1
ATOM 5111 C C . GLU A 1 639 ? -17.884 -2.636 -18.090 1.00 95.81 639 GLU A C 1
ATOM 5113 O O . GLU A 1 639 ? -18.389 -1.589 -18.505 1.00 95.81 639 GLU A O 1
ATOM 5118 N N . ILE A 1 640 ? -17.454 -2.789 -16.838 1.00 97.88 640 ILE A N 1
ATOM 5119 C CA . ILE A 1 640 ? -17.522 -1.755 -15.804 1.00 97.88 640 ILE A CA 1
ATOM 5120 C C . ILE A 1 640 ? -16.123 -1.601 -15.209 1.00 97.88 640 ILE A C 1
ATOM 5122 O O . ILE A 1 640 ? -15.607 -2.539 -14.596 1.00 97.88 640 ILE A O 1
ATOM 5126 N N . ALA A 1 641 ? -15.517 -0.427 -15.391 1.00 98.44 641 ALA A N 1
ATOM 5127 C CA . ALA A 1 641 ? -14.185 -0.112 -14.883 1.00 98.44 641 ALA A CA 1
ATOM 5128 C C . ALA A 1 641 ? -14.223 0.908 -13.747 1.00 98.44 641 ALA A C 1
ATOM 5130 O O . ALA A 1 641 ? -14.583 2.062 -13.966 1.00 98.44 641 ALA A O 1
ATOM 5131 N N . VAL A 1 642 ? -13.792 0.500 -12.554 1.00 98.75 642 VAL A N 1
ATOM 5132 C CA . VAL A 1 642 ? -13.541 1.402 -11.422 1.00 98.75 642 VAL A CA 1
ATOM 5133 C C . VAL A 1 642 ? -12.140 1.995 -11.562 1.00 98.75 642 VAL A C 1
ATOM 5135 O O . VAL A 1 642 ? -11.173 1.250 -11.705 1.00 98.75 642 VAL A O 1
ATOM 5138 N N . VAL A 1 643 ? -12.010 3.322 -11.515 1.00 98.69 643 VAL A N 1
ATOM 5139 C CA . VAL A 1 643 ? -10.735 4.050 -11.621 1.00 98.69 643 VAL A CA 1
ATOM 5140 C C . VAL A 1 643 ? -10.569 4.959 -10.407 1.00 98.69 643 VAL A C 1
ATOM 5142 O O . VAL A 1 643 ? -11.340 5.902 -10.229 1.00 98.69 643 VAL A O 1
ATOM 5145 N N . THR A 1 644 ? -9.556 4.696 -9.577 1.00 98.50 644 THR A N 1
ATOM 5146 C CA . THR A 1 644 ? -9.257 5.537 -8.407 1.00 98.50 644 THR A CA 1
ATOM 5147 C C . THR A 1 644 ? -8.337 6.699 -8.769 1.00 98.50 644 THR A C 1
ATOM 5149 O O . THR A 1 644 ? -7.442 6.545 -9.598 1.00 98.50 644 THR A O 1
ATOM 5152 N N . GLY A 1 645 ? -8.538 7.877 -8.175 1.00 96.94 645 GLY A N 1
ATOM 5153 C CA . GLY A 1 645 ? -7.802 9.093 -8.544 1.00 96.94 645 GLY A CA 1
ATOM 5154 C C . GLY A 1 645 ? -8.148 9.572 -9.959 1.00 96.94 645 GLY A C 1
ATOM 5155 O O . GLY A 1 645 ? -7.265 9.997 -10.706 1.00 96.94 645 GLY A O 1
ATOM 5156 N N . GLY A 1 646 ? -9.399 9.365 -10.385 1.00 96.38 646 GLY A N 1
ATOM 5157 C CA . GLY A 1 646 ? -9.838 9.584 -11.764 1.00 96.38 646 GLY A CA 1
ATOM 5158 C C . GLY A 1 646 ? -10.112 11.043 -12.138 1.00 96.38 646 GLY A C 1
ATOM 5159 O O . GLY A 1 646 ? -10.261 11.315 -13.325 1.00 96.38 646 GLY A O 1
ATOM 5160 N N . CYS A 1 647 ? -10.133 11.981 -11.184 1.00 95.62 647 CYS A N 1
ATOM 5161 C CA . CYS A 1 647 ? -10.380 13.402 -11.457 1.00 95.62 647 CYS A CA 1
ATOM 5162 C C . CYS A 1 647 ? -9.121 14.164 -11.920 1.00 95.62 647 CYS A C 1
ATOM 5164 O O . CYS A 1 647 ? -9.217 15.326 -12.313 1.00 95.62 647 CYS A O 1
ATOM 5166 N N . SER A 1 648 ? -7.929 13.552 -11.878 1.00 93.75 648 SER A N 1
ATOM 5167 C CA . SER A 1 648 ? -6.674 14.222 -12.251 1.00 93.75 648 SER A CA 1
ATOM 5168 C C . SER A 1 648 ? -5.612 13.279 -12.848 1.00 93.75 648 SER A C 1
ATOM 5170 O O . SER A 1 648 ? -5.795 12.064 -12.949 1.00 93.75 648 SER A O 1
ATOM 5172 N N . GLY A 1 649 ? -4.490 13.852 -13.306 1.00 92.62 649 GLY A N 1
ATOM 5173 C CA . GLY A 1 649 ? -3.288 13.110 -13.713 1.00 92.62 649 GLY A CA 1
ATOM 5174 C C . GLY A 1 649 ? -3.521 12.045 -14.795 1.00 92.62 649 GLY A C 1
ATOM 5175 O O . GLY A 1 649 ? -4.147 12.307 -15.824 1.00 92.62 649 GLY A O 1
ATOM 5176 N N . PHE A 1 650 ? -2.986 10.837 -14.577 1.00 92.94 650 PHE A N 1
ATOM 5177 C CA . PHE A 1 650 ? -3.200 9.699 -15.482 1.00 92.94 650 PHE A CA 1
ATOM 5178 C C . PHE A 1 650 ? -4.644 9.189 -15.425 1.00 92.94 650 PHE A C 1
ATOM 5180 O O . PHE A 1 650 ? -5.180 8.791 -16.457 1.00 92.94 650 PHE A O 1
ATOM 5187 N N . GLY A 1 651 ? -5.278 9.235 -14.247 1.00 95.62 651 GLY A N 1
ATOM 5188 C CA . GLY A 1 651 ? -6.652 8.784 -14.025 1.00 95.62 651 GLY A CA 1
ATOM 5189 C C . GLY A 1 651 ? -7.635 9.482 -14.957 1.00 95.62 651 GLY A C 1
ATOM 5190 O O . GLY A 1 651 ? -8.340 8.808 -15.703 1.00 95.62 651 GLY A O 1
ATOM 5191 N N . HIS A 1 652 ? -7.572 10.816 -15.025 1.00 96.06 652 HIS A N 1
ATOM 5192 C CA . HIS A 1 652 ? -8.381 11.645 -15.932 1.00 96.06 652 HIS A CA 1
ATOM 5193 C C . HIS A 1 652 ? -8.293 11.189 -17.394 1.00 96.06 652 HIS A C 1
ATOM 5195 O O . HIS A 1 652 ? -9.296 11.053 -18.099 1.00 96.06 652 HIS A O 1
ATOM 5201 N N . LEU A 1 653 ? -7.075 10.905 -17.862 1.00 96.19 653 LEU A N 1
ATOM 5202 C CA . LEU A 1 653 ? -6.838 10.467 -19.238 1.00 96.19 653 LEU A CA 1
ATOM 5203 C C . LEU A 1 653 ? -7.259 9.012 -19.475 1.00 96.19 653 LEU A C 1
ATOM 5205 O O . LEU A 1 653 ? -7.777 8.706 -20.548 1.00 96.19 653 LEU A O 1
ATOM 5209 N N . MET A 1 654 ? -7.107 8.130 -18.484 1.00 97.50 654 MET A N 1
ATOM 5210 C CA . MET A 1 654 ? -7.623 6.761 -18.560 1.00 97.50 654 MET A CA 1
ATOM 5211 C C . MET A 1 654 ? -9.154 6.750 -18.610 1.00 97.50 654 MET A C 1
ATOM 5213 O O . MET A 1 654 ? -9.717 6.086 -19.477 1.00 97.50 654 MET A O 1
ATOM 5217 N N . VAL A 1 655 ? -9.836 7.554 -17.786 1.00 97.81 655 VAL A N 1
ATOM 5218 C CA . VAL A 1 655 ? -11.301 7.712 -17.837 1.00 97.81 655 VAL A CA 1
ATOM 5219 C C . VAL A 1 655 ? -11.739 8.201 -19.220 1.00 97.81 655 VAL A C 1
ATOM 5221 O O . VAL A 1 655 ? -12.593 7.572 -19.844 1.00 97.81 655 VAL A O 1
ATOM 5224 N N . LYS A 1 656 ? -11.099 9.243 -19.771 1.00 95.56 656 LYS A N 1
ATOM 5225 C CA . LYS A 1 656 ? -11.367 9.711 -21.147 1.00 95.56 656 LYS A CA 1
ATOM 5226 C C . LYS A 1 656 ? -11.100 8.655 -22.223 1.00 95.56 656 LYS A C 1
ATOM 5228 O O . LYS A 1 656 ? -11.813 8.635 -23.224 1.00 95.56 656 LYS A O 1
ATOM 5233 N N . GLY A 1 657 ? -10.080 7.816 -22.043 1.00 94.81 657 GLY A N 1
ATOM 5234 C CA . GLY A 1 657 ? -9.690 6.766 -22.987 1.00 94.81 657 GLY A CA 1
ATOM 5235 C C . GLY A 1 657 ? -10.572 5.513 -22.944 1.00 94.81 657 GLY A C 1
ATOM 5236 O O . GLY A 1 657 ? -10.625 4.783 -23.940 1.00 94.81 657 GLY A O 1
ATOM 5237 N N . LEU A 1 658 ? -11.263 5.268 -21.827 1.00 96.12 658 LEU A N 1
ATOM 5238 C CA . LEU A 1 658 ? -12.188 4.146 -21.619 1.00 96.12 658 LEU A CA 1
ATOM 5239 C C . LEU A 1 658 ? -13.659 4.538 -21.862 1.00 96.12 658 LEU A C 1
ATOM 5241 O O . LEU A 1 658 ? -14.432 3.716 -22.357 1.00 96.12 658 LEU A O 1
ATOM 5245 N N . ALA A 1 659 ? -14.041 5.787 -21.580 1.00 93.00 659 ALA A N 1
ATOM 5246 C CA . ALA A 1 659 ? -15.389 6.300 -21.822 1.00 93.00 659 ALA A CA 1
ATOM 5247 C C . ALA A 1 659 ? -15.798 6.136 -23.299 1.00 93.00 659 ALA A C 1
ATOM 5249 O O . ALA A 1 659 ? -15.068 6.530 -24.210 1.00 93.00 659 ALA A O 1
ATOM 5250 N N . GLY A 1 660 ? -16.975 5.548 -23.533 1.00 89.44 660 GLY A N 1
ATOM 5251 C CA . GLY A 1 660 ? -17.456 5.173 -24.870 1.00 89.44 660 GLY A CA 1
ATOM 5252 C C . GLY A 1 660 ? -17.041 3.768 -25.341 1.00 89.44 660 GLY A C 1
ATOM 5253 O O . GLY A 1 660 ? -17.460 3.348 -26.417 1.00 89.44 660 GLY A O 1
ATOM 5254 N N . LYS A 1 661 ? -16.262 3.021 -24.544 1.00 93.25 661 LYS A N 1
ATOM 5255 C CA . LYS A 1 661 ? -15.900 1.601 -24.777 1.00 93.25 661 LYS A CA 1
ATOM 5256 C C . LYS A 1 661 ? -16.357 0.673 -23.640 1.00 93.25 661 LYS A C 1
ATOM 5258 O O . LYS A 1 661 ? -16.259 -0.544 -23.743 1.00 93.25 661 LYS A O 1
ATOM 5263 N N . MET A 1 662 ? -16.801 1.258 -22.533 1.00 95.50 662 MET A N 1
ATOM 5264 C CA . MET A 1 662 ? -17.273 0.606 -21.311 1.00 95.50 662 MET A CA 1
ATOM 5265 C C . MET A 1 662 ? -17.942 1.652 -20.416 1.00 95.50 662 MET A C 1
ATOM 5267 O O . MET A 1 662 ? -17.754 2.854 -20.634 1.00 95.50 662 MET A O 1
ATOM 5271 N N . LYS A 1 663 ? -18.662 1.201 -19.386 1.00 97.12 663 LYS A N 1
ATOM 5272 C CA . LYS A 1 663 ? -19.038 2.061 -18.261 1.00 97.12 663 LYS A CA 1
ATOM 5273 C C . LYS A 1 663 ? -17.791 2.341 -17.414 1.00 97.12 663 LYS A C 1
ATOM 5275 O O . LYS A 1 663 ? -17.041 1.415 -17.099 1.00 97.12 663 LYS A O 1
ATOM 5280 N N . VAL A 1 664 ? -17.571 3.594 -17.025 1.00 98.06 664 VAL A N 1
ATOM 5281 C CA . VAL A 1 664 ? -16.437 3.997 -16.179 1.00 98.06 664 VAL A CA 1
ATOM 5282 C C . VAL A 1 664 ? -16.949 4.611 -14.883 1.00 98.06 664 VAL A C 1
ATOM 5284 O O . VAL A 1 664 ? -17.788 5.504 -14.901 1.00 98.06 664 VAL A O 1
ATOM 5287 N N . VAL A 1 665 ? -16.426 4.143 -13.759 1.00 98.38 665 VAL A N 1
ATOM 5288 C CA . VAL A 1 665 ? -16.764 4.601 -12.414 1.00 98.38 665 VAL A CA 1
ATOM 5289 C C . VAL A 1 665 ? -15.537 5.278 -11.816 1.00 98.38 665 VAL A C 1
ATOM 5291 O O . VAL A 1 665 ? -14.498 4.645 -11.636 1.00 98.38 665 VAL A O 1
ATOM 5294 N N . VAL A 1 666 ? -15.645 6.566 -11.515 1.00 98.50 666 VAL A N 1
ATOM 5295 C CA . VAL A 1 666 ? -14.570 7.373 -10.932 1.00 98.50 666 VAL A CA 1
ATOM 5296 C C . VAL A 1 666 ? -14.704 7.395 -9.415 1.00 98.50 666 VAL A C 1
ATOM 5298 O O . VAL A 1 666 ? -15.745 7.798 -8.899 1.00 98.50 666 VAL A O 1
ATOM 5301 N N . LEU A 1 667 ? -13.631 7.002 -8.722 1.00 98.31 667 LEU A N 1
ATOM 5302 C CA . LEU A 1 667 ? -13.456 7.192 -7.282 1.00 98.31 667 LEU A CA 1
ATOM 5303 C C . LEU A 1 667 ? -12.378 8.246 -7.038 1.00 98.31 667 LEU A C 1
ATOM 5305 O O . LEU A 1 667 ? -11.222 8.049 -7.417 1.00 98.31 667 LEU A O 1
ATOM 5309 N N . ASP A 1 668 ? -12.732 9.352 -6.397 1.00 97.75 668 ASP A N 1
ATOM 5310 C CA . ASP A 1 668 ? -11.784 10.405 -6.023 1.00 97.75 668 ASP A CA 1
ATOM 5311 C C . ASP A 1 668 ? -12.271 11.148 -4.769 1.00 97.75 668 ASP A C 1
ATOM 5313 O O . ASP A 1 668 ? -13.449 11.088 -4.413 1.00 97.75 668 ASP A O 1
ATOM 5317 N N . VAL A 1 669 ? -11.364 11.867 -4.109 1.00 96.19 669 VAL A N 1
ATOM 5318 C CA . VAL A 1 669 ? -11.698 12.825 -3.040 1.00 96.19 669 VAL A CA 1
ATOM 5319 C C . VAL A 1 669 ? -11.901 14.239 -3.591 1.00 96.19 669 VAL A C 1
ATOM 5321 O O . VAL A 1 669 ? -12.547 15.066 -2.948 1.00 96.19 669 VAL A O 1
ATOM 5324 N N . GLN A 1 670 ? -11.372 14.516 -4.786 1.00 94.50 670 GLN A N 1
ATOM 5325 C CA . GLN A 1 670 ? -11.621 15.737 -5.549 1.00 94.50 670 GLN A CA 1
ATOM 5326 C C . GLN A 1 670 ? -12.976 15.660 -6.257 1.00 94.50 670 GLN A C 1
ATOM 5328 O O . GLN A 1 670 ? -13.407 14.590 -6.685 1.00 94.50 670 GLN A O 1
ATOM 5333 N N . ASP A 1 671 ? -13.629 16.806 -6.420 1.00 94.56 671 ASP A N 1
ATOM 5334 C CA . ASP A 1 671 ? -14.855 16.918 -7.208 1.00 94.56 671 ASP A CA 1
ATOM 5335 C C . ASP A 1 671 ? -14.608 16.653 -8.705 1.00 94.56 671 ASP A C 1
ATOM 5337 O O . ASP A 1 671 ? -13.503 16.847 -9.219 1.00 94.56 671 ASP A O 1
ATOM 5341 N N . MET A 1 672 ? -15.646 16.177 -9.396 1.00 93.88 672 MET A N 1
ATOM 5342 C CA . MET A 1 672 ? -15.579 15.773 -10.802 1.00 93.88 672 MET A CA 1
ATOM 5343 C C . MET A 1 672 ? -15.235 16.973 -11.709 1.00 93.88 672 MET A C 1
ATOM 5345 O O . MET A 1 672 ? -15.910 18.002 -11.636 1.00 93.88 672 MET A O 1
ATOM 5349 N N . PRO A 1 673 ? -14.218 16.883 -12.587 1.00 93.88 673 PRO A N 1
ATOM 5350 C CA . PRO A 1 673 ? -13.876 17.977 -13.488 1.00 93.88 673 PRO A CA 1
ATOM 5351 C C . PRO A 1 673 ? -14.927 18.128 -14.600 1.00 93.88 673 PRO A C 1
ATOM 5353 O O . PRO A 1 673 ? -15.458 17.145 -15.120 1.00 93.88 673 PRO A O 1
ATOM 5356 N N . ALA A 1 674 ? -15.200 19.371 -15.006 1.00 91.00 674 ALA A N 1
ATOM 5357 C CA . ALA A 1 674 ? -16.310 19.733 -15.901 1.00 91.00 674 ALA A CA 1
ATOM 5358 C C . ALA A 1 674 ? -16.234 19.165 -17.341 1.00 91.00 674 ALA A C 1
ATOM 5360 O O . ALA A 1 674 ? -17.169 19.325 -18.118 1.00 91.00 674 ALA A O 1
ATOM 5361 N N . ASP A 1 675 ? -15.131 18.513 -17.720 1.00 91.56 675 ASP A N 1
ATOM 5362 C CA . ASP A 1 675 ? -14.943 17.796 -18.991 1.00 91.56 675 ASP A CA 1
ATOM 5363 C C . ASP A 1 675 ? -15.137 16.262 -18.877 1.00 91.56 675 ASP A C 1
ATOM 5365 O O . ASP A 1 675 ? -15.009 15.528 -19.870 1.00 91.56 675 ASP A O 1
ATOM 5369 N N . LEU A 1 676 ? -15.465 15.785 -17.671 1.00 91.38 676 LEU A N 1
ATOM 5370 C CA . LEU A 1 676 ? -15.993 14.452 -17.372 1.00 91.38 676 LEU A CA 1
ATOM 5371 C C . LEU A 1 676 ? -17.376 14.484 -16.706 1.00 91.38 676 LEU A C 1
ATOM 5373 O O . LEU A 1 676 ? -18.101 13.497 -16.819 1.00 91.38 676 LEU A O 1
ATOM 5377 N N . ASP A 1 677 ? -17.749 15.571 -16.029 1.00 89.50 677 ASP A N 1
ATOM 5378 C CA . ASP A 1 677 ? -19.086 15.715 -15.448 1.00 89.50 677 ASP A CA 1
ATOM 5379 C C . ASP A 1 677 ? -20.192 15.630 -16.522 1.00 89.50 677 ASP A C 1
ATOM 5381 O O . ASP A 1 677 ? -20.002 16.016 -17.678 1.00 89.50 677 ASP A O 1
ATOM 5385 N N . GLY A 1 678 ? -21.327 15.024 -16.166 1.00 84.44 678 GLY A N 1
ATOM 5386 C CA . GLY A 1 678 ? -22.437 14.718 -17.079 1.00 84.44 678 GLY A CA 1
ATOM 5387 C C . GLY A 1 678 ? -22.103 13.798 -18.270 1.00 84.44 678 GLY A C 1
ATOM 5388 O O . GLY A 1 678 ? -22.964 13.565 -19.123 1.00 84.44 678 GLY A O 1
ATOM 5389 N N . ARG A 1 679 ? -20.876 13.268 -18.386 1.00 91.19 679 ARG A N 1
ATOM 5390 C CA . ARG A 1 679 ? -20.432 12.514 -19.568 1.00 91.19 679 ARG A CA 1
ATOM 5391 C C . ARG A 1 679 ? -21.076 11.128 -19.634 1.00 91.19 679 ARG A C 1
ATOM 5393 O O . ARG A 1 679 ? -20.865 10.284 -18.768 1.00 91.19 679 ARG A O 1
ATOM 5400 N N . ALA A 1 680 ? -21.786 10.858 -20.729 1.00 89.31 680 ALA A N 1
ATOM 5401 C CA . ALA A 1 680 ? -22.443 9.575 -20.970 1.00 89.31 680 ALA A CA 1
ATOM 5402 C C . ALA A 1 680 ? -21.487 8.374 -20.795 1.00 89.31 680 ALA A C 1
ATOM 5404 O O . ALA A 1 680 ? -20.389 8.343 -21.357 1.00 89.31 680 ALA A O 1
ATOM 5405 N N . GLY A 1 681 ? -21.926 7.383 -20.013 1.00 90.06 681 GLY A N 1
ATOM 5406 C CA . GLY A 1 681 ? -21.137 6.197 -19.667 1.00 90.06 681 GLY A CA 1
ATOM 5407 C C . GLY A 1 681 ? -20.111 6.400 -18.545 1.00 90.06 681 GLY A C 1
ATOM 5408 O O . GLY A 1 681 ? -19.383 5.456 -18.243 1.00 90.06 681 GLY A O 1
ATOM 5409 N N . VAL A 1 682 ? -20.046 7.582 -17.920 1.00 96.69 682 VAL A N 1
ATOM 5410 C CA . VAL A 1 682 ? -19.194 7.859 -16.755 1.00 96.69 682 VAL A CA 1
ATOM 5411 C C . VAL A 1 682 ? -20.063 8.140 -15.524 1.00 96.69 682 VAL A C 1
ATOM 5413 O O . VAL A 1 682 ? -21.037 8.884 -15.597 1.00 96.69 682 VAL A O 1
ATOM 5416 N N . SER A 1 683 ? -19.709 7.546 -14.387 1.00 96.75 683 SER A N 1
ATOM 5417 C CA . SER A 1 683 ? -20.330 7.776 -13.077 1.00 96.75 683 SER A CA 1
ATOM 5418 C C . SER A 1 683 ? -19.261 8.195 -12.069 1.00 96.75 683 SER A C 1
ATOM 5420 O O . SER A 1 683 ? -18.127 7.724 -12.148 1.00 96.75 683 SER A O 1
ATOM 5422 N N . PHE A 1 684 ? -19.604 9.059 -11.116 1.00 97.75 684 PHE A N 1
ATOM 5423 C CA . PHE A 1 684 ? -18.686 9.564 -10.091 1.00 97.75 684 PHE A CA 1
ATOM 5424 C C . PHE A 1 684 ? -19.205 9.240 -8.691 1.00 97.75 684 PHE A C 1
ATOM 5426 O O . PHE A 1 684 ? -20.377 9.467 -8.403 1.00 97.75 684 PHE A O 1
ATOM 5433 N N . TYR A 1 685 ? -18.317 8.755 -7.823 1.00 97.56 685 TYR A N 1
ATOM 5434 C CA . TYR A 1 685 ? -18.570 8.602 -6.394 1.00 97.56 685 TYR A CA 1
ATOM 5435 C C . TYR A 1 685 ? -17.416 9.240 -5.617 1.00 97.56 685 TYR A C 1
ATOM 5437 O O . TYR A 1 685 ? -16.259 8.825 -5.743 1.00 97.56 685 TYR A O 1
ATOM 5445 N N . LYS A 1 686 ? -17.732 10.246 -4.797 1.00 97.19 686 LYS A N 1
ATOM 5446 C CA . LYS A 1 686 ? -16.749 10.923 -3.945 1.00 97.19 686 LYS A CA 1
ATOM 5447 C C . LYS A 1 686 ? -16.393 10.009 -2.771 1.00 97.19 686 LYS A C 1
ATOM 5449 O O . LYS A 1 686 ? -17.233 9.765 -1.911 1.00 97.19 686 LYS A O 1
ATOM 5454 N N . CYS A 1 687 ? -15.179 9.467 -2.764 1.00 97.12 687 CYS A N 1
ATOM 5455 C CA . CYS A 1 687 ? -14.784 8.360 -1.892 1.00 97.12 687 CYS A CA 1
ATOM 5456 C C . CYS A 1 687 ? -13.330 8.517 -1.424 1.00 97.12 687 CYS A C 1
ATOM 5458 O O . CYS A 1 687 ? -12.407 8.564 -2.241 1.00 97.12 687 CYS A O 1
ATOM 5460 N N . ASP A 1 688 ? -13.118 8.548 -0.106 1.00 97.38 688 ASP A N 1
ATOM 5461 C CA . ASP A 1 688 ? -11.780 8.429 0.474 1.00 97.38 688 ASP A CA 1
ATOM 5462 C C . ASP A 1 688 ? -11.391 6.950 0.585 1.00 97.38 688 ASP A C 1
ATOM 5464 O O . ASP A 1 688 ? -11.832 6.226 1.479 1.00 97.38 688 ASP A O 1
ATOM 5468 N N . ILE A 1 689 ? -10.521 6.513 -0.327 1.00 97.44 689 ILE A N 1
ATOM 5469 C CA . ILE A 1 689 ? -10.044 5.127 -0.411 1.00 97.44 689 ILE A CA 1
ATOM 5470 C C . ILE A 1 689 ? -9.156 4.685 0.769 1.00 97.44 689 ILE A C 1
ATOM 5472 O O . ILE A 1 689 ? -8.740 3.526 0.817 1.00 97.44 689 ILE A O 1
ATOM 5476 N N . THR A 1 690 ? -8.839 5.582 1.710 1.00 96.88 690 THR A N 1
ATOM 5477 C CA . THR A 1 690 ? -8.159 5.245 2.973 1.00 96.88 690 THR A CA 1
ATOM 5478 C C . THR A 1 690 ? -9.124 4.825 4.084 1.00 96.88 690 THR A C 1
ATOM 5480 O O . THR A 1 690 ? -8.672 4.289 5.103 1.00 96.88 690 THR A O 1
ATOM 5483 N N . SER A 1 691 ? -10.434 5.030 3.898 1.00 96.12 691 SER A N 1
ATOM 5484 C CA . SER A 1 691 ? -11.493 4.534 4.776 1.00 96.12 691 SER A CA 1
ATOM 5485 C C . SER A 1 691 ? -12.079 3.240 4.214 1.00 96.12 691 SER A C 1
ATOM 5487 O O . SER A 1 691 ? -12.652 3.215 3.125 1.00 96.12 691 SER A O 1
ATOM 5489 N N . LYS A 1 692 ? -11.947 2.145 4.971 1.00 94.19 692 LYS A N 1
ATOM 5490 C CA . LYS A 1 692 ? -12.480 0.828 4.591 1.00 94.19 692 LYS A CA 1
ATOM 5491 C C . LYS A 1 692 ? -13.989 0.883 4.357 1.00 94.19 692 LYS A C 1
ATOM 5493 O O . LYS A 1 692 ? -14.484 0.322 3.384 1.00 94.19 692 LYS A O 1
ATOM 5498 N N . ASP A 1 693 ? -14.701 1.551 5.253 1.00 95.44 693 ASP A N 1
ATOM 5499 C CA . ASP A 1 693 ? -16.156 1.481 5.293 1.00 95.44 693 ASP A CA 1
ATOM 5500 C C . ASP A 1 693 ? -16.765 2.398 4.219 1.00 95.44 693 ASP A C 1
ATOM 5502 O O . ASP A 1 693 ? -17.661 1.964 3.500 1.00 95.44 693 ASP A O 1
ATOM 5506 N N . ALA A 1 694 ? -16.149 3.558 3.941 1.00 96.25 694 ALA A N 1
ATOM 5507 C CA . ALA A 1 694 ? -16.503 4.386 2.780 1.00 96.25 694 ALA A CA 1
ATOM 5508 C C . ALA A 1 694 ? -16.287 3.654 1.439 1.00 96.25 694 ALA A C 1
ATOM 5510 O O . ALA A 1 694 ? -17.092 3.802 0.517 1.00 96.25 694 ALA A O 1
ATOM 5511 N N . VAL A 1 695 ? -15.229 2.839 1.314 1.00 97.94 695 VAL A N 1
ATOM 5512 C CA . VAL A 1 695 ? -15.009 1.992 0.126 1.00 97.94 695 VAL A CA 1
ATOM 5513 C C . VAL A 1 695 ? -16.053 0.879 0.040 1.00 97.94 695 VAL A C 1
ATOM 5515 O O . VAL A 1 695 ? -16.551 0.617 -1.052 1.00 97.94 695 VAL A O 1
ATOM 5518 N N . SER A 1 696 ? -16.432 0.263 1.162 1.00 96.94 696 SER A N 1
ATOM 5519 C CA . SER A 1 696 ? -17.458 -0.786 1.209 1.00 96.94 696 SER A CA 1
ATOM 5520 C C . SER A 1 696 ? -18.855 -0.267 0.833 1.00 96.94 696 SER A C 1
ATOM 5522 O O . SER A 1 696 ? -19.508 -0.834 -0.049 1.00 96.94 696 SER A O 1
ATOM 5524 N N . GLU A 1 697 ? -19.276 0.869 1.403 1.00 97.81 697 GLU A N 1
ATOM 5525 C CA . GLU A 1 697 ? -20.516 1.578 1.054 1.00 97.81 697 GLU A CA 1
ATOM 5526 C C . GLU A 1 697 ? -20.533 2.004 -0.419 1.00 97.81 697 GLU A C 1
ATOM 5528 O O . GLU A 1 697 ? -21.498 1.740 -1.142 1.00 97.81 697 GLU A O 1
ATOM 5533 N N . THR A 1 698 ? -19.438 2.599 -0.900 1.00 98.06 698 THR A N 1
ATOM 5534 C CA . THR A 1 698 ? -19.315 3.027 -2.299 1.00 98.06 698 THR A CA 1
ATOM 5535 C C . THR A 1 698 ? -19.349 1.831 -3.251 1.00 98.06 698 THR A C 1
ATOM 5537 O O . THR A 1 698 ? -20.054 1.859 -4.258 1.00 98.06 698 THR A O 1
ATOM 5540 N N . ALA A 1 699 ? -18.655 0.737 -2.931 1.00 97.75 699 ALA A N 1
ATOM 5541 C CA . ALA A 1 699 ? -18.693 -0.490 -3.719 1.00 97.75 699 ALA A CA 1
ATOM 5542 C C . ALA A 1 699 ? -20.095 -1.127 -3.714 1.00 97.75 699 ALA A C 1
ATOM 5544 O O . ALA A 1 699 ? -20.537 -1.638 -4.743 1.00 97.75 699 ALA A O 1
ATOM 5545 N N . ALA A 1 700 ? -20.831 -1.078 -2.598 1.00 97.69 700 ALA A N 1
ATOM 5546 C CA . ALA A 1 700 ? -22.227 -1.513 -2.534 1.00 97.69 700 ALA A CA 1
ATOM 5547 C C . ALA A 1 700 ? -23.145 -0.650 -3.421 1.00 97.69 700 ALA A C 1
ATOM 5549 O O . ALA A 1 700 ? -23.958 -1.203 -4.164 1.00 97.69 700 ALA A O 1
ATOM 5550 N N . ALA A 1 701 ? -22.966 0.675 -3.418 1.00 97.94 701 ALA A N 1
ATOM 5551 C CA . ALA A 1 701 ? -23.683 1.581 -4.312 1.00 97.94 701 ALA A CA 1
ATOM 5552 C C . ALA A 1 701 ? -23.381 1.280 -5.792 1.00 97.94 701 ALA A C 1
ATOM 5554 O O . ALA A 1 701 ? -24.304 1.039 -6.560 1.00 97.94 701 ALA A O 1
ATOM 5555 N N . ILE A 1 702 ? -22.108 1.149 -6.181 1.00 98.00 702 ILE A N 1
ATOM 5556 C CA . ILE A 1 702 ? -21.703 0.792 -7.556 1.00 98.00 702 ILE A CA 1
ATOM 5557 C C . ILE A 1 702 ? -22.339 -0.531 -8.009 1.00 98.00 702 ILE A C 1
ATOM 5559 O O . ILE A 1 702 ? -22.900 -0.605 -9.106 1.00 98.00 702 ILE A O 1
ATOM 5563 N N . ARG A 1 703 ? -22.291 -1.564 -7.154 1.00 97.06 703 ARG A N 1
ATOM 5564 C CA . ARG A 1 703 ? -22.876 -2.890 -7.426 1.00 97.06 703 ARG A CA 1
ATOM 5565 C C . ARG A 1 703 ? -24.392 -2.817 -7.676 1.00 97.06 703 ARG A C 1
ATOM 5567 O O . ARG A 1 703 ? -24.888 -3.585 -8.497 1.00 97.06 703 ARG A O 1
ATOM 5574 N N . ARG A 1 704 ? -25.099 -1.887 -7.020 1.00 97.19 704 ARG A N 1
ATOM 5575 C CA . ARG A 1 704 ? -26.545 -1.625 -7.168 1.00 97.19 704 ARG A CA 1
ATOM 5576 C C . ARG A 1 704 ? -26.879 -0.743 -8.380 1.00 97.19 704 ARG A C 1
ATOM 5578 O O . ARG A 1 704 ? -27.800 -1.062 -9.122 1.00 97.19 704 ARG A O 1
ATOM 5585 N N . ASP A 1 705 ? -26.152 0.357 -8.564 1.00 96.56 705 ASP A N 1
ATOM 5586 C CA . ASP A 1 705 ? -26.504 1.437 -9.499 1.00 96.56 705 ASP A CA 1
ATOM 5587 C C . ASP A 1 705 ? -25.952 1.205 -10.918 1.00 96.56 705 ASP A C 1
ATOM 5589 O O . ASP A 1 705 ? -26.558 1.609 -11.912 1.00 96.56 705 ASP A O 1
ATOM 5593 N N . VAL A 1 706 ? -24.779 0.568 -11.025 1.00 95.88 706 VAL A N 1
ATOM 5594 C CA . VAL A 1 706 ? -24.018 0.416 -12.281 1.00 95.88 706 VAL A CA 1
ATOM 5595 C C . VAL A 1 706 ? -23.897 -1.054 -12.695 1.00 95.88 706 VAL A C 1
ATOM 5597 O O . VAL A 1 706 ? -24.011 -1.366 -13.890 1.00 95.88 706 VAL A O 1
ATOM 5600 N N . GLY A 1 707 ? -23.677 -1.931 -11.708 1.00 95.81 707 GLY A N 1
ATOM 5601 C CA . GLY A 1 707 ? -23.434 -3.371 -11.835 1.00 95.81 707 GLY A CA 1
ATOM 5602 C C . GLY A 1 707 ? -22.093 -3.803 -11.221 1.00 95.81 707 GLY A C 1
ATOM 5603 O O . GLY A 1 707 ? -21.338 -2.987 -10.696 1.00 95.81 707 GLY A O 1
ATOM 5604 N N . ILE A 1 708 ? -21.780 -5.100 -11.291 1.00 97.06 708 ILE A N 1
ATOM 5605 C CA . ILE A 1 708 ? -20.525 -5.671 -10.766 1.00 97.06 708 ILE A CA 1
ATOM 5606 C C . ILE A 1 708 ? -19.329 -5.221 -11.637 1.00 97.06 708 ILE A C 1
ATOM 5608 O O . ILE A 1 708 ? -19.332 -5.501 -12.838 1.00 97.06 708 ILE A O 1
ATOM 5612 N N . PRO A 1 709 ? -18.291 -4.569 -11.074 1.00 98.06 709 PRO A N 1
ATOM 5613 C CA . PRO A 1 709 ? -17.096 -4.184 -11.826 1.00 98.06 709 PRO A CA 1
ATOM 5614 C C . PRO A 1 709 ? -16.307 -5.370 -12.391 1.00 98.06 709 PRO A C 1
ATOM 5616 O O . PRO A 1 709 ? -15.978 -6.304 -11.665 1.00 98.06 709 PRO A O 1
ATOM 5619 N N . THR A 1 710 ? -15.934 -5.290 -13.672 1.00 98.00 710 THR A N 1
ATOM 5620 C CA . THR A 1 710 ? -15.034 -6.252 -14.337 1.00 98.00 710 THR A CA 1
ATOM 5621 C C . THR A 1 710 ? -13.595 -5.741 -14.444 1.00 98.00 710 THR A C 1
ATOM 5623 O O . THR A 1 710 ? -12.687 -6.528 -14.696 1.00 98.00 710 THR A O 1
ATOM 5626 N N . ILE A 1 711 ? -13.344 -4.446 -14.220 1.00 98.62 711 ILE A N 1
ATOM 5627 C CA . ILE A 1 711 ? -12.000 -3.848 -14.201 1.00 98.62 711 ILE A CA 1
ATOM 5628 C C . ILE A 1 711 ? -11.841 -2.980 -12.943 1.00 98.62 711 ILE A C 1
ATOM 5630 O O . ILE A 1 711 ? -12.735 -2.208 -12.597 1.00 98.62 711 ILE A O 1
ATOM 5634 N N . LEU A 1 712 ? -10.680 -3.066 -12.290 1.00 98.81 712 LEU A N 1
ATOM 5635 C CA . LEU A 1 712 ? -10.265 -2.190 -11.190 1.00 98.81 712 LEU A CA 1
ATOM 5636 C C . LEU A 1 712 ? -8.910 -1.568 -11.533 1.00 98.81 712 LEU A C 1
ATOM 5638 O O . LEU A 1 712 ? -7.932 -2.289 -11.701 1.00 98.81 712 LEU A O 1
ATOM 5642 N N . ILE A 1 713 ? -8.837 -0.240 -11.607 1.00 98.81 713 ILE A N 1
ATOM 5643 C CA . ILE A 1 713 ? -7.605 0.519 -11.831 1.00 98.81 713 ILE A CA 1
ATOM 5644 C C . ILE A 1 713 ? -7.254 1.282 -10.552 1.00 98.81 713 ILE A C 1
ATOM 5646 O O . ILE A 1 713 ? -7.760 2.375 -10.291 1.00 98.81 713 ILE A O 1
ATOM 5650 N N . ASN A 1 714 ? -6.350 0.692 -9.771 1.00 98.62 714 ASN A N 1
ATOM 5651 C CA . ASN A 1 714 ? -5.741 1.303 -8.597 1.00 98.62 714 ASN A CA 1
ATOM 5652 C C . ASN A 1 714 ? -4.676 2.313 -9.064 1.00 98.62 714 ASN A C 1
ATOM 5654 O O . ASN A 1 714 ? -3.523 1.949 -9.319 1.00 98.62 714 ASN A O 1
ATOM 5658 N N . ASN A 1 715 ? -5.099 3.566 -9.250 1.00 98.00 715 ASN A N 1
ATOM 5659 C CA . ASN A 1 715 ? -4.297 4.661 -9.809 1.00 98.00 715 ASN A CA 1
ATOM 5660 C C . ASN A 1 715 ? -4.055 5.818 -8.824 1.00 98.00 715 ASN A C 1
ATOM 5662 O O . ASN A 1 715 ? -3.054 6.520 -8.964 1.00 98.00 715 ASN A O 1
ATOM 5666 N N . ALA A 1 716 ? -4.935 6.009 -7.839 1.00 96.81 716 ALA A N 1
ATOM 5667 C CA . ALA A 1 716 ? -4.778 7.041 -6.821 1.00 96.81 716 ALA A CA 1
ATOM 5668 C C . ALA A 1 716 ? -3.415 6.955 -6.112 1.00 96.81 716 ALA A C 1
ATOM 5670 O O . ALA A 1 716 ? -2.902 5.872 -5.824 1.00 96.81 716 ALA A O 1
ATOM 5671 N N . GLY A 1 717 ? -2.836 8.114 -5.813 1.00 95.19 717 GLY A N 1
ATOM 5672 C CA . GLY A 1 717 ? -1.564 8.198 -5.116 1.00 95.19 717 GLY A CA 1
ATOM 5673 C C . GLY A 1 717 ? -1.205 9.624 -4.725 1.00 95.19 717 GLY A C 1
ATOM 5674 O O . GLY A 1 717 ? -1.624 10.577 -5.382 1.00 95.19 717 GLY A O 1
ATOM 5675 N N . ILE A 1 718 ? -0.398 9.753 -3.677 1.00 95.44 718 ILE A N 1
ATOM 5676 C CA . ILE A 1 718 ? 0.259 10.996 -3.267 1.00 95.44 718 ILE A CA 1
ATOM 5677 C C . ILE A 1 718 ? 1.776 10.793 -3.196 1.00 95.44 718 ILE A C 1
ATOM 5679 O O . ILE A 1 718 ? 2.263 9.666 -3.082 1.00 95.44 718 ILE A O 1
ATOM 5683 N N . ALA A 1 719 ? 2.514 11.894 -3.301 1.00 93.00 719 ALA A N 1
ATOM 5684 C CA . ALA A 1 719 ? 3.958 11.965 -3.113 1.00 93.00 719 ALA A CA 1
ATOM 5685 C C . ALA A 1 719 ? 4.326 13.408 -2.715 1.00 93.00 719 ALA A C 1
ATOM 5687 O O . ALA A 1 719 ? 3.609 14.337 -3.097 1.00 93.00 719 ALA A O 1
ATOM 5688 N N . HIS A 1 720 ? 5.397 13.598 -1.947 1.00 90.12 720 HIS A N 1
ATOM 5689 C CA . HIS A 1 720 ? 5.967 14.909 -1.631 1.00 90.12 720 HIS A CA 1
ATOM 5690 C C . HIS A 1 720 ? 7.484 14.791 -1.427 1.00 90.12 720 HIS A C 1
ATOM 5692 O O . HIS A 1 720 ? 7.980 13.719 -1.093 1.00 90.12 720 HIS A O 1
ATOM 5698 N N . ALA A 1 721 ? 8.224 15.880 -1.644 1.00 87.94 721 ALA A N 1
ATOM 5699 C CA . ALA A 1 721 ? 9.664 15.936 -1.395 1.00 87.94 721 ALA A CA 1
ATOM 5700 C C . ALA A 1 721 ? 9.952 16.183 0.096 1.00 87.94 721 ALA A C 1
ATOM 5702 O O . ALA A 1 721 ? 9.552 17.219 0.626 1.00 87.94 721 ALA A O 1
ATOM 5703 N N . HIS A 1 722 ? 10.640 15.257 0.766 1.00 88.94 722 HIS A N 1
ATOM 5704 C CA . HIS A 1 722 ? 11.158 15.416 2.137 1.00 88.94 722 HIS A CA 1
ATOM 5705 C C . HIS A 1 722 ? 12.149 14.295 2.477 1.00 88.94 722 HIS A C 1
ATOM 5707 O O . HIS A 1 722 ? 12.014 13.176 1.977 1.00 88.94 722 HIS A O 1
ATOM 5713 N N . THR A 1 723 ? 13.131 14.550 3.349 1.00 90.88 723 THR A N 1
ATOM 5714 C CA . THR A 1 723 ? 13.948 13.457 3.903 1.00 90.88 723 THR A CA 1
ATOM 5715 C C . THR A 1 723 ? 13.155 12.670 4.952 1.00 90.88 723 THR A C 1
ATOM 5717 O O . THR A 1 723 ? 12.092 13.101 5.397 1.00 90.88 723 THR A O 1
ATOM 5720 N N . ILE A 1 724 ? 13.687 11.526 5.399 1.00 90.88 724 ILE A N 1
ATOM 5721 C CA . ILE A 1 724 ? 13.098 10.750 6.507 1.00 90.88 724 ILE A CA 1
ATOM 5722 C C . ILE A 1 724 ? 12.995 11.603 7.788 1.00 90.88 724 ILE A C 1
ATOM 5724 O O . ILE A 1 724 ? 12.064 11.421 8.563 1.00 90.88 724 ILE A O 1
ATOM 5728 N N . LEU A 1 725 ? 13.914 12.556 7.993 1.00 93.00 725 LEU A N 1
ATOM 5729 C CA . LEU A 1 725 ? 13.934 13.435 9.168 1.00 93.00 725 LEU A CA 1
ATOM 5730 C C . LEU A 1 725 ? 12.892 14.564 9.088 1.00 93.00 725 LEU A C 1
ATOM 5732 O O . LEU A 1 725 ? 12.444 15.043 10.125 1.00 93.00 725 LEU A O 1
ATOM 5736 N N . ASP A 1 726 ? 12.490 14.956 7.874 1.00 91.56 726 ASP A N 1
ATOM 5737 C CA . ASP A 1 726 ? 11.487 16.005 7.626 1.00 91.56 726 ASP A CA 1
ATOM 5738 C C . ASP A 1 726 ? 10.076 15.436 7.367 1.00 91.56 726 ASP A C 1
ATOM 5740 O O . ASP A 1 726 ? 9.129 16.186 7.128 1.00 91.56 726 ASP A O 1
ATOM 5744 N N . THR A 1 727 ? 9.923 14.107 7.368 1.00 92.31 727 THR A N 1
ATOM 5745 C CA . THR A 1 727 ? 8.635 13.437 7.140 1.00 92.31 727 THR A CA 1
ATOM 5746 C C . THR A 1 727 ? 7.798 13.488 8.420 1.00 92.31 727 THR A C 1
ATOM 5748 O O . THR A 1 727 ? 8.239 13.007 9.462 1.00 92.31 727 THR A O 1
ATOM 5751 N N . SER A 1 728 ? 6.572 14.021 8.366 1.00 94.56 728 SER A N 1
ATOM 5752 C CA . SER A 1 728 ? 5.655 13.936 9.509 1.00 94.56 728 SER A CA 1
ATOM 5753 C C . SER A 1 728 ? 4.990 12.561 9.577 1.00 94.56 728 SER A C 1
ATOM 5755 O O . SER A 1 728 ? 4.622 11.989 8.550 1.00 94.56 728 SER A O 1
ATOM 5757 N N . GLU A 1 729 ? 4.777 12.050 10.792 1.00 93.94 729 GLU A N 1
ATOM 5758 C CA . GLU A 1 729 ? 4.107 10.759 11.026 1.00 93.94 729 GLU A CA 1
ATOM 5759 C C . GLU A 1 729 ? 2.712 10.712 10.369 1.00 93.94 729 GLU A C 1
ATOM 5761 O O . GLU A 1 729 ? 2.334 9.717 9.754 1.00 93.94 729 GLU A O 1
ATOM 5766 N N . GLU A 1 730 ? 1.972 11.827 10.413 1.00 95.38 730 GLU A N 1
ATOM 5767 C CA . GLU A 1 730 ? 0.667 11.981 9.754 1.00 95.38 730 GLU A CA 1
ATOM 5768 C C . GLU A 1 730 ? 0.753 11.792 8.232 1.00 95.38 730 GLU A C 1
ATOM 5770 O O . GLU A 1 730 ? -0.110 11.154 7.624 1.00 95.38 730 GLU A O 1
ATOM 5775 N N . TYR A 1 731 ? 1.794 12.343 7.595 1.00 95.31 731 TYR A N 1
ATOM 5776 C CA . TYR A 1 731 ? 2.013 12.166 6.164 1.00 95.31 731 TYR A CA 1
ATOM 5777 C C . TYR A 1 731 ? 2.488 10.742 5.849 1.00 95.31 731 TYR A C 1
ATOM 5779 O O . TYR A 1 731 ? 2.013 10.150 4.880 1.00 95.31 731 TYR A O 1
ATOM 5787 N N . LEU A 1 732 ? 3.359 10.173 6.688 1.00 96.75 732 LEU A N 1
ATOM 5788 C CA . LEU A 1 732 ? 3.873 8.812 6.550 1.00 96.75 732 LEU A CA 1
ATOM 5789 C C . LEU A 1 732 ? 2.750 7.765 6.631 1.00 96.75 732 LEU A C 1
ATOM 5791 O O . LEU A 1 732 ? 2.659 6.890 5.768 1.00 96.75 732 LEU A O 1
ATOM 5795 N N . GLU A 1 733 ? 1.832 7.880 7.595 1.00 97.38 733 GLU A N 1
ATOM 5796 C CA . GLU A 1 733 ? 0.647 7.016 7.641 1.00 97.38 733 GLU A CA 1
ATOM 5797 C C . GLU A 1 733 ? -0.215 7.221 6.385 1.00 97.38 733 GLU A C 1
ATOM 5799 O O . GLU A 1 733 ? -0.615 6.259 5.719 1.00 97.38 733 GLU A O 1
ATOM 5804 N N . LYS A 1 734 ? -0.462 8.482 6.008 1.00 97.44 734 LYS A N 1
ATOM 5805 C CA . LYS A 1 734 ? -1.322 8.837 4.876 1.00 97.44 734 LYS A CA 1
ATOM 5806 C C . LYS A 1 734 ? -0.795 8.315 3.540 1.00 97.44 734 LYS A C 1
ATOM 5808 O O . LYS A 1 734 ? -1.588 7.775 2.769 1.00 97.44 734 LYS A O 1
ATOM 5813 N N . ILE A 1 735 ? 0.503 8.422 3.247 1.00 97.56 735 ILE A N 1
ATOM 5814 C CA . ILE A 1 735 ? 1.059 7.909 1.987 1.00 97.56 735 ILE A CA 1
ATOM 5815 C C . ILE A 1 735 ? 0.984 6.381 1.933 1.00 97.56 735 ILE A C 1
ATOM 5817 O O . ILE A 1 735 ? 0.580 5.844 0.903 1.00 97.56 735 ILE A O 1
ATOM 5821 N N . PHE A 1 736 ? 1.254 5.666 3.031 1.00 98.50 736 PHE A N 1
ATOM 5822 C CA . PHE A 1 736 ? 1.074 4.211 3.073 1.00 98.50 736 PHE A CA 1
ATOM 5823 C C . PHE A 1 736 ? -0.399 3.803 2.932 1.00 98.50 736 PHE A C 1
ATOM 5825 O O . PHE A 1 736 ? -0.706 2.846 2.213 1.00 98.50 736 PHE A O 1
ATOM 5832 N N . ARG A 1 737 ? -1.331 4.550 3.536 1.00 98.31 737 ARG A N 1
ATOM 5833 C CA . ARG A 1 737 ? -2.772 4.299 3.394 1.00 98.31 737 ARG A CA 1
ATOM 5834 C C . ARG A 1 737 ? -3.274 4.549 1.973 1.00 98.31 737 ARG A C 1
ATOM 5836 O O . ARG A 1 737 ? -3.957 3.682 1.428 1.00 98.31 737 ARG A O 1
ATOM 5843 N N . VAL A 1 738 ? -2.903 5.668 1.347 1.00 98.19 738 VAL A N 1
ATOM 5844 C CA . VAL A 1 738 ? -3.317 6.007 -0.027 1.00 98.19 738 VAL A CA 1
ATOM 5845 C C . VAL A 1 738 ? -2.628 5.115 -1.063 1.00 98.19 738 VAL A C 1
ATOM 5847 O O . VAL A 1 738 ? -3.317 4.537 -1.899 1.00 98.19 738 VAL A O 1
ATOM 5850 N N . ASN A 1 739 ? -1.298 4.985 -1.029 1.00 98.38 739 ASN A N 1
ATOM 5851 C CA . ASN A 1 739 ? -0.524 4.372 -2.118 1.00 98.38 739 ASN A CA 1
ATOM 5852 C C . ASN A 1 739 ? -0.440 2.842 -2.057 1.00 98.38 739 ASN A C 1
ATOM 5854 O O . ASN A 1 739 ? -0.008 2.248 -3.044 1.00 98.38 739 ASN A O 1
ATOM 5858 N N . LEU A 1 740 ? -0.755 2.216 -0.915 1.00 98.50 740 LEU A N 1
ATOM 5859 C CA . LEU A 1 740 ? -0.566 0.776 -0.707 1.00 98.50 740 LEU A CA 1
ATOM 5860 C C . LEU A 1 740 ? -1.768 0.101 -0.034 1.00 98.50 740 LEU A C 1
ATOM 5862 O O . LEU A 1 740 ? -2.332 -0.824 -0.615 1.00 98.50 740 LEU A O 1
ATOM 5866 N N . MET A 1 741 ? -2.199 0.543 1.152 1.00 98.38 741 MET A N 1
ATOM 5867 C CA . MET A 1 741 ? -3.264 -0.166 1.888 1.00 98.38 741 MET A CA 1
ATOM 5868 C C . MET A 1 741 ? -4.627 -0.072 1.191 1.00 98.38 741 MET A C 1
ATOM 5870 O O . MET A 1 741 ? -5.382 -1.044 1.195 1.00 98.38 741 MET A O 1
ATOM 5874 N N . SER A 1 742 ? -4.908 1.042 0.507 1.00 98.38 742 SER A N 1
ATOM 5875 C CA . SER A 1 742 ? -6.094 1.191 -0.344 1.00 98.38 742 SER A CA 1
ATOM 5876 C C . SER A 1 742 ? -6.212 0.074 -1.390 1.00 98.38 742 SER A C 1
ATOM 5878 O O . SER A 1 742 ? -7.307 -0.449 -1.589 1.00 98.38 742 SER A O 1
ATOM 5880 N N . HIS A 1 743 ? -5.099 -0.370 -1.998 1.00 98.69 743 HIS A N 1
ATOM 5881 C CA . HIS A 1 743 ? -5.105 -1.451 -2.987 1.00 98.69 743 HIS A CA 1
ATOM 5882 C C . HIS A 1 743 ? -5.629 -2.752 -2.359 1.00 98.69 743 HIS A C 1
ATOM 5884 O O . HIS A 1 743 ? -6.470 -3.411 -2.963 1.00 98.69 743 HIS A O 1
ATOM 5890 N N . PHE A 1 744 ? -5.198 -3.108 -1.140 1.00 98.44 744 PHE A N 1
ATOM 5891 C CA . PHE A 1 744 ? -5.703 -4.297 -0.436 1.00 98.44 744 PHE A CA 1
ATOM 5892 C C . PHE A 1 744 ? -7.215 -4.210 -0.175 1.00 98.44 744 PHE A C 1
ATOM 5894 O O . PHE A 1 744 ? -7.922 -5.197 -0.372 1.00 98.44 744 PHE A O 1
ATOM 5901 N N . THR A 1 745 ? -7.717 -3.046 0.249 1.00 98.19 745 THR A N 1
ATOM 5902 C CA . THR A 1 745 ? -9.152 -2.813 0.493 1.00 98.19 745 THR A CA 1
ATOM 5903 C C . THR A 1 745 ? -9.965 -2.927 -0.798 1.00 98.19 745 THR A C 1
ATOM 5905 O O . THR A 1 745 ? -10.933 -3.682 -0.856 1.00 98.19 745 THR A O 1
ATOM 5908 N N . LEU A 1 746 ? -9.539 -2.237 -1.859 1.00 98.69 746 LEU A N 1
ATOM 5909 C CA . LEU A 1 746 ? -10.215 -2.218 -3.159 1.00 98.69 746 LEU A CA 1
ATOM 5910 C C . LEU A 1 746 ? -10.204 -3.602 -3.829 1.00 98.69 746 LEU A C 1
ATOM 5912 O O . LEU A 1 746 ? -11.218 -4.029 -4.379 1.00 98.69 746 LEU A O 1
ATOM 5916 N N . ILE A 1 747 ? -9.091 -4.338 -3.741 1.00 98.56 747 ILE A N 1
ATOM 5917 C CA . ILE A 1 747 ? -9.009 -5.721 -4.230 1.00 98.56 747 ILE A CA 1
ATOM 5918 C C . ILE A 1 747 ? -9.985 -6.613 -3.451 1.00 98.56 747 ILE A C 1
ATOM 5920 O O . ILE A 1 747 ? -10.739 -7.348 -4.080 1.00 98.56 747 ILE A O 1
ATOM 5924 N N . LYS A 1 748 ? -10.040 -6.522 -2.114 1.00 97.75 748 LYS A N 1
ATOM 5925 C CA . LYS A 1 748 ? -10.975 -7.320 -1.296 1.00 97.75 748 LYS A CA 1
ATOM 5926 C C . LYS A 1 748 ? -12.448 -7.042 -1.616 1.00 97.75 748 LYS A C 1
ATOM 5928 O O . LYS A 1 748 ? -13.234 -7.983 -1.616 1.00 97.75 748 LYS A O 1
ATOM 5933 N N . GLU A 1 749 ? -12.817 -5.797 -1.918 1.00 97.81 749 GLU A N 1
ATOM 5934 C CA . GLU A 1 749 ? -14.201 -5.437 -2.269 1.00 97.81 749 GLU A CA 1
ATOM 5935 C C . GLU A 1 749 ? -14.612 -5.846 -3.693 1.00 97.81 749 GLU A C 1
ATOM 5937 O O . GLU A 1 749 ? -15.753 -6.264 -3.903 1.00 97.81 749 GLU A O 1
ATOM 5942 N N . PHE A 1 750 ? -13.718 -5.743 -4.683 1.00 98.25 750 PHE A N 1
ATOM 5943 C CA . PHE A 1 750 ? -14.087 -5.963 -6.089 1.00 98.25 750 PHE A CA 1
ATOM 5944 C C . PHE A 1 750 ? -13.698 -7.341 -6.653 1.00 98.25 750 PHE A C 1
ATOM 5946 O O . PHE A 1 750 ? -14.388 -7.837 -7.544 1.00 98.25 750 PHE A O 1
ATOM 5953 N N . LEU A 1 751 ? -12.654 -8.002 -6.135 1.00 98.19 751 LEU A N 1
ATOM 5954 C CA . LEU A 1 751 ? -12.211 -9.315 -6.630 1.00 98.19 751 LEU A CA 1
ATOM 5955 C C . LEU A 1 751 ? -13.273 -10.431 -6.510 1.00 98.19 751 LEU A C 1
ATOM 5957 O O . LEU A 1 751 ? -13.378 -11.198 -7.467 1.00 98.19 751 LEU A O 1
ATOM 5961 N N . PRO A 1 752 ? -14.080 -10.553 -5.430 1.00 97.31 752 PRO A N 1
ATOM 5962 C CA . PRO A 1 752 ? -15.081 -11.621 -5.326 1.00 97.31 752 PRO A CA 1
ATOM 5963 C C . PRO A 1 752 ? -16.056 -11.633 -6.511 1.00 97.31 752 PRO A C 1
ATOM 5965 O O . PRO A 1 752 ? -16.136 -12.630 -7.223 1.00 97.31 752 PRO A O 1
ATOM 5968 N N . GLY A 1 753 ? -16.668 -10.486 -6.826 1.00 96.88 753 GLY A N 1
ATOM 5969 C CA . GLY A 1 753 ? -17.588 -10.369 -7.963 1.00 96.88 753 GLY A CA 1
ATOM 5970 C C . GLY A 1 753 ? -16.925 -10.621 -9.323 1.00 96.88 753 GLY A C 1
ATOM 5971 O O . GLY A 1 753 ? -17.558 -11.168 -10.224 1.00 96.88 753 GLY A O 1
ATOM 5972 N N . MET A 1 754 ? -15.635 -10.298 -9.477 1.00 97.69 754 MET A N 1
ATOM 5973 C CA . MET A 1 754 ? -14.874 -10.670 -10.677 1.00 97.69 754 MET A CA 1
ATOM 5974 C C . MET A 1 754 ? -14.641 -12.186 -10.780 1.00 97.69 754 MET A C 1
ATOM 5976 O O . MET A 1 754 ? -14.639 -12.731 -11.885 1.00 97.69 754 MET A O 1
ATOM 5980 N N . MET A 1 755 ? -14.444 -12.885 -9.657 1.00 96.19 755 MET A N 1
ATOM 5981 C CA . MET A 1 755 ? -14.299 -14.346 -9.632 1.00 96.19 755 MET A CA 1
ATOM 5982 C C . MET A 1 755 ? -15.633 -15.060 -9.876 1.00 96.19 755 MET A C 1
ATOM 5984 O O . MET A 1 755 ? -15.642 -16.068 -10.583 1.00 96.19 755 MET A O 1
ATOM 5988 N N . ASP A 1 756 ? -16.744 -14.518 -9.373 1.00 95.62 756 ASP A N 1
ATOM 5989 C CA . ASP A 1 756 ? -18.101 -15.025 -9.626 1.00 95.62 756 ASP A CA 1
ATOM 5990 C C . ASP A 1 756 ? -18.485 -14.897 -11.110 1.00 95.62 756 ASP A C 1
ATOM 5992 O O . ASP A 1 756 ? -19.013 -15.832 -11.710 1.00 95.62 756 ASP A O 1
ATOM 5996 N N . LEU A 1 757 ? -18.128 -13.773 -11.747 1.00 95.12 757 LEU A N 1
ATOM 5997 C CA . LEU A 1 757 ? -18.254 -13.572 -13.198 1.00 95.12 757 LEU A CA 1
ATOM 5998 C C . LEU A 1 757 ? -17.215 -14.352 -14.029 1.00 95.12 757 LEU A C 1
ATOM 6000 O O . LEU A 1 757 ? -17.239 -14.276 -15.261 1.00 95.12 757 LEU A O 1
ATOM 6004 N N . GLN A 1 758 ? -16.275 -15.053 -13.379 1.00 94.88 758 GLN A N 1
ATOM 6005 C CA . GLN A 1 758 ? -15.096 -15.675 -13.996 1.00 94.88 758 GLN A CA 1
ATOM 6006 C C . GLN A 1 758 ? -14.374 -14.720 -14.964 1.00 94.88 758 GLN A C 1
ATOM 6008 O O . GLN A 1 758 ? -14.011 -15.097 -16.082 1.00 94.88 758 GLN A O 1
ATOM 6013 N N . LYS A 1 759 ? -14.236 -13.446 -14.581 1.00 94.38 759 LYS A N 1
ATOM 6014 C CA . LYS A 1 759 ? -13.764 -12.363 -15.447 1.00 94.38 759 LYS A CA 1
ATOM 6015 C C . LYS A 1 759 ? -13.422 -11.116 -14.633 1.00 94.38 759 LYS A C 1
ATOM 6017 O O . LYS A 1 759 ? -14.304 -10.439 -14.112 1.00 94.38 759 LYS A O 1
ATOM 6022 N N . GLY A 1 760 ? -12.139 -10.768 -14.610 1.00 96.38 760 GLY A N 1
ATOM 6023 C CA . GLY A 1 760 ? -11.653 -9.542 -13.982 1.00 96.38 760 GLY A CA 1
ATOM 6024 C C . GLY A 1 760 ? -10.361 -9.033 -14.606 1.00 96.38 760 GLY A C 1
ATOM 6025 O O . GLY A 1 760 ? -9.612 -9.815 -15.193 1.00 96.38 760 GLY A O 1
ATOM 6026 N N . HIS A 1 761 ? -10.075 -7.740 -14.450 1.00 97.62 761 HIS A N 1
ATOM 6027 C CA . HIS A 1 761 ? -8.762 -7.155 -14.737 1.00 97.62 761 HIS A CA 1
ATOM 6028 C C . HIS A 1 761 ? -8.374 -6.152 -13.643 1.00 97.62 761 HIS A C 1
ATOM 6030 O O . HIS A 1 761 ? -8.945 -5.066 -13.557 1.00 97.62 761 HIS A O 1
ATOM 6036 N N . ILE A 1 762 ? -7.393 -6.505 -12.808 1.00 98.56 762 ILE A N 1
ATOM 6037 C CA . ILE A 1 762 ? -6.861 -5.631 -11.750 1.00 98.56 762 ILE A CA 1
ATOM 6038 C C . ILE A 1 762 ? -5.581 -4.952 -12.250 1.00 98.56 762 ILE A C 1
ATOM 6040 O O . ILE A 1 762 ? -4.604 -5.620 -12.586 1.00 98.56 762 ILE A O 1
ATOM 6044 N N . VAL A 1 763 ? -5.571 -3.623 -12.291 1.00 98.69 763 VAL A N 1
ATOM 6045 C CA . VAL A 1 763 ? -4.448 -2.791 -12.736 1.00 98.69 763 VAL A CA 1
ATOM 6046 C C . VAL A 1 763 ? -3.909 -1.988 -11.553 1.00 98.69 763 VAL A C 1
ATOM 6048 O O . VAL A 1 763 ? -4.659 -1.261 -10.907 1.00 98.69 763 VAL A O 1
ATOM 6051 N N . SER A 1 764 ? -2.606 -2.081 -11.290 1.00 98.50 764 SER A N 1
ATOM 6052 C CA . SER A 1 764 ? -1.905 -1.323 -10.247 1.00 98.50 764 SER A CA 1
ATOM 6053 C C . SER A 1 764 ? -0.912 -0.337 -10.865 1.00 98.50 764 SER A C 1
ATOM 6055 O O . SER A 1 764 ? 0.034 -0.743 -11.545 1.00 98.50 764 SER A O 1
ATOM 6057 N N . ILE A 1 765 ? -1.089 0.961 -10.598 1.00 97.88 765 ILE A N 1
ATOM 6058 C CA . ILE A 1 765 ? -0.128 1.996 -11.000 1.00 97.88 765 ILE A CA 1
ATOM 6059 C C . ILE A 1 765 ? 0.981 2.090 -9.945 1.00 97.88 765 ILE A C 1
ATOM 6061 O O . ILE A 1 765 ? 0.833 2.689 -8.874 1.00 97.88 765 ILE A O 1
ATOM 6065 N N . ALA A 1 766 ? 2.102 1.448 -10.257 1.00 96.38 766 ALA A N 1
ATOM 6066 C CA . ALA A 1 766 ? 3.310 1.431 -9.451 1.00 96.38 766 ALA A CA 1
ATOM 6067 C C . ALA A 1 766 ? 4.239 2.594 -9.869 1.00 96.38 766 ALA A C 1
ATOM 6069 O O . ALA A 1 766 ? 3.772 3.705 -10.119 1.00 96.38 766 ALA A O 1
ATOM 6070 N N . SER A 1 767 ? 5.553 2.373 -9.918 1.00 95.44 767 SER A N 1
ATOM 6071 C CA . SER A 1 767 ? 6.542 3.325 -10.444 1.00 95.44 767 SER A CA 1
ATOM 6072 C C . SER A 1 767 ? 7.813 2.577 -10.864 1.00 95.44 767 SER A C 1
ATOM 6074 O O . SER A 1 767 ? 8.003 1.422 -10.485 1.00 95.44 767 SER A O 1
ATOM 6076 N N . MET A 1 768 ? 8.734 3.220 -11.584 1.00 92.44 768 MET A N 1
ATOM 6077 C CA . MET A 1 768 ? 10.127 2.748 -11.608 1.00 92.44 768 MET A CA 1
ATOM 6078 C C . MET A 1 768 ? 10.784 2.805 -10.213 1.00 92.44 768 MET A C 1
ATOM 6080 O O . MET A 1 768 ? 11.646 1.980 -9.910 1.00 92.44 768 MET A O 1
ATOM 6084 N N . ALA A 1 769 ? 10.277 3.661 -9.315 1.00 91.94 769 ALA A N 1
ATOM 6085 C CA . ALA A 1 769 ? 10.605 3.664 -7.886 1.00 91.94 769 ALA A CA 1
ATOM 6086 C C . ALA A 1 769 ? 10.231 2.356 -7.145 1.00 91.94 769 ALA A C 1
ATOM 6088 O O . ALA A 1 769 ? 10.612 2.168 -5.994 1.00 91.94 769 ALA A O 1
ATOM 6089 N N . SER A 1 770 ? 9.526 1.415 -7.792 1.00 94.38 770 SER A N 1
ATOM 6090 C CA . SER A 1 770 ? 9.363 0.045 -7.284 1.00 94.38 770 SER A CA 1
ATOM 6091 C C . SER A 1 770 ? 10.665 -0.765 -7.278 1.00 94.38 770 SER A C 1
ATOM 6093 O O . SER A 1 770 ? 10.727 -1.771 -6.575 1.00 94.38 770 SER A O 1
ATOM 6095 N N . TYR A 1 771 ? 11.684 -0.362 -8.051 1.00 92.12 771 TYR A N 1
ATOM 6096 C CA . TYR A 1 771 ? 12.951 -1.092 -8.219 1.00 92.12 771 TYR A CA 1
ATOM 6097 C C . TYR A 1 771 ? 14.136 -0.421 -7.518 1.00 92.12 771 TYR A C 1
ATOM 6099 O O . TYR A 1 771 ? 14.955 -1.114 -6.906 1.00 92.12 771 TYR A O 1
ATOM 6107 N N . PHE A 1 772 ? 14.201 0.910 -7.555 1.00 86.75 772 PHE A N 1
ATOM 6108 C CA . PHE A 1 772 ? 15.252 1.724 -6.944 1.00 86.75 772 PHE A CA 1
ATOM 6109 C C . PHE A 1 772 ? 14.670 2.789 -6.005 1.00 86.75 772 PHE A C 1
ATOM 6111 O O . PHE A 1 772 ? 13.554 3.264 -6.212 1.00 86.75 772 PHE A O 1
ATOM 6118 N N . SER A 1 773 ? 15.458 3.189 -5.007 1.00 86.50 773 SER A N 1
ATOM 6119 C CA . SER A 1 773 ? 15.128 4.276 -4.081 1.00 86.50 773 SER A CA 1
ATOM 6120 C C . SER A 1 773 ? 16.013 5.488 -4.358 1.00 86.50 773 SER A C 1
ATOM 6122 O O . SER A 1 773 ? 17.198 5.316 -4.639 1.00 86.50 773 SER A O 1
ATOM 6124 N N . GLY A 1 774 ? 15.444 6.692 -4.283 1.00 82.94 774 GLY A N 1
ATOM 6125 C CA . GLY A 1 774 ? 16.176 7.959 -4.385 1.00 82.94 774 GLY A CA 1
ATOM 6126 C C . GLY A 1 774 ? 16.144 8.746 -3.074 1.00 82.94 774 GLY A C 1
ATOM 6127 O O . GLY A 1 774 ? 15.315 8.484 -2.198 1.00 82.94 774 GLY A O 1
ATOM 6128 N N . ALA A 1 775 ? 17.028 9.737 -2.949 1.00 85.19 775 ALA A N 1
ATOM 6129 C CA . ALA A 1 775 ? 16.978 10.693 -1.847 1.00 85.19 775 ALA A CA 1
ATOM 6130 C C . ALA A 1 775 ? 15.667 11.500 -1.885 1.00 85.19 775 ALA A C 1
ATOM 6132 O O . ALA A 1 775 ? 15.147 11.806 -2.958 1.00 85.19 775 ALA A O 1
ATOM 6133 N N . SER A 1 776 ? 15.135 11.837 -0.713 1.00 87.25 776 SER A N 1
ATOM 6134 C CA . SER A 1 776 ? 13.915 12.641 -0.541 1.00 87.25 776 SER A CA 1
ATOM 6135 C C . SER A 1 776 ? 12.621 12.092 -1.185 1.00 87.25 776 SER A C 1
ATOM 6137 O O . SER A 1 776 ? 11.695 12.862 -1.439 1.00 87.25 776 SER A O 1
ATOM 6139 N N . ILE A 1 777 ? 12.561 10.773 -1.446 1.00 89.69 777 ILE A N 1
ATOM 6140 C CA . ILE A 1 777 ? 11.377 10.016 -1.927 1.00 89.69 777 ILE A CA 1
ATOM 6141 C C . ILE A 1 777 ? 11.228 8.627 -1.261 1.00 89.69 777 ILE A C 1
ATOM 6143 O O . ILE A 1 777 ? 10.625 7.717 -1.831 1.00 89.69 777 ILE A O 1
ATOM 6147 N N . VAL A 1 778 ? 11.847 8.402 -0.097 1.00 93.31 778 VAL A N 1
ATOM 6148 C CA . VAL A 1 778 ? 12.067 7.045 0.451 1.00 93.31 778 VAL A CA 1
ATOM 6149 C C . VAL A 1 778 ? 10.757 6.318 0.779 1.00 93.31 778 VAL A C 1
ATOM 6151 O O . VAL A 1 778 ? 10.585 5.156 0.422 1.00 93.31 778 VAL A O 1
ATOM 6154 N N . ASP A 1 779 ? 9.815 7.012 1.403 1.00 95.12 779 ASP A N 1
ATOM 6155 C CA . ASP A 1 779 ? 8.453 6.565 1.698 1.00 95.12 779 ASP A CA 1
ATOM 6156 C C . ASP A 1 779 ? 7.655 6.226 0.423 1.00 95.12 779 ASP A C 1
ATOM 6158 O O . ASP A 1 779 ? 7.040 5.158 0.326 1.00 95.12 779 ASP A O 1
ATOM 6162 N N . TYR A 1 780 ? 7.726 7.075 -0.607 1.00 95.31 780 TYR A N 1
ATOM 6163 C CA . TYR A 1 780 ? 7.108 6.815 -1.905 1.00 95.31 780 TYR A CA 1
ATOM 6164 C C . TYR A 1 780 ? 7.707 5.560 -2.559 1.00 95.31 780 TYR A C 1
ATOM 6166 O O . TYR A 1 780 ? 6.964 4.692 -3.024 1.00 95.31 780 TYR A O 1
ATOM 6174 N N . CYS A 1 781 ? 9.033 5.405 -2.531 1.00 95.06 781 CYS A N 1
ATOM 6175 C CA . CYS A 1 781 ? 9.721 4.199 -2.994 1.00 95.06 781 CYS A CA 1
ATOM 6176 C C . CYS A 1 781 ? 9.268 2.952 -2.218 1.00 95.06 781 CYS A C 1
ATOM 6178 O O . CYS A 1 781 ? 8.943 1.940 -2.838 1.00 95.06 781 CYS A O 1
ATOM 6180 N N . CYS A 1 782 ? 9.155 3.026 -0.888 1.00 96.81 782 CYS A N 1
ATOM 6181 C CA . CYS A 1 782 ? 8.638 1.933 -0.062 1.00 96.81 782 CYS A CA 1
ATOM 6182 C C . CYS A 1 782 ? 7.198 1.553 -0.440 1.00 96.81 782 CYS A C 1
ATOM 6184 O O . CYS A 1 782 ? 6.922 0.374 -0.672 1.00 96.81 782 CYS A O 1
ATOM 6186 N N . THR A 1 783 ? 6.286 2.522 -0.593 1.00 98.19 783 THR A N 1
ATOM 6187 C CA . THR A 1 783 ? 4.901 2.220 -1.003 1.00 98.19 783 THR A CA 1
ATOM 6188 C C . THR A 1 783 ? 4.833 1.616 -2.406 1.00 98.19 783 THR A C 1
ATOM 6190 O O . THR A 1 783 ? 4.136 0.622 -2.610 1.00 98.19 783 THR A O 1
ATOM 6193 N N . LYS A 1 784 ? 5.602 2.129 -3.377 1.00 97.38 784 LYS A N 1
ATOM 6194 C CA . LYS A 1 784 ? 5.613 1.590 -4.747 1.00 97.38 784 LYS A CA 1
ATOM 6195 C C . LYS A 1 784 ? 6.365 0.262 -4.880 1.00 97.38 784 LYS A C 1
ATOM 6197 O O . LYS A 1 784 ? 6.000 -0.531 -5.751 1.00 97.38 784 LYS A O 1
ATOM 6202 N N . ALA A 1 785 ? 7.334 -0.042 -4.020 1.00 97.62 785 ALA A N 1
ATOM 6203 C CA . ALA A 1 785 ? 7.895 -1.388 -3.882 1.00 97.62 785 ALA A CA 1
ATOM 6204 C C . ALA A 1 785 ? 6.870 -2.360 -3.264 1.00 97.62 785 ALA A C 1
ATOM 6206 O O . ALA A 1 785 ? 6.713 -3.475 -3.759 1.00 97.62 785 ALA A O 1
ATOM 6207 N N . GLY A 1 786 ? 6.101 -1.913 -2.265 1.00 98.31 786 GLY A N 1
ATOM 6208 C CA . GLY A 1 786 ? 4.983 -2.671 -1.695 1.00 98.31 786 GLY A CA 1
ATOM 6209 C C . GLY A 1 786 ? 3.886 -2.996 -2.716 1.00 98.31 786 GLY A C 1
ATOM 6210 O O . GLY A 1 786 ? 3.387 -4.116 -2.733 1.00 98.31 786 GLY A O 1
ATOM 6211 N N . VAL A 1 787 ? 3.555 -2.070 -3.627 1.00 98.62 787 VAL A N 1
ATOM 6212 C CA . VAL A 1 787 ? 2.587 -2.316 -4.719 1.00 98.62 787 VAL A CA 1
ATOM 6213 C C . VAL A 1 787 ? 3.080 -3.386 -5.703 1.00 98.62 787 VAL A C 1
ATOM 6215 O O . VAL A 1 787 ? 2.265 -4.151 -6.220 1.00 98.62 787 VAL A O 1
ATOM 6218 N N . LEU A 1 788 ? 4.394 -3.475 -5.946 1.00 97.81 788 LEU A N 1
ATOM 6219 C CA . LEU A 1 788 ? 4.987 -4.552 -6.748 1.00 97.81 788 LEU A CA 1
ATOM 6220 C C . LEU A 1 788 ? 4.860 -5.904 -6.031 1.00 97.81 788 LEU A C 1
ATOM 6222 O O . LEU A 1 788 ? 4.291 -6.828 -6.606 1.00 97.81 788 LEU A O 1
ATOM 6226 N N . ALA A 1 789 ? 5.267 -5.984 -4.762 1.00 98.19 789 ALA A N 1
ATOM 6227 C CA . ALA A 1 789 ? 5.140 -7.207 -3.965 1.00 98.19 789 ALA A CA 1
ATOM 6228 C C . ALA A 1 789 ? 3.674 -7.670 -3.810 1.00 98.19 789 ALA A C 1
ATOM 6230 O O . ALA A 1 789 ? 3.386 -8.861 -3.902 1.00 98.19 789 ALA A O 1
ATOM 6231 N N . LEU A 1 790 ? 2.727 -6.736 -3.649 1.00 98.44 790 LEU A N 1
ATOM 6232 C CA . LEU A 1 790 ? 1.286 -7.015 -3.638 1.00 98.44 790 LEU A CA 1
ATOM 6233 C C . LEU A 1 790 ? 0.804 -7.598 -4.974 1.00 98.44 790 LEU A C 1
ATOM 6235 O O . LEU A 1 790 ? 0.048 -8.565 -4.981 1.00 98.44 790 LEU A O 1
ATOM 6239 N N . HIS A 1 791 ? 1.232 -7.037 -6.108 1.00 97.94 791 HIS A N 1
ATOM 6240 C CA . HIS A 1 791 ? 0.883 -7.574 -7.425 1.00 97.94 791 HIS A CA 1
ATOM 6241 C C . HIS A 1 791 ? 1.459 -8.985 -7.634 1.00 97.94 791 HIS A C 1
ATOM 6243 O O . HIS A 1 791 ? 0.750 -9.880 -8.090 1.00 97.94 791 HIS A O 1
ATOM 6249 N N . GLU A 1 792 ? 2.722 -9.203 -7.264 1.00 95.88 792 GLU A N 1
ATOM 6250 C CA . GLU A 1 792 ? 3.392 -10.504 -7.365 1.00 95.88 792 GLU A CA 1
ATOM 6251 C C . GLU A 1 792 ? 2.735 -11.562 -6.462 1.00 95.88 792 GLU A C 1
ATOM 6253 O O . GLU A 1 792 ? 2.488 -12.681 -6.920 1.00 95.88 792 GLU A O 1
ATOM 6258 N N . GLY A 1 793 ? 2.384 -11.200 -5.223 1.00 97.19 793 GLY A N 1
ATOM 6259 C CA . GLY A 1 793 ? 1.661 -12.053 -4.277 1.00 97.19 793 GLY A CA 1
ATOM 6260 C C . GLY A 1 793 ? 0.245 -12.396 -4.745 1.00 97.19 793 GLY A C 1
ATOM 6261 O O . GLY A 1 793 ? -0.105 -13.574 -4.812 1.00 97.19 793 GLY A O 1
ATOM 6262 N N . LEU A 1 794 ? -0.533 -11.394 -5.175 1.00 97.00 794 LEU A N 1
ATOM 6263 C CA . LEU A 1 794 ? -1.880 -11.585 -5.727 1.00 97.00 794 LEU A CA 1
ATOM 6264 C C . LEU A 1 794 ? -1.872 -12.559 -6.914 1.00 97.00 794 LEU A C 1
ATOM 6266 O O . LEU A 1 794 ? -2.745 -13.417 -7.007 1.00 97.00 794 LEU A O 1
ATOM 6270 N N . ASN A 1 795 ? -0.867 -12.485 -7.792 1.00 94.62 795 ASN A N 1
ATOM 6271 C CA . ASN A 1 795 ? -0.725 -13.423 -8.909 1.00 94.62 795 ASN A CA 1
ATOM 6272 C C . ASN A 1 795 ? -0.516 -14.875 -8.435 1.00 94.62 795 ASN A C 1
ATOM 6274 O O . ASN A 1 795 ? -0.998 -15.803 -9.086 1.00 94.62 795 ASN A O 1
ATOM 6278 N N . GLN A 1 796 ? 0.165 -15.104 -7.304 1.00 95.25 796 GLN A N 1
ATOM 6279 C CA . GLN A 1 796 ? 0.264 -16.450 -6.726 1.00 95.25 796 GLN A CA 1
ATOM 6280 C C . GLN A 1 796 ? -1.057 -16.892 -6.087 1.00 95.25 796 GLN A C 1
ATOM 6282 O O . GLN A 1 796 ? -1.443 -18.047 -6.253 1.00 95.25 796 GLN A O 1
ATOM 6287 N N . GLU A 1 797 ? -1.785 -16.003 -5.408 1.00 96.12 797 GLU A N 1
ATOM 6288 C CA . GLU A 1 797 ? -3.086 -16.335 -4.810 1.00 96.12 797 GLU A CA 1
ATOM 6289 C C . GLU A 1 797 ? -4.150 -16.662 -5.872 1.00 96.12 797 GLU A C 1
ATOM 6291 O O . GLU A 1 797 ? -4.812 -17.699 -5.789 1.00 96.12 797 GLU A O 1
ATOM 6296 N N . LEU A 1 798 ? -4.256 -15.848 -6.927 1.00 94.38 798 LEU A N 1
ATOM 6297 C CA . LEU A 1 798 ? -5.132 -16.096 -8.080 1.00 94.38 798 LEU A CA 1
ATOM 6298 C C . LEU A 1 798 ? -4.845 -17.448 -8.746 1.00 94.38 798 LEU A C 1
ATOM 6300 O O . LEU A 1 798 ? -5.774 -18.171 -9.103 1.00 94.38 798 LEU A O 1
ATOM 6304 N N . LYS A 1 799 ? -3.567 -17.813 -8.871 1.00 91.25 799 LYS A N 1
ATOM 6305 C CA . LYS A 1 799 ? -3.128 -19.051 -9.523 1.00 91.25 799 LYS A CA 1
ATOM 6306 C C . LYS A 1 799 ? -3.229 -20.299 -8.633 1.00 91.25 799 LYS A C 1
ATOM 6308 O O . LYS A 1 799 ? -3.480 -21.382 -9.154 1.00 91.25 799 LYS A O 1
ATOM 6313 N N . HIS A 1 800 ? -3.013 -20.175 -7.319 1.00 93.31 800 HIS A N 1
ATOM 6314 C CA . HIS A 1 800 ? -2.802 -21.324 -6.415 1.00 93.31 800 HIS A CA 1
ATOM 6315 C C . HIS A 1 800 ? -3.738 -21.395 -5.199 1.00 93.31 800 HIS A C 1
ATOM 6317 O O . HIS A 1 800 ? -3.706 -22.387 -4.473 1.00 93.31 800 HIS A O 1
ATOM 6323 N N . ARG A 1 801 ? -4.562 -20.371 -4.940 1.00 95.44 801 ARG A N 1
ATOM 6324 C CA . ARG A 1 801 ? -5.498 -20.324 -3.795 1.00 95.44 801 ARG A CA 1
ATOM 6325 C C . ARG A 1 801 ? -6.959 -20.180 -4.223 1.00 95.44 801 ARG A C 1
ATOM 6327 O O . ARG A 1 801 ? -7.823 -20.771 -3.586 1.00 95.44 801 ARG A O 1
ATOM 6334 N N . TYR A 1 802 ? -7.230 -19.471 -5.321 1.00 93.00 802 TYR A N 1
ATOM 6335 C CA . TYR A 1 802 ? -8.591 -19.203 -5.818 1.00 93.00 802 TYR A CA 1
ATOM 6336 C C . TYR A 1 802 ? -9.039 -20.094 -6.998 1.00 93.00 802 TYR A C 1
ATOM 6338 O O . TYR A 1 802 ? -10.046 -19.821 -7.657 1.00 93.00 802 TYR A O 1
ATOM 6346 N N . GLY A 1 803 ? -8.318 -21.191 -7.252 1.00 87.38 803 GLY A N 1
ATOM 6347 C CA . GLY A 1 803 ? -8.714 -22.238 -8.200 1.00 87.38 803 GLY A CA 1
ATOM 6348 C C . GLY A 1 803 ? -8.891 -21.754 -9.652 1.00 87.38 803 GLY A C 1
ATOM 6349 O O . GLY A 1 803 ? -8.255 -20.781 -10.068 1.00 87.38 803 GLY A O 1
ATOM 6350 N N . PRO A 1 804 ? -9.757 -22.415 -10.448 1.00 88.44 804 PRO A N 1
ATOM 6351 C CA . PRO A 1 804 ? -10.003 -22.025 -11.838 1.00 88.44 804 PRO A CA 1
ATOM 6352 C C . PRO A 1 804 ? -10.530 -20.592 -11.981 1.00 88.44 804 PRO A C 1
ATOM 6354 O O . PRO A 1 804 ? -10.108 -19.882 -12.887 1.00 88.44 804 PRO A O 1
ATOM 6357 N N . ASN A 1 805 ? -11.397 -20.135 -11.068 1.00 91.56 805 ASN A N 1
ATOM 6358 C CA . ASN A 1 805 ? -11.972 -18.787 -11.125 1.00 91.56 805 ASN A CA 1
ATOM 6359 C C . ASN A 1 805 ? -10.905 -17.700 -10.914 1.00 91.56 805 ASN A C 1
ATOM 6361 O O . ASN A 1 805 ? -10.926 -16.695 -11.620 1.00 91.56 805 ASN A O 1
ATOM 6365 N N . GLY A 1 806 ? -9.938 -17.920 -10.016 1.00 92.12 806 GLY A N 1
ATOM 6366 C CA . GLY A 1 806 ? -8.782 -17.034 -9.858 1.00 92.12 806 GLY A CA 1
ATOM 6367 C C . GLY A 1 806 ? -7.912 -16.962 -11.117 1.00 92.12 806 GLY A C 1
ATOM 6368 O O . GLY A 1 806 ? -7.497 -15.877 -11.526 1.00 92.12 806 GLY A O 1
ATOM 6369 N N . CYS A 1 807 ? -7.724 -18.086 -11.817 1.00 90.69 807 CYS A N 1
ATOM 6370 C CA . CYS A 1 807 ? -6.990 -18.110 -13.086 1.00 90.69 807 CYS A CA 1
ATOM 6371 C C . CYS A 1 807 ? -7.669 -17.310 -14.216 1.00 90.69 807 CYS A C 1
ATOM 6373 O O . CYS A 1 807 ? -6.983 -16.880 -15.146 1.00 90.69 807 CYS A O 1
ATOM 6375 N N . CYS A 1 808 ? -8.984 -17.072 -14.129 1.00 92.81 808 CYS A N 1
ATOM 6376 C CA . CYS A 1 808 ? -9.751 -16.240 -15.062 1.00 92.81 808 CYS A CA 1
ATOM 6377 C C . CYS A 1 808 ? -9.536 -14.724 -14.875 1.00 92.81 808 CYS A C 1
ATOM 6379 O O . CYS A 1 808 ? -10.015 -13.934 -15.695 1.00 92.81 808 CYS A O 1
ATOM 6381 N N . ILE A 1 809 ? -8.839 -14.300 -13.816 1.00 95.12 809 ILE A N 1
ATOM 6382 C CA . ILE A 1 809 ? -8.562 -12.892 -13.511 1.00 95.12 809 ILE A CA 1
ATOM 6383 C C . ILE A 1 809 ? -7.244 -12.468 -14.165 1.00 95.12 809 ILE A C 1
ATOM 6385 O O . ILE A 1 809 ? -6.217 -13.131 -14.038 1.00 95.12 809 ILE A O 1
ATOM 6389 N N . GLN A 1 810 ? -7.269 -11.358 -14.898 1.00 94.25 810 GLN A N 1
ATOM 6390 C CA . GLN A 1 810 ? -6.083 -10.717 -15.458 1.00 94.25 810 GLN A CA 1
ATOM 6391 C C . GLN A 1 810 ? -5.519 -9.712 -14.448 1.00 94.25 810 GLN A C 1
ATOM 6393 O O . GLN A 1 810 ? -6.268 -9.023 -13.754 1.00 94.25 810 GLN A O 1
ATOM 6398 N N . THR A 1 811 ? -4.200 -9.554 -14.412 1.00 96.50 811 THR A N 1
ATOM 6399 C CA . THR A 1 811 ? -3.547 -8.527 -13.592 1.00 96.50 811 THR A CA 1
ATOM 6400 C C . THR A 1 811 ? -2.562 -7.707 -14.416 1.00 96.50 811 THR A C 1
ATOM 6402 O O . THR A 1 811 ? -1.989 -8.162 -15.407 1.00 96.50 811 THR A O 1
ATOM 6405 N N . THR A 1 812 ? -2.362 -6.445 -14.057 1.00 97.38 812 THR A N 1
ATOM 6406 C CA . THR A 1 812 ? -1.378 -5.588 -14.721 1.00 97.38 812 THR A CA 1
ATOM 6407 C C . THR A 1 812 ? -0.707 -4.666 -13.728 1.00 97.38 812 THR A C 1
ATOM 6409 O O . THR A 1 812 ? -1.366 -4.097 -12.861 1.00 97.38 812 THR A O 1
ATOM 6412 N N . ILE A 1 813 ? 0.602 -4.496 -13.879 1.00 97.88 813 ILE A N 1
ATOM 6413 C CA . ILE A 1 813 ? 1.374 -3.507 -13.133 1.00 97.88 813 ILE A CA 1
ATOM 6414 C C . ILE A 1 813 ? 2.098 -2.568 -14.094 1.00 97.88 813 ILE A C 1
ATOM 6416 O O . ILE A 1 813 ? 2.568 -2.970 -15.162 1.00 97.88 813 ILE A O 1
ATOM 6420 N N . VAL A 1 814 ? 2.120 -1.289 -13.728 1.00 97.81 814 VAL A N 1
ATOM 6421 C CA . VAL A 1 814 ? 2.593 -0.193 -14.574 1.00 97.81 814 VAL A CA 1
ATOM 6422 C C . VAL A 1 814 ? 3.691 0.553 -13.830 1.00 97.81 814 VAL A C 1
ATOM 6424 O O . VAL A 1 814 ? 3.457 1.055 -12.734 1.00 97.81 814 VAL A O 1
ATOM 6427 N N . HIS A 1 815 ? 4.875 0.642 -14.429 1.00 96.69 815 HIS A N 1
ATOM 6428 C CA . HIS A 1 815 ? 6.064 1.285 -13.876 1.00 96.69 815 HIS A CA 1
ATOM 6429 C C . HIS A 1 815 ? 6.412 2.544 -14.690 1.00 96.69 815 HIS A C 1
ATOM 6431 O O . HIS A 1 815 ? 7.265 2.494 -15.583 1.00 96.69 815 HIS A O 1
ATOM 6437 N N . PRO A 1 816 ? 5.731 3.677 -14.437 1.00 92.94 816 PRO A N 1
ATOM 6438 C CA . PRO A 1 816 ? 6.089 4.955 -15.035 1.00 92.94 816 PRO A CA 1
ATOM 6439 C C . PRO A 1 816 ? 7.369 5.549 -14.430 1.00 92.94 816 PRO A C 1
ATOM 6441 O O . PRO A 1 816 ? 7.632 5.425 -13.230 1.00 92.94 816 PRO A O 1
ATOM 6444 N N . MET A 1 817 ? 8.130 6.252 -15.269 1.00 88.69 817 MET A N 1
ATOM 6445 C CA . MET A 1 817 ? 9.058 7.310 -14.858 1.00 88.69 817 MET A CA 1
ATOM 6446 C C . MET A 1 817 ? 8.319 8.650 -14.653 1.00 88.69 817 MET A C 1
ATOM 6448 O O . MET A 1 817 ? 7.104 8.737 -14.839 1.00 88.69 817 MET A O 1
ATOM 6452 N N . TRP A 1 818 ? 9.057 9.699 -14.271 1.00 85.69 818 TRP A N 1
ATOM 6453 C CA . TRP A 1 818 ? 8.553 11.060 -14.052 1.00 85.69 818 TRP A CA 1
ATOM 6454 C C . TRP A 1 818 ? 7.641 11.560 -15.178 1.00 85.69 818 TRP A C 1
ATOM 6456 O O . TRP A 1 818 ? 7.995 11.482 -16.355 1.00 85.69 818 TRP A O 1
ATOM 6466 N N . ALA A 1 819 ? 6.487 12.130 -14.824 1.00 86.50 819 ALA A N 1
ATOM 6467 C CA . ALA A 1 819 ? 5.527 12.651 -15.790 1.00 86.50 819 ALA A CA 1
ATOM 6468 C C . ALA A 1 819 ? 4.763 13.871 -15.263 1.00 86.50 819 ALA A C 1
ATOM 6470 O O . ALA A 1 819 ? 4.418 13.940 -14.083 1.00 86.50 819 ALA A O 1
ATOM 6471 N N . GLN A 1 820 ? 4.480 14.804 -16.172 1.00 84.50 820 GLN A N 1
ATOM 6472 C CA . GLN A 1 820 ? 3.969 16.153 -15.908 1.00 84.50 820 GLN A CA 1
ATOM 6473 C C . GLN A 1 820 ? 2.540 16.118 -15.344 1.00 84.50 820 GLN A C 1
ATOM 6475 O O . GLN A 1 820 ? 1.553 16.147 -16.075 1.00 84.50 820 GLN A O 1
ATOM 6480 N N . THR A 1 821 ? 2.439 15.993 -14.023 1.00 87.44 821 THR A N 1
ATOM 6481 C CA . THR A 1 821 ? 1.199 15.805 -13.258 1.00 87.44 821 THR A CA 1
ATOM 6482 C C . THR A 1 821 ? 1.281 16.570 -11.934 1.00 87.44 821 THR A C 1
ATOM 6484 O O . THR A 1 821 ? 2.391 16.812 -11.457 1.00 87.44 821 THR A O 1
ATOM 6487 N N . PRO A 1 822 ? 0.148 16.888 -11.275 1.00 84.12 822 PRO A N 1
ATOM 6488 C CA . PRO A 1 822 ? 0.161 17.552 -9.967 1.00 84.12 822 PRO A CA 1
ATOM 6489 C C . PRO A 1 822 ? 0.997 16.829 -8.897 1.00 84.12 822 PRO A C 1
ATOM 6491 O O . PRO A 1 822 ? 1.514 17.477 -7.993 1.00 84.12 822 PRO A O 1
ATOM 6494 N N . LEU A 1 823 ? 1.169 15.506 -9.023 1.00 86.25 823 LEU A N 1
ATOM 6495 C CA . LEU A 1 823 ? 1.957 14.679 -8.107 1.00 86.25 823 LEU A CA 1
ATOM 6496 C C . LEU A 1 823 ? 3.462 14.995 -8.138 1.00 86.25 823 LEU A C 1
ATOM 6498 O O . LEU A 1 823 ? 4.115 14.807 -7.120 1.00 86.25 823 LEU A O 1
ATOM 6502 N N . ILE A 1 824 ? 4.025 15.486 -9.252 1.00 85.00 824 ILE A N 1
ATOM 6503 C CA . ILE A 1 824 ? 5.471 15.789 -9.328 1.00 85.00 824 ILE A CA 1
ATOM 6504 C C . ILE A 1 824 ? 5.830 17.224 -8.914 1.00 85.00 824 ILE A C 1
ATOM 6506 O O . ILE A 1 824 ? 7.002 17.591 -8.962 1.00 85.00 824 ILE A O 1
ATOM 6510 N N . LYS A 1 825 ? 4.846 18.040 -8.511 1.00 84.62 825 LYS A N 1
ATOM 6511 C CA . LYS A 1 825 ? 5.008 19.490 -8.310 1.00 84.62 825 LYS A CA 1
ATOM 6512 C C . LYS A 1 825 ? 6.108 19.855 -7.301 1.00 84.62 825 LYS A C 1
ATOM 6514 O O . LYS A 1 825 ? 6.808 20.837 -7.505 1.00 84.62 825 LYS A O 1
ATOM 6519 N N . SER A 1 826 ? 6.310 19.054 -6.252 1.00 81.06 826 SER A N 1
ATOM 6520 C CA . SER A 1 826 ? 7.369 19.272 -5.250 1.00 81.06 826 SER A CA 1
ATOM 6521 C C . SER A 1 826 ? 8.797 19.011 -5.753 1.00 81.06 826 SER A C 1
ATOM 6523 O O . SER A 1 826 ? 9.742 19.315 -5.035 1.00 81.06 826 SER A O 1
ATOM 6525 N N . TRP A 1 827 ? 8.973 18.469 -6.964 1.00 82.88 827 TRP A N 1
ATOM 6526 C CA . TRP A 1 827 ? 10.283 18.274 -7.602 1.00 82.88 827 TRP A CA 1
ATOM 6527 C C . TRP A 1 827 ? 10.430 19.024 -8.929 1.00 82.88 827 TRP A C 1
ATOM 6529 O O . TRP A 1 827 ? 11.443 18.839 -9.597 1.00 82.88 827 TRP A O 1
ATOM 6539 N N . GLU A 1 828 ? 9.459 19.839 -9.350 1.00 80.56 828 GLU A N 1
ATOM 6540 C CA . GLU A 1 828 ? 9.439 20.427 -10.699 1.00 80.56 828 GLU A CA 1
ATOM 6541 C C . GLU A 1 828 ? 10.722 21.227 -11.005 1.00 80.56 828 GLU A C 1
ATOM 6543 O O . GLU A 1 828 ? 11.385 20.967 -12.013 1.00 80.56 828 GLU A O 1
ATOM 6548 N N . ASP A 1 829 ? 11.165 22.068 -10.066 1.00 79.12 829 ASP A N 1
ATOM 6549 C CA . ASP A 1 829 ? 12.427 22.814 -10.165 1.00 79.12 829 ASP A CA 1
ATOM 6550 C C . ASP A 1 829 ? 13.670 21.905 -10.152 1.00 79.12 829 ASP A C 1
ATOM 6552 O O . ASP A 1 829 ? 14.606 22.114 -10.924 1.00 79.12 829 ASP A O 1
ATOM 6556 N N . SER A 1 830 ? 13.680 20.853 -9.322 1.00 77.00 830 SER A N 1
ATOM 6557 C CA . SER A 1 830 ? 14.812 19.911 -9.211 1.00 77.00 830 SER A CA 1
ATOM 6558 C C . SER A 1 830 ? 14.958 19.036 -10.462 1.00 77.00 830 SER A C 1
ATOM 6560 O O . SER A 1 830 ? 16.068 18.798 -10.945 1.00 77.00 830 SER A O 1
ATOM 6562 N N . LEU A 1 831 ? 13.837 18.612 -11.052 1.00 80.06 831 LEU A N 1
ATOM 6563 C CA . LEU A 1 831 ? 13.788 17.858 -12.304 1.00 80.06 831 LEU A CA 1
ATOM 6564 C C . LEU A 1 831 ? 14.223 18.728 -13.493 1.00 80.06 831 LEU A C 1
ATOM 6566 O O . LEU A 1 831 ? 14.955 18.245 -14.357 1.00 80.06 831 LEU A O 1
ATOM 6570 N N . MET A 1 832 ? 13.852 20.015 -13.519 1.00 78.25 832 MET A N 1
ATOM 6571 C CA . MET A 1 832 ? 14.361 20.959 -14.521 1.00 78.25 832 MET A CA 1
ATOM 6572 C C . MET A 1 832 ? 15.860 21.245 -14.343 1.00 78.25 832 MET A C 1
ATOM 6574 O O . MET A 1 832 ? 16.612 21.158 -15.316 1.00 78.25 832 MET A O 1
ATOM 6578 N N . ALA A 1 833 ? 16.325 21.513 -13.118 1.00 75.81 833 ALA A N 1
ATOM 6579 C CA . ALA A 1 833 ? 17.732 21.800 -12.825 1.00 75.81 833 ALA A CA 1
ATOM 6580 C C . ALA A 1 833 ? 18.663 20.614 -13.146 1.00 75.81 833 ALA A C 1
ATOM 6582 O O . ALA A 1 833 ? 19.735 20.803 -13.723 1.00 75.81 833 ALA A O 1
ATOM 6583 N N . SER A 1 834 ? 18.231 19.386 -12.842 1.00 71.31 834 SER A N 1
ATOM 6584 C CA . SER A 1 834 ? 18.938 18.143 -13.197 1.00 71.31 834 SER A CA 1
ATOM 6585 C C . SER A 1 834 ? 18.805 17.746 -14.676 1.00 71.31 834 SER A C 1
ATOM 6587 O O . SER A 1 834 ? 19.450 16.794 -15.113 1.00 71.31 834 SER A O 1
ATOM 6589 N N . LYS A 1 835 ? 17.990 18.467 -15.464 1.00 74.25 835 LYS A N 1
ATOM 6590 C CA . LYS A 1 835 ? 17.628 18.145 -16.860 1.00 74.25 835 LYS A CA 1
ATOM 6591 C C . LYS A 1 835 ? 17.002 16.749 -17.014 1.00 74.25 835 LYS A C 1
ATOM 6593 O O . LYS A 1 835 ? 17.132 16.106 -18.059 1.00 74.25 835 LYS A O 1
ATOM 6598 N N . THR A 1 836 ? 16.304 16.284 -15.980 1.00 75.12 836 THR A N 1
ATOM 6599 C CA . THR A 1 836 ? 15.644 14.977 -15.953 1.00 75.12 836 THR A CA 1
ATOM 6600 C C . THR A 1 836 ? 14.451 14.954 -16.908 1.00 75.12 836 THR A C 1
ATOM 6602 O O . THR A 1 836 ? 13.599 15.842 -16.908 1.00 75.12 836 THR A O 1
ATOM 6605 N N . ILE A 1 837 ? 14.372 13.914 -17.743 1.00 73.81 837 ILE A N 1
ATOM 6606 C CA . ILE A 1 837 ? 13.322 13.789 -18.760 1.00 73.81 837 ILE A CA 1
ATOM 6607 C C . ILE A 1 837 ? 11.975 13.498 -18.086 1.00 73.81 837 ILE A C 1
ATOM 6609 O O . ILE A 1 837 ? 11.780 12.427 -17.512 1.00 73.81 837 ILE A O 1
ATOM 6613 N N . THR A 1 838 ? 11.027 14.427 -18.221 1.00 80.88 838 THR A N 1
ATOM 6614 C CA . THR A 1 838 ? 9.628 14.241 -17.816 1.00 80.88 838 THR A CA 1
ATOM 6615 C C . THR A 1 838 ? 8.750 13.856 -19.012 1.00 80.88 838 THR A C 1
ATOM 6617 O O . THR A 1 838 ? 8.883 14.384 -20.119 1.00 80.88 838 THR A O 1
ATOM 6620 N N . LEU A 1 839 ? 7.848 12.899 -18.800 1.00 84.81 839 LEU A N 1
ATOM 6621 C CA . LEU A 1 839 ? 6.900 12.398 -19.796 1.00 84.81 839 LEU A CA 1
ATOM 6622 C C . LEU A 1 839 ? 5.595 13.213 -19.807 1.00 84.81 839 LEU A C 1
ATOM 6624 O O . LEU A 1 839 ? 5.184 13.781 -18.794 1.00 84.81 839 LEU A O 1
ATOM 6628 N N . LEU A 1 840 ? 4.877 13.187 -20.933 1.00 84.88 840 LEU A N 1
ATOM 6629 C CA . LEU A 1 840 ? 3.474 13.616 -20.971 1.00 84.88 840 LEU A CA 1
ATOM 6630 C C . LEU A 1 840 ? 2.576 12.539 -20.327 1.00 84.88 840 LEU A C 1
ATOM 6632 O O . LEU A 1 840 ? 2.763 11.362 -20.639 1.00 84.88 840 LEU A O 1
ATOM 6636 N N . PRO A 1 841 ? 1.539 12.894 -19.543 1.00 87.25 841 PRO A N 1
ATOM 6637 C CA . PRO A 1 841 ? 0.634 11.918 -18.919 1.00 87.25 841 PRO A CA 1
ATOM 6638 C C . PRO A 1 841 ? -0.058 10.953 -19.895 1.00 87.25 841 PRO A C 1
ATOM 6640 O O . PRO A 1 841 ? -0.302 9.798 -19.549 1.00 87.25 841 PRO A O 1
ATOM 6643 N N . SER A 1 842 ? -0.319 11.384 -21.137 1.00 89.00 842 SER A N 1
ATOM 6644 C CA . SER A 1 842 ? -0.861 10.512 -22.197 1.00 89.00 842 SER A CA 1
ATOM 6645 C C . SER A 1 842 ? 0.082 9.359 -22.554 1.00 89.00 842 SER A C 1
ATOM 6647 O O . SER A 1 842 ? -0.382 8.252 -22.799 1.00 89.00 842 SER A O 1
ATOM 6649 N N . ALA A 1 843 ? 1.403 9.556 -22.471 1.00 88.12 843 ALA A N 1
ATOM 6650 C CA . ALA A 1 843 ? 2.375 8.492 -22.724 1.00 88.12 843 ALA A CA 1
ATOM 6651 C C . ALA A 1 843 ? 2.299 7.339 -21.703 1.00 88.12 843 ALA A C 1
ATOM 6653 O O . ALA A 1 843 ? 2.816 6.264 -21.987 1.00 88.12 843 ALA A O 1
ATOM 6654 N N . ILE A 1 844 ? 1.650 7.547 -20.549 1.00 91.75 844 ILE A N 1
ATOM 6655 C CA . ILE A 1 844 ? 1.370 6.516 -19.539 1.00 91.75 844 ILE A CA 1
ATOM 6656 C C . ILE A 1 844 ? -0.071 6.010 -19.676 1.00 91.75 844 ILE A C 1
ATOM 6658 O O . ILE A 1 844 ? -0.288 4.801 -19.715 1.00 91.75 844 ILE A O 1
ATOM 6662 N N . ALA A 1 845 ? -1.052 6.909 -19.804 1.00 94.50 845 ALA A N 1
ATOM 6663 C CA . ALA A 1 845 ? -2.462 6.528 -19.901 1.00 94.50 845 ALA A CA 1
ATOM 6664 C C . ALA A 1 845 ? -2.784 5.705 -21.165 1.00 94.50 845 ALA A C 1
ATOM 6666 O O . ALA A 1 845 ? -3.499 4.707 -21.068 1.00 94.50 845 ALA A O 1
ATOM 6667 N N . ASP A 1 846 ? -2.229 6.064 -22.330 1.00 94.31 846 ASP A N 1
ATOM 6668 C CA . ASP A 1 846 ? -2.533 5.391 -23.599 1.00 94.31 846 ASP A CA 1
ATOM 6669 C C . ASP A 1 846 ? -2.086 3.904 -23.592 1.00 94.31 846 ASP A C 1
ATOM 6671 O O . ASP A 1 846 ? -2.897 3.044 -23.957 1.00 94.31 846 ASP A O 1
ATOM 6675 N N . PRO A 1 847 ? -0.870 3.533 -23.117 1.00 94.69 847 PRO A N 1
ATOM 6676 C CA . PRO A 1 847 ? -0.502 2.134 -22.872 1.00 94.69 847 PRO A CA 1
ATOM 6677 C C . PRO A 1 847 ? -1.419 1.380 -21.904 1.00 94.69 847 PRO A C 1
ATOM 6679 O O . PRO A 1 847 ? -1.751 0.227 -22.180 1.00 94.69 847 PRO A O 1
ATOM 6682 N N . VAL A 1 848 ? -1.854 1.994 -20.796 1.00 97.06 848 VAL A N 1
ATOM 6683 C CA . VAL A 1 848 ? -2.718 1.310 -19.815 1.00 97.06 848 VAL A CA 1
ATOM 6684 C C . VAL A 1 848 ? -4.099 1.035 -20.404 1.00 97.06 848 VAL A C 1
ATOM 6686 O O . VAL A 1 848 ? -4.577 -0.098 -20.345 1.00 97.06 848 VAL A O 1
ATOM 6689 N N . VAL A 1 849 ? -4.704 2.027 -21.063 1.00 97.38 849 VAL A N 1
ATOM 6690 C CA . VAL A 1 849 ? -5.976 1.867 -21.786 1.00 97.38 849 VAL A CA 1
ATOM 6691 C C . VAL A 1 849 ? -5.856 0.787 -22.866 1.00 97.38 849 VAL A C 1
ATOM 6693 O O . VAL A 1 849 ? -6.734 -0.067 -22.983 1.00 97.38 849 VAL A O 1
ATOM 6696 N N . LYS A 1 850 ? -4.747 0.756 -23.619 1.00 96.12 850 LYS A N 1
ATOM 6697 C CA . LYS A 1 850 ? -4.468 -0.292 -24.614 1.00 96.12 850 LYS A CA 1
ATOM 6698 C C . LYS A 1 850 ? -4.351 -1.687 -23.984 1.00 96.12 850 LYS A C 1
ATOM 6700 O O . LYS A 1 850 ? -4.860 -2.646 -24.561 1.00 96.12 850 LYS A O 1
ATOM 6705 N N . GLN A 1 851 ? -3.713 -1.814 -22.819 1.00 94.81 851 GLN A N 1
ATOM 6706 C CA . GLN A 1 851 ? -3.570 -3.097 -22.125 1.00 94.81 851 GLN A CA 1
ATOM 6707 C C . GLN A 1 851 ? -4.916 -3.608 -21.594 1.00 94.81 851 GLN A C 1
ATOM 6709 O O . GLN A 1 851 ? -5.248 -4.772 -21.826 1.00 94.81 851 GLN A O 1
ATOM 6714 N N . VAL A 1 852 ? -5.718 -2.740 -20.967 1.00 95.44 852 VAL A N 1
ATOM 6715 C CA . VAL A 1 852 ? -7.083 -3.056 -20.505 1.00 95.44 852 VAL A CA 1
ATOM 6716 C C . VAL A 1 852 ? -7.962 -3.508 -21.674 1.00 95.44 852 VAL A C 1
ATOM 6718 O O . VAL A 1 852 ? -8.562 -4.576 -21.614 1.00 95.44 852 VAL A O 1
ATOM 6721 N N . LEU A 1 853 ? -7.960 -2.772 -22.791 1.00 94.31 853 LEU A N 1
ATOM 6722 C CA . LEU A 1 853 ? -8.730 -3.126 -23.993 1.00 94.31 853 LEU A CA 1
ATOM 6723 C C . LEU A 1 853 ? -8.216 -4.387 -24.715 1.00 94.31 853 LEU A C 1
ATOM 6725 O O . LEU A 1 853 ? -8.929 -4.955 -25.539 1.00 94.31 853 LEU A O 1
ATOM 6729 N N . SER A 1 854 ? -7.005 -4.866 -24.405 1.00 91.19 854 SER A N 1
ATOM 6730 C CA . SER A 1 854 ? -6.546 -6.190 -24.850 1.00 91.19 854 SER A CA 1
ATOM 6731 C C . SER A 1 854 ? -7.115 -7.335 -23.999 1.00 91.19 854 SER A C 1
ATOM 6733 O O . SER A 1 854 ? -7.134 -8.484 -24.448 1.00 91.19 854 SER A O 1
ATOM 6735 N N . GLY A 1 855 ? -7.560 -7.034 -22.770 1.00 89.25 855 GLY A N 1
ATOM 6736 C CA . GLY A 1 855 ? -7.986 -8.007 -21.770 1.00 89.25 855 GLY A CA 1
ATOM 6737 C C . GLY A 1 855 ? -6.909 -9.057 -21.490 1.00 89.25 855 GLY A C 1
ATOM 6738 O O . GLY A 1 855 ? -7.188 -10.253 -21.552 1.00 89.25 855 GLY A O 1
ATOM 6739 N N . ARG A 1 856 ? -5.655 -8.661 -21.277 1.00 88.06 856 ARG A N 1
ATOM 6740 C CA . ARG A 1 856 ? -4.553 -9.593 -20.984 1.00 88.06 856 ARG A CA 1
ATOM 6741 C C . ARG A 1 856 ? -3.795 -9.142 -19.754 1.00 88.06 856 ARG A C 1
ATOM 6743 O O . ARG A 1 856 ? -3.675 -7.940 -19.509 1.00 88.06 856 ARG A O 1
ATOM 6750 N N . ALA A 1 857 ? -3.225 -10.103 -19.033 1.00 92.06 857 ALA A N 1
ATOM 6751 C CA . ALA A 1 857 ? -2.222 -9.772 -18.038 1.00 92.06 857 ALA A CA 1
ATOM 6752 C C . ALA A 1 857 ? -0.978 -9.154 -18.708 1.00 92.06 857 ALA A C 1
ATOM 6754 O O . ALA A 1 857 ? -0.731 -9.396 -19.896 1.00 92.06 857 ALA A O 1
ATOM 6755 N N . GLY A 1 858 ? -0.227 -8.332 -17.974 1.00 91.94 858 GLY A N 1
ATOM 6756 C CA . GLY A 1 858 ? 0.904 -7.590 -18.537 1.00 91.94 858 GLY A CA 1
ATOM 6757 C C . GLY A 1 858 ? 1.710 -6.791 -17.514 1.00 91.94 858 GLY A C 1
ATOM 6758 O O . GLY A 1 858 ? 1.169 -6.310 -16.522 1.00 91.94 858 GLY A O 1
ATOM 6759 N N . GLN A 1 859 ? 2.995 -6.589 -17.790 1.00 94.19 859 GLN A N 1
ATOM 6760 C CA . GLN A 1 859 ? 3.843 -5.643 -17.062 1.00 94.19 859 GLN A CA 1
ATOM 6761 C C . GLN A 1 859 ? 4.306 -4.540 -18.017 1.00 94.19 859 GLN A C 1
ATOM 6763 O O . GLN A 1 859 ? 4.913 -4.826 -19.048 1.00 94.19 859 GLN A O 1
ATOM 6768 N N . ILE A 1 860 ? 3.993 -3.285 -17.690 1.00 94.31 860 ILE A N 1
ATOM 6769 C CA . ILE A 1 860 ? 4.240 -2.129 -18.559 1.00 94.31 860 ILE A CA 1
ATOM 6770 C C . ILE A 1 860 ? 5.322 -1.251 -17.935 1.00 94.31 860 ILE A C 1
ATOM 6772 O O . ILE A 1 860 ? 5.148 -0.747 -16.829 1.00 94.31 860 ILE A O 1
ATOM 6776 N N . TYR A 1 861 ? 6.402 -1.003 -18.669 1.00 93.31 861 TYR A N 1
ATOM 6777 C CA . TYR A 1 861 ? 7.416 -0.006 -18.325 1.00 93.31 861 TYR A CA 1
ATOM 6778 C C . TYR A 1 861 ? 7.221 1.226 -19.211 1.00 93.31 861 TYR A C 1
ATOM 6780 O O . TYR A 1 861 ? 7.018 1.077 -20.418 1.00 93.31 861 TYR A O 1
ATOM 6788 N N . VAL A 1 862 ? 7.253 2.433 -18.636 1.00 90.25 862 VAL A N 1
ATOM 6789 C CA . VAL A 1 862 ? 7.056 3.678 -19.400 1.00 90.25 862 VAL A CA 1
ATOM 6790 C C . VAL A 1 862 ? 8.184 4.676 -19.098 1.00 90.25 862 VAL A C 1
ATOM 6792 O O . VAL A 1 862 ? 8.201 5.241 -18.001 1.00 90.25 862 VAL A O 1
ATOM 6795 N N . PRO A 1 863 ? 9.110 4.935 -20.046 1.00 87.38 863 PRO A N 1
ATOM 6796 C CA . PRO A 1 863 ? 9.209 4.341 -21.388 1.00 87.38 863 PRO A CA 1
ATOM 6797 C C . PRO A 1 863 ? 9.589 2.848 -21.361 1.00 87.38 863 PRO A C 1
ATOM 6799 O O . PRO A 1 863 ? 10.138 2.360 -20.377 1.00 87.38 863 PRO A O 1
ATOM 6802 N N . GLU A 1 864 ? 9.368 2.129 -22.468 1.00 82.88 864 GLU A N 1
ATOM 6803 C CA . GLU A 1 864 ? 9.721 0.698 -22.606 1.00 82.88 864 GLU A CA 1
ATOM 6804 C C . GLU A 1 864 ? 11.206 0.425 -22.286 1.00 82.88 864 GLU A C 1
ATOM 6806 O O . GLU A 1 864 ? 11.559 -0.605 -21.710 1.00 82.88 864 GLU A O 1
ATOM 6811 N N . SER A 1 865 ? 12.084 1.382 -22.609 1.00 79.50 865 SER A N 1
ATOM 6812 C CA . SER A 1 865 ? 13.520 1.346 -22.316 1.00 79.50 865 SER A CA 1
ATOM 6813 C C . SER A 1 865 ? 13.841 1.271 -20.816 1.00 79.50 865 SER A C 1
ATOM 6815 O O . SER A 1 865 ? 14.877 0.701 -20.461 1.00 79.50 865 SER A O 1
ATOM 6817 N N . ALA A 1 866 ? 12.950 1.748 -19.938 1.00 85.06 866 ALA A N 1
ATOM 6818 C CA . ALA A 1 866 ? 13.118 1.697 -18.486 1.00 85.06 866 ALA A CA 1
ATOM 6819 C C . ALA A 1 866 ? 13.087 0.262 -17.925 1.00 85.06 866 ALA A C 1
ATOM 6821 O O . ALA A 1 866 ? 13.742 -0.011 -16.920 1.00 85.06 866 ALA A O 1
ATOM 6822 N N . GLY A 1 867 ? 12.423 -0.686 -18.604 1.00 85.38 867 GLY A N 1
ATOM 6823 C CA . GLY A 1 867 ? 12.352 -2.088 -18.167 1.00 85.38 867 GLY A CA 1
ATOM 6824 C C . GLY A 1 867 ? 13.715 -2.781 -18.058 1.00 85.38 867 GLY A C 1
ATOM 6825 O O . GLY A 1 867 ? 13.886 -3.690 -17.251 1.00 85.38 867 GLY A O 1
ATOM 6826 N N . LYS A 1 868 ? 14.731 -2.292 -18.782 1.00 82.94 868 LYS A N 1
ATOM 6827 C CA . LYS A 1 868 ? 16.121 -2.771 -18.666 1.00 82.94 868 LYS A CA 1
ATOM 6828 C C . LYS A 1 868 ? 16.732 -2.505 -17.284 1.00 82.94 868 LYS A C 1
ATOM 6830 O O . LYS A 1 868 ? 17.608 -3.251 -16.858 1.00 82.94 868 LYS A O 1
ATOM 6835 N N . PHE A 1 869 ? 16.262 -1.471 -16.585 1.00 83.12 869 PHE A N 1
ATOM 6836 C CA . PHE A 1 869 ? 16.737 -1.092 -15.254 1.00 83.12 869 PHE A CA 1
ATOM 6837 C C . PHE A 1 869 ? 16.006 -1.823 -14.120 1.00 83.12 869 PHE A C 1
ATOM 6839 O O . PHE A 1 869 ? 16.474 -1.778 -12.989 1.00 83.12 869 PHE A O 1
ATOM 6846 N N . ALA A 1 870 ? 14.918 -2.558 -14.390 1.00 88.12 870 ALA A N 1
ATOM 6847 C CA . ALA A 1 870 ? 14.261 -3.393 -13.375 1.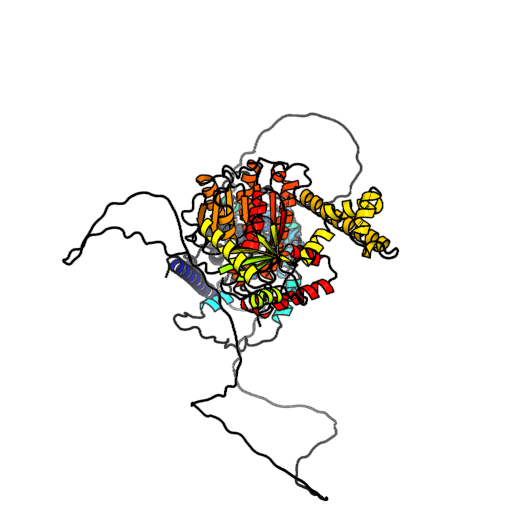00 88.12 870 ALA A CA 1
ATOM 6848 C C . ALA A 1 870 ? 15.217 -4.457 -12.791 1.00 88.12 870 ALA A C 1
ATOM 6850 O O . ALA A 1 870 ? 15.155 -4.783 -11.605 1.00 88.12 870 ALA A O 1
ATOM 6851 N N . GLY A 1 871 ? 16.172 -4.930 -13.603 1.00 88.06 871 GLY A N 1
ATOM 6852 C CA . GLY A 1 871 ? 17.227 -5.862 -13.197 1.00 88.06 871 GLY A CA 1
ATOM 6853 C C . GLY A 1 871 ? 18.269 -5.305 -12.216 1.00 88.06 871 GLY A C 1
ATOM 6854 O O . GLY A 1 871 ? 19.092 -6.085 -11.743 1.00 88.06 871 GLY A O 1
ATOM 6855 N N . ILE A 1 872 ? 18.235 -4.007 -11.870 1.00 89.31 872 ILE A N 1
ATOM 6856 C CA . ILE A 1 872 ? 19.202 -3.359 -10.961 1.00 89.31 872 ILE A CA 1
ATOM 6857 C C . ILE A 1 872 ? 19.379 -4.105 -9.633 1.00 89.31 872 ILE A C 1
ATOM 6859 O O . ILE A 1 872 ? 20.491 -4.203 -9.124 1.00 89.31 872 ILE A O 1
ATOM 6863 N N . ARG A 1 873 ? 18.308 -4.698 -9.091 1.00 87.94 873 ARG A N 1
ATOM 6864 C CA . ARG A 1 873 ? 18.345 -5.444 -7.821 1.00 87.94 873 ARG A CA 1
ATOM 6865 C C . ARG A 1 873 ? 19.217 -6.706 -7.865 1.00 87.94 873 ARG A C 1
ATOM 6867 O O . ARG A 1 873 ? 19.619 -7.181 -6.810 1.00 87.94 873 ARG A O 1
ATOM 6874 N N . GLY A 1 874 ? 19.520 -7.224 -9.058 1.00 91.12 874 GLY A N 1
ATOM 6875 C CA . GLY A 1 874 ? 20.434 -8.351 -9.278 1.00 91.12 874 GLY A CA 1
ATOM 6876 C C . GLY A 1 874 ? 21.850 -7.948 -9.711 1.00 91.12 874 GLY A C 1
ATOM 6877 O O . GLY A 1 874 ? 22.642 -8.820 -10.059 1.00 91.12 874 GLY A O 1
ATOM 6878 N N . TRP A 1 875 ? 22.181 -6.653 -9.752 1.00 91.50 875 TRP A N 1
ATOM 6879 C CA . TRP A 1 875 ? 23.527 -6.178 -10.097 1.00 91.50 875 TRP A CA 1
ATOM 6880 C C . TRP A 1 875 ? 24.462 -6.177 -8.873 1.00 91.50 875 TRP A C 1
ATOM 6882 O O . TRP A 1 875 ? 23.979 -6.092 -7.743 1.00 91.50 875 TRP A O 1
ATOM 6892 N N . PRO A 1 876 ? 25.798 -6.209 -9.054 1.00 95.31 876 PRO A N 1
ATOM 6893 C CA . PRO A 1 876 ? 26.747 -5.995 -7.959 1.00 95.31 876 PRO A CA 1
ATOM 6894 C C . PRO A 1 876 ? 26.498 -4.661 -7.241 1.00 95.31 876 PRO A C 1
ATOM 6896 O O . PRO A 1 876 ? 26.239 -3.653 -7.898 1.00 95.31 876 PRO A O 1
ATOM 6899 N N . HIS A 1 877 ? 26.618 -4.634 -5.908 1.00 92.06 877 HIS A N 1
ATOM 6900 C CA . HIS A 1 877 ? 26.243 -3.474 -5.081 1.00 92.06 877 HIS A CA 1
ATOM 6901 C C . HIS A 1 877 ? 26.850 -2.141 -5.542 1.00 92.06 877 HIS A C 1
ATOM 6903 O O . HIS A 1 877 ? 26.123 -1.161 -5.637 1.00 92.06 877 HIS A O 1
ATOM 6909 N N . TRP A 1 878 ? 28.132 -2.104 -5.926 1.00 93.50 878 TRP A N 1
ATOM 6910 C CA . TRP A 1 878 ? 28.781 -0.875 -6.411 1.00 93.50 878 TRP A CA 1
ATOM 6911 C C . TRP A 1 878 ? 28.085 -0.258 -7.639 1.00 93.50 878 TRP A C 1
ATOM 6913 O O . TRP A 1 878 ? 28.046 0.962 -7.781 1.00 93.50 878 TRP A O 1
ATOM 6923 N N . LEU A 1 879 ? 27.499 -1.089 -8.510 1.00 89.62 879 LEU A N 1
ATOM 6924 C CA . LEU A 1 879 ? 26.747 -0.642 -9.683 1.00 89.62 879 LEU A CA 1
ATOM 6925 C C . LEU A 1 879 ? 25.303 -0.262 -9.318 1.00 89.62 879 LEU A C 1
ATOM 6927 O O . LEU A 1 879 ? 24.707 0.575 -9.994 1.00 89.62 879 LEU A O 1
ATOM 6931 N N . GLN A 1 880 ? 24.747 -0.841 -8.245 1.00 90.69 880 GLN A N 1
ATOM 6932 C CA . GLN A 1 880 ? 23.472 -0.387 -7.687 1.00 90.69 880 GLN A CA 1
ATOM 6933 C C . GLN A 1 880 ? 23.607 1.009 -7.068 1.00 90.69 880 GLN A C 1
ATOM 6935 O O . GLN A 1 880 ? 22.793 1.873 -7.382 1.00 90.69 880 GLN A O 1
ATOM 6940 N N . GLU A 1 881 ? 24.635 1.249 -6.244 1.00 90.44 881 GLU A N 1
ATOM 6941 C CA . GLU A 1 881 ? 24.856 2.559 -5.611 1.00 90.44 881 GLU A CA 1
ATOM 6942 C C . GLU A 1 881 ? 25.158 3.640 -6.649 1.00 90.44 881 GLU A C 1
ATOM 6944 O O . GLU A 1 881 ? 24.464 4.648 -6.678 1.00 90.44 881 GLU A O 1
ATOM 6949 N N . HIS A 1 882 ? 26.056 3.389 -7.608 1.00 87.00 882 HIS A N 1
ATOM 6950 C CA . HIS A 1 882 ? 26.343 4.359 -8.674 1.00 87.00 882 HIS A CA 1
ATOM 6951 C C . HIS A 1 882 ? 25.090 4.767 -9.482 1.00 87.00 882 HIS A C 1
ATOM 6953 O O . HIS A 1 882 ? 24.957 5.912 -9.915 1.00 87.00 882 HIS A O 1
ATOM 6959 N N . ALA A 1 883 ? 24.139 3.844 -9.664 1.00 85.00 883 ALA A N 1
ATOM 6960 C CA . ALA A 1 883 ? 22.853 4.139 -10.292 1.00 85.00 883 ALA A CA 1
ATOM 6961 C C . ALA A 1 883 ? 21.860 4.852 -9.346 1.00 85.00 883 ALA A C 1
ATOM 6963 O O . ALA A 1 883 ? 21.061 5.660 -9.820 1.00 85.00 883 ALA A O 1
ATOM 6964 N N . ARG A 1 884 ? 21.909 4.594 -8.030 1.00 87.06 884 ARG A N 1
ATOM 6965 C CA . ARG A 1 884 ? 21.127 5.308 -7.000 1.00 87.06 884 ARG A CA 1
ATOM 6966 C C . ARG A 1 884 ? 21.600 6.751 -6.836 1.00 87.06 884 ARG A C 1
ATOM 6968 O O . ARG A 1 884 ? 20.757 7.645 -6.828 1.00 87.06 884 ARG A O 1
ATOM 6975 N N . ASP A 1 885 ? 22.909 6.991 -6.805 1.00 84.31 885 ASP A N 1
ATOM 6976 C CA . ASP A 1 885 ? 23.519 8.324 -6.710 1.00 84.31 885 ASP A CA 1
ATOM 6977 C C . ASP A 1 885 ? 23.036 9.243 -7.841 1.00 84.31 885 ASP A C 1
ATOM 6979 O O . ASP A 1 885 ? 22.560 10.354 -7.600 1.00 84.31 885 ASP A O 1
ATOM 6983 N N . GLY A 1 886 ? 23.067 8.748 -9.085 1.00 75.56 886 GLY A N 1
ATOM 6984 C CA . GLY A 1 886 ? 22.583 9.489 -10.255 1.00 75.56 886 GLY A CA 1
ATOM 6985 C C . GLY A 1 886 ? 21.091 9.848 -10.201 1.00 75.56 886 GLY A C 1
ATOM 6986 O O . GLY A 1 886 ? 20.673 10.815 -10.836 1.00 75.56 886 GLY A O 1
ATOM 6987 N N . ILE A 1 887 ? 20.290 9.108 -9.427 1.00 73.00 887 ILE A N 1
ATOM 6988 C CA . ILE A 1 887 ? 18.867 9.390 -9.191 1.00 73.00 887 ILE A CA 1
ATOM 6989 C C . ILE A 1 887 ? 18.702 10.349 -8.007 1.00 73.00 887 ILE A C 1
ATOM 6991 O O . ILE A 1 887 ? 17.920 11.291 -8.100 1.00 73.00 887 ILE A O 1
ATOM 6995 N N . ALA A 1 888 ? 19.471 10.173 -6.930 1.00 74.62 888 ALA A N 1
ATOM 6996 C CA . ALA A 1 888 ? 19.476 11.066 -5.774 1.00 74.62 888 ALA A CA 1
ATOM 6997 C C . ALA A 1 888 ? 19.844 12.511 -6.159 1.00 74.62 888 ALA A C 1
ATOM 6999 O O . ALA A 1 888 ? 19.205 13.447 -5.687 1.00 74.62 888 ALA A O 1
ATOM 7000 N N . VAL A 1 889 ? 20.788 12.701 -7.089 1.00 70.00 889 VAL A N 1
ATOM 7001 C CA . VAL A 1 889 ? 21.142 14.021 -7.654 1.00 70.00 889 VAL A CA 1
ATOM 7002 C C . VAL A 1 889 ? 19.977 14.687 -8.412 1.00 70.00 889 VAL A C 1
ATOM 7004 O O . VAL A 1 889 ? 19.957 15.910 -8.541 1.00 70.00 889 VAL A O 1
ATOM 7007 N N . ALA A 1 890 ? 18.995 13.918 -8.894 1.00 64.06 890 ALA A N 1
ATOM 7008 C CA . ALA A 1 890 ? 17.802 14.437 -9.567 1.00 64.06 890 ALA A CA 1
ATOM 7009 C C . ALA A 1 890 ? 16.607 14.688 -8.627 1.00 64.06 890 ALA A C 1
ATOM 7011 O O . ALA A 1 890 ? 15.700 15.437 -8.995 1.00 64.06 890 ALA A O 1
ATOM 7012 N N . THR A 1 891 ? 16.581 14.063 -7.443 1.00 63.97 891 THR A N 1
ATOM 7013 C CA . THR A 1 891 ? 15.453 14.132 -6.491 1.00 63.97 891 THR A CA 1
ATOM 7014 C C . THR A 1 891 ? 15.750 14.909 -5.212 1.00 63.97 891 THR A C 1
ATOM 7016 O O . THR A 1 891 ? 14.812 15.276 -4.504 1.00 63.97 891 THR A O 1
ATOM 7019 N N . ALA A 1 892 ? 17.021 15.185 -4.917 1.00 61.81 892 ALA A N 1
ATOM 7020 C CA . ALA A 1 892 ? 17.418 16.063 -3.827 1.00 61.81 892 ALA A CA 1
ATOM 7021 C C . ALA A 1 892 ? 17.121 17.538 -4.176 1.00 61.81 892 ALA A C 1
ATOM 7023 O O . ALA A 1 892 ? 17.691 18.047 -5.149 1.00 61.81 892 ALA A O 1
ATOM 7024 N N . PRO A 1 893 ? 16.288 18.253 -3.393 1.00 53.56 893 PRO A N 1
ATOM 7025 C CA . PRO A 1 893 ? 16.294 19.712 -3.424 1.00 53.56 893 PRO A CA 1
ATOM 7026 C C . PRO A 1 893 ? 17.663 20.235 -2.954 1.00 53.56 893 PRO A C 1
ATOM 7028 O O . PRO A 1 893 ? 18.356 19.571 -2.178 1.00 53.56 893 PRO A O 1
ATOM 7031 N N . ARG A 1 894 ? 18.048 21.418 -3.441 1.00 47.06 894 ARG A N 1
ATOM 7032 C CA . ARG A 1 894 ? 19.252 22.158 -3.028 1.00 47.06 894 ARG A CA 1
ATOM 7033 C C . ARG A 1 894 ? 18.895 23.315 -2.106 1.00 47.06 894 ARG A C 1
ATOM 7035 O O . ARG A 1 894 ? 17.802 23.883 -2.320 1.00 47.06 894 ARG A O 1
#

pLDDT: mean 71.87, std 25.92, range [22.33, 98.81]

Secondary structure (DSSP, 8-state):
--HHHHHHHHHHHHHHHHHHHHHHHHHHHHTT-HHHHHHHHGGGTTSHHHHHHHHHHHHHTT-HHHHHHHHHHHHHH-TT-HHHHHHHHHHHHHTT-HHHHHHHHHHHHHHHTTBSEEE-GGGT---EEEHHHHHHHHHHHHHHTT-HHHHHHHHHHHTTS--SGGGTHHHHHHHTTTTTPPPP-PPTT------HHHHHHHSS---SS---------GGG----S-HHHHHHHHHTT---SS--S-TT-B-HHHHH---TT---HHHHHHS------S-PPPPPPP----------------------PPP-----PPPPPP----STTS-------SS-----------------------------------------------------------------------------------------------------------------PPPPPP----EEEEEEESSSEEEEEE-TT--HHHHHHHHHHHHT--S---EEEEETTEEEEE-SHHHHHHHHHHHHHHHHHHT-SEEEEEEE-HHHHHHHHTT-HHHHHHHHHHHHTS-HHHHHHHHHH-GGG-STTTHHHHHHHHHHHHHHHHHHHHHHHHHHHHHTTT-SS--SPPP-TTTT--EEEEETTTSHHHHHHHHHHBTTBEEEEEESSPPPTTTTT-TTEEEEE--TT-HHHHHHHHHHHHHHT---SEEEE---------TTT--HHHHHHHHIIIIIHHHHHHHHHHHHHHHTT-EEEEEE--GGGT---TT-HHHHHHHHHHHHHHHHHHHHHHHTSHHHHHTEEEEEEEE--BSSGGGGGGHHHHHHTT--PBPTHHHHHHHHHHHHHT--EEEEESGGGGGGGGGGGS-HHHHHHHHHHHHHHH---

Radius of gyration: 44.07 Å; chains: 1; bounding box: 109×113×143 Å

Organism: Coniosporium apollinis (strain CBS 100218) (NCBI:txid1168221)

Foldseek 3Di:
DPPVVVVVVVVVVVVLVLQVLLVVLLVCVVVVVLVVSLVSLVVNLPELQSLQQNLLSCVVVVVLVSSLVSLLNSCLRPVLPLLSLQSNLQSCVLQVVLQLSLQSLLSSLVSCVQFQWDQCVVVQWRDIGGNLLSLQSNLVSCVSVVVLVSSLVSLVLSVVSDDDPVSCVSVVCNVVSVPPDGGDHDDPPGGGHDDVVVVVVSPPDDPPDDDDDDDDPDVVVVPPDDPVVVVVCVVVVQDDDPDPSPDPPGGRPCSNPVNDPPRHRPSVVVSDPDDPDDDDDDDDDDDDDDDDDDDDDDDDDDDDDDDDDDDDDDDDDDPDDDNDPPPDVPDDDDDDDDDDDDDDDDDDDDDDDDDDDDDDDDDDDDDDDDDDDDDDDDDYDDDDDDDDDDDDDDDDDDDDDDDDDDDDDDDDDDDDDDDDDDDDDDDDDDDDDDDDDDDDDDDDDDDDDDDDDDDDDDPLPQAWEWEFEADLHTDTDIDGLPDAPVVVVVVVCVVVVPPDDWWKWKADPHDTHTDDGRVSSNVQSVSQSVVCVVVVHSYGYIYIYTPVNVCVVLLQALVNLVVVLCCCPPNDPVSNVVVCVVPVVCVDPVRVVVSNVSSVVSNVNSVVVVVVVVVVQCVLLVVDPDQWADDDQLPVQDAEEEFEPLQWFLNVVLCVLSQPSHQYEYEYCDDHDPVQPPRPSYHYDNADLLDLVSLLVVLVVCCVPPRQHQEYALDWAAFAFDAPVRDDPVVLVVRLSNLAVSLVSNCVSRVVSNLVNLGHEYEHEAALLLQADAGRGRSSSVSSVNSVVVQVVLLCCLNPPSPSSSSNYAYEYEHEDAADTPRCVNQPVLQVVLVPDHHHSCLRNVVVSVCVVVRGHYYHYVVPVSVVCSCLVVDDVVSNVVVRVSRNSSRDDD